Protein AF-0000000085011322 (afdb_homodimer)

Foldseek 3Di:
DFQPPLVDTAAFACLFLCVLLDPLNLVVLCVLLVDPCLNVLLCVLSNPNQLPLVPFFDPLVVLVPVVNVPPPPVVDLCRVVVVPDLVRLVVLLVQLCVQPCLQQVLDDSVVLNVVSVCSVVPPDDDDCVVVQLLNLLLSLLSSLVSLQVVLLVDPNNPVSNVSSVVSLSRSVVSLVVLLPDQADSSSLSSLLSSLLSCLLGQNLVSVQVSLLSSLVSLVSVVLLACPPCPPPDPVVVLSSLSSNLSSLLSQLLSCSNRVHAGNDDLVSRHDDAHDPCDPVSRQWFAWQVRPDIASNSRLSSLLSSLSNQLCVCQRDPVNLPDDPVSLVVVLVVSVVSLVVSVVRQPLVVQPPPDPPRNRRGDPSHNLSSLLSLLSSLSSLLSSLCSCVSRPPPQPPDPVSNVVVVVSNVVSLVSLQVSLLSLLVSLVVDDLSSSSSLSSSLRSLSSSLVSLLVVCSVPVQDPCNVVSLVSLVSSLVSLVSSCVVRDSHSSVSSSSSSVSSSVSSLVSNVVVVCVVPVPDDDPPPDPPPPPPPPPPPDPPPVVPPPPPPPPDDDPPPDDDDDPDDDDDPDPDPPCPDDPVDDVPPDPPDPPPPPPDDDDPDDD/DFQPPQVDGAAFACLFLCVLLPPLNLVVLCVLLVDPCLNVLLCCLVNDDQLPLPPFFDPLVVLVPVVNVPPPPVVDLLRVVVVPDLVRLVVLLVQLCVQPCLQQVLDDSVVLNVVSVCSVVCNDDDDCVVVQLLNLLLSLLSSLVSLQVVLLVDPNNPVSNVSSVVSLSRSVVSLVVLLPDQADSSSLSSLLSSLLSCLLTQNLVSVQVSLLSSLVSLVSVVLLACPPCPPPDPVVVLSSLSSNLSSLLSQLLSCSNRVHAGNDDLVSRHDDAHDPCDPVSRQWFAWQVRPDIASNSRLSSLLSSLSNQLCVCQRDPVNLPDDPVSLVVVLVVSVVSLVVSCVRQPLVVQPPPDPPRNRRGDPSHNLSSLLSLLSSLSSLLSSLCSCVSRPPPQPPDPVSNVVVVVSNVVSLVSLQVSLLSLLVSLVVDDLSSSSSLSSSLRSLSSSLVSLLVVCSVPVQDPCNVVSLVSLVSSLVSLVSSCVVPDSHSSVSSSSSSVSSSVSSLVSNVVVVCVVPVPDDDPPPDPPPPPPPPPVPDPPPVVPPVPPPPPDDDDDPPDPDPDDDDDDPDPPPPCPDDDPDDVPPDPPPDPDDDPPDPDPDDD

Structure (mmCIF, N/CA/C/O backbone):
data_AF-0000000085011322-model_v1
#
loop_
_entity.id
_entity.type
_entity.pdbx_description
1 polymer 'Transcription factor, fungi'
#
loop_
_atom_site.group_PDB
_atom_site.id
_atom_site.type_symbol
_atom_site.label_atom_id
_atom_site.label_alt_id
_atom_site.label_comp_id
_atom_site.label_asym_id
_atom_site.label_entity_id
_atom_site.label_seq_id
_atom_site.pdbx_PDB_ins_code
_atom_site.Cartn_x
_atom_site.Cartn_y
_atom_site.Cartn_z
_atom_site.occupancy
_atom_site.B_iso_or_equiv
_atom_site.auth_seq_id
_atom_site.auth_comp_id
_atom_site.auth_asym_id
_atom_site.auth_atom_id
_atom_site.pdbx_PDB_model_num
ATOM 1 N N . MET A 1 1 ? 14.961 -13.992 0.068 1 51.09 1 MET A N 1
ATOM 2 C CA . MET A 1 1 ? 16.109 -13.961 -0.832 1 51.09 1 MET A CA 1
ATOM 3 C C . MET A 1 1 ? 16.156 -12.648 -1.604 1 51.09 1 MET A C 1
ATOM 5 O O . MET A 1 1 ? 15.133 -12.156 -2.072 1 51.09 1 MET A O 1
ATOM 9 N N . VAL A 1 2 ? 17.188 -11.914 -1.32 1 50.59 2 VAL A N 1
ATOM 10 C CA . VAL A 1 2 ? 17.406 -10.742 -2.152 1 50.59 2 VAL A CA 1
ATOM 11 C C . VAL A 1 2 ? 18.438 -11.062 -3.229 1 50.59 2 VAL A C 1
ATOM 13 O O . VAL A 1 2 ? 19.5 -11.625 -2.936 1 50.59 2 VAL A O 1
ATOM 16 N N . VAL A 1 3 ? 18.078 -11.039 -4.473 1 53.31 3 VAL A N 1
ATOM 17 C CA . VAL A 1 3 ? 19.016 -11.312 -5.562 1 53.31 3 VAL A CA 1
ATOM 18 C C . VAL A 1 3 ? 19.625 -10.008 -6.051 1 53.31 3 VAL A C 1
ATOM 20 O O . VAL A 1 3 ? 18.906 -9.094 -6.484 1 53.31 3 VAL A O 1
ATOM 23 N N . GLU A 1 4 ? 20.75 -9.492 -5.402 1 53.41 4 GLU A N 1
ATOM 24 C CA . GLU A 1 4 ? 21.375 -8.195 -5.637 1 53.41 4 GLU A CA 1
ATOM 25 C C . GLU A 1 4 ? 22.234 -8.211 -6.891 1 53.41 4 GLU A C 1
ATOM 27 O O . GLU A 1 4 ? 22.453 -7.168 -7.516 1 53.41 4 GLU A O 1
ATOM 32 N N . ASP A 1 5 ? 22.938 -9.258 -7.219 1 47.03 5 ASP A N 1
ATOM 33 C CA . ASP A 1 5 ? 24.125 -8.914 -8 1 47.03 5 ASP A CA 1
ATOM 34 C C . ASP A 1 5 ? 23.734 -8.273 -9.328 1 47.03 5 ASP A C 1
ATOM 36 O O . ASP A 1 5 ? 24.594 -7.848 -10.094 1 47.03 5 ASP A O 1
ATOM 40 N N . THR A 1 6 ? 22.641 -8.656 -9.781 1 49.12 6 THR A N 1
ATOM 41 C CA . THR A 1 6 ? 22.359 -8.18 -11.133 1 49.12 6 THR A CA 1
ATOM 42 C C . THR A 1 6 ? 21.781 -6.77 -11.102 1 49.12 6 THR A C 1
ATOM 44 O O . THR A 1 6 ? 21.281 -6.27 -12.109 1 49.12 6 THR A O 1
ATOM 47 N N . GLY A 1 7 ? 22.094 -6.09 -9.977 1 51.16 7 GLY A N 1
ATOM 48 C CA . GLY A 1 7 ? 21.609 -4.719 -9.898 1 51.16 7 GLY A CA 1
ATOM 49 C C . GLY A 1 7 ? 20.125 -4.617 -9.609 1 51.16 7 GLY A C 1
ATOM 50 O O . GLY A 1 7 ? 19.594 -3.518 -9.453 1 51.16 7 GLY A O 1
ATOM 51 N N . GLU A 1 8 ? 19.531 -5.863 -9.719 1 61.41 8 GLU A N 1
ATOM 52 C CA . GLU A 1 8 ? 18.094 -5.785 -9.438 1 61.41 8 GLU A CA 1
ATOM 53 C C . GLU A 1 8 ? 17.766 -6.418 -8.094 1 61.41 8 GLU A C 1
ATOM 55 O O . GLU A 1 8 ? 18.297 -7.477 -7.75 1 61.41 8 GLU A O 1
ATOM 60 N N . LEU A 1 9 ? 17.203 -5.66 -7.328 1 58.78 9 LEU A N 1
ATOM 61 C CA . LEU A 1 9 ? 16.797 -6.152 -6.016 1 58.78 9 LEU A CA 1
ATOM 62 C C . LEU A 1 9 ? 15.391 -6.75 -6.07 1 58.78 9 LEU A C 1
ATOM 64 O O . LEU A 1 9 ? 14.461 -6.109 -6.555 1 58.78 9 LEU A O 1
ATOM 68 N N . ARG A 1 10 ? 15.438 -8.094 -5.891 1 71.25 10 ARG A N 1
ATOM 69 C CA . ARG A 1 10 ? 14.094 -8.648 -5.754 1 71.25 10 ARG A CA 1
ATOM 70 C C . ARG A 1 10 ? 13.969 -9.484 -4.484 1 71.25 10 ARG A C 1
ATOM 72 O O . ARG A 1 10 ? 14.867 -10.258 -4.156 1 71.25 10 ARG A O 1
ATOM 79 N N . TYR A 1 11 ? 12.93 -9.234 -3.848 1 76.62 11 TYR A N 1
ATOM 80 C CA . TYR A 1 11 ? 12.68 -9.922 -2.588 1 76.62 11 TYR A CA 1
ATOM 81 C C . TYR A 1 11 ? 11.516 -10.891 -2.719 1 76.62 11 TYR A C 1
ATOM 83 O O . TYR A 1 11 ? 10.422 -10.508 -3.145 1 76.62 11 TYR A O 1
ATOM 91 N N . PHE A 1 12 ? 11.812 -12.125 -2.521 1 79 12 PHE A N 1
ATOM 92 C CA . PHE A 1 12 ? 10.781 -13.141 -2.311 1 79 12 PHE A CA 1
ATOM 93 C C . PHE A 1 12 ? 10.758 -13.594 -0.856 1 79 12 PHE A C 1
ATOM 95 O O . PHE A 1 12 ? 11.758 -14.086 -0.338 1 79 12 PHE A O 1
ATOM 102 N N . GLY A 1 13 ? 9.695 -13.461 -0.214 1 80.75 13 GLY A N 1
ATOM 103 C CA . GLY A 1 13 ? 9.57 -13.68 1.219 1 80.75 13 GLY A CA 1
ATOM 104 C C . GLY A 1 13 ? 9.43 -15.141 1.592 1 80.75 13 GLY A C 1
ATOM 105 O O . GLY A 1 13 ? 9.484 -16.016 0.725 1 80.75 13 GLY A O 1
ATOM 106 N N . PRO A 1 14 ? 9.328 -15.398 2.797 1 77.69 14 PRO A N 1
ATOM 107 C CA . PRO A 1 14 ? 9.281 -16.766 3.299 1 77.69 14 PRO A CA 1
ATOM 108 C C . PRO A 1 14 ? 7.992 -17.5 2.918 1 77.69 14 PRO A C 1
ATOM 110 O O . PRO A 1 14 ? 7.938 -18.734 2.959 1 77.69 14 PRO A O 1
ATOM 113 N N . SER A 1 15 ? 7.055 -16.766 2.598 1 79.19 15 SER A N 1
ATOM 114 C CA . SER A 1 15 ? 5.793 -17.406 2.23 1 79.19 15 SER A CA 1
ATOM 115 C C . SER A 1 15 ? 5.754 -17.75 0.743 1 79.19 15 SER A C 1
ATOM 117 O O . SER A 1 15 ? 4.805 -18.359 0.266 1 79.19 15 SER A O 1
ATOM 119 N N . ALA A 1 16 ? 6.746 -17.375 0.045 1 81.44 16 ALA A N 1
ATOM 120 C CA . ALA A 1 16 ? 6.75 -17.578 -1.401 1 81.44 16 ALA A CA 1
ATOM 121 C C . ALA A 1 16 ? 7.199 -18.984 -1.753 1 81.44 16 ALA A C 1
ATOM 123 O O . ALA A 1 16 ? 7.559 -19.766 -0.87 1 81.44 16 ALA A O 1
ATOM 124 N N . SER A 1 17 ? 7.113 -19.328 -2.969 1 73.69 17 SER A N 1
ATOM 125 C CA . SER A 1 17 ? 7.449 -20.656 -3.49 1 73.69 17 SER A CA 1
ATOM 126 C C . SER A 1 17 ? 8.953 -20.922 -3.4 1 73.69 17 SER A C 1
ATOM 128 O O . SER A 1 17 ? 9.383 -22.078 -3.336 1 73.69 17 SER A O 1
ATOM 130 N N . LEU A 1 18 ? 9.711 -19.891 -3.316 1 73.81 18 LEU A N 1
ATOM 131 C CA . LEU A 1 18 ? 11.156 -20.062 -3.354 1 73.81 18 LEU A CA 1
ATOM 132 C C . LEU A 1 18 ? 11.75 -20 -1.949 1 73.81 18 LEU A C 1
ATOM 134 O O . LEU A 1 18 ? 12.938 -19.75 -1.785 1 73.81 18 LEU A O 1
ATOM 138 N N . ALA A 1 19 ? 10.961 -20.312 -1.013 1 74.75 19 ALA A N 1
ATOM 139 C CA . ALA A 1 19 ? 11.391 -20.203 0.379 1 74.75 19 ALA A CA 1
ATOM 140 C C . ALA A 1 19 ? 12.5 -21.203 0.692 1 74.75 19 ALA A C 1
ATOM 142 O O . ALA A 1 19 ? 13.305 -20.969 1.601 1 74.75 19 ALA A O 1
ATOM 143 N N . ILE A 1 20 ? 12.562 -22.234 -0.061 1 77.75 20 ILE A N 1
ATOM 144 C CA . ILE A 1 20 ? 13.57 -23.266 0.165 1 77.75 20 ILE A CA 1
ATOM 145 C C . ILE A 1 20 ? 14.961 -22.703 -0.13 1 77.75 20 ILE A C 1
ATOM 147 O O . ILE A 1 20 ? 15.969 -23.266 0.315 1 77.75 20 ILE A O 1
ATOM 151 N N . LEU A 1 21 ? 14.984 -21.609 -0.849 1 79.56 21 LEU A N 1
ATOM 152 C CA . LEU A 1 21 ? 16.25 -21 -1.206 1 79.56 21 LEU A CA 1
ATOM 153 C C . LEU A 1 21 ? 16.703 -20 -0.139 1 79.56 21 LEU A C 1
ATOM 155 O O . LEU A 1 21 ? 17.688 -19.297 -0.316 1 79.56 21 LEU A O 1
ATOM 159 N N . SER A 1 22 ? 16 -19.984 0.924 1 76.12 22 SER A N 1
ATOM 160 C CA . SER A 1 22 ? 16.453 -19.219 2.08 1 76.12 22 SER A CA 1
ATOM 161 C C . SER A 1 22 ? 17.719 -19.812 2.678 1 76.12 22 SER A C 1
ATOM 163 O O . SER A 1 22 ? 18.078 -20.953 2.391 1 76.12 22 SER A O 1
ATOM 165 N N . PRO A 1 23 ? 18.406 -19.031 3.521 1 75.38 23 PRO A N 1
ATOM 166 C CA . PRO A 1 23 ? 19.625 -19.594 4.125 1 75.38 23 PRO A CA 1
ATOM 167 C C . PRO A 1 23 ? 19.359 -20.875 4.906 1 75.38 23 PRO A C 1
ATOM 169 O O . PRO A 1 23 ? 20.125 -21.844 4.805 1 75.38 23 PRO A O 1
ATOM 172 N N . GLY A 1 24 ? 18.344 -20.891 5.645 1 75.56 24 GLY A N 1
ATOM 173 C CA . GLY A 1 24 ? 17.984 -22.094 6.359 1 75.56 24 GLY A CA 1
ATOM 174 C C . GLY A 1 24 ? 17.625 -23.25 5.445 1 75.56 24 GLY A C 1
ATOM 175 O O . GLY A 1 24 ? 17.953 -24.406 5.723 1 75.56 24 GLY A O 1
ATOM 176 N N . GLY A 1 25 ? 16.984 -22.953 4.363 1 81.75 25 GLY A N 1
ATOM 177 C CA . GLY A 1 25 ? 16.625 -23.984 3.396 1 81.75 25 GLY A CA 1
ATOM 178 C C . GLY A 1 25 ? 17.812 -24.547 2.641 1 81.75 25 GLY A C 1
ATOM 179 O O . GLY A 1 25 ? 17.891 -25.75 2.402 1 81.75 25 GLY A O 1
ATOM 180 N N . LEU A 1 26 ? 18.672 -23.719 2.342 1 82.94 26 LEU A N 1
ATOM 181 C CA . LEU A 1 26 ? 19.875 -24.156 1.63 1 82.94 26 LEU A CA 1
ATOM 182 C C . LEU A 1 26 ? 20.75 -25.031 2.52 1 82.94 26 LEU A C 1
ATOM 184 O O . LEU A 1 26 ? 21.328 -26.016 2.053 1 82.94 26 LEU A O 1
ATOM 188 N N . GLU A 1 27 ? 20.828 -24.641 3.744 1 83 27 GLU A N 1
ATOM 189 C CA . GLU A 1 27 ? 21.578 -25.469 4.691 1 83 27 GLU A CA 1
ATOM 190 C C . GLU A 1 27 ? 20.953 -26.844 4.848 1 83 27 GLU A C 1
ATOM 192 O O . GLU A 1 27 ? 21.656 -27.844 4.93 1 83 27 GLU A O 1
ATOM 197 N N . TRP A 1 28 ? 19.719 -26.844 4.918 1 84.38 28 TRP A N 1
ATOM 198 C CA . TRP A 1 28 ? 18.984 -28.109 5.023 1 84.38 28 TRP A CA 1
ATOM 199 C C . TRP A 1 28 ? 19.234 -28.984 3.799 1 84.38 28 TRP A C 1
ATOM 201 O O . TRP A 1 28 ? 19.438 -30.203 3.922 1 84.38 28 TRP A O 1
ATOM 211 N N . LEU A 1 29 ? 19.234 -28.406 2.654 1 88.06 29 LEU A N 1
ATOM 212 C CA . LEU A 1 29 ? 19.453 -29.125 1.41 1 88.06 29 LEU A CA 1
ATOM 213 C C . LEU A 1 29 ? 20.859 -29.703 1.36 1 88.06 29 LEU A C 1
ATOM 215 O O . LEU A 1 29 ? 21.062 -30.844 0.925 1 88.06 29 LEU A O 1
ATOM 219 N N . GLU A 1 30 ? 21.719 -28.922 1.789 1 87.81 30 GLU A N 1
ATOM 220 C CA . GLU A 1 30 ? 23.109 -29.375 1.812 1 87.81 30 GLU A CA 1
ATOM 221 C C . GLU A 1 30 ? 23.281 -30.547 2.775 1 87.81 30 GLU A C 1
ATOM 223 O O . GLU A 1 30 ? 24 -31.516 2.471 1 87.81 30 GLU A O 1
ATOM 228 N N . LEU A 1 31 ? 22.656 -30.484 3.846 1 84.62 31 LEU A N 1
ATOM 229 C CA . LEU A 1 31 ? 22.766 -31.516 4.871 1 84.62 31 LEU A CA 1
ATOM 230 C C . LEU A 1 31 ? 22.141 -32.812 4.395 1 84.62 31 LEU A C 1
ATOM 232 O O . LEU A 1 31 ? 22.688 -33.906 4.645 1 84.62 31 LEU A O 1
ATOM 236 N N . HIS A 1 32 ? 21.094 -32.781 3.688 1 87.5 32 HIS A N 1
ATOM 237 C CA . HIS A 1 32 ? 20.344 -33.969 3.336 1 87.5 32 HIS A CA 1
ATOM 238 C C . HIS A 1 32 ? 20.844 -34.562 2.023 1 87.5 32 HIS A C 1
ATOM 240 O O . HIS A 1 32 ? 20.609 -35.75 1.744 1 87.5 32 HIS A O 1
ATOM 246 N N . THR A 1 33 ? 21.484 -33.75 1.226 1 90.19 33 THR A N 1
ATOM 247 C CA . THR A 1 33 ? 22 -34.25 -0.038 1 90.19 33 THR A CA 1
ATOM 248 C C . THR A 1 33 ? 23.484 -34.562 0.075 1 90.19 33 THR A C 1
ATOM 250 O O . THR A 1 33 ? 24.047 -35.25 -0.784 1 90.19 33 THR A O 1
ATOM 253 N N . ASN A 1 34 ? 24.078 -34.094 1.117 1 87.19 34 ASN A N 1
ATOM 254 C CA . ASN A 1 34 ? 25.531 -34.25 1.289 1 87.19 34 ASN A CA 1
ATOM 255 C C . ASN A 1 34 ? 26.281 -33.75 0.056 1 87.19 34 ASN A C 1
ATOM 257 O O . ASN A 1 34 ? 27.234 -34.406 -0.383 1 87.19 34 ASN A O 1
ATOM 261 N N . ASP A 1 35 ? 25.75 -32.844 -0.627 1 88.25 35 ASP A N 1
ATOM 262 C CA . ASP A 1 35 ? 26.312 -32.25 -1.823 1 88.25 35 ASP A CA 1
ATOM 263 C C . ASP A 1 35 ? 26.609 -30.766 -1.599 1 88.25 35 ASP A C 1
ATOM 265 O O . ASP A 1 35 ? 25.703 -29.938 -1.65 1 88.25 35 ASP A O 1
ATOM 269 N N . SER A 1 36 ? 27.797 -30.359 -1.466 1 85.38 36 SER A N 1
ATOM 270 C CA . SER A 1 36 ? 28.203 -28.984 -1.177 1 85.38 36 SER A CA 1
ATOM 271 C C . SER A 1 36 ? 28.094 -28.109 -2.414 1 85.38 36 SER A C 1
ATOM 273 O O . SER A 1 36 ? 28.062 -26.875 -2.307 1 85.38 36 SER A O 1
ATOM 275 N N . THR A 1 37 ? 27.969 -28.719 -3.592 1 89.25 37 THR A N 1
ATOM 276 C CA . THR A 1 37 ? 27.922 -27.953 -4.832 1 89.25 37 THR A CA 1
ATOM 277 C C . THR A 1 37 ? 26.484 -27.547 -5.152 1 89.25 37 THR A C 1
ATOM 279 O O . THR A 1 37 ? 26.25 -26.672 -5.996 1 89.25 37 THR A O 1
ATOM 282 N N . LEU A 1 38 ? 25.578 -28.156 -4.449 1 90.12 38 LEU A N 1
ATOM 283 C CA . LEU A 1 38 ? 24.156 -27.938 -4.754 1 90.12 38 LEU A CA 1
ATOM 284 C C . LEU A 1 38 ? 23.781 -26.469 -4.543 1 90.12 38 LEU A C 1
ATOM 286 O O . LEU A 1 38 ? 23.031 -25.906 -5.336 1 90.12 38 LEU A O 1
ATOM 290 N N . ARG A 1 39 ? 24.281 -25.891 -3.502 1 86.5 39 ARG A N 1
ATOM 291 C CA . ARG A 1 39 ? 23.984 -24.5 -3.188 1 86.5 39 ARG A CA 1
ATOM 292 C C . ARG A 1 39 ? 24.359 -23.594 -4.348 1 86.5 39 ARG A C 1
ATOM 294 O O . ARG A 1 39 ? 23.547 -22.75 -4.758 1 86.5 39 ARG A O 1
ATOM 301 N N . GLN A 1 40 ? 25.438 -23.812 -4.883 1 84.06 40 GLN A N 1
ATOM 302 C CA . GLN A 1 40 ? 25.906 -22.984 -5.98 1 84.06 40 GLN A CA 1
ATOM 303 C C . GLN A 1 40 ? 25.094 -23.219 -7.246 1 84.06 40 GLN A C 1
ATOM 305 O O . GLN A 1 40 ? 24.797 -22.281 -7.988 1 84.06 40 GLN A O 1
ATOM 310 N N . ARG A 1 41 ? 24.766 -24.391 -7.457 1 87.5 41 ARG A N 1
ATOM 311 C CA . ARG A 1 41 ? 24 -24.734 -8.648 1 87.5 41 ARG A CA 1
ATOM 312 C C . ARG A 1 41 ? 22.594 -24.156 -8.578 1 87.5 41 ARG A C 1
ATOM 314 O O . ARG A 1 41 ? 22.016 -23.766 -9.609 1 87.5 41 ARG A O 1
ATOM 321 N N . LEU A 1 42 ? 22.125 -24.094 -7.355 1 86.88 42 LEU A N 1
ATOM 322 C CA . LEU A 1 42 ? 20.781 -23.547 -7.164 1 86.88 42 LEU A CA 1
ATOM 323 C C . LEU A 1 42 ? 20.797 -22.031 -7.281 1 86.88 42 LEU A C 1
ATOM 325 O O . LEU A 1 42 ? 19.844 -21.438 -7.809 1 86.88 42 LEU A O 1
ATOM 329 N N . LEU A 1 43 ? 21.844 -21.375 -6.891 1 80.31 43 LEU A N 1
ATOM 330 C CA . LEU A 1 43 ? 21.875 -19.922 -6.82 1 80.31 43 LEU A CA 1
ATOM 331 C C . LEU A 1 43 ? 22.453 -19.328 -8.102 1 80.31 43 LEU A C 1
ATOM 333 O O . LEU A 1 43 ? 22.172 -18.172 -8.445 1 80.31 43 LEU A O 1
ATOM 337 N N . SER A 1 44 ? 23.188 -20.078 -8.875 1 78.88 44 SER A N 1
ATOM 338 C CA . SER A 1 44 ? 23.859 -19.594 -10.07 1 78.88 44 SER A CA 1
ATOM 339 C C . SER A 1 44 ? 22.875 -19.062 -11.102 1 78.88 44 SER A C 1
ATOM 341 O O . SER A 1 44 ? 23.062 -17.984 -11.664 1 78.88 44 SER A O 1
ATOM 343 N N . PRO A 1 45 ? 21.75 -19.797 -11.32 1 77.69 45 PRO A N 1
ATOM 344 C CA . PRO A 1 45 ? 20.812 -19.266 -12.312 1 77.69 45 PRO A CA 1
ATOM 345 C C . PRO A 1 45 ? 20.172 -17.953 -11.883 1 77.69 45 PRO A C 1
ATOM 347 O O . PRO A 1 45 ? 19.734 -17.156 -12.727 1 77.69 45 PRO A O 1
ATOM 350 N N . LEU A 1 46 ? 20.094 -17.703 -10.641 1 74.38 46 LEU A N 1
ATOM 351 C CA . LEU A 1 46 ? 19.422 -16.531 -10.117 1 74.38 46 LEU A CA 1
ATOM 352 C C . LEU A 1 46 ? 20.344 -15.312 -10.125 1 74.38 46 LEU A C 1
ATOM 354 O O . LEU A 1 46 ? 19.875 -14.172 -10.125 1 74.38 46 LEU A O 1
ATOM 358 N N . THR A 1 47 ? 21.594 -15.539 -10.125 1 68 47 THR A N 1
ATOM 359 C CA . THR A 1 47 ? 22.562 -14.453 -10.047 1 68 47 THR A CA 1
ATOM 360 C C . THR A 1 47 ? 23.219 -14.203 -11.406 1 68 47 THR A C 1
ATOM 362 O O . THR A 1 47 ? 23.969 -13.234 -11.578 1 68 47 THR A O 1
ATOM 365 N N . ALA A 1 48 ? 22.938 -14.93 -12.344 1 62.81 48 ALA A N 1
ATOM 366 C CA . ALA A 1 48 ? 23.594 -14.805 -13.641 1 62.81 48 ALA A CA 1
ATOM 367 C C . ALA A 1 48 ? 23.203 -13.508 -14.336 1 62.81 48 ALA A C 1
ATOM 369 O O . ALA A 1 48 ? 22.031 -13.125 -14.336 1 62.81 48 ALA A O 1
ATOM 370 N N . ARG A 1 49 ? 24.062 -12.656 -14.742 1 59 49 ARG A N 1
ATOM 371 C CA . ARG A 1 49 ? 23.953 -11.328 -15.336 1 59 49 ARG A CA 1
ATOM 372 C C . ARG A 1 49 ? 23.062 -11.352 -16.578 1 59 49 ARG A C 1
ATOM 374 O O . ARG A 1 49 ? 22.391 -10.375 -16.875 1 59 49 ARG A O 1
ATOM 381 N N . GLY A 1 50 ? 22.891 -12.398 -17.109 1 51.59 50 GLY A N 1
ATOM 382 C CA . GLY A 1 50 ? 22.109 -12.547 -18.328 1 51.59 50 GLY A CA 1
ATOM 383 C C . GLY A 1 50 ? 20.656 -12.906 -18.078 1 51.59 50 GLY A C 1
ATOM 384 O O . GLY A 1 50 ? 19.828 -12.789 -18.969 1 51.59 50 GLY A O 1
ATOM 385 N N . ASN A 1 51 ? 20.516 -13.234 -16.969 1 51.84 51 ASN A N 1
ATOM 386 C CA . ASN A 1 51 ? 19.156 -13.656 -16.656 1 51.84 51 ASN A CA 1
ATOM 387 C C . ASN A 1 51 ? 18.375 -12.547 -15.977 1 51.84 51 ASN A C 1
ATOM 389 O O . ASN A 1 51 ? 18.156 -12.578 -14.766 1 51.84 51 ASN A O 1
ATOM 393 N N . SER A 1 52 ? 18.438 -11.406 -16.766 1 53.62 52 SER A N 1
ATOM 394 C CA . SER A 1 52 ? 17.781 -10.227 -16.203 1 53.62 52 SER A CA 1
ATOM 395 C C . SER A 1 52 ? 16.328 -10.508 -15.883 1 53.62 52 SER A C 1
ATOM 397 O O . SER A 1 52 ? 15.594 -11.07 -16.703 1 53.62 52 SER A O 1
ATOM 399 N N . TRP A 1 53 ? 16.109 -10.727 -14.656 1 52.94 53 TRP A N 1
ATOM 400 C CA . TRP A 1 53 ? 14.719 -10.812 -14.227 1 52.94 53 TRP A CA 1
ATOM 401 C C . TRP A 1 53 ? 13.883 -9.703 -14.852 1 52.94 53 TRP A C 1
ATOM 403 O O . TRP A 1 53 ? 12.648 -9.719 -14.766 1 52.94 53 TRP A O 1
ATOM 413 N N . ALA A 1 54 ? 14.797 -8.633 -15.25 1 48.72 54 ALA A N 1
ATOM 414 C CA . ALA A 1 54 ? 14.148 -7.469 -15.852 1 48.72 54 ALA A CA 1
ATOM 415 C C . ALA A 1 54 ? 13.5 -7.836 -17.188 1 48.72 54 ALA A C 1
ATOM 417 O O . ALA A 1 54 ? 12.711 -7.062 -17.734 1 48.72 54 ALA A O 1
ATOM 418 N N . LYS A 1 55 ? 14.305 -8.867 -17.719 1 46.22 55 LYS A N 1
ATOM 419 C CA . LYS A 1 55 ? 13.734 -9.078 -19.047 1 46.22 55 LYS A CA 1
ATOM 420 C C . LYS A 1 55 ? 12.25 -9.43 -18.953 1 46.22 55 LYS A C 1
ATOM 422 O O . LYS A 1 55 ? 11.891 -10.547 -18.562 1 46.22 55 LYS A O 1
ATOM 427 N N . TRP A 1 56 ? 11.766 -8.453 -18.281 1 44.94 56 TRP A N 1
ATOM 428 C CA . TRP A 1 56 ? 10.305 -8.383 -18.312 1 44.94 56 TRP A CA 1
ATOM 429 C C . TRP A 1 56 ? 9.766 -8.719 -19.688 1 44.94 56 TRP A C 1
ATOM 431 O O . TRP A 1 56 ? 10.445 -8.5 -20.703 1 44.94 56 TRP A O 1
ATOM 441 N N . ALA A 1 57 ? 8.875 -9.375 -19.578 1 44.16 57 ALA A N 1
ATOM 442 C CA . ALA A 1 57 ? 8.234 -9.938 -20.766 1 44.16 57 ALA A CA 1
ATOM 443 C C . ALA A 1 57 ? 8.266 -8.953 -21.922 1 44.16 57 ALA A C 1
ATOM 445 O O . ALA A 1 57 ? 8.773 -9.273 -23 1 44.16 57 ALA A O 1
ATOM 446 N N . HIS A 1 58 ? 6.996 -8.156 -22.094 1 43.22 58 HIS A N 1
ATOM 447 C CA . HIS A 1 58 ? 6.637 -7.762 -23.453 1 43.22 58 HIS A CA 1
ATOM 448 C C . HIS A 1 58 ? 7.426 -6.531 -23.891 1 43.22 58 HIS A C 1
ATOM 450 O O . HIS A 1 58 ? 7.664 -5.625 -23.094 1 43.22 58 HIS A O 1
ATOM 456 N N . SER A 1 59 ? 8.062 -6.773 -24.781 1 44.75 59 SER A N 1
ATOM 457 C CA . SER A 1 59 ? 8.781 -5.738 -25.516 1 44.75 59 SER A CA 1
ATOM 458 C C . SER A 1 59 ? 8.156 -4.363 -25.297 1 44.75 59 SER A C 1
ATOM 460 O O . SER A 1 59 ? 8.859 -3.352 -25.297 1 44.75 59 SER A O 1
ATOM 462 N N . HIS A 1 60 ? 6.984 -4.484 -25.203 1 42.09 60 HIS A N 1
ATOM 463 C CA . HIS A 1 60 ? 6.242 -3.232 -25.062 1 42.09 60 HIS A CA 1
ATOM 464 C C . HIS A 1 60 ? 6.449 -2.613 -23.688 1 42.09 60 HIS A C 1
ATOM 466 O O . HIS A 1 60 ? 6.406 -1.39 -23.547 1 42.09 60 HIS A O 1
ATOM 472 N N . ALA A 1 61 ? 6.598 -3.531 -22.688 1 45.5 61 ALA A N 1
ATOM 473 C CA . ALA A 1 61 ? 6.797 -2.953 -21.359 1 45.5 61 ALA A CA 1
ATOM 474 C C . ALA A 1 61 ? 8.227 -2.457 -21.172 1 45.5 61 ALA A C 1
ATOM 476 O O . ALA A 1 61 ? 8.484 -1.544 -20.391 1 45.5 61 ALA A O 1
ATOM 477 N N . SER A 1 62 ? 9.195 -3.172 -21.703 1 41.69 62 SER A N 1
ATOM 478 C CA . SER A 1 62 ? 10.609 -2.822 -21.672 1 41.69 62 SER A CA 1
ATOM 479 C C . SER A 1 62 ? 10.867 -1.483 -22.359 1 41.69 62 SER A C 1
ATOM 481 O O . SER A 1 62 ? 11.805 -0.764 -22 1 41.69 62 SER A O 1
ATOM 483 N N . THR A 1 63 ? 10.195 -1.339 -23.516 1 36.78 63 THR A N 1
ATOM 484 C CA . THR A 1 63 ? 10.414 -0.143 -24.328 1 36.78 63 THR A CA 1
ATOM 485 C C . THR A 1 63 ? 9.828 1.088 -23.641 1 36.78 63 THR A C 1
ATOM 487 O O . THR A 1 63 ? 9.898 2.195 -24.172 1 36.78 63 THR A O 1
ATOM 490 N N . GLN A 1 64 ? 9.102 0.792 -22.641 1 37.75 64 GLN A N 1
ATOM 491 C CA . GLN A 1 64 ? 8.508 1.986 -22.047 1 37.75 64 GLN A CA 1
ATOM 492 C C . GLN A 1 64 ? 9.555 2.82 -21.328 1 37.75 64 GLN A C 1
ATOM 494 O O . GLN A 1 64 ? 9.273 3.4 -20.281 1 37.75 64 GLN A O 1
ATOM 499 N N . SER A 1 65 ? 10.742 2.484 -21.656 1 35.41 65 SER A N 1
ATOM 500 C CA . SER A 1 65 ? 11.711 3.502 -21.266 1 35.41 65 SER A CA 1
ATOM 501 C C . SER A 1 65 ? 11.195 4.902 -21.578 1 35.41 65 SER A C 1
ATOM 503 O O . SER A 1 65 ? 10.57 5.117 -22.625 1 35.41 65 SER A O 1
ATOM 505 N N . PRO A 1 66 ? 11.195 5.68 -20.641 1 34.03 66 PRO A N 1
ATOM 506 C CA . PRO A 1 66 ? 10.742 7.031 -20.969 1 34.03 66 PRO A CA 1
ATOM 507 C C . PRO A 1 66 ? 11.203 7.48 -22.359 1 34.03 66 PRO A C 1
ATOM 509 O O . PRO A 1 66 ? 10.547 8.305 -22.984 1 34.03 66 PRO A O 1
ATOM 512 N N . ALA A 1 67 ? 12.367 6.977 -22.875 1 32.09 67 ALA A N 1
ATOM 513 C CA . ALA A 1 67 ? 12.859 7.414 -24.172 1 32.09 67 ALA A CA 1
ATOM 514 C C . ALA A 1 67 ? 12.039 6.809 -25.312 1 32.09 67 ALA A C 1
ATOM 516 O O . ALA A 1 67 ? 11.969 7.371 -26.406 1 32.09 67 ALA A O 1
ATOM 517 N N . SER A 1 68 ? 11.766 5.504 -25.172 1 30.08 68 SER A N 1
ATOM 518 C CA . SER A 1 68 ? 11.07 4.844 -26.281 1 30.08 68 SER A CA 1
ATOM 519 C C . SER A 1 68 ? 9.562 5.023 -26.172 1 30.08 68 SER A C 1
ATOM 521 O O . SER A 1 68 ? 8.805 4.445 -26.953 1 30.08 68 SER A O 1
ATOM 523 N N . LEU A 1 69 ? 8.992 5.145 -25.047 1 31.53 69 LEU A N 1
ATOM 524 C CA . LEU A 1 69 ? 7.645 5.66 -25.281 1 31.53 69 LEU A CA 1
ATOM 525 C C . LEU A 1 69 ? 7.625 6.637 -26.453 1 31.53 69 LEU A C 1
ATOM 527 O O . LEU A 1 69 ? 7.949 7.812 -26.281 1 31.53 69 LEU A O 1
ATOM 531 N N . ASN A 1 70 ? 8.234 6.324 -27.469 1 27.42 70 ASN A N 1
ATOM 532 C CA . ASN A 1 70 ? 8.078 7.02 -28.75 1 27.42 70 ASN A CA 1
ATOM 533 C C . ASN A 1 70 ? 6.703 7.672 -28.859 1 27.42 70 ASN A C 1
ATOM 535 O O . ASN A 1 70 ? 5.676 7 -28.734 1 27.42 70 ASN A O 1
ATOM 539 N N . CYS A 1 71 ? 6.652 8.789 -28.484 1 27.97 71 CYS A N 1
ATOM 540 C CA . CYS A 1 71 ? 5.633 9.781 -28.828 1 27.97 71 CYS A CA 1
ATOM 541 C C . CYS A 1 71 ? 5.027 9.5 -30.188 1 27.97 71 CYS A C 1
ATOM 543 O O . CYS A 1 71 ? 4.219 10.289 -30.688 1 27.97 71 CYS A O 1
ATOM 545 N N . SER A 1 72 ? 5.629 8.758 -30.969 1 27.89 72 SER A N 1
ATOM 546 C CA . SER A 1 72 ? 5.023 8.719 -32.281 1 27.89 72 SER A CA 1
ATOM 547 C C . SER A 1 72 ? 3.566 8.266 -32.219 1 27.89 72 SER A C 1
ATOM 549 O O . SER A 1 72 ? 2.77 8.578 -33.094 1 27.89 72 SER A O 1
ATOM 551 N N . SER A 1 73 ? 3.297 7.129 -31.562 1 28.91 73 SER A N 1
ATOM 552 C CA . SER A 1 73 ? 1.885 6.77 -31.656 1 28.91 73 SER A CA 1
ATOM 553 C C . SER A 1 73 ? 1.086 7.359 -30.5 1 28.91 73 SER A C 1
ATOM 555 O O . SER A 1 73 ? 0.545 6.621 -29.672 1 28.91 73 SER A O 1
ATOM 557 N N . CYS A 1 74 ? 1.471 8.203 -29.797 1 29.06 74 CYS A N 1
ATOM 558 C CA . CYS A 1 74 ? 0.589 9.055 -29 1 29.06 74 CYS A CA 1
ATOM 559 C C . CYS A 1 74 ? -0.658 9.43 -29.797 1 29.06 74 CYS A C 1
ATOM 561 O O . CYS A 1 74 ? -0.82 10.586 -30.203 1 29.06 74 CYS A O 1
ATOM 563 N N . SER A 1 75 ? -0.952 8.836 -30.672 1 29.91 75 SER A N 1
ATOM 564 C CA . SER A 1 75 ? -2.314 9.055 -31.141 1 29.91 75 SER A CA 1
ATOM 565 C C . SER A 1 75 ? -3.303 9.117 -29.984 1 29.91 75 SER A C 1
ATOM 567 O O . SER A 1 75 ? -3.229 8.305 -29.062 1 29.91 75 SER A O 1
ATOM 569 N N . THR A 1 76 ? -3.781 10.219 -29.594 1 33.19 76 THR A N 1
ATOM 570 C CA . THR A 1 76 ? -4.867 10.5 -28.656 1 33.19 76 THR A CA 1
ATOM 571 C C . THR A 1 76 ? -5.699 9.25 -28.406 1 33.19 76 THR A C 1
ATOM 573 O O . THR A 1 76 ? -6.055 8.531 -29.344 1 33.19 76 THR A O 1
ATOM 576 N N . ALA A 1 77 ? -5.598 8.797 -27.047 1 34.25 77 ALA A N 1
ATOM 577 C CA . ALA A 1 77 ? -6.605 7.801 -26.688 1 34.25 77 ALA A CA 1
ATOM 578 C C . ALA A 1 77 ? -7.773 7.828 -27.656 1 34.25 77 ALA A C 1
ATOM 580 O O . ALA A 1 77 ? -8.508 6.848 -27.781 1 34.25 77 ALA A O 1
ATOM 581 N N . ALA A 1 78 ? -8.164 9.055 -28.062 1 36.31 78 ALA A N 1
ATOM 582 C CA . ALA A 1 78 ? -9.25 9.281 -29.016 1 36.31 78 ALA A CA 1
ATOM 583 C C . ALA A 1 78 ? -8.922 8.688 -30.375 1 36.31 78 ALA A C 1
ATOM 585 O O . ALA A 1 78 ? -9.797 8.148 -31.062 1 36.31 78 ALA A O 1
ATOM 586 N N . SER A 1 79 ? -7.664 8.766 -30.625 1 37.06 79 SER A N 1
ATOM 587 C CA . SER A 1 79 ? -7.434 8.336 -32 1 37.06 79 SER A CA 1
ATOM 588 C C . SER A 1 79 ? -7.422 6.812 -32.094 1 37.06 79 SER A C 1
ATOM 590 O O . SER A 1 79 ? -7.875 6.25 -33.094 1 37.06 79 SER A O 1
ATOM 592 N N . ALA A 1 80 ? -6.855 6.16 -31.141 1 40.12 80 ALA A N 1
ATOM 593 C CA . ALA A 1 80 ? -6.789 4.711 -31.281 1 40.12 80 ALA A CA 1
ATOM 594 C C . ALA A 1 80 ? -8.172 4.082 -31.172 1 40.12 80 ALA A C 1
ATOM 596 O O . ALA A 1 80 ? -8.461 3.08 -31.828 1 40.12 80 ALA A O 1
ATOM 597 N N . THR A 1 81 ? -9.039 4.555 -30.125 1 43.97 81 THR A N 1
ATOM 598 C CA . THR A 1 81 ? -10.422 4.09 -30.141 1 43.97 81 THR A CA 1
ATOM 599 C C . THR A 1 81 ? -11.109 4.504 -31.438 1 43.97 81 THR A C 1
ATOM 601 O O . THR A 1 81 ? -12.094 3.885 -31.844 1 43.97 81 THR A O 1
ATOM 604 N N . GLN A 1 82 ? -10.656 5.719 -31.859 1 49.22 82 GLN A N 1
ATOM 605 C CA . GLN A 1 82 ? -11.328 6.172 -33.062 1 49.22 82 GLN A CA 1
ATOM 606 C C . GLN A 1 82 ? -11.148 5.176 -34.219 1 49.22 82 GLN A C 1
ATOM 608 O O . GLN A 1 82 ? -11.992 5.086 -35.094 1 49.22 82 GLN A O 1
ATOM 613 N N . SER A 1 83 ? -10.055 4.227 -33.844 1 61.84 83 SER A N 1
ATOM 614 C CA . SER A 1 83 ? -9.898 3.322 -34.969 1 61.84 83 SER A CA 1
ATOM 615 C C . SER A 1 83 ? -10.695 2.039 -34.75 1 61.84 83 SER A C 1
ATOM 617 O O . SER A 1 83 ? -10.875 1.263 -35.688 1 61.84 83 SER A O 1
ATOM 619 N N . LEU A 1 84 ? -11.219 1.848 -33.438 1 83.31 84 LEU A N 1
ATOM 620 C CA . LEU A 1 84 ? -12 0.631 -33.25 1 83.31 84 LEU A CA 1
ATOM 621 C C . LEU A 1 84 ? -13.492 0.915 -33.375 1 83.31 84 LEU A C 1
ATOM 623 O O . LEU A 1 84 ? -14.055 1.725 -32.625 1 83.31 84 LEU A O 1
ATOM 627 N N . PRO A 1 85 ? -14.125 0.373 -34.375 1 88.88 85 PRO A N 1
ATOM 628 C CA . PRO A 1 85 ? -15.562 0.576 -34.531 1 88.88 85 PRO A CA 1
ATOM 629 C C . PRO A 1 85 ? -16.344 0.162 -33.281 1 88.88 85 PRO A C 1
ATOM 631 O O . PRO A 1 85 ? -15.922 -0.733 -32.562 1 88.88 85 PRO A O 1
ATOM 634 N N . LEU A 1 86 ? -17.453 0.812 -33.062 1 90.5 86 LEU A N 1
ATOM 635 C CA . LEU A 1 86 ? -18.297 0.576 -31.875 1 90.5 86 LEU A CA 1
ATOM 636 C C . LEU A 1 86 ? -18.719 -0.888 -31.797 1 90.5 86 LEU A C 1
ATOM 638 O O . LEU A 1 86 ? -18.75 -1.465 -30.703 1 90.5 86 LEU A O 1
ATOM 642 N N . GLU A 1 87 ? -19.031 -1.446 -32.906 1 93 87 GLU A N 1
ATOM 643 C CA . GLU A 1 87 ? -19.484 -2.836 -32.906 1 93 87 GLU A CA 1
ATOM 644 C C . GLU A 1 87 ? -18.391 -3.77 -32.406 1 93 87 GLU A C 1
ATOM 646 O O . GLU A 1 87 ? -18.672 -4.695 -31.641 1 93 87 GLU A O 1
ATOM 651 N N . GLU A 1 88 ? -17.25 -3.508 -32.812 1 93.75 88 GLU A N 1
ATOM 652 C CA . GLU A 1 88 ? -16.125 -4.332 -32.375 1 93.75 88 GLU A CA 1
ATOM 653 C C . GLU A 1 88 ? -15.844 -4.102 -30.891 1 93.75 88 GLU A C 1
ATOM 655 O O . GLU A 1 88 ? -15.562 -5.051 -30.156 1 93.75 88 GLU A O 1
ATOM 660 N N . ALA A 1 89 ? -15.859 -2.881 -30.5 1 95 89 ALA A N 1
ATOM 661 C CA . ALA A 1 89 ? -15.641 -2.559 -29.094 1 95 89 ALA A CA 1
ATOM 662 C C . ALA A 1 89 ? -16.703 -3.191 -28.203 1 95 89 ALA A C 1
ATOM 664 O O . ALA A 1 89 ? -16.406 -3.719 -27.141 1 95 89 ALA A O 1
ATOM 665 N N . SER A 1 90 ? -17.953 -3.111 -28.688 1 96.12 90 SER A N 1
ATOM 666 C CA . SER A 1 90 ? -19.047 -3.701 -27.938 1 96.12 90 SER A CA 1
ATOM 667 C C . SER A 1 90 ? -18.906 -5.215 -27.844 1 96.12 90 SER A C 1
ATOM 669 O O . SER A 1 90 ? -19.219 -5.805 -26.797 1 96.12 90 SER A O 1
ATOM 671 N N . SER A 1 91 ? -18.469 -5.785 -28.875 1 96.75 91 SER A N 1
ATOM 672 C CA . SER A 1 91 ? -18.25 -7.227 -28.859 1 96.75 91 SER A CA 1
ATOM 673 C C . SER A 1 91 ? -17.156 -7.605 -27.859 1 96.75 91 SER A C 1
ATOM 675 O O . SER A 1 91 ? -17.281 -8.609 -27.156 1 96.75 91 SER A O 1
ATOM 677 N N . LEU A 1 92 ? -16.109 -6.855 -27.844 1 96.94 92 LEU A N 1
ATOM 678 C CA . LEU A 1 92 ? -15.039 -7.109 -26.891 1 96.94 92 LEU A CA 1
ATOM 679 C C . LEU A 1 92 ? -15.516 -6.891 -25.453 1 96.94 92 LEU A C 1
ATOM 681 O O . LEU A 1 92 ? -15.156 -7.656 -24.562 1 96.94 92 LEU A O 1
ATOM 685 N N . VAL A 1 93 ? -16.266 -5.84 -25.25 1 97.69 93 VAL A N 1
ATOM 686 C CA . VAL A 1 93 ? -16.797 -5.574 -23.922 1 97.69 93 VAL A CA 1
ATOM 687 C C . VAL A 1 93 ? -17.703 -6.723 -23.484 1 97.69 93 VAL A C 1
ATOM 689 O O . VAL A 1 93 ? -17.656 -7.152 -22.328 1 97.69 93 VAL A O 1
ATOM 692 N N . ASP A 1 94 ? -18.484 -7.234 -24.391 1 97 94 ASP A N 1
ATOM 693 C CA . ASP A 1 94 ? -19.344 -8.375 -24.094 1 97 94 ASP A CA 1
ATOM 694 C C . ASP A 1 94 ? -18.516 -9.602 -23.719 1 97 94 ASP A C 1
ATOM 696 O O . ASP A 1 94 ? -18.875 -10.359 -22.828 1 97 94 ASP A O 1
ATOM 700 N N . GLU A 1 95 ? -17.469 -9.773 -24.453 1 94.81 95 GLU A N 1
ATOM 701 C CA . GLU A 1 95 ? -16.562 -10.883 -24.141 1 94.81 95 GLU A CA 1
ATOM 702 C C . GLU A 1 95 ? -16 -10.75 -22.719 1 94.81 95 GLU A C 1
ATOM 704 O O . GLU A 1 95 ? -15.883 -11.75 -22 1 94.81 95 GLU A O 1
ATOM 709 N N . PHE A 1 96 ? -15.617 -9.617 -22.359 1 96.62 96 PHE A N 1
ATOM 710 C CA . PHE A 1 96 ? -15.094 -9.367 -21.016 1 96.62 96 PHE A CA 1
ATOM 711 C C . PHE A 1 96 ? -16.156 -9.625 -19.953 1 96.62 96 PHE A C 1
ATOM 713 O O . PHE A 1 96 ? -15.875 -10.25 -18.938 1 96.62 96 PHE A O 1
ATOM 720 N N . LEU A 1 97 ? -17.359 -9.109 -20.172 1 96.75 97 LEU A N 1
ATOM 721 C CA . LEU A 1 97 ? -18.453 -9.234 -19.203 1 96.75 97 LEU A CA 1
ATOM 722 C C . LEU A 1 97 ? -18.844 -10.695 -19.016 1 96.75 97 LEU A C 1
ATOM 724 O O . LEU A 1 97 ? -19.109 -11.133 -17.906 1 96.75 97 LEU A O 1
ATOM 728 N N . GLU A 1 98 ? -18.75 -11.508 -20.031 1 93.06 98 GLU A N 1
ATOM 729 C CA . GLU A 1 98 ? -19.234 -12.883 -20.016 1 93.06 98 GLU A CA 1
ATOM 730 C C . GLU A 1 98 ? -18.188 -13.828 -19.438 1 93.06 98 GLU A C 1
ATOM 732 O O . GLU A 1 98 ? -18.531 -14.844 -18.828 1 93.06 98 GLU A O 1
ATOM 737 N N . ASN A 1 99 ? -16.969 -13.461 -19.594 1 91.62 99 ASN A N 1
ATOM 738 C CA . ASN A 1 99 ? -15.938 -14.438 -19.266 1 91.62 99 ASN A CA 1
ATOM 739 C C . ASN A 1 99 ? -15.156 -14.016 -18.016 1 91.62 99 ASN A C 1
ATOM 741 O O . ASN A 1 99 ? -14.555 -14.852 -17.344 1 91.62 99 ASN A O 1
ATOM 745 N N . PHE A 1 100 ? -15.086 -12.742 -17.75 1 95.19 100 PHE A N 1
ATOM 746 C CA . PHE A 1 100 ? -14.258 -12.273 -16.641 1 95.19 100 PHE A CA 1
ATOM 747 C C . PHE A 1 100 ? -15.117 -11.617 -15.57 1 95.19 100 PHE A C 1
ATOM 749 O O . PHE A 1 100 ? -15.125 -12.047 -14.414 1 95.19 100 PHE A O 1
ATOM 756 N N . ASN A 1 101 ? -15.914 -10.648 -15.992 1 97.38 101 ASN A N 1
ATOM 757 C CA . ASN A 1 101 ? -16.703 -9.859 -15.055 1 97.38 101 ASN A CA 1
ATOM 758 C C . ASN A 1 101 ? -17.734 -10.727 -14.328 1 97.38 101 ASN A C 1
ATOM 760 O O . ASN A 1 101 ? -18.203 -10.359 -13.242 1 97.38 101 ASN A O 1
ATOM 764 N N . ILE A 1 102 ? -18.125 -11.805 -14.891 1 95.06 102 ILE A N 1
ATOM 765 C CA . ILE A 1 102 ? -19.094 -12.695 -14.258 1 95.06 102 ILE A CA 1
ATOM 766 C C . ILE A 1 102 ? -18.484 -13.32 -13.008 1 95.06 102 ILE A C 1
ATOM 768 O O . ILE A 1 102 ? -19.203 -13.578 -12.031 1 95.06 102 ILE A O 1
ATOM 772 N N . ALA A 1 103 ? -17.203 -13.594 -13.008 1 95.5 103 ALA A N 1
ATOM 773 C CA . ALA A 1 103 ? -16.516 -14.203 -11.867 1 95.5 103 ALA A CA 1
ATOM 774 C C . ALA A 1 103 ? -16.125 -13.148 -10.836 1 95.5 103 ALA A C 1
ATOM 776 O O . ALA A 1 103 ? -16.391 -13.32 -9.641 1 95.5 103 ALA A O 1
ATOM 777 N N . LEU A 1 104 ? -15.484 -12.086 -11.297 1 97.62 104 LEU A N 1
ATOM 778 C CA . LEU A 1 104 ? -15.117 -10.938 -10.477 1 97.62 104 LEU A CA 1
ATOM 779 C C . LEU A 1 104 ? -15.766 -9.664 -11.008 1 97.62 104 LEU A C 1
ATOM 781 O O . LEU A 1 104 ? -15.164 -8.961 -11.828 1 97.62 104 LEU A O 1
ATOM 785 N N . PRO A 1 105 ? -16.891 -9.406 -10.484 1 98.12 105 PRO A N 1
ATOM 786 C CA . PRO A 1 105 ? -17.688 -8.312 -11.047 1 98.12 105 PRO A CA 1
ATOM 787 C C . PRO A 1 105 ? -17.125 -6.934 -10.695 1 98.12 105 PRO A C 1
ATOM 789 O O . PRO A 1 105 ? -17.688 -6.238 -9.844 1 98.12 105 PRO A O 1
ATOM 792 N N . ILE A 1 106 ? -16.203 -6.484 -11.445 1 98.5 106 ILE A N 1
ATOM 793 C CA . ILE A 1 106 ? -15.586 -5.172 -11.281 1 98.5 106 ILE A CA 1
ATOM 794 C C . ILE A 1 106 ? -16.547 -4.086 -11.766 1 98.5 106 ILE A C 1
ATOM 796 O O . ILE A 1 106 ? -16.578 -2.986 -11.211 1 98.5 106 ILE A O 1
ATOM 800 N N . PHE A 1 107 ? -17.312 -4.441 -12.852 1 98.06 107 PHE A N 1
ATOM 801 C CA . PHE A 1 107 ? -18.203 -3.443 -13.438 1 98.06 107 PHE A CA 1
ATOM 802 C C . PHE A 1 107 ? -19.656 -3.879 -13.32 1 98.06 107 PHE A C 1
ATOM 804 O O . PHE A 1 107 ? -19.953 -5.074 -13.352 1 98.06 107 PHE A O 1
ATOM 811 N N . HIS A 1 108 ? -20.469 -2.883 -13.062 1 96.31 108 HIS A N 1
ATOM 812 C CA . HIS A 1 108 ? -21.891 -3.059 -13.344 1 96.31 108 HIS A CA 1
ATOM 813 C C . HIS A 1 108 ? -22.156 -3.055 -14.844 1 96.31 108 HIS A C 1
ATOM 815 O O . HIS A 1 108 ? -21.984 -2.031 -15.508 1 96.31 108 HIS A O 1
ATOM 821 N N . PRO A 1 109 ? -22.656 -4.129 -15.391 1 97.06 109 PRO A N 1
ATOM 822 C CA . PRO A 1 109 ? -22.688 -4.277 -16.844 1 97.06 109 PRO A CA 1
ATOM 823 C C . PRO A 1 109 ? -23.5 -3.188 -17.531 1 97.06 109 PRO A C 1
ATOM 825 O O . PRO A 1 109 ? -23.047 -2.588 -18.516 1 97.06 109 PRO A O 1
ATOM 828 N N . PRO A 1 110 ? -24.719 -2.842 -17.062 1 95.06 110 PRO A N 1
ATOM 829 C CA . PRO A 1 110 ? -25.469 -1.776 -17.734 1 95.06 110 PRO A CA 1
ATOM 830 C C . PRO A 1 110 ? -24.734 -0.437 -17.719 1 95.06 110 PRO A C 1
ATOM 832 O O . PRO A 1 110 ? -24.797 0.321 -18.688 1 95.06 110 PRO A O 1
ATOM 835 N N . THR A 1 111 ? -24.047 -0.156 -16.625 1 93.62 111 THR A N 1
ATOM 836 C CA . THR A 1 111 ? -23.312 1.105 -16.531 1 93.62 111 THR A CA 1
ATOM 837 C C . THR A 1 111 ? -22.141 1.126 -17.5 1 93.62 111 THR A C 1
ATOM 839 O O . THR A 1 111 ? -21.891 2.141 -18.141 1 93.62 111 THR A O 1
ATOM 842 N N . LEU A 1 112 ? -21.422 0.034 -17.594 1 95.44 112 LEU A N 1
ATOM 843 C CA . LEU A 1 112 ? -20.281 -0.043 -18.484 1 95.44 112 LEU A CA 1
ATOM 844 C C . LEU A 1 112 ? -20.703 0.102 -19.938 1 95.44 112 LEU A C 1
ATOM 846 O O . LEU A 1 112 ? -20.062 0.81 -20.719 1 95.44 112 LEU A O 1
ATOM 850 N N . THR A 1 113 ? -21.797 -0.566 -20.297 1 95.12 113 THR A N 1
ATOM 851 C CA . THR A 1 113 ? -22.297 -0.494 -21.656 1 95.12 113 THR A CA 1
ATOM 852 C C . THR A 1 113 ? -22.781 0.918 -21.984 1 95.12 113 THR A C 1
ATOM 854 O O . THR A 1 113 ? -22.562 1.414 -23.094 1 95.12 113 THR A O 1
ATOM 857 N N . SER A 1 114 ? -23.406 1.521 -21 1 92.62 114 SER A N 1
ATOM 858 C CA . SER A 1 114 ? -23.875 2.891 -21.203 1 92.62 114 SER A CA 1
ATOM 859 C C . SER A 1 114 ? -22.703 3.85 -21.375 1 92.62 114 SER A C 1
ATOM 861 O O . SER A 1 114 ? -22.766 4.766 -22.188 1 92.62 114 SER A O 1
ATOM 863 N N . LEU A 1 115 ? -21.672 3.643 -20.594 1 90.88 115 LEU A N 1
ATOM 864 C CA . LEU A 1 115 ? -20.484 4.484 -20.703 1 90.88 115 LEU A CA 1
ATOM 865 C C . LEU A 1 115 ? -19.812 4.305 -22.062 1 90.88 115 LEU A C 1
ATOM 867 O O . LEU A 1 115 ? -19.297 5.262 -22.625 1 90.88 115 LEU A O 1
ATOM 871 N N . LEU A 1 116 ? -19.797 3.082 -22.578 1 92.5 116 LEU A N 1
ATOM 872 C CA . LEU A 1 116 ? -19.234 2.814 -23.891 1 92.5 116 LEU A CA 1
ATOM 873 C C . LEU A 1 116 ? -20.016 3.539 -24.984 1 92.5 116 LEU A C 1
ATOM 875 O O . LEU A 1 116 ? -19.438 4.152 -25.875 1 92.5 116 LEU A O 1
ATOM 879 N N . GLU A 1 117 ? -21.328 3.5 -24.891 1 90.44 117 GLU A N 1
ATOM 880 C CA . GLU A 1 117 ? -22.188 4.168 -25.859 1 90.44 117 GLU A CA 1
ATOM 881 C C . GLU A 1 117 ? -22 5.684 -25.828 1 90.44 117 GLU A C 1
ATOM 883 O O . GLU A 1 117 ? -21.953 6.336 -26.875 1 90.44 117 GLU A O 1
ATOM 888 N N . LYS A 1 118 ? -21.891 6.129 -24.656 1 86.12 118 LYS A N 1
ATOM 889 C CA . LYS A 1 118 ? -21.656 7.566 -24.516 1 86.12 118 LYS A CA 1
ATOM 890 C C . LYS A 1 118 ? -20.312 7.973 -25.094 1 86.12 118 LYS A C 1
ATOM 892 O O . LYS A 1 118 ? -20.172 9.055 -25.672 1 86.12 118 LYS A O 1
ATOM 897 N N . HIS A 1 119 ? -19.312 7.098 -24.875 1 84.31 119 HIS A N 1
ATOM 898 C CA . HIS A 1 119 ? -17.984 7.348 -25.391 1 84.31 119 HIS A CA 1
ATOM 899 C C . HIS A 1 119 ? -17.984 7.465 -26.906 1 84.31 119 HIS A C 1
ATOM 901 O O . HIS A 1 119 ? -17.281 8.312 -27.469 1 84.31 119 HIS A O 1
ATOM 907 N N . TYR A 1 120 ? -18.703 6.715 -27.594 1 84.81 120 TYR A N 1
ATOM 908 C CA . TYR A 1 120 ? -18.734 6.715 -29.062 1 84.81 120 TYR A CA 1
ATOM 909 C C . TYR A 1 120 ? -19.75 7.73 -29.578 1 84.81 120 TYR A C 1
ATOM 911 O O . TYR A 1 120 ? -19.672 8.156 -30.734 1 84.81 120 TYR A O 1
ATOM 919 N N . ALA A 1 121 ? -20.703 8.016 -28.719 1 78.88 121 ALA A N 1
ATOM 920 C CA . ALA A 1 121 ? -21.656 9.047 -29.125 1 78.88 121 ALA A CA 1
ATOM 921 C C . ALA A 1 121 ? -21.016 10.43 -29.047 1 78.88 121 ALA A C 1
ATOM 923 O O . ALA A 1 121 ? -21.312 11.297 -29.875 1 78.88 121 ALA A O 1
ATOM 924 N N . THR A 1 122 ? -20.344 10.625 -27.844 1 61.84 122 THR A N 1
ATOM 925 C CA . THR A 1 122 ? -19.766 11.938 -27.625 1 61.84 122 THR A CA 1
ATOM 926 C C . THR A 1 122 ? -18.5 12.125 -28.469 1 61.84 122 THR A C 1
ATOM 928 O O . THR A 1 122 ? -17.766 13.102 -28.297 1 61.84 122 THR A O 1
ATOM 931 N N . ASN A 1 123 ? -18.062 11.383 -29.391 1 49.75 123 ASN A N 1
ATOM 932 C CA . ASN A 1 123 ? -16.938 12.016 -30.094 1 49.75 123 ASN A CA 1
ATOM 933 C C . ASN A 1 123 ? -16.891 13.516 -29.844 1 49.75 123 ASN A C 1
ATOM 935 O O . ASN A 1 123 ? -16.031 14.211 -30.375 1 49.75 123 ASN A O 1
ATOM 939 N N . LEU A 1 124 ? -18.062 14.266 -29.688 1 39.44 124 LEU A N 1
ATOM 940 C CA . LEU A 1 124 ? -18.219 15.719 -29.609 1 39.44 124 LEU A CA 1
ATOM 941 C C . LEU A 1 124 ? -17.75 16.25 -28.266 1 39.44 124 LEU A C 1
ATOM 943 O O . LEU A 1 124 ? -17.734 15.516 -27.281 1 39.44 124 LEU A O 1
ATOM 947 N N . GLN A 1 125 ? -17.531 17.703 -28.016 1 35.81 125 GLN A N 1
ATOM 948 C CA . GLN A 1 125 ? -16.812 18.594 -27.109 1 35.81 125 GLN A CA 1
ATOM 949 C C . GLN A 1 125 ? -17.25 18.359 -25.672 1 35.81 125 GLN A C 1
ATOM 951 O O . GLN A 1 125 ? -16.594 18.844 -24.734 1 35.81 125 GLN A O 1
ATOM 956 N N . THR A 1 126 ? -18.641 18.188 -25.203 1 35.81 126 THR A N 1
ATOM 957 C CA . THR A 1 126 ? -19.188 18.844 -24.031 1 35.81 126 THR A CA 1
ATOM 958 C C . THR A 1 126 ? -19.141 17.922 -22.812 1 35.81 126 THR A C 1
ATOM 960 O O . THR A 1 126 ? -19.438 18.359 -21.688 1 35.81 126 THR A O 1
ATOM 963 N N . ASP A 1 127 ? -19.578 16.641 -22.812 1 38.78 127 ASP A N 1
ATOM 964 C CA . ASP A 1 127 ? -20.031 16.141 -21.516 1 38.78 127 ASP A CA 1
ATOM 965 C C . ASP A 1 127 ? -18.859 15.695 -20.656 1 38.78 127 ASP A C 1
ATOM 967 O O . ASP A 1 127 ? -17.969 14.992 -21.141 1 38.78 127 ASP A O 1
ATOM 971 N N . ARG A 1 128 ? -18.734 16.109 -19.516 1 37.47 128 ARG A N 1
ATOM 972 C CA . ARG A 1 128 ? -17.812 16.031 -18.391 1 37.47 128 ARG A CA 1
ATOM 973 C C . ARG A 1 128 ? -17.516 14.586 -18.031 1 37.47 128 ARG A C 1
ATOM 975 O O . ARG A 1 128 ? -16.609 14.312 -17.234 1 37.47 128 ARG A O 1
ATOM 982 N N . ALA A 1 129 ? -18.609 13.695 -18.188 1 40.03 129 ALA A N 1
ATOM 983 C CA . ALA A 1 129 ? -18.359 12.336 -17.703 1 40.03 129 ALA A CA 1
ATOM 984 C C . ALA A 1 129 ? -17.125 11.742 -18.359 1 40.03 129 ALA A C 1
ATOM 986 O O . ALA A 1 129 ? -16.406 10.945 -17.75 1 40.03 129 ALA A O 1
ATOM 987 N N . SER A 1 130 ? -16.953 11.961 -19.797 1 43.81 130 SER A N 1
ATOM 988 C CA . SER A 1 130 ? -15.844 11.484 -20.625 1 43.81 130 SER A CA 1
ATOM 989 C C . SER A 1 130 ? -14.531 12.133 -20.188 1 43.81 130 SER A C 1
ATOM 991 O O . SER A 1 130 ? -13.461 11.742 -20.656 1 43.81 130 SER A O 1
ATOM 993 N N . THR A 1 131 ? -14.734 13.062 -19.156 1 57.69 131 THR A N 1
ATOM 994 C CA . THR A 1 131 ? -13.602 13.898 -18.781 1 57.69 131 THR A CA 1
ATOM 995 C C . THR A 1 131 ? -12.891 13.328 -17.562 1 57.69 131 THR A C 1
ATOM 997 O O . THR A 1 131 ? -11.953 13.93 -17.031 1 57.69 131 THR A O 1
ATOM 1000 N N . GLU A 1 132 ? -13.492 12.023 -17.234 1 71.62 132 GLU A N 1
ATOM 1001 C CA . GLU A 1 132 ? -12.797 11.438 -16.094 1 71.62 132 GLU A CA 1
ATOM 1002 C C . GLU A 1 132 ? -11.523 10.711 -16.531 1 71.62 132 GLU A C 1
ATOM 1004 O O . GLU A 1 132 ? -11.57 9.836 -17.391 1 71.62 132 GLU A O 1
ATOM 1009 N N . PRO A 1 133 ? -10.508 11.07 -16.031 1 73.88 133 PRO A N 1
ATOM 1010 C CA . PRO A 1 133 ? -9.234 10.469 -16.422 1 73.88 133 PRO A CA 1
ATOM 1011 C C . PRO A 1 133 ? -9.227 8.953 -16.266 1 73.88 133 PRO A C 1
ATOM 1013 O O . PRO A 1 133 ? -8.445 8.266 -16.938 1 73.88 133 PRO A O 1
ATOM 1016 N N . ALA A 1 134 ? -10.219 8.43 -15.547 1 88.19 134 ALA A N 1
ATOM 1017 C CA . ALA A 1 134 ? -10.18 7 -15.25 1 88.19 134 ALA A CA 1
ATOM 1018 C C . ALA A 1 134 ? -10.883 6.195 -16.344 1 88.19 134 ALA A C 1
ATOM 1020 O O . ALA A 1 134 ? -10.656 4.988 -16.469 1 88.19 134 ALA A O 1
ATOM 1021 N N . TRP A 1 135 ? -11.695 6.816 -17.188 1 89.5 135 TRP A N 1
ATOM 1022 C CA . TRP A 1 135 ? -12.508 6.07 -18.141 1 89.5 135 TRP A CA 1
ATOM 1023 C C . TRP A 1 135 ? -11.641 5.422 -19.203 1 89.5 135 TRP A C 1
ATOM 1025 O O . TRP A 1 135 ? -11.75 4.223 -19.469 1 89.5 135 TRP A O 1
ATOM 1035 N N . PRO A 1 136 ? -10.711 6.156 -19.828 1 89.31 136 PRO A N 1
ATOM 1036 C CA . PRO A 1 136 ? -9.875 5.504 -20.828 1 89.31 136 PRO A CA 1
ATOM 1037 C C . PRO A 1 136 ? -9.094 4.316 -20.281 1 89.31 136 PRO A C 1
ATOM 1039 O O . PRO A 1 136 ? -8.922 3.305 -20.969 1 89.31 136 PRO A O 1
ATOM 1042 N N . VAL A 1 137 ? -8.602 4.488 -19.047 1 92.5 137 VAL A N 1
ATOM 1043 C CA . VAL A 1 137 ? -7.844 3.404 -18.422 1 92.5 137 VAL A CA 1
ATOM 1044 C C . VAL A 1 137 ? -8.742 2.182 -18.25 1 92.5 137 VAL A C 1
ATOM 1046 O O . VAL A 1 137 ? -8.336 1.058 -18.562 1 92.5 137 VAL A O 1
ATOM 1049 N N . ALA A 1 138 ? -9.969 2.412 -17.797 1 95.75 138 ALA A N 1
ATOM 1050 C CA . ALA A 1 138 ? -10.922 1.317 -17.625 1 95.75 138 ALA A CA 1
ATOM 1051 C C . ALA A 1 138 ? -11.266 0.672 -18.953 1 95.75 138 ALA A C 1
ATOM 1053 O O . ALA A 1 138 ? -11.234 -0.554 -19.094 1 95.75 138 ALA A O 1
ATOM 1054 N N . LEU A 1 139 ? -11.555 1.477 -19.922 1 94.88 139 LEU A N 1
ATOM 1055 C CA . LEU A 1 139 ? -11.969 0.982 -21.234 1 94.88 139 LEU A CA 1
ATOM 1056 C C . LEU A 1 139 ? -10.859 0.167 -21.891 1 94.88 139 LEU A C 1
ATOM 1058 O O . LEU A 1 139 ? -11.078 -0.974 -22.297 1 94.88 139 LEU A O 1
ATOM 1062 N N . PHE A 1 140 ? -9.664 0.725 -21.938 1 94.69 140 PHE A N 1
ATOM 1063 C CA . PHE A 1 140 ? -8.562 0.055 -22.625 1 94.69 140 PHE A CA 1
ATOM 1064 C C . PHE A 1 140 ? -8.156 -1.211 -21.891 1 94.69 140 PHE A C 1
ATOM 1066 O O . PHE A 1 140 ? -7.734 -2.191 -22.5 1 94.69 140 PHE A O 1
ATOM 1073 N N . SER A 1 141 ? -8.266 -1.192 -20.578 1 97 141 SER A N 1
ATOM 1074 C CA . SER A 1 141 ? -7.961 -2.406 -19.828 1 97 141 SER A CA 1
ATOM 1075 C C . SER A 1 141 ? -8.953 -3.52 -20.156 1 97 141 SER A C 1
ATOM 1077 O O . SER A 1 141 ? -8.57 -4.68 -20.297 1 97 141 SER A O 1
ATOM 1079 N N . VAL A 1 142 ? -10.242 -3.123 -20.25 1 98.06 142 VAL A N 1
ATOM 1080 C CA . VAL A 1 142 ? -11.281 -4.09 -20.594 1 98.06 142 VAL A CA 1
ATOM 1081 C C . VAL A 1 142 ? -11.031 -4.648 -22 1 98.06 142 VAL A C 1
ATOM 1083 O O . VAL A 1 142 ? -11.094 -5.859 -22.203 1 98.06 142 VAL A O 1
ATOM 1086 N N . LEU A 1 143 ? -10.719 -3.785 -22.922 1 97.06 143 LEU A N 1
ATOM 1087 C CA . LEU A 1 143 ? -10.453 -4.203 -24.297 1 97.06 143 LEU A CA 1
ATOM 1088 C C . LEU A 1 143 ? -9.211 -5.086 -24.359 1 97.06 143 LEU A C 1
ATOM 1090 O O . LEU A 1 143 ? -9.18 -6.059 -25.125 1 97.06 143 LEU A O 1
ATOM 1094 N N . ALA A 1 144 ? -8.203 -4.754 -23.578 1 95.56 144 ALA A N 1
ATOM 1095 C CA . ALA A 1 144 ? -6.973 -5.539 -23.547 1 95.56 144 ALA A CA 1
ATOM 1096 C C . ALA A 1 144 ? -7.234 -6.961 -23.062 1 95.56 144 ALA A C 1
ATOM 1098 O O . ALA A 1 144 ? -6.762 -7.93 -23.672 1 95.56 144 ALA A O 1
ATOM 1099 N N . MET A 1 145 ? -7.996 -7.117 -22.016 1 95.56 145 MET A N 1
ATOM 1100 C CA . MET A 1 145 ? -8.305 -8.422 -21.453 1 95.56 145 MET A CA 1
ATOM 1101 C C . MET A 1 145 ? -9.094 -9.273 -22.438 1 95.56 145 MET A C 1
ATOM 1103 O O . MET A 1 145 ? -8.773 -10.445 -22.656 1 95.56 145 MET A O 1
ATOM 1107 N N . ALA A 1 146 ? -10.109 -8.672 -23.016 1 96.06 146 ALA A N 1
ATOM 1108 C CA . ALA A 1 146 ? -10.953 -9.391 -23.953 1 96.06 146 ALA A CA 1
ATOM 1109 C C . ALA A 1 146 ? -10.172 -9.781 -25.203 1 96.06 146 ALA A C 1
ATOM 1111 O O . ALA A 1 146 ? -10.305 -10.898 -25.703 1 96.06 146 ALA A O 1
ATOM 1112 N N . GLN A 1 147 ? -9.375 -8.859 -25.719 1 94.44 147 GLN A N 1
ATOM 1113 C CA . GLN A 1 147 ? -8.586 -9.117 -26.922 1 94.44 147 GLN A CA 1
ATOM 1114 C C . GLN A 1 147 ? -7.555 -10.219 -26.672 1 94.44 147 GLN A C 1
ATOM 1116 O O . GLN A 1 147 ? -7.242 -11 -27.578 1 94.44 147 GLN A O 1
ATOM 1121 N N . ARG A 1 148 ? -6.949 -10.242 -25.531 1 92 148 ARG A N 1
ATOM 1122 C CA . ARG A 1 148 ? -6 -11.297 -25.203 1 92 148 ARG A CA 1
ATOM 1123 C C . ARG A 1 148 ? -6.672 -12.664 -25.203 1 92 148 ARG A C 1
ATOM 1125 O O . ARG A 1 148 ? -6.094 -13.648 -25.672 1 92 148 ARG A O 1
ATOM 1132 N N . LYS A 1 149 ? -7.852 -12.734 -24.609 1 90.44 149 LYS A N 1
ATOM 1133 C CA . LYS A 1 149 ? -8.586 -14 -24.641 1 90.44 149 LYS A CA 1
ATOM 1134 C C . LYS A 1 149 ? -8.844 -14.453 -26.078 1 90.44 149 LYS A C 1
ATOM 1136 O O . LYS A 1 149 ? -8.688 -15.633 -26.391 1 90.44 149 LYS A O 1
ATOM 1141 N N . ARG A 1 150 ? -9.195 -13.562 -26.906 1 90.25 150 ARG A N 1
ATOM 1142 C CA . ARG A 1 150 ? -9.43 -13.883 -28.312 1 90.25 150 ARG A CA 1
ATOM 1143 C C . ARG A 1 150 ? -8.141 -14.344 -28.984 1 90.25 150 ARG A C 1
ATOM 1145 O O . ARG A 1 150 ? -8.172 -15.203 -29.875 1 90.25 150 ARG A O 1
ATOM 1152 N N . ALA A 1 151 ? -7.098 -13.727 -28.609 1 88.75 151 ALA A N 1
ATOM 1153 C CA . ALA A 1 151 ? -5.809 -14.086 -29.203 1 88.75 151 ALA A CA 1
ATOM 1154 C C . ALA A 1 151 ? -5.445 -15.531 -28.875 1 88.75 151 ALA A C 1
ATOM 1156 O O . ALA A 1 151 ? -4.84 -16.219 -29.703 1 88.75 151 ALA A O 1
ATOM 1157 N N . GLU A 1 152 ? -5.766 -15.953 -27.719 1 84.25 152 GLU A N 1
ATOM 1158 C CA . GLU A 1 152 ? -5.461 -17.328 -27.297 1 84.25 152 GLU A CA 1
ATOM 1159 C C . GLU A 1 152 ? -6.273 -18.344 -28.094 1 84.25 152 GLU A C 1
ATOM 1161 O O . GLU A 1 152 ? -5.863 -19.484 -28.25 1 84.25 152 GLU A O 1
ATOM 1166 N N . GLU A 1 153 ? -7.387 -17.891 -28.625 1 82 153 GLU A N 1
ATOM 1167 C CA . GLU A 1 153 ? -8.258 -18.797 -29.375 1 82 153 GLU A CA 1
ATOM 1168 C C . GLU A 1 153 ? -8.117 -18.578 -30.875 1 82 153 GLU A C 1
ATOM 1170 O O . GLU A 1 153 ? -8.688 -19.328 -31.672 1 82 153 GLU A O 1
ATOM 1175 N N . SER A 1 154 ? -7.359 -17.641 -31.203 1 82.81 154 SER A N 1
ATOM 1176 C CA . SER A 1 154 ? -7.254 -17.266 -32.594 1 82.81 154 SER A CA 1
ATOM 1177 C C . SER A 1 154 ? -6.238 -18.141 -33.344 1 82.81 154 SER A C 1
ATOM 1179 O O . SER A 1 154 ? -5.363 -18.734 -32.719 1 82.81 154 SER A O 1
ATOM 1181 N N . SER A 1 155 ? -6.457 -18.156 -34.625 1 78.31 155 SER A N 1
ATOM 1182 C CA . SER A 1 155 ? -5.531 -18.828 -35.531 1 78.31 155 SER A CA 1
ATOM 1183 C C . SER A 1 155 ? -4.25 -18.031 -35.719 1 78.31 155 SER A C 1
ATOM 1185 O O . SER A 1 155 ? -3.199 -18.578 -36.031 1 78.31 155 SER A O 1
ATOM 1187 N N . ASN A 1 156 ? -4.332 -16.781 -35.656 1 80.94 156 ASN A N 1
ATOM 1188 C CA . ASN A 1 156 ? -3.17 -15.906 -35.688 1 80.94 156 ASN A CA 1
ATOM 1189 C C . ASN A 1 156 ? -2.918 -15.266 -34.312 1 80.94 156 ASN A C 1
ATOM 1191 O O . ASN A 1 156 ? -3.115 -14.062 -34.156 1 80.94 156 ASN A O 1
ATOM 1195 N N . PRO A 1 157 ? -2.383 -15.914 -33.531 1 82.69 157 PRO A N 1
ATOM 1196 C CA . PRO A 1 157 ? -2.281 -15.484 -32.156 1 82.69 157 PRO A CA 1
ATOM 1197 C C . PRO A 1 157 ? -1.331 -14.305 -31.953 1 82.69 157 PRO A C 1
ATOM 1199 O O . PRO A 1 157 ? -1.582 -13.438 -31.125 1 82.69 157 PRO A O 1
ATOM 1202 N N . GLN A 1 158 ? -0.456 -14.078 -32.844 1 80.19 158 GLN A N 1
ATOM 1203 C CA . GLN A 1 158 ? 0.553 -13.047 -32.625 1 80.19 158 GLN A CA 1
ATOM 1204 C C . GLN A 1 158 ? -0.015 -11.656 -32.875 1 80.19 158 GLN A C 1
ATOM 1206 O O . GLN A 1 158 ? 0.201 -10.734 -32.094 1 80.19 158 GLN A O 1
ATOM 1211 N N . GLU A 1 159 ? -0.699 -11.516 -33.969 1 83.31 159 GLU A N 1
ATOM 1212 C CA . GLU A 1 159 ? -1.274 -10.211 -34.312 1 83.31 159 GLU A CA 1
ATOM 1213 C C . GLU A 1 159 ? -2.34 -9.805 -33.281 1 83.31 159 GLU A C 1
ATOM 1215 O O . GLU A 1 159 ? -2.412 -8.641 -32.906 1 83.31 159 GLU A O 1
ATOM 1220 N N . ALA A 1 160 ? -3.125 -10.734 -32.906 1 87 160 ALA A N 1
ATOM 1221 C CA . ALA A 1 160 ? -4.18 -10.469 -31.938 1 87 160 ALA A CA 1
ATOM 1222 C C . ALA A 1 160 ? -3.592 -10.117 -30.578 1 87 160 ALA A C 1
ATOM 1224 O O . ALA A 1 160 ? -4.133 -9.266 -29.875 1 87 160 ALA A O 1
ATOM 1225 N N . LEU A 1 161 ? -2.545 -10.727 -30.344 1 85.94 161 LEU A N 1
ATOM 1226 C CA . LEU A 1 161 ? -1.881 -10.445 -29.062 1 85.94 161 LEU A CA 1
ATOM 1227 C C . LEU A 1 161 ? -1.257 -9.047 -29.078 1 85.94 161 LEU A C 1
ATOM 1229 O O . LEU A 1 161 ? -1.248 -8.359 -28.062 1 85.94 161 LEU A O 1
ATOM 1233 N N . GLU A 1 162 ? -0.734 -8.656 -30.156 1 85.25 162 GLU A N 1
ATOM 1234 C CA . GLU A 1 162 ? -0.168 -7.32 -30.281 1 85.25 162 GLU A CA 1
ATOM 1235 C C . GLU A 1 162 ? -1.238 -6.25 -30.078 1 85.25 162 GLU A C 1
ATOM 1237 O O . GLU A 1 162 ? -0.975 -5.199 -29.5 1 85.25 162 GLU A O 1
ATOM 1242 N N . LYS A 1 163 ? -2.342 -6.516 -30.594 1 87.94 163 LYS A N 1
ATOM 1243 C CA . LYS A 1 163 ? -3.451 -5.59 -30.391 1 87.94 163 LYS A CA 1
ATOM 1244 C C . LYS A 1 163 ? -3.83 -5.484 -28.922 1 87.94 163 LYS A C 1
ATOM 1246 O O . LYS A 1 163 ? -4.156 -4.398 -28.438 1 87.94 163 LYS A O 1
ATOM 1251 N N . ALA A 1 164 ? -3.814 -6.582 -28.25 1 91.31 164 ALA A N 1
ATOM 1252 C CA . ALA A 1 164 ? -4.121 -6.594 -26.812 1 91.31 164 ALA A CA 1
ATOM 1253 C C . ALA A 1 164 ? -3.104 -5.766 -26.031 1 91.31 164 ALA A C 1
ATOM 1255 O O . ALA A 1 164 ? -3.475 -4.984 -25.156 1 91.31 164 ALA A O 1
ATOM 1256 N N . TRP A 1 165 ? -1.869 -5.895 -26.422 1 87.81 165 TRP A N 1
ATOM 1257 C CA . TRP A 1 165 ? -0.809 -5.16 -25.75 1 87.81 165 TRP A CA 1
ATOM 1258 C C . TRP A 1 165 ? -0.896 -3.668 -26.047 1 87.81 165 TRP A C 1
ATOM 1260 O O . TRP A 1 165 ? -0.578 -2.834 -25.188 1 87.81 165 TRP A O 1
ATOM 1270 N N . ASN A 1 166 ? -1.312 -3.377 -27.219 1 87.5 166 ASN A N 1
ATOM 1271 C CA . ASN A 1 166 ? -1.51 -1.972 -27.547 1 87.5 166 ASN A CA 1
ATOM 1272 C C . ASN A 1 166 ? -2.574 -1.329 -26.672 1 87.5 166 ASN A C 1
ATOM 1274 O O . ASN A 1 166 ? -2.42 -0.186 -26.234 1 87.5 166 ASN A O 1
ATOM 1278 N N . PHE A 1 167 ? -3.656 -2.035 -26.438 1 91.5 167 PHE A N 1
ATOM 1279 C CA . PHE A 1 167 ? -4.684 -1.541 -25.531 1 91.5 167 PHE A CA 1
ATOM 1280 C C . PHE A 1 167 ? -4.129 -1.39 -24.109 1 91.5 167 PHE A C 1
ATOM 1282 O O . PHE A 1 167 ? -4.398 -0.394 -23.438 1 91.5 167 PHE A O 1
ATOM 1289 N N . ALA A 1 168 ? -3.34 -2.346 -23.703 1 91.69 168 ALA A N 1
ATOM 1290 C CA . ALA A 1 168 ? -2.775 -2.318 -22.359 1 91.69 168 ALA A CA 1
ATOM 1291 C C . ALA A 1 168 ? -1.82 -1.141 -22.188 1 91.69 168 ALA A C 1
ATOM 1293 O O . ALA A 1 168 ? -1.81 -0.489 -21.141 1 91.69 168 ALA A O 1
ATOM 1294 N N . ASP A 1 169 ? -1.075 -0.881 -23.188 1 87.69 169 ASP A N 1
ATOM 1295 C CA . ASP A 1 169 ? -0.131 0.231 -23.141 1 87.69 169 ASP A CA 1
ATOM 1296 C C . ASP A 1 169 ? -0.859 1.562 -22.984 1 87.69 169 ASP A C 1
ATOM 1298 O O . ASP A 1 169 ? -0.405 2.438 -22.234 1 87.69 169 ASP A O 1
ATOM 1302 N N . ARG A 1 170 ? -1.878 1.649 -23.609 1 88.19 170 ARG A N 1
ATOM 1303 C CA . ARG A 1 170 ? -2.672 2.869 -23.5 1 88.19 170 ARG A CA 1
ATOM 1304 C C . ARG A 1 170 ? -3.268 3.01 -22.094 1 88.19 170 ARG A C 1
ATOM 1306 O O . ARG A 1 170 ? -3.381 4.121 -21.578 1 88.19 170 ARG A O 1
ATOM 1313 N N . ALA A 1 171 ? -3.711 1.923 -21.578 1 91.81 171 ALA A N 1
ATOM 1314 C CA . ALA A 1 171 ? -4.227 1.948 -20.219 1 91.81 171 ALA A CA 1
ATOM 1315 C C . ALA A 1 171 ? -3.133 2.338 -19.219 1 91.81 171 ALA A C 1
ATOM 1317 O O . ALA A 1 171 ? -3.373 3.119 -18.297 1 91.81 171 ALA A O 1
ATOM 1318 N N . VAL A 1 172 ? -1.911 1.817 -19.438 1 89.88 172 VAL A N 1
ATOM 1319 C CA . VAL A 1 172 ? -0.787 2.082 -18.547 1 89.88 172 VAL A CA 1
ATOM 1320 C C . V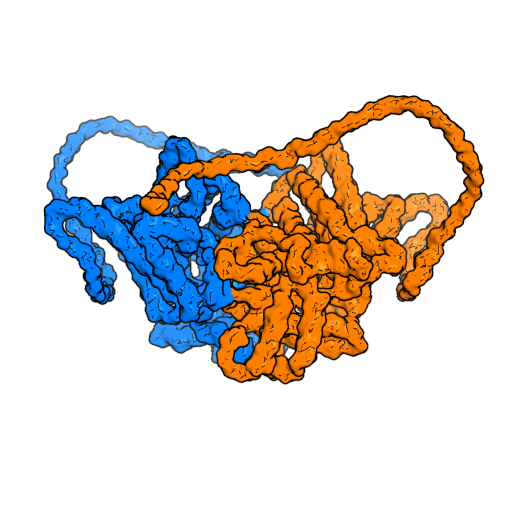AL A 1 172 ? -0.412 3.561 -18.609 1 89.88 172 VAL A C 1
ATOM 1322 O O . VAL A 1 172 ? -0.047 4.16 -17.594 1 89.88 172 VAL A O 1
ATOM 1325 N N . GLU A 1 173 ? -0.55 4.098 -19.719 1 83.88 173 GLU A N 1
ATOM 1326 C CA . GLU A 1 173 ? -0.22 5.504 -19.922 1 83.88 173 GLU A CA 1
ATOM 1327 C C . GLU A 1 173 ? -1.093 6.402 -19.047 1 83.88 173 GLU A C 1
ATOM 1329 O O . GLU A 1 173 ? -0.642 7.449 -18.578 1 83.88 173 GLU A O 1
ATOM 1334 N N . GLY A 1 174 ? -2.279 6.004 -18.844 1 85.38 174 GLY A N 1
ATOM 1335 C CA . GLY A 1 174 ? -3.205 6.812 -18.062 1 85.38 174 GLY A CA 1
ATOM 1336 C C . GLY A 1 174 ? -3.225 6.445 -16.594 1 85.38 174 GLY A C 1
ATOM 1337 O O . GLY A 1 174 ? -3.846 7.133 -15.781 1 85.38 174 GLY A O 1
ATOM 1338 N N . ALA A 1 175 ? -2.475 5.461 -16.219 1 90 175 ALA A N 1
ATOM 1339 C CA . ALA A 1 175 ? -2.578 4.914 -14.867 1 90 175 ALA A CA 1
ATOM 1340 C C . ALA A 1 175 ? -2.105 5.926 -13.828 1 90 175 ALA A C 1
ATOM 1342 O O . ALA A 1 175 ? -2.74 6.094 -12.781 1 90 175 ALA A O 1
ATOM 1343 N N . THR A 1 176 ? -1.024 6.645 -14.094 1 87 176 THR A N 1
ATOM 1344 C CA . THR A 1 176 ? -0.482 7.594 -13.133 1 87 176 THR A CA 1
ATOM 1345 C C . THR A 1 176 ? -1.445 8.758 -12.914 1 87 176 THR A C 1
ATOM 1347 O O . THR A 1 176 ? -1.61 9.234 -11.789 1 87 176 THR A O 1
ATOM 1350 N N . SER A 1 177 ? -2.053 9.195 -13.984 1 83.88 177 SER A N 1
ATOM 1351 C CA . SER A 1 177 ? -3.033 10.266 -13.867 1 83.88 177 SER A CA 1
ATOM 1352 C C . SER A 1 177 ? -4.203 9.852 -12.977 1 83.88 177 SER A C 1
ATOM 1354 O O . SER A 1 177 ? -4.719 10.664 -12.203 1 83.88 177 SER A O 1
ATOM 1356 N N . VAL A 1 178 ? -4.602 8.648 -13.102 1 87.94 178 VAL A N 1
ATOM 1357 C CA . VAL A 1 178 ? -5.699 8.141 -12.281 1 87.94 178 VAL A CA 1
ATOM 1358 C C . VAL A 1 178 ? -5.277 8.109 -10.812 1 87.94 178 VAL A C 1
ATOM 1360 O O . VAL A 1 178 ? -6.062 8.453 -9.93 1 87.94 178 VAL A O 1
ATOM 1363 N N . LEU A 1 179 ? -4.059 7.828 -10.539 1 88.81 179 LEU A N 1
ATOM 1364 C CA . LEU A 1 179 ? -3.57 7.691 -9.172 1 88.81 179 LEU A CA 1
ATOM 1365 C C . LEU A 1 179 ? -3.387 9.055 -8.523 1 88.81 179 LEU A C 1
ATOM 1367 O O . LEU A 1 179 ? -3.426 9.172 -7.297 1 88.81 179 LEU A O 1
ATOM 1371 N N . MET A 1 180 ? -3.174 10.055 -9.336 1 85.5 180 MET A N 1
ATOM 1372 C CA . MET A 1 180 ? -2.877 11.383 -8.797 1 85.5 180 MET A CA 1
ATOM 1373 C C . MET A 1 180 ? -4.137 12.234 -8.719 1 85.5 180 MET A C 1
ATOM 1375 O O . MET A 1 180 ? -4.145 13.281 -8.07 1 85.5 180 MET A O 1
ATOM 1379 N N . SER A 1 181 ? -5.207 11.711 -9.359 1 78.44 181 SER A N 1
ATOM 1380 C CA . SER A 1 181 ? -6.43 12.508 -9.43 1 78.44 181 SER A CA 1
ATOM 1381 C C . SER A 1 181 ? -7.402 12.117 -8.32 1 78.44 181 SER A C 1
ATOM 1383 O O . SER A 1 181 ? -7.094 11.258 -7.488 1 78.44 181 SER A O 1
ATOM 1385 N N . SER A 1 182 ? -8.445 12.82 -8.391 1 72.12 182 SER A N 1
ATOM 1386 C CA . SER A 1 182 ? -9.484 12.461 -7.438 1 72.12 182 SER A CA 1
ATOM 1387 C C . SER A 1 182 ? -9.984 11.039 -7.672 1 72.12 182 SER A C 1
ATOM 1389 O O . SER A 1 182 ? -10.039 10.578 -8.812 1 72.12 182 SER A O 1
ATOM 1391 N N . VAL A 1 183 ? -10.391 10.445 -6.602 1 82.75 183 VAL A N 1
ATOM 1392 C CA . VAL A 1 183 ? -10.711 9.023 -6.668 1 82.75 183 VAL A CA 1
ATOM 1393 C C . VAL A 1 183 ? -12.203 8.844 -6.941 1 82.75 183 VAL A C 1
ATOM 1395 O O . VAL A 1 183 ? -13.031 9.523 -6.344 1 82.75 183 VAL A O 1
ATOM 1398 N N . SER A 1 184 ? -12.508 8.141 -7.957 1 83.06 184 SER A N 1
ATOM 1399 C CA . SER A 1 184 ? -13.852 7.691 -8.289 1 83.06 184 SER A CA 1
ATOM 1400 C C . SER A 1 184 ? -13.938 6.168 -8.328 1 83.06 184 SER A C 1
ATOM 1402 O O . SER A 1 184 ? -12.922 5.484 -8.203 1 83.06 184 SER A O 1
ATOM 1404 N N . MET A 1 185 ? -15.164 5.684 -8.422 1 89.38 185 MET A N 1
ATOM 1405 C CA . MET A 1 185 ? -15.328 4.238 -8.562 1 89.38 185 MET A CA 1
ATOM 1406 C C . MET A 1 185 ? -14.625 3.73 -9.812 1 89.38 185 MET A C 1
ATOM 1408 O O . MET A 1 185 ? -14.055 2.639 -9.805 1 89.38 185 MET A O 1
ATOM 1412 N N . LEU A 1 186 ? -14.664 4.566 -10.82 1 91.12 186 LEU A N 1
ATOM 1413 C CA . LEU A 1 186 ? -14.039 4.203 -12.086 1 91.12 186 LEU A CA 1
ATOM 1414 C C . LEU A 1 186 ? -12.523 4.113 -11.945 1 91.12 186 LEU A C 1
ATOM 1416 O O . LEU A 1 186 ? -11.883 3.301 -12.609 1 91.12 186 LEU A O 1
ATOM 1420 N N . SER A 1 187 ? -11.945 4.969 -11.055 1 91.88 187 SER A N 1
ATOM 1421 C CA . SER A 1 187 ? -10.516 4.902 -10.805 1 91.88 187 SER A CA 1
ATOM 1422 C C . SER A 1 187 ? -10.109 3.529 -10.273 1 91.88 187 SER A C 1
ATOM 1424 O O . SER A 1 187 ? -9.125 2.947 -10.742 1 91.88 187 SER A O 1
ATOM 1426 N N . VAL A 1 188 ? -10.93 3.018 -9.328 1 95.94 188 VAL A N 1
ATOM 1427 C CA . VAL A 1 188 ? -10.648 1.709 -8.742 1 95.94 188 VAL A CA 1
ATOM 1428 C C . VAL A 1 188 ? -10.867 0.618 -9.789 1 95.94 188 VAL A C 1
ATOM 1430 O O . VAL A 1 188 ? -10.039 -0.281 -9.938 1 95.94 188 VAL A O 1
ATOM 1433 N N . GLN A 1 189 ? -11.938 0.743 -10.523 1 97.56 189 GLN A N 1
ATOM 1434 C CA . GLN A 1 189 ? -12.281 -0.243 -11.547 1 97.56 189 GLN A CA 1
ATOM 1435 C C . GLN A 1 189 ? -11.211 -0.31 -12.633 1 97.56 189 GLN A C 1
ATOM 1437 O O . GLN A 1 189 ? -10.828 -1.398 -13.062 1 97.56 189 GLN A O 1
ATOM 1442 N N . GLY A 1 190 ? -10.789 0.828 -13.07 1 97 190 GLY A N 1
ATOM 1443 C CA . GLY A 1 190 ? -9.766 0.877 -14.094 1 97 190 GLY A CA 1
ATOM 1444 C C . GLY A 1 190 ? -8.461 0.237 -13.672 1 97 190 GLY A C 1
ATOM 1445 O O . GLY A 1 190 ? -7.91 -0.603 -14.383 1 97 190 GLY A O 1
ATOM 1446 N N . ILE A 1 191 ? -7.949 0.578 -12.469 1 97.75 191 ILE A N 1
ATOM 1447 C CA . ILE A 1 191 ? -6.656 0.086 -12 1 97.75 191 ILE A CA 1
ATOM 1448 C C . ILE A 1 191 ? -6.762 -1.401 -11.672 1 97.75 191 ILE A C 1
ATOM 1450 O O . ILE A 1 191 ? -5.816 -2.16 -11.891 1 97.75 191 ILE A O 1
ATOM 1454 N N . LEU A 1 192 ? -7.887 -1.855 -11.172 1 98.62 192 LEU A N 1
ATOM 1455 C CA . LEU A 1 192 ? -8.086 -3.275 -10.898 1 98.62 192 LEU A CA 1
ATOM 1456 C C . LEU A 1 192 ? -8.055 -4.086 -12.188 1 98.62 192 LEU A C 1
ATOM 1458 O O . LEU A 1 192 ? -7.434 -5.152 -12.242 1 98.62 192 LEU A O 1
ATOM 1462 N N . THR A 1 193 ? -8.773 -3.578 -13.188 1 98.56 193 THR A N 1
ATOM 1463 C CA . THR A 1 193 ? -8.805 -4.301 -14.453 1 98.56 193 THR A CA 1
ATOM 1464 C C . THR A 1 193 ? -7.422 -4.328 -15.094 1 98.56 193 THR A C 1
ATOM 1466 O O . THR A 1 193 ? -7.027 -5.332 -15.688 1 98.56 193 THR A O 1
ATOM 1469 N N . LEU A 1 194 ? -6.746 -3.248 -14.977 1 97.19 194 LEU A N 1
ATOM 1470 C CA . LEU A 1 194 ? -5.375 -3.201 -15.469 1 97.19 194 LEU A CA 1
ATOM 1471 C C . LEU A 1 194 ? -4.496 -4.203 -14.727 1 97.19 194 LEU A C 1
ATOM 1473 O O . LEU A 1 194 ? -3.682 -4.895 -15.344 1 97.19 194 LEU A O 1
ATOM 1477 N N . ALA A 1 195 ? -4.629 -4.25 -13.414 1 97.31 195 ALA A N 1
ATOM 1478 C CA . ALA A 1 195 ? -3.904 -5.242 -12.625 1 97.31 195 ALA A CA 1
ATOM 1479 C C . ALA A 1 195 ? -4.223 -6.66 -13.094 1 97.31 195 ALA A C 1
ATOM 1481 O O . ALA A 1 195 ? -3.33 -7.504 -13.188 1 97.31 195 ALA A O 1
ATOM 1482 N N . TRP A 1 196 ? -5.457 -6.852 -13.367 1 97.06 196 TRP A N 1
ATOM 1483 C CA . TRP A 1 196 ? -5.891 -8.172 -13.812 1 97.06 196 TRP A CA 1
ATOM 1484 C C . TRP A 1 196 ? -5.191 -8.562 -15.109 1 97.06 196 TRP A C 1
ATOM 1486 O O . TRP A 1 196 ? -4.809 -9.727 -15.289 1 97.06 196 TRP A O 1
ATOM 1496 N N . PHE A 1 197 ? -5.066 -7.691 -16.016 1 94.88 197 PHE A N 1
ATOM 1497 C CA . PHE A 1 197 ? -4.355 -7.957 -17.266 1 94.88 197 PHE A CA 1
ATOM 1498 C C . PHE A 1 197 ? -2.936 -8.43 -16.984 1 94.88 197 PHE A C 1
ATOM 1500 O O . PHE A 1 197 ? -2.471 -9.406 -17.578 1 94.88 197 PHE A O 1
ATOM 1507 N N . PHE A 1 198 ? -2.268 -7.793 -16.031 1 91.69 198 PHE A N 1
ATOM 1508 C CA . PHE A 1 198 ? -0.867 -8.094 -15.758 1 91.69 198 PHE A CA 1
ATOM 1509 C C . PHE A 1 198 ? -0.736 -9.336 -14.891 1 91.69 198 PHE A C 1
ATOM 1511 O O . PHE A 1 198 ? 0.351 -9.906 -14.773 1 91.69 198 PHE A O 1
ATOM 1518 N N . TYR A 1 199 ? -1.777 -9.75 -14.273 1 91.81 199 TYR A N 1
ATOM 1519 C CA . TYR A 1 199 ? -1.771 -11.008 -13.539 1 91.81 199 TYR A CA 1
ATOM 1520 C C . TYR A 1 199 ? -1.421 -12.18 -14.453 1 91.81 199 TYR A C 1
ATOM 1522 O O . TYR A 1 199 ? -0.776 -13.141 -14.023 1 91.81 199 TYR A O 1
ATOM 1530 N N . GLY A 1 200 ? -1.831 -12.031 -15.719 1 86.19 200 GLY A N 1
ATOM 1531 C CA . GLY A 1 200 ? -1.595 -13.094 -16.688 1 86.19 200 GLY A CA 1
ATOM 1532 C C . GLY A 1 200 ? -0.29 -12.938 -17.438 1 86.19 200 GLY A C 1
ATOM 1533 O O . GLY A 1 200 ? -0.147 -13.445 -18.547 1 86.19 200 GLY A O 1
ATOM 1534 N N . THR A 1 201 ? 0.623 -12.211 -16.859 1 82.69 201 THR A N 1
ATOM 1535 C CA . THR A 1 201 ? 1.917 -12.008 -17.5 1 82.69 201 THR A CA 1
ATOM 1536 C C . THR A 1 201 ? 3.039 -12.609 -16.641 1 82.69 201 THR A C 1
ATOM 1538 O O . THR A 1 201 ? 2.859 -12.852 -15.453 1 82.69 201 THR A O 1
ATOM 1541 N N . PRO A 1 202 ? 4.133 -12.875 -17.234 1 76.56 202 PRO A N 1
ATOM 1542 C CA . PRO A 1 202 ? 5.227 -13.531 -16.516 1 76.56 202 PRO A CA 1
ATOM 1543 C C . PRO A 1 202 ? 5.816 -12.664 -15.414 1 76.56 202 PRO A C 1
ATOM 1545 O O . PRO A 1 202 ? 6.164 -13.172 -14.344 1 76.56 202 PRO A O 1
ATOM 1548 N N . ASN A 1 203 ? 5.938 -11.391 -15.555 1 77.56 203 ASN A N 1
ATOM 1549 C CA . ASN A 1 203 ? 6.512 -10.492 -14.555 1 77.56 203 ASN A CA 1
ATOM 1550 C C . ASN A 1 203 ? 5.512 -10.164 -13.453 1 77.56 203 ASN A C 1
ATOM 1552 O O . ASN A 1 203 ? 4.465 -9.562 -13.719 1 77.56 203 ASN A O 1
ATOM 1556 N N . PRO A 1 204 ? 5.82 -10.523 -12.25 1 82.56 204 PRO A N 1
ATOM 1557 C CA . PRO A 1 204 ? 4.852 -10.289 -11.18 1 82.56 204 PRO A CA 1
ATOM 1558 C C . PRO A 1 204 ? 4.84 -8.836 -10.703 1 82.56 204 PRO A C 1
ATOM 1560 O O . PRO A 1 204 ? 3.922 -8.422 -9.984 1 82.56 204 PRO A O 1
ATOM 1563 N N . GLN A 1 205 ? 5.816 -8.008 -11.078 1 86.38 205 GLN A N 1
ATOM 1564 C CA . GLN A 1 205 ? 5.992 -6.684 -10.492 1 86.38 205 GLN A CA 1
ATOM 1565 C C . GLN A 1 205 ? 4.836 -5.758 -10.867 1 86.38 205 GLN A C 1
ATOM 1567 O O . GLN A 1 205 ? 4.32 -5.031 -10.016 1 86.38 205 GLN A O 1
ATOM 1572 N N . PRO A 1 206 ? 4.426 -5.762 -12.203 1 89.56 206 PRO A N 1
ATOM 1573 C CA . PRO A 1 206 ? 3.305 -4.871 -12.516 1 89.56 206 PRO A CA 1
ATOM 1574 C C . PRO A 1 206 ? 2.031 -5.242 -11.766 1 89.56 206 PRO A C 1
ATOM 1576 O O . PRO A 1 206 ? 1.325 -4.359 -11.266 1 89.56 206 PRO A O 1
ATOM 1579 N N . PHE A 1 207 ? 1.767 -6.582 -11.75 1 93.31 207 PHE A N 1
ATOM 1580 C CA . PHE A 1 207 ? 0.591 -7.012 -11 1 93.31 207 PHE A CA 1
ATOM 1581 C C . PHE A 1 207 ? 0.714 -6.625 -9.531 1 93.31 207 PHE A C 1
ATOM 1583 O O . PHE A 1 207 ? -0.249 -6.148 -8.922 1 93.31 207 PHE A O 1
ATOM 1590 N N . PHE A 1 208 ? 1.875 -6.777 -8.898 1 93.5 208 PHE A N 1
ATOM 1591 C CA . PHE A 1 208 ? 2.141 -6.418 -7.512 1 93.5 208 PHE A CA 1
ATOM 1592 C C . PHE A 1 208 ? 1.897 -4.934 -7.281 1 93.5 208 PHE A C 1
ATOM 1594 O O . PHE A 1 208 ? 1.226 -4.555 -6.32 1 93.5 208 PHE A O 1
ATOM 1601 N N . SER A 1 209 ? 2.365 -4.152 -8.156 1 94.12 209 SER A N 1
ATOM 1602 C CA . SER A 1 209 ? 2.285 -2.701 -8.016 1 94.12 209 SER A CA 1
ATOM 1603 C C . SER A 1 209 ? 0.854 -2.205 -8.203 1 94.12 209 SER A C 1
ATOM 1605 O O . SER A 1 209 ? 0.354 -1.417 -7.395 1 94.12 209 SER A O 1
ATOM 1607 N N . PHE A 1 210 ? 0.189 -2.666 -9.219 1 96.56 210 PHE A N 1
ATOM 1608 C CA . PHE A 1 210 ? -1.141 -2.15 -9.523 1 96.56 210 PHE A CA 1
ATOM 1609 C C . PHE A 1 210 ? -2.166 -2.682 -8.531 1 96.56 210 PHE A C 1
ATOM 1611 O O . PHE A 1 210 ? -3.127 -1.987 -8.188 1 96.56 210 PHE A O 1
ATOM 1618 N N . SER A 1 211 ? -1.988 -3.947 -8.062 1 97.88 211 SER A N 1
ATOM 1619 C CA . SER A 1 211 ? -2.889 -4.449 -7.031 1 97.88 211 SER A CA 1
ATOM 1620 C C . SER A 1 211 ? -2.797 -3.607 -5.762 1 97.88 211 SER A C 1
ATOM 1622 O O . SER A 1 211 ? -3.818 -3.281 -5.152 1 97.88 211 SER A O 1
ATOM 1624 N N . ALA A 1 212 ? -1.592 -3.26 -5.41 1 97.88 212 ALA A N 1
ATOM 1625 C CA . ALA A 1 212 ? -1.4 -2.412 -4.234 1 97.88 212 ALA A CA 1
ATOM 1626 C C . ALA A 1 212 ? -1.999 -1.026 -4.453 1 97.88 212 ALA A C 1
ATOM 1628 O O . ALA A 1 212 ? -2.604 -0.452 -3.545 1 97.88 212 ALA A O 1
ATOM 1629 N N . ALA A 1 213 ? -1.771 -0.499 -5.629 1 97.44 213 ALA A N 1
ATOM 1630 C CA . ALA A 1 213 ? -2.334 0.808 -5.957 1 97.44 213 ALA A CA 1
ATOM 1631 C C . ALA A 1 213 ? -3.857 0.784 -5.875 1 97.44 213 ALA A C 1
ATOM 1633 O O . ALA A 1 213 ? -4.477 1.754 -5.434 1 97.44 213 ALA A O 1
ATOM 1634 N N . ALA A 1 214 ? -4.441 -0.299 -6.312 1 98.06 214 ALA A N 1
ATOM 1635 C CA . ALA A 1 214 ? -5.895 -0.431 -6.246 1 98.06 214 ALA A CA 1
ATOM 1636 C C . ALA A 1 214 ? -6.379 -0.431 -4.801 1 98.06 214 ALA A C 1
ATOM 1638 O O . ALA A 1 214 ? -7.406 0.176 -4.484 1 98.06 214 ALA A O 1
ATOM 1639 N N . VAL A 1 215 ? -5.68 -1.107 -3.916 1 98.25 215 VAL A N 1
ATOM 1640 C CA . VAL A 1 215 ? -6.055 -1.137 -2.506 1 98.25 215 VAL A CA 1
ATOM 1641 C C . VAL A 1 215 ? -5.984 0.273 -1.922 1 98.25 215 VAL A C 1
ATOM 1643 O O . VAL A 1 215 ? -6.852 0.675 -1.146 1 98.25 215 VAL A O 1
ATOM 1646 N N . ARG A 1 216 ? -4.992 1.001 -2.279 1 96.81 216 ARG A N 1
ATOM 1647 C CA . ARG A 1 216 ? -4.863 2.359 -1.763 1 96.81 216 ARG A CA 1
ATOM 1648 C C . ARG A 1 216 ? -5.977 3.256 -2.293 1 96.81 216 ARG A C 1
ATOM 1650 O O . ARG A 1 216 ? -6.445 4.152 -1.59 1 96.81 216 ARG A O 1
ATOM 1657 N N . LEU A 1 217 ? -6.371 3.027 -3.555 1 95.06 217 LEU A N 1
ATOM 1658 C CA . LEU A 1 217 ? -7.512 3.764 -4.09 1 95.06 217 LEU A CA 1
ATOM 1659 C C . LEU A 1 217 ? -8.789 3.41 -3.336 1 95.06 217 LEU A C 1
ATOM 1661 O O . LEU A 1 217 ? -9.641 4.273 -3.107 1 95.06 217 LEU A O 1
ATOM 1665 N N . VAL A 1 218 ? -8.891 2.162 -2.965 1 95.38 218 VAL A N 1
ATOM 1666 C CA . VAL A 1 218 ? -10.023 1.702 -2.17 1 95.38 218 VAL A CA 1
ATOM 1667 C C . VAL A 1 218 ? -10.047 2.432 -0.827 1 95.38 218 VAL A C 1
ATOM 1669 O O . VAL A 1 218 ? -11.109 2.834 -0.348 1 95.38 218 VAL A O 1
ATOM 1672 N N . HIS A 1 219 ? -8.914 2.604 -0.21 1 93.75 219 HIS A N 1
ATOM 1673 C CA . HIS A 1 219 ? -8.812 3.354 1.035 1 93.75 219 HIS A CA 1
ATOM 1674 C C . HIS A 1 219 ? -9.195 4.816 0.83 1 93.75 219 HIS A C 1
ATOM 1676 O O . HIS A 1 219 ? -9.914 5.398 1.647 1 93.75 219 HIS A O 1
ATOM 1682 N N . ALA A 1 220 ? -8.656 5.348 -0.277 1 90.56 220 ALA A N 1
ATOM 1683 C CA . ALA A 1 220 ? -8.914 6.754 -0.567 1 90.56 220 ALA A CA 1
ATOM 1684 C C . ALA A 1 220 ? -10.398 7 -0.816 1 90.56 220 ALA A C 1
ATOM 1686 O O . ALA A 1 220 ? -10.922 8.078 -0.515 1 90.56 220 ALA A O 1
ATOM 1687 N N . ALA A 1 221 ? -11.086 5.973 -1.343 1 88.62 221 ALA A N 1
ATOM 1688 C CA . ALA A 1 221 ? -12.516 6.078 -1.637 1 88.62 221 ALA A CA 1
ATOM 1689 C C . ALA A 1 221 ? -13.352 5.699 -0.42 1 88.62 221 ALA A C 1
ATOM 1691 O O . ALA A 1 221 ? -14.578 5.867 -0.425 1 88.62 221 ALA A O 1
ATOM 1692 N N . GLY A 1 222 ? -12.727 5.176 0.614 1 88.69 222 GLY A N 1
ATOM 1693 C CA . GLY A 1 222 ? -13.438 4.785 1.823 1 88.69 222 GLY A CA 1
ATOM 1694 C C . GLY A 1 222 ? -14.25 3.516 1.656 1 88.69 222 GLY A C 1
ATOM 1695 O O . GLY A 1 222 ? -15.25 3.318 2.348 1 88.69 222 GLY A O 1
ATOM 1696 N N . MET A 1 223 ? -13.82 2.637 0.737 1 92.19 223 MET A N 1
ATOM 1697 C CA . MET A 1 223 ? -14.586 1.433 0.438 1 92.19 223 MET A CA 1
ATOM 1698 C C . MET A 1 223 ? -14.312 0.343 1.47 1 92.19 223 MET A C 1
ATOM 1700 O O . MET A 1 223 ? -15.023 -0.663 1.518 1 92.19 223 MET A O 1
ATOM 1704 N N . HIS A 1 224 ? -13.344 0.504 2.336 1 92.56 224 HIS A N 1
ATOM 1705 C CA . HIS A 1 224 ? -13.055 -0.457 3.395 1 92.56 224 HIS A CA 1
ATOM 1706 C C . HIS A 1 224 ? -13.914 -0.193 4.629 1 92.56 224 HIS A C 1
ATOM 1708 O O . HIS A 1 224 ? -13.781 -0.884 5.641 1 92.56 224 HIS A O 1
ATOM 1714 N N . ARG A 1 225 ? -14.75 0.848 4.488 1 88.56 225 ARG A N 1
ATOM 1715 C CA . ARG A 1 225 ? -15.688 1.218 5.543 1 88.56 225 ARG A CA 1
ATOM 1716 C C . ARG A 1 225 ? -17.125 1.254 5.012 1 88.56 225 ARG A C 1
ATOM 1718 O O . ARG A 1 225 ? -17.344 1.388 3.807 1 88.56 225 ARG A O 1
ATOM 1725 N N . THR A 1 226 ? -18.062 1.199 5.891 1 81.81 226 THR A N 1
ATOM 1726 C CA . THR A 1 226 ? -19.453 1.316 5.504 1 81.81 226 THR A CA 1
ATOM 1727 C C . THR A 1 226 ? -20 2.693 5.867 1 81.81 226 THR A C 1
ATOM 1729 O O . THR A 1 226 ? -21.156 3.018 5.539 1 81.81 226 THR A O 1
ATOM 1732 N N . THR A 1 227 ? -19.156 3.424 6.414 1 64.69 227 THR A N 1
ATOM 1733 C CA . THR A 1 227 ? -19.609 4.719 6.91 1 64.69 227 THR A CA 1
ATOM 1734 C C . THR A 1 227 ? -19.922 5.66 5.754 1 64.69 227 THR A C 1
ATOM 1736 O O . THR A 1 227 ? -19.172 5.734 4.785 1 64.69 227 THR A O 1
ATOM 1739 N N . GLY A 1 228 ? -20.984 6.309 5.781 1 60.53 228 GLY A N 1
ATOM 1740 C CA . GLY A 1 228 ? -21.375 7.348 4.84 1 60.53 228 GLY A CA 1
ATOM 1741 C C . GLY A 1 228 ? -22.125 6.809 3.635 1 60.53 228 GLY A C 1
ATOM 1742 O O . GLY A 1 228 ? -22.344 7.535 2.662 1 60.53 228 GLY A O 1
ATOM 1743 N N . HIS A 1 229 ? -22.469 5.621 3.762 1 62.03 229 HIS A N 1
ATOM 1744 C CA . HIS A 1 229 ? -23.125 4.941 2.646 1 62.03 229 HIS A CA 1
ATOM 1745 C C . HIS A 1 229 ? -24.594 5.312 2.559 1 62.03 229 HIS A C 1
ATOM 1747 O O . HIS A 1 229 ? -25.266 4.977 1.581 1 62.03 229 HIS A O 1
ATOM 1753 N N . SER A 1 230 ? -24.891 5.957 3.438 1 61.12 230 SER A N 1
ATOM 1754 C CA . SER A 1 230 ? -26.328 6.191 3.457 1 61.12 230 SER A CA 1
ATOM 1755 C C . SER A 1 230 ? -26.781 7 2.244 1 61.12 230 SER A C 1
ATOM 1757 O O . SER A 1 230 ? -27.906 6.852 1.771 1 61.12 230 SER A O 1
ATOM 1759 N N . LEU A 1 231 ? -25.891 7.656 1.656 1 66.25 231 LEU A N 1
ATOM 1760 C CA . LEU A 1 231 ? -26.266 8.523 0.549 1 66.25 231 LEU A CA 1
ATOM 1761 C C . LEU A 1 231 ? -26.016 7.848 -0.791 1 66.25 231 LEU A C 1
ATOM 1763 O O . LEU A 1 231 ? -26.359 8.391 -1.844 1 66.25 231 LEU A O 1
ATOM 1767 N N . LEU A 1 232 ? -25.641 6.672 -0.724 1 76.25 232 LEU A N 1
ATOM 1768 C CA . LEU A 1 232 ? -25.281 5.988 -1.962 1 76.25 232 LEU A CA 1
ATOM 1769 C C . LEU A 1 232 ? -26.422 5.125 -2.463 1 76.25 232 LEU A C 1
ATOM 1771 O O . LEU A 1 232 ? -27.25 4.652 -1.67 1 76.25 232 LEU A O 1
ATOM 1775 N N . SER A 1 233 ? -26.531 4.977 -3.775 1 82.44 233 SER A N 1
ATOM 1776 C CA . SER A 1 233 ? -27.5 4.062 -4.371 1 82.44 233 SER A CA 1
ATOM 1777 C C . SER A 1 233 ? -27.203 2.617 -3.988 1 82.44 233 SER A C 1
ATOM 1779 O O . SER A 1 233 ? -26.062 2.275 -3.686 1 82.44 233 SER A O 1
ATOM 1781 N N . PRO A 1 234 ? -28.25 1.838 -3.963 1 84.56 234 PRO A N 1
ATOM 1782 C CA . PRO A 1 234 ? -28.031 0.426 -3.648 1 84.56 234 PRO A CA 1
ATOM 1783 C C . PRO A 1 234 ? -27.031 -0.24 -4.602 1 84.56 234 PRO A C 1
ATOM 1785 O O . PRO A 1 234 ? -26.234 -1.083 -4.18 1 84.56 234 PRO A O 1
ATOM 1788 N N . THR A 1 235 ? -27.109 0.138 -5.828 1 88.44 235 THR A N 1
ATOM 1789 C CA . THR A 1 235 ? -26.172 -0.416 -6.809 1 88.44 235 THR A CA 1
ATOM 1790 C C . THR A 1 235 ? -24.734 -0.018 -6.48 1 88.44 235 THR A C 1
ATOM 1792 O O . THR A 1 235 ? -23.828 -0.835 -6.59 1 88.44 235 THR A O 1
ATOM 1795 N N . ASP A 1 236 ? -24.594 1.218 -6.031 1 87.69 236 ASP A N 1
ATOM 1796 C CA . ASP A 1 236 ? -23.266 1.698 -5.688 1 87.69 236 ASP A CA 1
ATOM 1797 C C . ASP A 1 236 ? -22.734 1.009 -4.43 1 87.69 236 ASP A C 1
ATOM 1799 O O . ASP A 1 236 ? -21.531 0.753 -4.309 1 87.69 236 ASP A O 1
ATOM 1803 N N . LYS A 1 237 ? -23.641 0.767 -3.555 1 88.25 237 LYS A N 1
ATOM 1804 C CA . LYS A 1 237 ? -23.234 0.085 -2.326 1 88.25 237 LYS A CA 1
ATOM 1805 C C . LYS A 1 237 ? -22.719 -1.317 -2.621 1 88.25 237 LYS A C 1
ATOM 1807 O O . LYS A 1 237 ? -21.688 -1.724 -2.088 1 88.25 237 LYS A O 1
ATOM 1812 N N . VAL A 1 238 ? -23.438 -2.023 -3.527 1 92.38 238 VAL A N 1
ATOM 1813 C CA . VAL A 1 238 ? -23.047 -3.381 -3.883 1 92.38 238 VAL A CA 1
ATOM 1814 C C . VAL A 1 238 ? -21.719 -3.352 -4.648 1 92.38 238 VAL A C 1
ATOM 1816 O O . VAL A 1 238 ? -20.828 -4.164 -4.391 1 92.38 238 VAL A O 1
ATOM 1819 N N . GLN A 1 239 ? -21.625 -2.402 -5.52 1 93.31 239 GLN A N 1
ATOM 1820 C CA . GLN A 1 239 ? -20.422 -2.307 -6.34 1 93.31 239 GLN A CA 1
ATOM 1821 C C . GLN A 1 239 ? -19.203 -1.914 -5.496 1 93.31 239 GLN A C 1
ATOM 1823 O O . GLN A 1 239 ? -18.094 -2.4 -5.73 1 93.31 239 GLN A O 1
ATOM 1828 N N . ARG A 1 240 ? -19.375 -1.03 -4.566 1 93.06 240 ARG A N 1
ATOM 1829 C CA . ARG A 1 240 ? -18.281 -0.628 -3.676 1 93.06 240 ARG A CA 1
ATOM 1830 C C . ARG A 1 240 ? -17.781 -1.812 -2.855 1 93.06 240 ARG A C 1
ATOM 1832 O O . ARG A 1 240 ? -16.578 -1.98 -2.674 1 93.06 240 ARG A O 1
ATOM 1839 N N . ASN A 1 241 ? -18.734 -2.564 -2.367 1 95.38 241 ASN A N 1
ATOM 1840 C CA . ASN A 1 241 ? -18.375 -3.76 -1.612 1 95.38 241 ASN A CA 1
ATOM 1841 C C . ASN A 1 241 ? -17.578 -4.742 -2.465 1 95.38 241 ASN A C 1
ATOM 1843 O O . ASN A 1 241 ? -16.531 -5.242 -2.033 1 95.38 241 ASN A O 1
ATOM 1847 N N . ARG A 1 242 ? -18.062 -4.969 -3.633 1 97.56 242 ARG A N 1
ATOM 1848 C CA . ARG A 1 242 ? -17.391 -5.883 -4.551 1 97.56 242 ARG A CA 1
ATOM 1849 C C . ARG A 1 242 ? -15.969 -5.406 -4.848 1 97.56 242 ARG A C 1
ATOM 1851 O O . ARG A 1 242 ? -15.031 -6.207 -4.852 1 97.56 242 ARG A O 1
ATOM 1858 N N . LEU A 1 243 ? -15.844 -4.137 -5.094 1 97.44 243 LEU A N 1
ATOM 1859 C CA . LEU A 1 243 ? -14.547 -3.582 -5.465 1 97.44 243 LEU A CA 1
ATOM 1860 C C . LEU A 1 243 ? -13.547 -3.723 -4.32 1 97.44 243 LEU A C 1
ATOM 1862 O O . LEU A 1 243 ? -12.367 -4.012 -4.551 1 97.44 243 LEU A O 1
ATOM 1866 N N . PHE A 1 244 ? -13.992 -3.529 -3.049 1 97.69 244 PHE A N 1
ATOM 1867 C CA . PHE A 1 244 ? -13.102 -3.729 -1.913 1 97.69 244 PHE A CA 1
ATOM 1868 C C . PHE A 1 244 ? -12.578 -5.16 -1.879 1 97.69 244 PHE A C 1
ATOM 1870 O O . PHE A 1 244 ? -11.375 -5.383 -1.734 1 97.69 244 PHE A O 1
ATOM 1877 N N . TRP A 1 245 ? -13.43 -6.086 -2.051 1 98.62 245 TRP A N 1
ATOM 1878 C CA . TRP A 1 245 ? -13.055 -7.488 -1.916 1 98.62 245 TRP A CA 1
ATOM 1879 C C . TRP A 1 245 ? -12.211 -7.941 -3.1 1 98.62 245 TRP A C 1
ATOM 1881 O O . TRP A 1 245 ? -11.266 -8.727 -2.936 1 98.62 245 TRP A O 1
ATOM 1891 N N . ILE A 1 246 ? -12.555 -7.496 -4.301 1 98.81 246 ILE A N 1
ATOM 1892 C CA . ILE A 1 246 ? -11.742 -7.848 -5.457 1 98.81 246 ILE A CA 1
ATOM 1893 C C . ILE A 1 246 ? -10.336 -7.27 -5.297 1 98.81 246 ILE A C 1
ATOM 1895 O O . ILE A 1 246 ? -9.352 -7.914 -5.66 1 98.81 246 ILE A O 1
ATOM 1899 N N . ALA A 1 247 ? -10.25 -6.047 -4.746 1 98.75 247 ALA A N 1
ATOM 1900 C CA . ALA A 1 247 ? -8.938 -5.477 -4.465 1 98.75 247 ALA A CA 1
ATOM 1901 C C . ALA A 1 247 ? -8.164 -6.348 -3.479 1 98.75 247 ALA A C 1
ATOM 1903 O O . ALA A 1 247 ? -6.961 -6.566 -3.646 1 98.75 247 ALA A O 1
ATOM 1904 N N . LEU A 1 248 ? -8.844 -6.824 -2.467 1 98.69 248 LEU A N 1
ATOM 1905 C CA . LEU A 1 248 ? -8.195 -7.691 -1.489 1 98.69 248 LEU A CA 1
ATOM 1906 C C . LEU A 1 248 ? -7.75 -9 -2.135 1 98.69 248 LEU A C 1
ATOM 1908 O O . LEU A 1 248 ? -6.684 -9.523 -1.812 1 98.69 248 LEU A O 1
ATOM 1912 N N . ILE A 1 249 ? -8.594 -9.547 -3.016 1 98.69 249 ILE A N 1
ATOM 1913 C CA . ILE A 1 249 ? -8.273 -10.781 -3.715 1 98.69 249 ILE A CA 1
ATOM 1914 C C . ILE A 1 249 ? -6.98 -10.602 -4.512 1 98.69 249 ILE A C 1
ATOM 1916 O O . ILE A 1 249 ? -6.078 -11.438 -4.453 1 98.69 249 ILE A O 1
ATOM 1920 N N . PHE A 1 250 ? -6.891 -9.516 -5.238 1 98.5 250 PHE A N 1
ATOM 1921 C CA . PHE A 1 250 ? -5.695 -9.258 -6.031 1 98.5 250 PHE A CA 1
ATOM 1922 C C . PHE A 1 250 ? -4.488 -9.016 -5.133 1 98.5 250 PHE A C 1
ATOM 1924 O O . PHE A 1 250 ? -3.387 -9.484 -5.418 1 98.5 250 PHE A O 1
ATOM 1931 N N . ASP A 1 251 ? -4.695 -8.289 -4.059 1 98 251 ASP A N 1
ATOM 1932 C CA . ASP A 1 251 ? -3.637 -7.992 -3.096 1 98 251 ASP A CA 1
ATOM 1933 C C . ASP A 1 251 ? -3.082 -9.273 -2.482 1 98 251 ASP A C 1
ATOM 1935 O O . ASP A 1 251 ? -1.864 -9.469 -2.428 1 98 251 ASP A O 1
ATOM 1939 N N . SER A 1 252 ? -3.947 -10.117 -2.023 1 97.56 252 SER A N 1
ATOM 1940 C CA . SER A 1 252 ? -3.537 -11.367 -1.395 1 97.56 252 SER A CA 1
ATOM 1941 C C . SER A 1 252 ? -2.857 -12.289 -2.396 1 97.56 252 SER A C 1
ATOM 1943 O O . SER A 1 252 ? -1.92 -13.008 -2.047 1 97.56 252 SER A O 1
ATOM 1945 N N . THR A 1 253 ? -3.373 -12.297 -3.631 1 96.19 253 THR A N 1
ATOM 1946 C CA . THR A 1 253 ? -2.766 -13.117 -4.68 1 96.19 253 THR A CA 1
ATOM 1947 C C . THR A 1 253 ? -1.344 -12.648 -4.973 1 96.19 253 THR A C 1
ATOM 1949 O O . THR A 1 253 ? -0.431 -13.461 -5.117 1 96.19 253 THR A O 1
ATOM 1952 N N . ALA A 1 254 ? -1.173 -11.336 -5.074 1 94.94 254 ALA A N 1
ATOM 1953 C CA . ALA A 1 254 ? 0.16 -10.781 -5.297 1 94.94 254 ALA A CA 1
ATOM 1954 C C . ALA A 1 254 ? 1.096 -11.125 -4.141 1 94.94 254 ALA A C 1
ATOM 1956 O O . ALA A 1 254 ? 2.262 -11.461 -4.355 1 94.94 254 ALA A O 1
ATOM 1957 N N . ALA A 1 255 ? 0.584 -11.023 -2.973 1 94.25 255 ALA A N 1
ATOM 1958 C CA . ALA A 1 255 ? 1.372 -11.336 -1.784 1 94.25 255 ALA A CA 1
ATOM 1959 C C . ALA A 1 255 ? 1.76 -12.812 -1.754 1 94.25 255 ALA A C 1
ATOM 1961 O O . ALA A 1 255 ? 2.895 -13.156 -1.418 1 94.25 255 ALA A O 1
ATOM 1962 N N . ALA A 1 256 ? 0.848 -13.656 -2.107 1 91.75 256 ALA A N 1
ATOM 1963 C CA . ALA A 1 256 ? 1.102 -15.094 -2.107 1 91.75 256 ALA A CA 1
ATOM 1964 C C . ALA A 1 256 ? 2.135 -15.469 -3.164 1 91.75 256 ALA A C 1
ATOM 1966 O O . ALA A 1 256 ? 2.953 -16.375 -2.951 1 91.75 256 ALA A O 1
ATOM 1967 N N . ARG A 1 257 ? 2.066 -14.82 -4.246 1 88.44 257 ARG A N 1
ATOM 1968 C CA . ARG A 1 257 ? 2.967 -15.109 -5.355 1 88.44 257 ARG A CA 1
ATOM 1969 C C . ARG A 1 257 ? 4.387 -14.641 -5.047 1 88.44 257 ARG A C 1
ATOM 1971 O O . ARG A 1 257 ? 5.359 -15.273 -5.457 1 88.44 257 ARG A O 1
ATOM 1978 N N . THR A 1 258 ? 4.539 -13.586 -4.297 1 87.81 258 THR A N 1
ATOM 1979 C CA . THR A 1 258 ? 5.844 -12.969 -4.102 1 87.81 258 THR A CA 1
ATOM 1980 C C . THR A 1 258 ? 6.359 -13.227 -2.691 1 87.81 258 THR A C 1
ATOM 1982 O O . THR A 1 258 ? 7.559 -13.109 -2.432 1 87.81 258 THR A O 1
ATOM 1985 N N . GLY A 1 259 ? 5.48 -13.57 -1.777 1 89.88 259 GLY A N 1
ATOM 1986 C CA . GLY A 1 259 ? 5.859 -13.711 -0.381 1 89.88 259 GLY A CA 1
ATOM 1987 C C . GLY A 1 259 ? 6.047 -12.383 0.327 1 89.88 259 GLY A C 1
ATOM 1988 O O . GLY A 1 259 ? 6.762 -12.305 1.329 1 89.88 259 GLY A O 1
ATOM 1989 N N . ARG A 1 260 ? 5.473 -11.359 -0.239 1 92.94 260 ARG A N 1
ATOM 1990 C CA . ARG A 1 260 ? 5.523 -10.016 0.331 1 92.94 260 ARG A CA 1
ATOM 1991 C C . ARG A 1 260 ? 4.254 -9.711 1.117 1 92.94 260 ARG A C 1
ATOM 1993 O O . ARG A 1 260 ? 3.26 -10.43 1.01 1 92.94 260 ARG A O 1
ATOM 2000 N N . PRO A 1 261 ? 4.293 -8.727 1.993 1 95.06 261 PRO A N 1
ATOM 2001 C CA . PRO A 1 261 ? 3.117 -8.438 2.822 1 95.06 261 PRO A CA 1
ATOM 2002 C C . PRO A 1 261 ? 1.934 -7.922 2.012 1 95.06 261 PRO A C 1
ATOM 2004 O O . PRO A 1 261 ? 2.125 -7.297 0.964 1 95.06 261 PRO A O 1
ATOM 2007 N N . CYS A 1 262 ? 0.778 -8.18 2.52 1 96.62 262 CYS A N 1
ATOM 2008 C CA . CYS A 1 262 ? -0.425 -7.578 1.953 1 96.62 262 CYS A CA 1
ATOM 2009 C C . CYS A 1 262 ? -0.492 -6.09 2.264 1 96.62 262 CYS A C 1
ATOM 2011 O O . CYS A 1 262 ? 0.077 -5.633 3.258 1 96.62 262 CYS A O 1
ATOM 2013 N N . THR A 1 263 ? -1.114 -5.379 1.404 1 97.31 263 THR A N 1
ATOM 2014 C CA . THR A 1 263 ? -1.318 -3.951 1.621 1 97.31 263 THR A CA 1
ATOM 2015 C C . THR A 1 263 ? -2.451 -3.711 2.615 1 97.31 263 THR A C 1
ATOM 2017 O O . THR A 1 263 ? -2.338 -2.857 3.498 1 97.31 263 THR A O 1
ATOM 2020 N N . GLN A 1 264 ? -3.504 -4.441 2.482 1 96.94 264 GLN A N 1
ATOM 2021 C CA . GLN A 1 264 ? -4.664 -4.289 3.355 1 96.94 264 GLN A CA 1
ATOM 2022 C C . GLN A 1 264 ? -4.422 -4.949 4.711 1 96.94 264 GLN A C 1
ATOM 2024 O O . GLN A 1 264 ? -3.967 -6.094 4.773 1 96.94 264 GLN A O 1
ATOM 2029 N N . ASP A 1 265 ? -4.633 -4.215 5.707 1 94.75 265 ASP A N 1
ATOM 2030 C CA . ASP A 1 265 ? -4.613 -4.773 7.055 1 94.75 265 ASP A CA 1
ATOM 2031 C C . ASP A 1 265 ? -5.895 -5.559 7.34 1 94.75 265 ASP A C 1
ATOM 2033 O O . ASP A 1 265 ? -6.992 -4.996 7.312 1 94.75 265 ASP A O 1
ATOM 2037 N N . ILE A 1 266 ? -5.727 -6.773 7.684 1 93.12 266 ILE A N 1
ATOM 2038 C CA . ILE A 1 266 ? -6.863 -7.668 7.875 1 93.12 266 ILE A CA 1
ATOM 2039 C C . ILE A 1 266 ? -7.664 -7.223 9.102 1 93.12 266 ILE A C 1
ATOM 2041 O O . ILE A 1 266 ? -8.852 -7.543 9.219 1 93.12 266 ILE A O 1
ATOM 2045 N N . ASN A 1 267 ? -7.074 -6.5 9.938 1 92.12 267 ASN A N 1
ATOM 2046 C CA . ASN A 1 267 ? -7.762 -6.035 11.133 1 92.12 267 ASN A CA 1
ATOM 2047 C C . ASN A 1 267 ? -8.523 -4.738 10.875 1 92.12 267 ASN A C 1
ATOM 2049 O O . ASN A 1 267 ? -9.227 -4.246 11.758 1 92.12 267 ASN A O 1
ATOM 2053 N N . ASP A 1 268 ? -8.391 -4.227 9.695 1 93.94 268 ASP A N 1
ATOM 2054 C CA . ASP A 1 268 ? -9.031 -2.957 9.367 1 93.94 268 ASP A CA 1
ATOM 2055 C C . ASP A 1 268 ? -10.039 -3.131 8.234 1 93.94 268 ASP A C 1
ATOM 2057 O O . ASP A 1 268 ? -10 -2.396 7.242 1 93.94 268 ASP A O 1
ATOM 2061 N N . ILE A 1 269 ? -10.797 -4.105 8.297 1 95.56 269 ILE A N 1
ATOM 2062 C CA . ILE A 1 269 ? -11.867 -4.348 7.332 1 95.56 269 ILE A CA 1
ATOM 2063 C C . ILE A 1 269 ? -13.219 -4.105 7.992 1 95.56 269 ILE A C 1
ATOM 2065 O O . ILE A 1 269 ? -13.617 -4.84 8.898 1 95.56 269 ILE A O 1
ATOM 2069 N N . GLY A 1 270 ? -13.891 -3.078 7.551 1 92.25 270 GLY A N 1
ATOM 2070 C CA . GLY A 1 270 ? -15.172 -2.715 8.141 1 92.25 270 GLY A CA 1
ATOM 2071 C C . GLY A 1 270 ? -16.359 -3.021 7.246 1 92.25 270 GLY A C 1
ATOM 2072 O O . GLY A 1 270 ? -17.438 -2.484 7.445 1 92.25 270 GLY A O 1
ATOM 2073 N N . VAL A 1 271 ? -16.172 -3.852 6.227 1 94.25 271 VAL A N 1
ATOM 2074 C CA . VAL A 1 271 ? -17.25 -4.184 5.293 1 94.25 271 VAL A CA 1
ATOM 2075 C C . VAL A 1 271 ? -17.531 -5.68 5.355 1 94.25 271 VAL A C 1
ATOM 2077 O O . VAL A 1 271 ? -16.625 -6.488 5.574 1 94.25 271 VAL A O 1
ATOM 2080 N N . PRO A 1 272 ? -18.766 -6.031 5.176 1 94.25 272 PRO A N 1
ATOM 2081 C CA . PRO A 1 272 ? -19.094 -7.457 5.176 1 94.25 272 PRO A CA 1
ATOM 2082 C C . PRO A 1 272 ? -18.656 -8.164 3.896 1 94.25 272 PRO A C 1
ATOM 2084 O O . PRO A 1 272 ? -18.297 -7.508 2.916 1 94.25 272 PRO A O 1
ATOM 2087 N N . LEU A 1 273 ? -18.656 -9.484 3.947 1 96.44 273 LEU A N 1
ATOM 2088 C CA . LEU A 1 273 ? -18.391 -10.258 2.742 1 96.44 273 LEU A CA 1
ATOM 2089 C C . LEU A 1 273 ? -19.422 -9.938 1.657 1 96.44 273 LEU A C 1
ATOM 2091 O O . LEU A 1 273 ? -20.5 -9.438 1.954 1 96.44 273 LEU A O 1
ATOM 2095 N N . PRO A 1 274 ? -19 -10.148 0.383 1 95.62 274 PRO A N 1
ATOM 2096 C CA . PRO A 1 274 ? -19.984 -9.938 -0.675 1 95.62 274 PRO A CA 1
ATOM 2097 C C . PRO A 1 274 ? -21.25 -10.75 -0.465 1 95.62 274 PRO A C 1
ATOM 2099 O O . PRO A 1 274 ? -21.234 -11.781 0.212 1 95.62 274 PRO A O 1
ATOM 2102 N N . ALA A 1 275 ? -22.312 -10.305 -1.084 1 91.25 275 ALA A N 1
ATOM 2103 C CA . ALA A 1 275 ? -23.625 -10.953 -0.926 1 91.25 275 ALA A CA 1
ATOM 2104 C C . ALA A 1 275 ? -23.578 -12.391 -1.419 1 91.25 275 ALA A C 1
ATOM 2106 O O . ALA A 1 275 ? -22.953 -12.688 -2.445 1 91.25 275 ALA A O 1
ATOM 2107 N N . LEU A 1 276 ? -24.25 -13.281 -0.717 1 89.94 276 LEU A N 1
ATOM 2108 C CA . LEU A 1 276 ? -24.281 -14.695 -1.078 1 89.94 276 LEU A CA 1
ATOM 2109 C C . LEU A 1 276 ? -25.172 -14.93 -2.287 1 89.94 276 LEU A C 1
ATOM 2111 O O . LEU A 1 276 ? -24.906 -15.812 -3.105 1 89.94 276 LEU A O 1
ATOM 2115 N N . SER A 1 277 ? -26.25 -14.172 -2.293 1 89 277 SER A N 1
ATOM 2116 C CA . SER A 1 277 ? -27.172 -14.273 -3.414 1 89 277 SER A CA 1
ATOM 2117 C C . SER A 1 277 ? -27.516 -12.891 -3.969 1 89 277 SER A C 1
ATOM 2119 O O . SER A 1 277 ? -28.641 -12.414 -3.797 1 89 277 SER A O 1
ATOM 2121 N N . PRO A 1 278 ? -26.547 -12.414 -4.6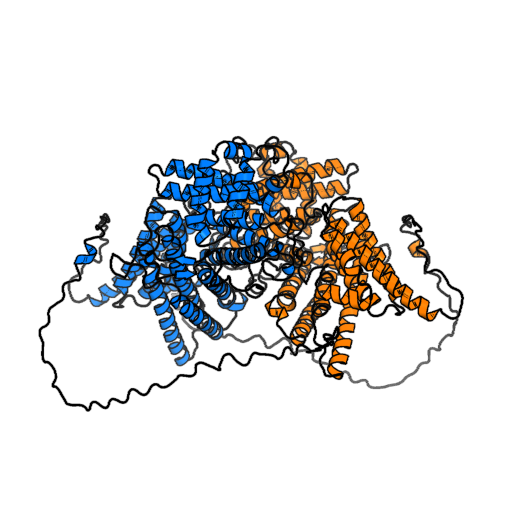91 1 91.31 278 PRO A N 1
ATOM 2122 C CA . PRO A 1 278 ? -26.844 -11.094 -5.27 1 91.31 278 PRO A CA 1
ATOM 2123 C C . PRO A 1 278 ? -27.969 -11.141 -6.301 1 91.31 278 PRO A C 1
ATOM 2125 O O . PRO A 1 278 ? -28.094 -12.125 -7.039 1 91.31 278 PRO A O 1
ATOM 2128 N N . ARG A 1 279 ? -28.688 -10.078 -6.445 1 89.88 279 ARG A N 1
ATOM 2129 C CA . ARG A 1 279 ? -29.828 -9.992 -7.344 1 89.88 279 ARG A CA 1
ATOM 2130 C C . ARG A 1 279 ? -29.391 -10.117 -8.805 1 89.88 279 ARG A C 1
ATOM 2132 O O . ARG A 1 279 ? -30.141 -10.641 -9.633 1 89.88 279 ARG A O 1
ATOM 2139 N N . ASP A 1 280 ? -28.219 -9.648 -9.102 1 92.06 280 ASP A N 1
ATOM 2140 C CA . ASP A 1 280 ? -27.766 -9.656 -10.484 1 92.06 280 ASP A CA 1
ATOM 2141 C C . ASP A 1 280 ? -27 -10.938 -10.805 1 92.06 280 ASP A C 1
ATOM 2143 O O . ASP A 1 280 ? -26.469 -11.094 -11.906 1 92.06 280 ASP A O 1
ATOM 2147 N N . ASN A 1 281 ? -26.781 -11.836 -9.891 1 90.75 281 ASN A N 1
ATOM 2148 C CA . ASN A 1 281 ? -26.172 -13.156 -10.023 1 90.75 281 ASN A CA 1
ATOM 2149 C C . ASN A 1 281 ? -24.703 -13.055 -10.422 1 90.75 281 ASN A C 1
ATOM 2151 O O . ASN A 1 281 ? -24.109 -14.031 -10.883 1 90.75 281 ASN A O 1
ATOM 2155 N N . LEU A 1 282 ? -24.172 -11.867 -10.305 1 94.5 282 LEU A N 1
ATOM 2156 C CA . LEU A 1 282 ? -22.75 -11.719 -10.578 1 94.5 282 LEU A CA 1
ATOM 2157 C C . LEU A 1 282 ? -21.906 -12.305 -9.438 1 94.5 282 LEU A C 1
ATOM 2159 O O . LEU A 1 282 ? -22.281 -12.188 -8.273 1 94.5 282 LEU A O 1
ATOM 2163 N N . GLY A 1 283 ? -20.844 -12.961 -9.734 1 95.25 283 GLY A N 1
ATOM 2164 C CA . GLY A 1 283 ? -19.984 -13.594 -8.75 1 95.25 283 GLY A CA 1
ATOM 2165 C C . GLY A 1 283 ? -20.344 -15.055 -8.5 1 95.25 283 GLY A C 1
ATOM 2166 O O . GLY A 1 283 ? -19.703 -15.719 -7.684 1 95.25 283 GLY A O 1
ATOM 2167 N N . ILE A 1 284 ? -21.406 -15.508 -9.219 1 93.81 284 ILE A N 1
ATOM 2168 C CA . ILE A 1 284 ? -21.844 -16.891 -9.094 1 93.81 284 ILE A CA 1
ATOM 2169 C C . ILE A 1 284 ? -21.656 -17.609 -10.422 1 93.81 284 ILE A C 1
ATOM 2171 O O . ILE A 1 284 ? -22.141 -17.156 -11.461 1 93.81 284 ILE A O 1
ATOM 2175 N N . LEU A 1 285 ? -20.891 -18.656 -10.445 1 91.5 285 LEU A N 1
ATOM 2176 C CA . LEU A 1 285 ? -20.703 -19.484 -11.625 1 91.5 285 LEU A CA 1
ATOM 2177 C C . LEU A 1 285 ? -21.625 -20.703 -11.57 1 91.5 285 LEU A C 1
ATOM 2179 O O . LEU A 1 285 ? -21.641 -21.438 -10.578 1 91.5 285 LEU A O 1
ATOM 2183 N N . LEU A 1 286 ? -22.375 -20.859 -12.578 1 86.06 286 LEU A N 1
ATOM 2184 C CA . LEU A 1 286 ? -23.328 -21.969 -12.648 1 86.06 286 LEU A CA 1
ATOM 2185 C C . LEU A 1 286 ? -22.781 -23.094 -13.5 1 86.06 286 LEU A C 1
ATOM 2187 O O . LEU A 1 286 ? -22.141 -22.859 -14.523 1 86.06 286 LEU A O 1
ATOM 2191 N N . GLY A 1 287 ? -22.969 -24.312 -13.023 1 81.38 287 GLY A N 1
ATOM 2192 C CA . GLY A 1 287 ? -22.625 -25.469 -13.836 1 81.38 287 GLY A CA 1
ATOM 2193 C C . GLY A 1 287 ? -23.516 -25.625 -15.047 1 81.38 287 GLY A C 1
ATOM 2194 O O . GLY A 1 287 ? -24.609 -25.062 -15.102 1 81.38 287 GLY A O 1
ATOM 2195 N N . LEU A 1 288 ? -23.062 -26.312 -16.016 1 78.19 288 LEU A N 1
ATOM 2196 C CA . LEU A 1 288 ? -23.797 -26.516 -17.25 1 78.19 288 LEU A CA 1
ATOM 2197 C C . LEU A 1 288 ? -25.094 -27.281 -16.984 1 78.19 288 LEU A C 1
ATOM 2199 O O . LEU A 1 288 ? -26.094 -27.078 -17.672 1 78.19 288 LEU A O 1
ATOM 2203 N N . SER A 1 289 ? -25.078 -28.219 -16 1 74.38 289 SER A N 1
ATOM 2204 C CA . SER A 1 289 ? -26.281 -28.969 -15.664 1 74.38 289 SER A CA 1
ATOM 2205 C C . SER A 1 289 ? -27.266 -28.109 -14.875 1 74.38 289 SER A C 1
ATOM 2207 O O . SER A 1 289 ? -28.453 -28.438 -14.805 1 74.38 289 SER A O 1
ATOM 2209 N N . GLY A 1 290 ? -26.797 -26.953 -14.336 1 71.69 290 GLY A N 1
ATOM 2210 C CA . GLY A 1 290 ? -27.641 -26.047 -13.57 1 71.69 290 GLY A CA 1
ATOM 2211 C C . GLY A 1 290 ? -27.734 -26.422 -12.102 1 71.69 290 GLY A C 1
ATOM 2212 O O . GLY A 1 290 ? -28.281 -25.672 -11.297 1 71.69 290 GLY A O 1
ATOM 2213 N N . ASP A 1 291 ? -27.328 -27.562 -11.727 1 73.44 291 ASP A N 1
ATOM 2214 C CA . ASP A 1 291 ? -27.5 -28.078 -10.375 1 73.44 291 ASP A CA 1
ATOM 2215 C C . ASP A 1 291 ? -26.406 -27.578 -9.445 1 73.44 291 ASP A C 1
ATOM 2217 O O . ASP A 1 291 ? -26.531 -27.656 -8.219 1 73.44 291 ASP A O 1
ATOM 2221 N N . ARG A 1 292 ? -25.391 -27.078 -10.078 1 78.88 292 ARG A N 1
ATOM 2222 C CA . ARG A 1 292 ? -24.266 -26.656 -9.242 1 78.88 292 ARG A CA 1
ATOM 2223 C C . ARG A 1 292 ? -24 -25.156 -9.414 1 78.88 292 ARG A C 1
ATOM 2225 O O . ARG A 1 292 ? -24.125 -24.625 -10.516 1 78.88 292 ARG A O 1
ATOM 2232 N N . ALA A 1 293 ? -23.875 -24.562 -8.266 1 86.75 293 ALA A N 1
ATOM 2233 C CA . ALA A 1 293 ? -23.531 -23.141 -8.266 1 86.75 293 ALA A CA 1
ATOM 2234 C C . ALA A 1 293 ? -22.391 -22.859 -7.301 1 86.75 293 ALA A C 1
ATOM 2236 O O . ALA A 1 293 ? -22.328 -23.422 -6.211 1 86.75 293 ALA A O 1
ATOM 2237 N N . LEU A 1 294 ? -21.391 -22.172 -7.77 1 90.44 294 LEU A N 1
ATOM 2238 C CA . LEU A 1 294 ? -20.281 -21.734 -6.93 1 90.44 294 LEU A CA 1
ATOM 2239 C C . LEU A 1 294 ? -20.234 -20.219 -6.836 1 90.44 294 LEU A C 1
ATOM 2241 O O . LEU A 1 294 ? -20.109 -19.531 -7.855 1 90.44 294 LEU A O 1
ATOM 2245 N N . ASN A 1 295 ? -20.453 -19.734 -5.656 1 94.06 295 ASN A N 1
ATOM 2246 C CA . ASN A 1 295 ? -20.203 -18.312 -5.445 1 94.06 295 ASN A CA 1
ATOM 2247 C C . ASN A 1 295 ? -18.703 -18.016 -5.375 1 94.06 295 ASN A C 1
ATOM 2249 O O . ASN A 1 295 ? -18.141 -17.906 -4.285 1 94.06 295 ASN A O 1
ATOM 2253 N N . ILE A 1 296 ? -18.156 -17.828 -6.492 1 95.81 296 ILE A N 1
ATOM 2254 C CA . ILE A 1 296 ? -16.703 -17.75 -6.617 1 95.81 296 ILE A CA 1
ATOM 2255 C C . ILE A 1 296 ? -16.203 -16.469 -5.961 1 95.81 296 ILE A C 1
ATOM 2257 O O . ILE A 1 296 ? -15.109 -16.438 -5.391 1 95.81 296 ILE A O 1
ATOM 2261 N N . LEU A 1 297 ? -16.938 -15.359 -6.023 1 97.88 297 LEU A N 1
ATOM 2262 C CA . LEU A 1 297 ? -16.5 -14.117 -5.41 1 97.88 297 LEU A CA 1
ATOM 2263 C C . LEU A 1 297 ? -16.344 -14.273 -3.898 1 97.88 297 LEU A C 1
ATOM 2265 O O . LEU A 1 297 ? -15.359 -13.836 -3.316 1 97.88 297 LEU A O 1
ATOM 2269 N N . VAL A 1 298 ? -17.312 -14.883 -3.256 1 97.38 298 VAL A N 1
ATOM 2270 C CA . VAL A 1 298 ? -17.266 -15.094 -1.813 1 97.38 298 VAL A CA 1
ATOM 2271 C C . VAL A 1 298 ? -16.125 -16.062 -1.469 1 97.38 298 VAL A C 1
ATOM 2273 O O . VAL A 1 298 ? -15.398 -15.852 -0.503 1 97.38 298 VAL A O 1
ATOM 2276 N N . ALA A 1 299 ? -16.031 -17.125 -2.24 1 96.62 299 ALA A N 1
ATOM 2277 C CA . ALA A 1 299 ? -14.977 -18.109 -1.99 1 96.62 299 ALA A CA 1
ATOM 2278 C C . ALA A 1 299 ? -13.594 -17.484 -2.098 1 96.62 299 ALA A C 1
ATOM 2280 O O . ALA A 1 299 ? -12.734 -17.703 -1.241 1 96.62 299 ALA A O 1
ATOM 2281 N N . LYS A 1 300 ? -13.398 -16.719 -3.168 1 97.81 300 LYS A N 1
ATOM 2282 C CA . LYS A 1 300 ? -12.117 -16.047 -3.359 1 97.81 300 LYS A CA 1
ATOM 2283 C C . LYS A 1 300 ? -11.867 -15.016 -2.26 1 97.81 300 LYS A C 1
ATOM 2285 O O . LYS A 1 300 ? -10.727 -14.82 -1.838 1 97.81 300 LYS A O 1
ATOM 2290 N N . SER A 1 301 ? -12.914 -14.305 -1.822 1 98.25 301 SER A N 1
ATOM 2291 C CA . SER A 1 301 ? -12.781 -13.328 -0.747 1 98.25 301 SER A CA 1
ATOM 2292 C C . SER A 1 301 ? -12.352 -14 0.556 1 98.25 301 SER A C 1
ATOM 2294 O O . SER A 1 301 ? -11.477 -13.484 1.262 1 98.25 301 SER A O 1
ATOM 2296 N N . ARG A 1 302 ? -12.945 -15.109 0.837 1 97.38 302 ARG A N 1
ATOM 2297 C CA . ARG A 1 302 ? -12.586 -15.852 2.041 1 97.38 302 ARG A CA 1
ATOM 2298 C C . ARG A 1 302 ? -11.141 -16.344 1.969 1 97.38 302 ARG A C 1
ATOM 2300 O O . ARG A 1 302 ? -10.406 -16.281 2.955 1 97.38 302 ARG A O 1
ATOM 2307 N N . LEU A 1 303 ? -10.828 -16.891 0.821 1 98 303 LEU A N 1
ATOM 2308 C CA . LEU A 1 303 ? -9.453 -17.344 0.646 1 98 303 LEU A CA 1
ATOM 2309 C C . LEU A 1 303 ? -8.469 -16.188 0.785 1 98 303 LEU A C 1
ATOM 2311 O O . LEU A 1 303 ? -7.398 -16.344 1.37 1 98 303 LEU A O 1
ATOM 2315 N N . ALA A 1 304 ? -8.844 -15.047 0.202 1 98.31 304 ALA A N 1
ATOM 2316 C CA . ALA A 1 304 ? -7.996 -13.867 0.298 1 98.31 304 ALA A CA 1
ATOM 2317 C C . ALA A 1 304 ? -7.766 -13.469 1.754 1 98.31 304 ALA A C 1
ATOM 2319 O O . ALA A 1 304 ? -6.652 -13.109 2.139 1 98.31 304 ALA A O 1
ATOM 2320 N N . MET A 1 305 ? -8.766 -13.531 2.58 1 97.5 305 MET A N 1
ATOM 2321 C CA . MET A 1 305 ? -8.656 -13.227 4.004 1 97.5 305 MET A CA 1
ATOM 2322 C C . MET A 1 305 ? -7.707 -14.203 4.695 1 97.5 305 MET A C 1
ATOM 2324 O O . MET A 1 305 ? -6.871 -13.789 5.504 1 97.5 305 MET A O 1
ATOM 2328 N N . ILE A 1 306 ? -7.82 -15.398 4.352 1 97.75 306 ILE A N 1
ATOM 2329 C CA . ILE A 1 306 ? -6.984 -16.422 4.98 1 97.75 306 ILE A CA 1
ATOM 2330 C C . ILE A 1 306 ? -5.527 -16.203 4.578 1 97.75 306 ILE A C 1
ATOM 2332 O O . ILE A 1 306 ? -4.621 -16.328 5.41 1 97.75 306 ILE A O 1
ATOM 2336 N N . GLN A 1 307 ? -5.316 -15.945 3.316 1 96.75 307 GLN A N 1
ATOM 2337 C CA . GLN A 1 307 ? -3.961 -15.734 2.824 1 96.75 307 GLN A CA 1
ATOM 2338 C C . GLN A 1 307 ? -3.293 -14.562 3.539 1 96.75 307 GLN A C 1
ATOM 2340 O O . GLN A 1 307 ? -2.137 -14.656 3.953 1 96.75 307 GLN A O 1
ATOM 2345 N N . CYS A 1 308 ? -3.994 -13.445 3.643 1 96.5 308 CYS A N 1
ATOM 2346 C CA . CYS A 1 308 ? -3.432 -12.281 4.324 1 96.5 308 CYS A CA 1
ATOM 2347 C C . CYS A 1 308 ? -3.238 -12.562 5.809 1 96.5 308 CYS A C 1
ATOM 2349 O O . CYS A 1 308 ? -2.242 -12.141 6.398 1 96.5 308 CYS A O 1
ATOM 2351 N N . LYS A 1 309 ? -4.164 -13.273 6.395 1 95.69 309 LYS A N 1
ATOM 2352 C CA . LYS A 1 309 ? -4.051 -13.656 7.801 1 95.69 309 LYS A CA 1
ATOM 2353 C C . LYS A 1 309 ? -2.846 -14.57 8.023 1 95.69 309 LYS A C 1
ATOM 2355 O O . LYS A 1 309 ? -2.166 -14.469 9.047 1 95.69 309 LYS A O 1
ATOM 2360 N N . ALA A 1 310 ? -2.666 -15.469 7.09 1 95.81 310 ALA A N 1
ATOM 2361 C CA . ALA A 1 310 ? -1.528 -16.375 7.188 1 95.81 310 ALA A CA 1
ATOM 2362 C C . ALA A 1 310 ? -0.21 -15.609 7.195 1 95.81 310 ALA A C 1
ATOM 2364 O O . ALA A 1 310 ? 0.682 -15.898 7.996 1 95.81 310 ALA A O 1
ATOM 2365 N N . TYR A 1 311 ? -0.083 -14.648 6.316 1 94.44 311 TYR A N 1
ATOM 2366 C CA . TYR A 1 311 ? 1.146 -13.859 6.301 1 94.44 311 TYR A CA 1
ATOM 2367 C C . TYR A 1 311 ? 1.339 -13.125 7.625 1 94.44 311 TYR A C 1
ATOM 2369 O O . TYR A 1 311 ? 2.434 -13.133 8.188 1 94.44 311 TYR A O 1
ATOM 2377 N N . THR A 1 312 ? 0.303 -12.492 8.117 1 92.62 312 THR A N 1
ATOM 2378 C CA . THR A 1 312 ? 0.375 -11.648 9.305 1 92.62 312 THR A CA 1
ATOM 2379 C C . THR A 1 312 ? 0.667 -12.492 10.547 1 92.62 312 THR A C 1
ATOM 2381 O O . THR A 1 312 ? 1.432 -12.078 11.414 1 92.62 312 THR A O 1
ATOM 2384 N N . ARG A 1 313 ? 0.199 -13.672 10.586 1 92.81 313 ARG A N 1
ATOM 2385 C CA . ARG A 1 313 ? 0.285 -14.492 11.789 1 92.81 313 ARG A CA 1
ATOM 2386 C C . ARG A 1 313 ? 1.532 -15.367 11.773 1 92.81 313 ARG A C 1
ATOM 2388 O O . ARG A 1 313 ? 2.047 -15.75 12.828 1 92.81 313 ARG A O 1
ATOM 2395 N N . LEU A 1 314 ? 1.987 -15.656 10.578 1 93.25 314 LEU A N 1
ATOM 2396 C CA . LEU A 1 314 ? 3 -16.703 10.531 1 93.25 314 LEU A CA 1
ATOM 2397 C C . LEU A 1 314 ? 4.316 -16.172 9.984 1 93.25 314 LEU A C 1
ATOM 2399 O O . LEU A 1 314 ? 5.379 -16.734 10.234 1 93.25 314 LEU A O 1
ATOM 2403 N N . PHE A 1 315 ? 4.289 -15.102 9.266 1 90.75 315 PHE A N 1
ATOM 2404 C CA . PHE A 1 315 ? 5.488 -14.828 8.484 1 90.75 315 PHE A CA 1
ATOM 2405 C C . PHE A 1 315 ? 6 -13.422 8.773 1 90.75 315 PHE A C 1
ATOM 2407 O O . PHE A 1 315 ? 7.055 -13.023 8.266 1 90.75 315 PHE A O 1
ATOM 2414 N N . THR A 1 316 ? 5.285 -12.586 9.547 1 91.19 316 THR A N 1
ATOM 2415 C CA . THR A 1 316 ? 5.781 -11.266 9.906 1 91.19 316 THR A CA 1
ATOM 2416 C C . THR A 1 316 ? 6.977 -11.367 10.844 1 91.19 316 THR A C 1
ATOM 2418 O O . THR A 1 316 ? 7.254 -12.438 11.391 1 91.19 316 THR A O 1
ATOM 2421 N N . THR A 1 317 ? 7.668 -10.273 11.008 1 89.25 317 THR A N 1
ATOM 2422 C CA . THR A 1 317 ? 8.805 -10.234 11.914 1 89.25 317 THR A CA 1
ATOM 2423 C C . THR A 1 317 ? 8.367 -10.539 13.344 1 89.25 317 THR A C 1
ATOM 2425 O O . THR A 1 317 ? 9.039 -11.297 14.055 1 89.25 317 THR A O 1
ATOM 2428 N N . SER A 1 318 ? 7.266 -9.984 13.734 1 88.06 318 SER A N 1
ATOM 2429 C CA . SER A 1 318 ? 6.742 -10.25 15.07 1 88.06 318 SER A CA 1
ATOM 2430 C C . SER A 1 318 ? 6.352 -11.711 15.227 1 88.06 318 SER A C 1
ATOM 2432 O O . SER A 1 318 ? 6.496 -12.281 16.312 1 88.06 318 SER A O 1
ATOM 2434 N N . ALA A 1 319 ? 5.887 -12.344 14.195 1 86.38 319 ALA A N 1
ATOM 2435 C CA . ALA A 1 319 ? 5.508 -13.75 14.227 1 86.38 319 ALA A CA 1
ATOM 2436 C C . ALA A 1 319 ? 6.738 -14.648 14.32 1 86.38 319 ALA A C 1
ATOM 2438 O O . ALA A 1 319 ? 6.699 -15.695 14.969 1 86.38 319 ALA A O 1
ATOM 2439 N N . SER A 1 320 ? 7.793 -14.234 13.648 1 79.56 320 SER A N 1
ATOM 2440 C CA . SER A 1 320 ? 9.016 -15.031 13.656 1 79.56 320 SER A CA 1
ATOM 2441 C C . SER A 1 320 ? 9.648 -15.055 15.047 1 79.56 320 SER A C 1
ATOM 2443 O O . SER A 1 320 ? 10.422 -15.953 15.367 1 79.56 320 SER A O 1
ATOM 2445 N N . ALA A 1 321 ? 9.289 -14.062 15.859 1 82.81 321 ALA A N 1
ATOM 2446 C CA . ALA A 1 321 ? 9.828 -13.984 17.219 1 82.81 321 ALA A CA 1
ATOM 2447 C C . ALA A 1 321 ? 9 -14.82 18.188 1 82.81 321 ALA A C 1
ATOM 2449 O O . ALA A 1 321 ? 9.453 -15.117 19.297 1 82.81 321 ALA A O 1
ATOM 2450 N N . LYS A 1 322 ? 7.926 -15.328 17.719 1 84.56 322 LYS A N 1
ATOM 2451 C CA . LYS A 1 322 ? 7.059 -16.125 18.578 1 84.56 322 LYS A CA 1
ATOM 2452 C C . LYS A 1 322 ? 7.59 -17.547 18.734 1 84.56 322 LYS A C 1
ATOM 2454 O O . LYS A 1 322 ? 8.43 -17.984 17.938 1 84.56 322 LYS A O 1
ATOM 2459 N N . SER A 1 323 ? 7.098 -18.234 19.719 1 83.25 323 SER A N 1
ATOM 2460 C CA . SER A 1 323 ? 7.48 -19.625 19.953 1 83.25 323 SER A CA 1
ATOM 2461 C C . SER A 1 323 ? 6.875 -20.547 18.906 1 83.25 323 SER A C 1
ATOM 2463 O O . SER A 1 323 ? 5.902 -20.188 18.234 1 83.25 323 SER A O 1
ATOM 2465 N N . ILE A 1 324 ? 7.473 -21.656 18.703 1 82.31 324 ILE A N 1
ATOM 2466 C CA . ILE A 1 324 ? 6.996 -22.641 17.734 1 82.31 324 ILE A CA 1
ATOM 2467 C C . ILE A 1 324 ? 5.582 -23.078 18.109 1 82.31 324 ILE A C 1
ATOM 2469 O O . ILE A 1 324 ? 4.754 -23.344 17.234 1 82.31 324 ILE A O 1
ATOM 2473 N N . GLU A 1 325 ? 5.324 -23.109 19.391 1 84.19 325 GLU A N 1
ATOM 2474 C CA . GLU A 1 325 ? 3.994 -23.5 19.844 1 84.19 325 GLU A CA 1
ATOM 2475 C C . GLU A 1 325 ? 2.936 -22.5 19.391 1 84.19 325 GLU A C 1
ATOM 2477 O O . GLU A 1 325 ? 1.832 -22.891 19 1 84.19 325 GLU A O 1
ATOM 2482 N N . ASP A 1 326 ? 3.326 -21.25 19.438 1 88.19 326 ASP A N 1
ATOM 2483 C CA . ASP A 1 326 ? 2.398 -20.203 19.016 1 88.19 326 ASP A CA 1
ATOM 2484 C C . ASP A 1 326 ? 2.145 -20.281 17.5 1 88.19 326 ASP A C 1
ATOM 2486 O O . ASP A 1 326 ? 1.025 -20.047 17.047 1 88.19 326 ASP A O 1
ATOM 2490 N N . ILE A 1 327 ? 3.178 -20.594 16.812 1 88.38 327 ILE A N 1
ATOM 2491 C CA . ILE A 1 327 ? 3.049 -20.719 15.359 1 88.38 327 ILE A CA 1
ATOM 2492 C C . ILE A 1 327 ? 2.191 -21.938 15.016 1 88.38 327 ILE A C 1
ATOM 2494 O O . ILE A 1 327 ? 1.365 -21.875 14.102 1 88.38 327 ILE A O 1
ATOM 2498 N N . GLU A 1 328 ? 2.377 -23.031 15.812 1 89.31 328 GLU A N 1
ATOM 2499 C CA . GLU A 1 328 ? 1.581 -24.234 15.594 1 89.31 328 GLU A CA 1
ATOM 2500 C C . GLU A 1 328 ? 0.103 -23.969 15.867 1 89.31 328 GLU A C 1
ATOM 2502 O O . GLU A 1 328 ? -0.768 -24.547 15.203 1 89.31 328 GLU A O 1
ATOM 2507 N N . PHE A 1 329 ? -0.057 -23.188 16.844 1 91.56 329 PHE A N 1
ATOM 2508 C CA . PHE A 1 329 ? -1.435 -22.797 17.125 1 91.56 329 PHE A CA 1
ATOM 2509 C C . PHE A 1 329 ? -2.035 -22.031 15.961 1 91.56 329 PHE A C 1
ATOM 2511 O O . PHE A 1 329 ? -3.197 -22.234 15.602 1 91.56 329 PHE A O 1
ATOM 2518 N N . GLY A 1 330 ? -1.3 -21.109 15.422 1 93 330 GLY A N 1
ATOM 2519 C CA . GLY A 1 330 ? -1.741 -20.359 14.25 1 93 330 GLY A CA 1
ATOM 2520 C C . GLY A 1 330 ? -2.002 -21.234 13.047 1 93 330 GLY A C 1
ATOM 2521 O O . GLY A 1 330 ? -2.984 -21.047 12.328 1 93 330 GLY A O 1
ATOM 2522 N N . ILE A 1 331 ? -1.147 -22.25 12.812 1 94.25 331 ILE A N 1
ATOM 2523 C CA . ILE A 1 331 ? -1.319 -23.188 11.719 1 94.25 331 ILE A CA 1
ATOM 2524 C C . ILE A 1 331 ? -2.617 -23.969 11.906 1 94.25 331 ILE A C 1
ATOM 2526 O O . ILE A 1 331 ? -3.354 -24.219 10.945 1 94.25 331 ILE A O 1
ATOM 2530 N N . GLY A 1 332 ? -2.859 -24.344 13.18 1 94.44 332 GLY A N 1
ATOM 2531 C CA . GLY A 1 332 ? -4.082 -25.078 13.477 1 94.44 332 GLY A CA 1
ATOM 2532 C C . GLY A 1 332 ? -5.34 -24.281 13.18 1 94.44 332 GLY A C 1
ATOM 2533 O O . GLY A 1 332 ? -6.281 -24.812 12.578 1 94.44 332 GLY A O 1
ATOM 2534 N N . GLU A 1 333 ? -5.328 -23.031 13.539 1 95.69 333 GLU A N 1
ATOM 2535 C CA . GLU A 1 333 ? -6.484 -22.172 13.297 1 95.69 333 GLU A CA 1
ATOM 2536 C C . GLU A 1 333 ? -6.699 -21.938 11.805 1 95.69 333 GLU A C 1
ATOM 2538 O O . GLU A 1 333 ? -7.82 -22.062 11.305 1 95.69 333 GLU A O 1
ATOM 2543 N N . LEU A 1 334 ? -5.691 -21.625 11.156 1 97.12 334 LEU A N 1
ATOM 2544 C CA . LEU A 1 334 ? -5.77 -21.375 9.719 1 97.12 334 LEU A CA 1
ATOM 2545 C C . LEU A 1 334 ? -6.098 -22.641 8.953 1 97.12 334 LEU A C 1
ATOM 2547 O O . LEU A 1 334 ? -6.82 -22.609 7.957 1 97.12 334 LEU A O 1
ATOM 2551 N N . GLY A 1 335 ? -5.547 -23.781 9.445 1 95.94 335 GLY A N 1
ATOM 2552 C CA . GLY A 1 335 ? -5.863 -25.062 8.844 1 95.94 335 GLY A CA 1
ATOM 2553 C C . GLY A 1 335 ? -7.344 -25.391 8.891 1 95.94 335 GLY A C 1
ATOM 2554 O O . GLY A 1 335 ? -7.902 -25.906 7.918 1 95.94 335 GLY A O 1
ATOM 2555 N N . THR A 1 336 ? -7.902 -25.094 9.992 1 96.25 336 THR A N 1
ATOM 2556 C CA . THR A 1 336 ? -9.328 -25.328 10.148 1 96.25 336 THR A CA 1
ATOM 2557 C C . THR A 1 336 ? -10.133 -24.469 9.188 1 96.25 336 THR A C 1
ATOM 2559 O O . THR A 1 336 ? -11.109 -24.922 8.594 1 96.25 336 THR A O 1
ATOM 2562 N N . GLU A 1 337 ? -9.758 -23.234 9.062 1 96.5 337 GLU A N 1
ATOM 2563 C CA . GLU A 1 337 ? -10.438 -22.328 8.133 1 96.5 337 GLU A CA 1
ATOM 2564 C C . GLU A 1 337 ? -10.289 -22.812 6.695 1 96.5 337 GLU A C 1
ATOM 2566 O O . GLU A 1 337 ? -11.234 -22.719 5.902 1 96.5 337 GLU A O 1
ATOM 2571 N N . LEU A 1 338 ? -9.141 -23.297 6.355 1 97.25 338 LEU A N 1
ATOM 2572 C CA . LEU A 1 338 ? -8.891 -23.812 5.012 1 97.25 338 LEU A CA 1
ATOM 2573 C C . LEU A 1 338 ? -9.695 -25.078 4.746 1 97.25 338 LEU A C 1
ATOM 2575 O O . LEU A 1 338 ? -10.195 -25.281 3.637 1 97.25 338 LEU A O 1
ATOM 2579 N N . ASP A 1 339 ? -9.828 -25.891 5.738 1 95.19 339 ASP A N 1
ATOM 2580 C CA . ASP A 1 339 ? -10.633 -27.094 5.598 1 95.19 339 ASP A CA 1
ATOM 2581 C C . ASP A 1 339 ? -12.102 -26.75 5.352 1 95.19 339 ASP A C 1
ATOM 2583 O O . ASP A 1 339 ? -12.758 -27.391 4.527 1 95.19 339 ASP A O 1
ATOM 2587 N N . GLU A 1 340 ? -12.531 -25.766 6.039 1 94.88 340 GLU A N 1
ATOM 2588 C CA . GLU A 1 340 ? -13.906 -25.328 5.836 1 94.88 340 GLU A CA 1
ATOM 2589 C C . GLU A 1 340 ? -14.102 -24.781 4.43 1 94.88 340 GLU A C 1
ATOM 2591 O O . GLU A 1 340 ? -15.133 -25.016 3.801 1 94.88 340 GLU A O 1
ATOM 2596 N N . LEU A 1 341 ? -13.164 -24.047 4.012 1 95.62 341 LEU A N 1
ATOM 2597 C CA . LEU A 1 341 ? -13.25 -23.484 2.67 1 95.62 341 LEU A CA 1
ATOM 2598 C C . LEU A 1 341 ? -13.164 -24.578 1.61 1 95.62 341 LEU A C 1
ATOM 2600 O O . LEU A 1 341 ? -13.789 -24.469 0.552 1 95.62 341 LEU A O 1
ATOM 2604 N N . SER A 1 342 ? -12.375 -25.641 1.833 1 93.25 342 SER A N 1
ATOM 2605 C CA . SER A 1 342 ? -12.195 -26.734 0.895 1 93.25 342 SER A CA 1
ATOM 2606 C C . SER A 1 342 ? -13.5 -27.484 0.65 1 93.25 342 SER A C 1
ATOM 2608 O O . SER A 1 342 ? -13.68 -28.109 -0.397 1 93.25 342 SER A O 1
ATOM 2610 N N . LEU A 1 343 ? -14.438 -27.359 1.576 1 89.56 343 LEU A N 1
ATOM 2611 C CA . LEU A 1 343 ? -15.727 -28.031 1.436 1 89.56 343 LEU A CA 1
ATOM 2612 C C . LEU A 1 343 ? -16.594 -27.297 0.418 1 89.56 343 LEU A C 1
ATOM 2614 O O . LEU A 1 343 ? -17.469 -27.906 -0.202 1 89.56 343 LEU A O 1
ATOM 2618 N N . VAL A 1 344 ? -16.312 -26.062 0.257 1 85.75 344 VAL A N 1
ATOM 2619 C CA . VAL A 1 344 ? -17.125 -25.234 -0.63 1 85.75 344 VAL A CA 1
ATOM 2620 C C . VAL A 1 344 ? -16.531 -25.25 -2.037 1 85.75 344 VAL A C 1
ATOM 2622 O O . VAL A 1 344 ? -17.25 -25.141 -3.025 1 85.75 344 VAL A O 1
ATOM 2625 N N . ILE A 1 345 ? -15.266 -25.453 -2.168 1 84 345 ILE A N 1
ATOM 2626 C CA . ILE A 1 345 ? -14.57 -25.375 -3.447 1 84 345 ILE A CA 1
ATOM 2627 C C . ILE A 1 345 ? -14.492 -26.781 -4.066 1 84 345 ILE A C 1
ATOM 2629 O O . ILE A 1 345 ? -14.008 -27.719 -3.436 1 84 345 ILE A O 1
ATOM 2633 N N . PRO A 1 346 ? -15.047 -26.938 -5.16 1 74.5 346 PRO A N 1
ATOM 2634 C CA . PRO A 1 346 ? -15.094 -28.25 -5.793 1 74.5 346 PRO A CA 1
ATOM 2635 C C . PRO A 1 346 ? -13.727 -28.688 -6.324 1 74.5 346 PRO A C 1
ATOM 2637 O O . PRO A 1 346 ? -13.578 -28.938 -7.523 1 74.5 346 PRO A O 1
ATOM 2640 N N . SER A 1 347 ? -12.805 -28.828 -5.594 1 69.88 347 SER A N 1
ATOM 2641 C CA . SER A 1 347 ? -11.453 -29.172 -6.02 1 69.88 347 SER A CA 1
ATOM 2642 C C . SER A 1 347 ? -11.352 -30.672 -6.348 1 69.88 347 SER A C 1
ATOM 2644 O O . SER A 1 347 ? -10.75 -31.047 -7.352 1 69.88 347 SER A O 1
ATOM 2646 N N . SER A 1 348 ? -11.883 -31.516 -5.547 1 59.03 348 SER A N 1
ATOM 2647 C CA . SER A 1 348 ? -11.711 -32.969 -5.672 1 59.03 348 SER A CA 1
ATOM 2648 C C . SER A 1 348 ? -12.492 -33.5 -6.867 1 59.03 348 SER A C 1
ATOM 2650 O O . SER A 1 348 ? -12.141 -34.562 -7.418 1 59.03 348 SER A O 1
ATOM 2652 N N . ARG A 1 349 ? -13.281 -32.688 -7.227 1 59.56 349 ARG A N 1
ATOM 2653 C CA . ARG A 1 349 ? -14.148 -33.219 -8.273 1 59.56 349 ARG A CA 1
ATOM 2654 C C . ARG A 1 349 ? -13.664 -32.812 -9.656 1 59.56 349 ARG A C 1
ATOM 2656 O O . ARG A 1 349 ? -14.031 -33.406 -10.656 1 59.56 349 ARG A O 1
ATOM 2663 N N . LEU A 1 350 ? -12.75 -31.938 -9.492 1 60.34 350 LEU A N 1
ATOM 2664 C CA . LEU A 1 350 ? -12.312 -31.422 -10.781 1 60.34 350 LEU A CA 1
ATOM 2665 C C . LEU A 1 350 ? -11.461 -32.438 -11.523 1 60.34 350 LEU A C 1
ATOM 2667 O O . LEU A 1 350 ? -10.484 -32.938 -10.977 1 60.34 350 LEU A O 1
ATOM 2671 N N . GLY A 1 351 ? -11.727 -32.969 -12.656 1 48.72 351 GLY A N 1
ATOM 2672 C CA . GLY A 1 351 ? -10.977 -33.875 -13.508 1 48.72 351 GLY A CA 1
ATOM 2673 C C . GLY A 1 351 ? -11.25 -35.312 -13.211 1 48.72 351 GLY A C 1
ATOM 2674 O O . GLY A 1 351 ? -10.773 -36.219 -13.922 1 48.72 351 GLY A O 1
ATOM 2675 N N . ARG A 1 352 ? -11.57 -35.781 -11.875 1 50.84 352 ARG A N 1
ATOM 2676 C CA . ARG A 1 352 ? -11.766 -37.188 -11.508 1 50.84 352 ARG A CA 1
ATOM 2677 C C . ARG A 1 352 ? -13.086 -37.719 -12.062 1 50.84 352 ARG A C 1
ATOM 2679 O O . ARG A 1 352 ? -13.219 -38.906 -12.328 1 50.84 352 ARG A O 1
ATOM 2686 N N . ASP A 1 353 ? -14.125 -37.031 -11.828 1 47.38 353 ASP A N 1
ATOM 2687 C CA . ASP A 1 353 ? -15.375 -37.625 -12.297 1 47.38 353 ASP A CA 1
ATOM 2688 C C . ASP A 1 353 ? -15.289 -38 -13.773 1 47.38 353 ASP A C 1
ATOM 2690 O O . ASP A 1 353 ? -14.422 -37.5 -14.492 1 47.38 353 ASP A O 1
ATOM 2694 N N . THR A 1 354 ? -16.125 -38.969 -14.281 1 40.84 354 THR A N 1
ATOM 2695 C CA . THR A 1 354 ? -16.219 -39.5 -15.633 1 40.84 354 THR A CA 1
ATOM 2696 C C . THR A 1 354 ? -15.922 -38.406 -16.656 1 40.84 354 THR A C 1
ATOM 2698 O O . THR A 1 354 ? -16.156 -37.219 -16.406 1 40.84 354 THR A O 1
ATOM 2701 N N . PRO A 1 355 ? -15.133 -38.781 -17.766 1 40.78 355 PRO A N 1
ATOM 2702 C CA . PRO A 1 355 ? -14.836 -37.906 -18.891 1 40.78 355 PRO A CA 1
ATOM 2703 C C . PRO A 1 355 ? -15.906 -36.812 -19.109 1 40.78 355 PRO A C 1
ATOM 2705 O O . PRO A 1 355 ? -15.617 -35.75 -19.656 1 40.78 355 PRO A O 1
ATOM 2708 N N . SER A 1 356 ? -17.078 -37.156 -18.828 1 39.94 356 SER A N 1
ATOM 2709 C CA . SER A 1 356 ? -18.297 -36.406 -19.141 1 39.94 356 SER A CA 1
ATOM 2710 C C . SER A 1 356 ? -18.484 -35.25 -18.172 1 39.94 356 SER A C 1
ATOM 2712 O O . SER A 1 356 ? -19.234 -34.312 -18.469 1 39.94 356 SER A O 1
ATOM 2714 N N . ASP A 1 357 ? -18.109 -35.344 -16.891 1 42.75 357 ASP A N 1
ATOM 2715 C CA . ASP A 1 357 ? -18.5 -34.406 -15.812 1 42.75 357 ASP A CA 1
ATOM 2716 C C . ASP A 1 357 ? -17.531 -33.25 -15.703 1 42.75 357 ASP A C 1
ATOM 2718 O O . ASP A 1 357 ? -17.672 -32.375 -14.836 1 42.75 357 ASP A O 1
ATOM 2722 N N . THR A 1 358 ? -16.188 -33.344 -15.797 1 47.06 358 THR A N 1
ATOM 2723 C CA . THR A 1 358 ? -15.219 -32.25 -15.875 1 47.06 358 THR A CA 1
ATOM 2724 C C . THR A 1 358 ? -15.859 -30.984 -16.422 1 47.06 358 THR A C 1
ATOM 2726 O O . THR A 1 358 ? -15.453 -29.875 -16.062 1 47.06 358 THR A O 1
ATOM 2729 N N . LEU A 1 359 ? -16.703 -31.234 -17.469 1 54.34 359 LEU A N 1
ATOM 2730 C CA . LEU A 1 359 ? -17.125 -30.266 -18.469 1 54.34 359 LEU A CA 1
ATOM 2731 C C . LEU A 1 359 ? -18.438 -29.594 -18.047 1 54.34 359 LEU A C 1
ATOM 2733 O O . LEU A 1 359 ? -19.172 -29.078 -18.891 1 54.34 359 LEU A O 1
ATOM 2737 N N . ASP A 1 360 ? -18.578 -29.781 -16.625 1 64.06 360 ASP A N 1
ATOM 2738 C CA . ASP A 1 360 ? -19.891 -29.234 -16.297 1 64.06 360 ASP A CA 1
ATOM 2739 C C . ASP A 1 360 ? -19.844 -27.703 -16.219 1 64.06 360 ASP A C 1
ATOM 2741 O O . ASP A 1 360 ? -20.859 -27.062 -15.984 1 64.06 360 ASP A O 1
ATOM 2745 N N . TRP A 1 361 ? -18.688 -27.203 -16.391 1 76.5 361 TRP A N 1
ATOM 2746 C CA . TRP A 1 361 ? -18.656 -25.75 -16.328 1 76.5 361 TRP A CA 1
ATOM 2747 C C . TRP A 1 361 ? -18.453 -25.141 -17.719 1 76.5 361 TRP A C 1
ATOM 2749 O O . TRP A 1 361 ? -17.891 -25.797 -18.609 1 76.5 361 TRP A O 1
ATOM 2759 N N . HIS A 1 362 ? -19.047 -24.016 -17.812 1 74.88 362 HIS A N 1
ATOM 2760 C CA . HIS A 1 362 ? -18.766 -23.297 -19.047 1 74.88 362 HIS A CA 1
ATOM 2761 C C . HIS A 1 362 ? -17.266 -23.156 -19.25 1 74.88 362 HIS A C 1
ATOM 2763 O O . HIS A 1 362 ? -16.531 -22.828 -18.312 1 74.88 362 HIS A O 1
ATOM 2769 N N . PRO A 1 363 ? -16.797 -23.5 -20.391 1 70.5 363 PRO A N 1
ATOM 2770 C CA . PRO A 1 363 ? -15.359 -23.469 -20.672 1 70.5 363 PRO A CA 1
ATOM 2771 C C . PRO A 1 363 ? -14.727 -22.125 -20.281 1 70.5 363 PRO A C 1
ATOM 2773 O O . PRO A 1 363 ? -13.57 -22.078 -19.859 1 70.5 363 PRO A O 1
ATOM 2776 N N . GLY A 1 364 ? -15.508 -21.156 -20.438 1 74.81 364 GLY A N 1
ATOM 2777 C CA . GLY A 1 364 ? -14.969 -19.859 -20.062 1 74.81 364 GLY A CA 1
ATOM 2778 C C . GLY A 1 364 ? -14.836 -19.656 -18.562 1 74.81 364 GLY A C 1
ATOM 2779 O O . GLY A 1 364 ? -14.055 -18.828 -18.109 1 74.81 364 GLY A O 1
ATOM 2780 N N . HIS A 1 365 ? -15.492 -20.438 -17.828 1 84.06 365 HIS A N 1
ATOM 2781 C CA . HIS A 1 365 ? -15.523 -20.266 -16.375 1 84.06 365 HIS A CA 1
ATOM 2782 C C . HIS A 1 365 ? -14.602 -21.266 -15.68 1 84.06 365 HIS A C 1
ATOM 2784 O O . HIS A 1 365 ? -14.258 -21.078 -14.508 1 84.06 365 HIS A O 1
ATOM 2790 N N . TYR A 1 366 ? -14.234 -22.203 -16.453 1 81.44 366 TYR A N 1
ATOM 2791 C CA . TYR A 1 366 ? -13.445 -23.297 -15.906 1 81.44 366 TYR A CA 1
ATOM 2792 C C . TYR A 1 366 ? -12.086 -22.812 -15.422 1 81.44 366 TYR A C 1
ATOM 2794 O O . TYR A 1 366 ? -11.57 -23.281 -14.414 1 81.44 366 TYR A O 1
ATOM 2802 N N . SER A 1 367 ? -11.586 -21.828 -16.109 1 84.81 367 SER A N 1
ATOM 2803 C CA . SER A 1 367 ? -10.281 -21.297 -15.734 1 84.81 367 SER A CA 1
ATOM 2804 C C . SER A 1 367 ? -10.32 -20.641 -14.359 1 84.81 367 SER A C 1
ATOM 2806 O O . SER A 1 367 ? -9.359 -20.734 -13.594 1 84.81 367 SER A O 1
ATOM 2808 N N . HIS A 1 368 ? -11.391 -20 -14.031 1 89.88 368 HIS A N 1
ATOM 2809 C CA . HIS A 1 368 ? -11.516 -19.328 -12.734 1 89.88 368 HIS A CA 1
ATOM 2810 C C . HIS A 1 368 ? -11.586 -20.344 -11.602 1 89.88 368 HIS A C 1
ATOM 2812 O O . HIS A 1 368 ? -11.047 -20.109 -10.516 1 89.88 368 HIS A O 1
ATOM 2818 N N . ILE A 1 369 ? -12.219 -21.484 -11.867 1 89.75 369 ILE A N 1
ATOM 2819 C CA . ILE A 1 369 ? -12.406 -22.5 -10.852 1 89.75 369 ILE A CA 1
ATOM 2820 C C . ILE A 1 369 ? -11.086 -23.219 -10.586 1 89.75 369 ILE A C 1
ATOM 2822 O O . ILE A 1 369 ? -10.727 -23.469 -9.43 1 89.75 369 ILE A O 1
ATOM 2826 N N . ILE A 1 370 ? -10.375 -23.562 -11.672 1 89.31 370 ILE A N 1
ATOM 2827 C CA . ILE A 1 370 ? -9.078 -24.188 -11.523 1 89.31 370 ILE A CA 1
ATOM 2828 C C . ILE A 1 370 ? -8.133 -23.266 -10.758 1 89.31 370 ILE A C 1
ATOM 2830 O O . ILE A 1 370 ? -7.391 -23.719 -9.883 1 89.31 370 ILE A O 1
ATOM 2834 N N . GLY A 1 371 ? -8.195 -21.922 -11.141 1 91.31 371 GLY A N 1
ATOM 2835 C CA . GLY A 1 371 ? -7.363 -20.953 -10.445 1 91.31 371 GLY A CA 1
ATOM 2836 C C . GLY A 1 371 ? -7.664 -20.875 -8.961 1 91.31 371 GLY A C 1
ATOM 2837 O O . GLY A 1 371 ? -6.746 -20.766 -8.141 1 91.31 371 GLY A O 1
ATOM 2838 N N . LEU A 1 372 ? -8.875 -20.906 -8.602 1 94.38 372 LEU A N 1
ATOM 2839 C CA . LEU A 1 372 ? -9.289 -20.875 -7.199 1 94.38 372 LEU A CA 1
ATOM 2840 C C . LEU A 1 372 ? -8.828 -22.125 -6.465 1 94.38 372 LEU A C 1
ATOM 2842 O O . LEU A 1 372 ? -8.336 -22.047 -5.336 1 94.38 372 LEU A O 1
ATOM 2846 N N . ALA A 1 373 ? -9.016 -23.266 -7.09 1 93.75 373 ALA A N 1
ATOM 2847 C CA . ALA A 1 373 ? -8.609 -24.531 -6.477 1 93.75 373 ALA A CA 1
ATOM 2848 C C . ALA A 1 373 ? -7.102 -24.578 -6.25 1 93.75 373 ALA A C 1
ATOM 2850 O O . ALA A 1 373 ? -6.641 -25.016 -5.195 1 93.75 373 ALA A O 1
ATOM 2851 N N . MET A 1 374 ? -6.359 -24.141 -7.227 1 94.31 374 MET A N 1
ATOM 2852 C CA . MET A 1 374 ? -4.906 -24.109 -7.09 1 94.31 374 MET A CA 1
ATOM 2853 C C . MET A 1 374 ? -4.477 -23.156 -5.984 1 94.31 374 MET A C 1
ATOM 2855 O O . MET A 1 374 ? -3.557 -23.453 -5.223 1 94.31 374 MET A O 1
ATOM 2859 N N . ALA A 1 375 ? -5.129 -22.031 -5.961 1 95.25 375 ALA A N 1
ATOM 2860 C CA . ALA A 1 375 ? -4.812 -21.062 -4.922 1 95.25 375 ALA A CA 1
ATOM 2861 C C . ALA A 1 375 ? -5.102 -21.625 -3.535 1 95.25 375 ALA A C 1
ATOM 2863 O O . ALA A 1 375 ? -4.375 -21.344 -2.58 1 95.25 375 ALA A O 1
ATOM 2864 N N . LEU A 1 376 ? -6.207 -22.359 -3.408 1 96.75 376 LEU A N 1
ATOM 2865 C CA . LEU A 1 376 ? -6.551 -23 -2.141 1 96.75 376 LEU A CA 1
ATOM 2866 C C . LEU A 1 376 ? -5.449 -23.953 -1.697 1 96.75 376 LEU A C 1
ATOM 2868 O O . LEU A 1 376 ? -4.965 -23.875 -0.566 1 96.75 376 LEU A O 1
ATOM 2872 N N . HIS A 1 377 ? -5.059 -24.828 -2.592 1 96.12 377 HIS A N 1
ATOM 2873 C CA . HIS A 1 377 ? -4.027 -25.797 -2.252 1 96.12 377 HIS A CA 1
ATOM 2874 C C . HIS A 1 377 ? -2.68 -25.109 -2.037 1 96.12 377 HIS A C 1
ATOM 2876 O O . HIS A 1 377 ? -1.891 -25.547 -1.19 1 96.12 377 HIS A O 1
ATOM 2882 N N . GLY A 1 378 ? -2.402 -24.094 -2.84 1 95.38 378 GLY A N 1
ATOM 2883 C CA . GLY A 1 378 ? -1.206 -23.312 -2.58 1 95.38 378 GLY A CA 1
ATOM 2884 C C . GLY A 1 378 ? -1.18 -22.703 -1.19 1 95.38 378 GLY A C 1
ATOM 2885 O O . GLY A 1 378 ? -0.131 -22.672 -0.542 1 95.38 378 GLY A O 1
ATOM 2886 N N . CYS A 1 379 ? -2.293 -22.219 -0.755 1 96.5 379 CYS A N 1
ATOM 2887 C CA . CYS A 1 379 ? -2.396 -21.625 0.571 1 96.5 379 CYS A CA 1
ATOM 2888 C C . CYS A 1 379 ? -2.217 -22.672 1.659 1 96.5 379 CYS A C 1
ATOM 2890 O O . CYS A 1 379 ? -1.612 -22.406 2.697 1 96.5 379 CYS A O 1
ATOM 2892 N N . ILE A 1 380 ? -2.729 -23.875 1.454 1 96.62 380 ILE A N 1
ATOM 2893 C CA . ILE A 1 380 ? -2.562 -24.969 2.404 1 96.62 380 ILE A CA 1
ATOM 2894 C C . ILE A 1 380 ? -1.077 -25.281 2.572 1 96.62 380 ILE A C 1
ATOM 2896 O O . ILE A 1 380 ? -0.591 -25.438 3.695 1 96.62 380 ILE A O 1
ATOM 2900 N N . ILE A 1 381 ? -0.352 -25.328 1.49 1 95.69 381 ILE A N 1
ATOM 2901 C CA . ILE A 1 381 ? 1.079 -25.609 1.555 1 95.69 381 ILE A CA 1
ATOM 2902 C C . ILE A 1 381 ? 1.784 -24.5 2.33 1 95.69 381 ILE A C 1
ATOM 2904 O O . ILE A 1 381 ? 2.637 -24.766 3.18 1 95.69 381 ILE A O 1
ATOM 2908 N N . THR A 1 382 ? 1.438 -23.234 2.062 1 94.56 382 THR A N 1
ATOM 2909 C CA . THR A 1 382 ? 2.066 -22.109 2.723 1 94.56 382 THR A CA 1
ATOM 2910 C C . THR A 1 382 ? 1.838 -22.156 4.23 1 94.56 382 THR A C 1
ATOM 2912 O O . THR A 1 382 ? 2.766 -21.938 5.012 1 94.56 382 THR A O 1
ATOM 2915 N N . VAL A 1 383 ? 0.642 -22.469 4.637 1 95.81 383 VAL A N 1
ATOM 2916 C CA . VAL A 1 383 ? 0.279 -22.469 6.051 1 95.81 383 VAL A CA 1
ATOM 2917 C C . VAL A 1 383 ? 0.959 -23.625 6.762 1 95.81 383 VAL A C 1
ATOM 2919 O O . VAL A 1 383 ? 1.591 -23.453 7.805 1 95.81 383 VAL A O 1
ATOM 2922 N N . HIS A 1 384 ? 0.958 -24.75 6.184 1 93.81 384 HIS A N 1
ATOM 2923 C CA . HIS A 1 384 ? 1.442 -25.953 6.855 1 93.81 384 HIS A CA 1
ATOM 2924 C C . HIS A 1 384 ? 2.959 -26.078 6.742 1 93.81 384 HIS A C 1
ATOM 2926 O O . HIS A 1 384 ? 3.578 -26.859 7.465 1 93.81 384 HIS A O 1
ATOM 2932 N N . SER A 1 385 ? 3.59 -25.297 5.93 1 90.38 385 SER A N 1
ATOM 2933 C CA . SER A 1 385 ? 5.043 -25.312 5.816 1 90.38 385 SER A CA 1
ATOM 2934 C C . SER A 1 385 ? 5.68 -24.188 6.617 1 90.38 385 SER A C 1
ATOM 2936 O O . SER A 1 385 ? 6.887 -23.953 6.523 1 90.38 385 SER A O 1
ATOM 2938 N N . ALA A 1 386 ? 4.98 -23.422 7.371 1 89.25 386 ALA A N 1
ATOM 2939 C CA . ALA A 1 386 ? 5.434 -22.188 8.008 1 89.25 386 ALA A CA 1
ATOM 2940 C C . ALA A 1 386 ? 6.574 -22.469 8.984 1 89.25 386 ALA A C 1
ATOM 2942 O O . ALA A 1 386 ? 7.414 -21.594 9.227 1 89.25 386 ALA A O 1
ATOM 2943 N N . THR A 1 387 ? 6.699 -23.703 9.539 1 82.94 387 THR A N 1
ATOM 2944 C CA . THR A 1 387 ? 7.707 -23.984 10.562 1 82.94 387 THR A CA 1
ATOM 2945 C C . THR A 1 387 ? 8.906 -24.703 9.953 1 82.94 387 THR A C 1
ATOM 2947 O O . THR A 1 387 ? 9.883 -24.984 10.641 1 82.94 387 THR A O 1
ATOM 2950 N N . TRP A 1 388 ? 8.898 -25.016 8.703 1 78.56 388 TRP A N 1
ATOM 2951 C CA . TRP A 1 388 ? 9.875 -25.906 8.094 1 78.56 388 TRP A CA 1
ATOM 2952 C C . TRP A 1 388 ? 11.273 -25.281 8.141 1 78.56 388 TRP A C 1
ATOM 2954 O O . TRP A 1 388 ? 12.258 -25.984 8.359 1 78.56 388 TRP A O 1
ATOM 2964 N N . TYR A 1 389 ? 11.281 -24.031 7.957 1 70.06 389 TYR A N 1
ATOM 2965 C CA . TYR A 1 389 ? 12.609 -23.453 7.777 1 70.06 389 TYR A CA 1
ATOM 2966 C C . TYR A 1 389 ? 13.031 -22.656 9.016 1 70.06 389 TYR A C 1
ATOM 2968 O O . TYR A 1 389 ? 14.016 -21.922 8.977 1 70.06 389 TYR A O 1
ATOM 2976 N N . ARG A 1 390 ? 12.227 -22.828 10 1 68.31 390 ARG A N 1
ATOM 2977 C CA . ARG A 1 390 ? 12.594 -22.172 11.25 1 68.31 390 ARG A CA 1
ATOM 2978 C C . ARG A 1 390 ? 13.562 -23.016 12.055 1 68.31 390 ARG A C 1
ATOM 2980 O O . ARG A 1 390 ? 13.492 -24.25 12.031 1 68.31 390 ARG A O 1
ATOM 2987 N N . ASP A 1 391 ? 14.609 -22.438 12.43 1 56.5 391 ASP A N 1
ATOM 2988 C CA . ASP A 1 391 ? 15.656 -23.094 13.211 1 56.5 391 ASP A CA 1
ATOM 2989 C C . ASP A 1 391 ? 15.117 -23.609 14.539 1 56.5 391 ASP A C 1
ATOM 2991 O O . ASP A 1 391 ? 14.711 -22.812 15.398 1 56.5 391 ASP A O 1
ATOM 2995 N N . SER A 1 392 ? 14.344 -24.5 14.531 1 51.16 392 SER A N 1
ATOM 2996 C CA . SER A 1 392 ? 13.859 -24.953 15.828 1 51.16 392 SER A CA 1
ATOM 2997 C C . SER A 1 392 ? 14.977 -25.641 16.625 1 51.16 392 SER A C 1
ATOM 2999 O O . SER A 1 392 ? 15.562 -26.625 16.156 1 51.16 392 SER A O 1
ATOM 3001 N N . LYS A 1 393 ? 15.594 -24.906 17.531 1 52.09 393 LYS A N 1
ATOM 3002 C CA . LYS A 1 393 ? 16.375 -25.609 18.531 1 52.09 393 LYS A CA 1
ATOM 3003 C C . LYS A 1 393 ? 15.609 -26.797 19.094 1 52.09 393 LYS A C 1
ATOM 3005 O O . LYS A 1 393 ? 14.492 -26.641 19.594 1 52.09 393 LYS A O 1
ATOM 3010 N N . SER A 1 394 ? 15.93 -27.922 18.484 1 52.97 394 SER A N 1
ATOM 3011 C CA . SER A 1 394 ? 15.273 -29.141 18.938 1 52.97 394 SER A CA 1
ATOM 3012 C C . SER A 1 394 ? 15.211 -29.188 20.469 1 52.97 394 SER A C 1
ATOM 3014 O O . SER A 1 394 ? 16.172 -28.797 21.141 1 52.97 394 SER A O 1
ATOM 3016 N N . SER A 1 395 ? 14.016 -29.172 20.938 1 56.66 395 SER A N 1
ATOM 3017 C CA . SER A 1 395 ? 13.844 -29.312 22.375 1 56.66 395 SER A CA 1
ATOM 3018 C C . SER A 1 395 ? 14.766 -30.391 22.938 1 56.66 395 SER A C 1
ATOM 3020 O O . SER A 1 395 ? 14.961 -31.438 22.312 1 56.66 395 SER A O 1
ATOM 3022 N N . PRO A 1 396 ? 15.461 -30.016 23.953 1 63.97 396 PRO A N 1
ATOM 3023 C CA . PRO A 1 396 ? 16.297 -31.031 24.594 1 63.97 396 PRO A CA 1
ATOM 3024 C C . PRO A 1 396 ? 15.484 -32.25 25.078 1 63.97 396 PRO A C 1
ATOM 3026 O O . PRO A 1 396 ? 16.031 -33.312 25.297 1 63.97 396 PRO A O 1
ATOM 3029 N N . ASN A 1 397 ? 14.266 -32.062 25.156 1 66.5 397 ASN A N 1
ATOM 3030 C CA . ASN A 1 397 ? 13.406 -33.125 25.641 1 66.5 397 ASN A CA 1
ATOM 3031 C C . ASN A 1 397 ? 13.008 -34.094 24.516 1 66.5 397 ASN A C 1
ATOM 3033 O O . ASN A 1 397 ? 12.453 -33.656 23.516 1 66.5 397 ASN A O 1
ATOM 3037 N N . ARG A 1 398 ? 13.289 -35.375 24.766 1 66.25 398 ARG A N 1
ATOM 3038 C CA . ARG A 1 398 ? 13.055 -36.406 23.766 1 66.25 398 ARG A CA 1
ATOM 3039 C C . ARG A 1 398 ? 11.586 -36.469 23.375 1 66.25 398 ARG A C 1
ATOM 3041 O O . ARG A 1 398 ? 11.266 -36.625 22.188 1 66.25 398 ARG A O 1
ATOM 3048 N N . ASP A 1 399 ? 10.75 -36.344 24.375 1 67.88 399 ASP A N 1
ATOM 3049 C CA . ASP A 1 399 ? 9.32 -36.406 24.094 1 67.88 399 ASP A CA 1
ATOM 3050 C C . ASP A 1 399 ? 8.867 -35.219 23.266 1 67.88 399 ASP A C 1
ATOM 3052 O O . ASP A 1 399 ? 8.023 -35.344 22.375 1 67.88 399 ASP A O 1
ATOM 3056 N N . ALA A 1 400 ? 9.438 -34.156 23.5 1 66.38 400 ALA A N 1
ATOM 3057 C CA . ALA A 1 400 ? 9.109 -32.938 22.75 1 66.38 400 ALA A CA 1
ATOM 3058 C C . ALA A 1 400 ? 9.602 -33.031 21.312 1 66.38 400 ALA A C 1
ATOM 3060 O O . ALA A 1 400 ? 8.922 -32.594 20.391 1 66.38 400 ALA A O 1
ATOM 3061 N N . ARG A 1 401 ? 10.672 -33.812 21.203 1 69.25 401 ARG A N 1
ATOM 3062 C CA . ARG A 1 401 ? 11.219 -34 19.859 1 69.25 401 ARG A CA 1
ATOM 3063 C C . ARG A 1 401 ? 10.352 -34.938 19.047 1 69.25 401 ARG A C 1
ATOM 3065 O O . ARG A 1 401 ? 10.148 -34.719 17.844 1 69.25 401 ARG A O 1
ATOM 3072 N N . ARG A 1 402 ? 9.945 -35.969 19.734 1 70 402 ARG A N 1
ATOM 3073 C CA . ARG A 1 402 ? 9.078 -36.906 19.047 1 70 402 ARG A CA 1
ATOM 3074 C C . ARG A 1 402 ? 7.762 -36.281 18.641 1 70 402 ARG A C 1
ATOM 3076 O O . ARG A 1 402 ? 7.238 -36.531 17.562 1 70 402 ARG A O 1
ATOM 3083 N N . ALA A 1 403 ? 7.195 -35.531 19.516 1 69.88 403 ALA A N 1
ATOM 3084 C CA . ALA A 1 403 ? 5.945 -34.844 19.234 1 69.88 403 ALA A CA 1
ATOM 3085 C C . ALA A 1 403 ? 6.129 -33.844 18.078 1 69.88 403 ALA A C 1
ATOM 3087 O O . ALA A 1 403 ? 5.258 -33.719 17.219 1 69.88 403 ALA A O 1
ATOM 3088 N N . GLU A 1 404 ? 7.184 -33.219 18.078 1 71.56 404 GLU A N 1
ATOM 3089 C CA . GLU A 1 404 ? 7.512 -32.281 17.016 1 71.56 404 GLU A CA 1
ATOM 3090 C C . GLU A 1 404 ? 7.656 -33 15.672 1 71.56 404 GLU A C 1
ATOM 3092 O O . GLU A 1 404 ? 7.227 -32.469 14.641 1 71.56 404 GLU A O 1
ATOM 3097 N N . THR A 1 405 ? 8.234 -34.125 15.734 1 72.62 405 THR A N 1
ATOM 3098 C CA . THR A 1 405 ? 8.438 -34.906 14.516 1 72.62 405 THR A CA 1
ATOM 3099 C C . THR A 1 405 ? 7.105 -35.406 13.961 1 72.62 405 THR A C 1
ATOM 3101 O O . THR A 1 405 ? 6.895 -35.406 12.75 1 72.62 405 THR A O 1
ATOM 3104 N N . LYS A 1 406 ? 6.281 -35.812 14.891 1 76.38 406 LYS A N 1
ATOM 3105 C CA . LYS A 1 406 ? 4.969 -36.281 14.453 1 76.38 406 LYS A CA 1
ATOM 3106 C C . LYS A 1 406 ? 4.16 -35.156 13.836 1 76.38 406 LYS A C 1
ATOM 3108 O O . LYS A 1 406 ? 3.463 -35.375 12.836 1 76.38 406 LYS A O 1
ATOM 3113 N N . MET A 1 407 ? 4.254 -34.062 14.43 1 79.19 407 MET A N 1
ATOM 3114 C CA . MET A 1 407 ? 3.535 -32.906 13.906 1 79.19 407 MET A CA 1
ATOM 3115 C C . MET A 1 407 ? 4.09 -32.5 12.539 1 79.19 407 MET A C 1
ATOM 3117 O O . MET A 1 407 ? 3.33 -32.156 11.641 1 79.19 407 MET A O 1
ATOM 3121 N N . ARG A 1 408 ? 5.301 -32.594 12.461 1 78.56 408 ARG A N 1
ATOM 3122 C CA . ARG A 1 408 ? 5.949 -32.25 11.195 1 78.56 408 ARG A CA 1
ATOM 3123 C C . ARG A 1 408 ? 5.523 -33.219 10.094 1 78.56 408 ARG A C 1
ATOM 3125 O O . ARG A 1 408 ? 5.344 -32.812 8.938 1 78.56 408 ARG A O 1
ATOM 3132 N N . PHE A 1 409 ? 5.312 -34.438 10.516 1 80.81 409 PHE A N 1
ATOM 3133 C CA . PHE A 1 409 ? 4.895 -35.438 9.539 1 80.81 409 PHE A CA 1
ATOM 3134 C C . PHE A 1 409 ? 3.469 -35.156 9.07 1 80.81 409 PHE A C 1
ATOM 3136 O O . PHE A 1 409 ? 3.158 -35.312 7.887 1 80.81 409 PHE A O 1
ATOM 3143 N N . ARG A 1 410 ? 2.68 -34.719 9.938 1 86.94 410 ARG A N 1
ATOM 3144 C CA . ARG A 1 410 ? 1.297 -34.438 9.578 1 86.94 410 ARG A CA 1
ATOM 3145 C C . ARG A 1 410 ? 1.221 -33.219 8.641 1 86.94 410 ARG A C 1
ATOM 3147 O O . ARG A 1 410 ? 0.441 -33.219 7.688 1 86.94 410 ARG A O 1
ATOM 3154 N N . HIS A 1 411 ? 1.994 -32.281 8.906 1 90.81 411 HIS A N 1
ATOM 3155 C CA . HIS A 1 411 ? 2.033 -31.109 8.047 1 90.81 411 HIS A CA 1
ATOM 3156 C C . HIS A 1 411 ? 2.561 -31.453 6.66 1 90.81 411 HIS A C 1
ATOM 3158 O O . HIS A 1 411 ? 2.043 -30.969 5.652 1 90.81 411 HIS A O 1
ATOM 3164 N N . LEU A 1 412 ? 3.527 -32.281 6.637 1 91.44 412 LEU A N 1
ATOM 3165 C CA . LEU A 1 412 ? 4.102 -32.688 5.359 1 91.44 412 LEU A CA 1
ATOM 3166 C C . LEU A 1 412 ? 3.092 -33.469 4.527 1 91.44 412 LEU A C 1
ATOM 3168 O O . LEU A 1 412 ? 3 -33.281 3.312 1 91.44 412 LEU A O 1
ATOM 3172 N N . GLU A 1 413 ? 2.352 -34.312 5.199 1 92.38 413 GLU A N 1
ATOM 3173 C CA . GLU A 1 413 ? 1.347 -35.125 4.492 1 92.38 413 GLU A CA 1
ATOM 3174 C C . GLU A 1 413 ? 0.288 -34.219 3.859 1 92.38 413 GLU A C 1
ATOM 3176 O O . GLU A 1 413 ? -0.143 -34.469 2.73 1 92.38 413 GLU A O 1
ATOM 3181 N N . ARG A 1 414 ? -0.108 -33.219 4.605 1 94.38 414 ARG A N 1
ATOM 3182 C CA . ARG A 1 414 ? -1.092 -32.281 4.078 1 94.38 414 ARG A CA 1
ATOM 3183 C C . ARG A 1 414 ? -0.533 -31.516 2.885 1 94.38 414 ARG A C 1
ATOM 3185 O O . ARG A 1 414 ? -1.239 -31.281 1.899 1 94.38 414 ARG A O 1
ATOM 3192 N N . CYS A 1 415 ? 0.665 -31.141 2.982 1 95.12 415 CYS A N 1
ATOM 3193 C CA . CYS A 1 415 ? 1.319 -30.422 1.895 1 95.12 415 CYS A CA 1
ATOM 3194 C C . CYS A 1 415 ? 1.472 -31.328 0.668 1 95.12 415 CYS A C 1
ATOM 3196 O O . CYS A 1 415 ? 1.271 -30.875 -0.461 1 95.12 415 CYS A O 1
ATOM 3198 N N . LEU A 1 416 ? 1.803 -32.594 0.883 1 95.56 416 LEU A N 1
ATOM 3199 C CA . LEU A 1 416 ? 1.981 -33.531 -0.224 1 95.56 416 LEU A CA 1
ATOM 3200 C C . LEU A 1 416 ? 0.662 -33.781 -0.951 1 95.56 416 LEU A C 1
ATOM 3202 O O . LEU A 1 416 ? 0.629 -33.844 -2.182 1 95.56 416 LEU A O 1
ATOM 3206 N N . HIS A 1 417 ? -0.37 -33.875 -0.14 1 94.5 417 HIS A N 1
ATOM 3207 C CA . HIS A 1 417 ? -1.684 -34.031 -0.756 1 94.5 417 HIS A CA 1
ATOM 3208 C C . HIS A 1 417 ? -2.004 -32.844 -1.659 1 94.5 417 HIS A C 1
ATOM 3210 O O . HIS A 1 417 ? -2.484 -33.031 -2.781 1 94.5 417 HIS A O 1
ATOM 3216 N N . SER A 1 418 ? -1.768 -31.688 -1.171 1 96 418 SER A N 1
ATOM 3217 C CA . SER A 1 418 ? -2.025 -30.469 -1.946 1 96 418 SER A CA 1
ATOM 3218 C C . SER A 1 418 ? -1.114 -30.391 -3.168 1 96 418 SER A C 1
ATOM 3220 O O . SER A 1 418 ? -1.516 -29.875 -4.215 1 96 418 SER A O 1
ATOM 3222 N N . SER A 1 419 ? 0.119 -30.859 -3.07 1 96.19 419 SER A N 1
ATOM 3223 C CA . SER A 1 419 ? 1.034 -30.875 -4.207 1 96.19 419 SER A CA 1
ATOM 3224 C C . SER A 1 419 ? 0.509 -31.75 -5.332 1 96.19 419 SER A C 1
ATOM 3226 O O . SER A 1 419 ? 0.572 -31.375 -6.504 1 96.19 419 SER A O 1
ATOM 3228 N N . VAL A 1 420 ? -0.006 -32.906 -4.965 1 95.31 420 VAL A N 1
ATOM 3229 C CA . VAL A 1 420 ? -0.545 -33.844 -5.949 1 95.31 420 VAL A CA 1
ATOM 3230 C C . VAL A 1 420 ? -1.779 -33.219 -6.613 1 95.31 420 VAL A C 1
ATOM 3232 O O . VAL A 1 420 ? -1.975 -33.375 -7.824 1 95.31 420 VAL A O 1
ATOM 3235 N N . GLU A 1 421 ? -2.562 -32.562 -5.773 1 94.44 421 GLU A N 1
ATOM 3236 C CA . GLU A 1 421 ? -3.748 -31.922 -6.328 1 94.44 421 GLU A CA 1
ATOM 3237 C C . GLU A 1 421 ? -3.367 -30.797 -7.289 1 94.44 421 GLU A C 1
ATOM 3239 O O . GLU A 1 421 ? -4.008 -30.625 -8.328 1 94.44 421 GLU A O 1
ATOM 3244 N N . ILE A 1 422 ? -2.393 -29.969 -6.98 1 94.81 422 ILE A N 1
ATOM 3245 C CA . ILE A 1 422 ? -1.939 -28.891 -7.852 1 94.81 422 ILE A CA 1
ATOM 3246 C C . ILE A 1 422 ? -1.417 -29.469 -9.164 1 94.81 422 ILE A C 1
ATOM 3248 O O . ILE A 1 422 ? -1.665 -28.922 -10.234 1 94.81 422 ILE A O 1
ATOM 3252 N N . GLU A 1 423 ? -0.669 -30.594 -9.086 1 94.31 423 GLU A N 1
ATOM 3253 C CA . GLU A 1 423 ? -0.184 -31.25 -10.289 1 94.31 423 GLU A CA 1
ATOM 3254 C C . GLU A 1 423 ? -1.342 -31.703 -11.18 1 94.31 423 GLU A C 1
ATOM 3256 O O . GLU A 1 423 ? -1.312 -31.5 -12.398 1 94.31 423 GLU A O 1
ATOM 3261 N N . ARG A 1 424 ? -2.311 -32.312 -10.555 1 91.06 424 ARG A N 1
ATOM 3262 C CA . ARG A 1 424 ? -3.49 -32.75 -11.289 1 91.06 424 ARG A CA 1
ATOM 3263 C C . ARG A 1 424 ? -4.184 -31.578 -11.969 1 91.06 424 ARG A C 1
ATOM 3265 O O . ARG A 1 424 ? -4.559 -31.656 -13.141 1 91.06 424 ARG A O 1
ATOM 3272 N N . LEU A 1 425 ? -4.395 -30.516 -11.273 1 90.38 425 LEU A N 1
ATOM 3273 C CA . LEU A 1 425 ? -5.066 -29.344 -11.805 1 90.38 425 LEU A CA 1
ATOM 3274 C C . LEU A 1 425 ? -4.246 -28.703 -12.914 1 90.38 425 LEU A C 1
ATOM 3276 O O . LEU A 1 425 ? -4.805 -28.172 -13.883 1 90.38 425 LEU A O 1
ATOM 3280 N N . ALA A 1 426 ? -2.914 -28.656 -12.719 1 89.31 426 ALA A N 1
ATOM 3281 C CA . ALA A 1 426 ? -2.031 -28.109 -13.742 1 89.31 426 ALA A CA 1
ATOM 3282 C C . ALA A 1 426 ? -2.195 -28.844 -15.062 1 89.31 426 ALA A C 1
ATOM 3284 O O . ALA A 1 426 ? -2.094 -28.25 -16.141 1 89.31 426 ALA A O 1
ATOM 3285 N N . CYS A 1 427 ? -2.508 -30.094 -15.008 1 84.81 427 CYS A N 1
ATOM 3286 C CA . CYS A 1 427 ? -2.678 -30.922 -16.203 1 84.81 427 CYS A CA 1
ATOM 3287 C C . CYS A 1 427 ? -3.982 -30.578 -16.906 1 84.81 427 CYS A C 1
ATOM 3289 O O . CYS A 1 427 ? -4.141 -30.875 -18.094 1 84.81 427 CYS A O 1
ATOM 3291 N N . LEU A 1 428 ? -4.891 -29.953 -16.188 1 82.81 428 LEU A N 1
ATOM 3292 C CA . LEU A 1 428 ? -6.188 -29.609 -16.766 1 82.81 428 LEU A CA 1
ATOM 3293 C C . LEU A 1 428 ? -6.121 -28.281 -17.484 1 82.81 428 LEU A C 1
ATOM 3295 O O . LEU A 1 428 ? -7.031 -27.938 -18.25 1 82.81 428 LEU A O 1
ATOM 3299 N N . ILE A 1 429 ? -5.031 -27.5 -17.359 1 84.81 429 ILE A N 1
ATOM 3300 C CA . ILE A 1 429 ? -4.902 -26.203 -18.016 1 84.81 429 ILE A CA 1
ATOM 3301 C C . ILE A 1 429 ? -4.504 -26.406 -19.484 1 84.81 429 ILE A C 1
ATOM 3303 O O . ILE A 1 429 ? -3.469 -27.016 -19.766 1 84.81 429 ILE A O 1
ATOM 3307 N N . PRO A 1 430 ? -5.375 -25.875 -20.344 1 78.25 430 PRO A N 1
ATOM 3308 C CA . PRO A 1 430 ? -4.992 -25.984 -21.75 1 78.25 430 PRO A CA 1
ATOM 3309 C C . PRO A 1 430 ? -3.691 -25.25 -22.062 1 78.25 430 PRO A C 1
ATOM 3311 O O . PRO A 1 430 ? -3.498 -24.109 -21.625 1 78.25 430 PRO A O 1
ATOM 3314 N N . ARG A 1 431 ? -2.889 -25.75 -22.938 1 73.44 431 ARG A N 1
ATOM 3315 C CA . ARG A 1 431 ? -1.535 -25.266 -23.172 1 73.44 431 ARG A CA 1
ATOM 3316 C C . ARG A 1 431 ? -1.555 -23.969 -24 1 73.44 431 ARG A C 1
ATOM 3318 O O . ARG A 1 431 ? -0.598 -23.203 -23.969 1 73.44 431 ARG A O 1
ATOM 3325 N N . HIS A 1 432 ? -2.691 -23.75 -24.641 1 73.44 432 HIS A N 1
ATOM 3326 C CA . HIS A 1 432 ? -2.732 -22.547 -25.469 1 73.44 432 HIS A CA 1
ATOM 3327 C C . HIS A 1 432 ? -3.154 -21.328 -24.656 1 73.44 432 HIS A C 1
ATOM 3329 O O . HIS A 1 432 ? -3.09 -20.203 -25.141 1 73.44 432 HIS A O 1
ATOM 3335 N N . ARG A 1 433 ? -3.535 -21.656 -23.406 1 76.88 433 ARG A N 1
ATOM 3336 C CA . ARG A 1 433 ? -3.941 -20.547 -22.531 1 76.88 433 ARG A CA 1
ATOM 3337 C C . ARG A 1 433 ? -2.783 -20.078 -21.656 1 76.88 433 ARG A C 1
ATOM 3339 O O . ARG A 1 433 ? -2.752 -20.375 -20.469 1 76.88 433 ARG A O 1
ATOM 3346 N N . ASN A 1 434 ? -1.987 -19.281 -22.219 1 69.19 434 ASN A N 1
ATOM 3347 C CA . ASN A 1 434 ? -0.764 -18.828 -21.562 1 69.19 434 ASN A CA 1
ATOM 3348 C C . ASN A 1 434 ? -1.067 -17.953 -20.344 1 69.19 434 ASN A C 1
ATOM 3350 O O . ASN A 1 434 ? -0.349 -18 -19.344 1 69.19 434 ASN A O 1
ATOM 3354 N N . ASN A 1 435 ? -2.135 -17.281 -20.516 1 76.25 435 ASN A N 1
ATOM 3355 C CA . ASN A 1 435 ? -2.453 -16.375 -19.406 1 76.25 435 ASN A CA 1
ATOM 3356 C C . ASN A 1 435 ? -2.789 -17.156 -18.141 1 76.25 435 ASN A C 1
ATOM 3358 O O . ASN A 1 435 ? -2.373 -16.781 -17.047 1 76.25 435 ASN A O 1
ATOM 3362 N N . LEU A 1 436 ? -3.49 -18.172 -18.297 1 76.69 436 LEU A N 1
ATOM 3363 C CA . LEU A 1 436 ? -3.828 -19 -17.156 1 76.69 436 LEU A CA 1
ATOM 3364 C C . LEU A 1 436 ? -2.598 -19.75 -16.641 1 76.69 436 LEU A C 1
ATOM 3366 O O . LEU A 1 436 ? -2.463 -19.969 -15.438 1 76.69 436 LEU A O 1
ATOM 3370 N N . MET A 1 437 ? -1.764 -20.031 -17.531 1 77.19 437 MET A N 1
ATOM 3371 C CA . MET A 1 437 ? -0.536 -20.719 -17.125 1 77.19 437 MET A CA 1
ATOM 3372 C C . MET A 1 437 ? 0.331 -19.812 -16.25 1 77.19 437 MET A C 1
ATOM 3374 O O . MET A 1 437 ? 0.897 -20.266 -15.258 1 77.19 437 MET A O 1
ATOM 3378 N N . TRP A 1 438 ? 0.345 -18.625 -16.562 1 79.81 438 TRP A N 1
ATOM 3379 C CA . TRP A 1 438 ? 1.14 -17.672 -15.773 1 79.81 438 TRP A CA 1
ATOM 3380 C C . TRP A 1 438 ? 0.561 -17.516 -14.375 1 79.81 438 TRP A C 1
ATOM 3382 O O . TRP A 1 438 ? 1.304 -17.344 -13.406 1 79.81 438 TRP A O 1
ATOM 3392 N N . GLU A 1 439 ? -0.665 -17.656 -14.305 1 83.31 439 GLU A N 1
ATOM 3393 C CA . GLU A 1 439 ? -1.318 -17.562 -13.008 1 83.31 439 GLU A CA 1
ATOM 3394 C C . GLU A 1 439 ? -1.033 -18.797 -12.156 1 83.31 439 GLU A C 1
ATOM 3396 O O . GLU A 1 439 ? -0.995 -18.703 -10.922 1 83.31 439 GLU A O 1
ATOM 3401 N N . ALA A 1 440 ? -0.769 -19.859 -12.836 1 87.5 440 ALA A N 1
ATOM 3402 C CA . ALA A 1 440 ? -0.651 -21.156 -12.156 1 87.5 440 ALA A CA 1
ATOM 3403 C C . ALA A 1 440 ? 0.803 -21.453 -11.805 1 87.5 440 ALA A C 1
ATOM 3405 O O . ALA A 1 440 ? 1.076 -22.297 -10.945 1 87.5 440 ALA A O 1
ATOM 3406 N N . VAL A 1 441 ? 1.724 -20.797 -12.391 1 86.75 441 VAL A N 1
ATOM 3407 C CA . VAL A 1 441 ? 3.135 -21.156 -12.312 1 86.75 441 VAL A CA 1
ATOM 3408 C C . VAL A 1 441 ? 3.609 -21.047 -10.859 1 86.75 441 VAL A C 1
ATOM 3410 O O . VAL A 1 441 ? 4.367 -21.891 -10.383 1 86.75 441 VAL A O 1
ATOM 3413 N N . SER A 1 442 ? 3.182 -20.031 -10.172 1 87.88 442 SER A N 1
ATOM 3414 C CA . SER A 1 442 ? 3.635 -19.844 -8.797 1 87.88 442 SER A CA 1
ATOM 3415 C C . SER A 1 442 ? 3.18 -21 -7.914 1 87.88 442 SER A C 1
ATOM 3417 O O . SER A 1 442 ? 3.906 -21.422 -7.008 1 87.88 442 SER A O 1
ATOM 3419 N N . HIS A 1 443 ? 2.033 -21.547 -8.18 1 91.94 443 HIS A N 1
ATOM 3420 C CA . HIS A 1 443 ? 1.521 -22.672 -7.402 1 91.94 443 HIS A CA 1
ATOM 3421 C C . HIS A 1 443 ? 2.264 -23.969 -7.734 1 91.94 443 HIS A C 1
ATOM 3423 O O . HIS A 1 443 ? 2.48 -24.812 -6.859 1 91.94 443 HIS A O 1
ATOM 3429 N N . ALA A 1 444 ? 2.598 -24.109 -9.023 1 91.12 444 ALA A N 1
ATOM 3430 C CA . ALA A 1 444 ? 3.363 -25.297 -9.43 1 91.12 444 ALA A CA 1
ATOM 3431 C C . ALA A 1 444 ? 4.719 -25.328 -8.734 1 91.12 444 ALA A C 1
ATOM 3433 O O . ALA A 1 444 ? 5.156 -26.391 -8.266 1 91.12 444 ALA A O 1
ATOM 3434 N N . HIS A 1 445 ? 5.336 -24.25 -8.641 1 89.25 445 HIS A N 1
ATOM 3435 C CA . HIS A 1 445 ? 6.621 -24.172 -7.957 1 89.25 445 HIS A CA 1
ATOM 3436 C C . HIS A 1 445 ? 6.469 -24.438 -6.461 1 89.25 445 HIS A C 1
ATOM 3438 O O . HIS A 1 445 ? 7.336 -25.062 -5.844 1 89.25 445 HIS A O 1
ATOM 3444 N N . LYS A 1 446 ? 5.469 -23.922 -5.914 1 91.38 446 LYS A N 1
ATOM 3445 C CA . LYS A 1 446 ? 5.203 -24.141 -4.496 1 91.38 446 LYS A CA 1
ATOM 3446 C C . LYS A 1 446 ? 4.969 -25.625 -4.211 1 91.38 446 LYS A C 1
ATOM 3448 O O . LYS A 1 446 ? 5.379 -26.125 -3.164 1 91.38 446 LYS A O 1
ATOM 3453 N N . ALA A 1 447 ? 4.328 -26.266 -5.113 1 94.69 447 ALA A N 1
ATOM 3454 C CA . ALA A 1 447 ? 3.996 -27.688 -4.945 1 94.69 447 ALA A CA 1
ATOM 3455 C C . ALA A 1 447 ? 5.246 -28.547 -5.027 1 94.69 447 ALA A C 1
ATOM 3457 O O . ALA A 1 447 ? 5.262 -29.672 -4.52 1 94.69 447 ALA A O 1
ATOM 3458 N N . LEU A 1 448 ? 6.27 -28.094 -5.609 1 93.25 448 LEU A N 1
ATOM 3459 C CA . LEU A 1 448 ? 7.5 -28.844 -5.777 1 93.25 448 LEU A CA 1
ATOM 3460 C C . LEU A 1 448 ? 8.242 -28.984 -4.449 1 93.25 448 LEU A C 1
ATOM 3462 O O . LEU A 1 448 ? 8.914 -29.984 -4.211 1 93.25 448 LEU A O 1
ATOM 3466 N N . MET A 1 449 ? 8.078 -28.094 -3.553 1 90.81 449 MET A N 1
ATOM 3467 C CA . MET A 1 449 ? 8.898 -28 -2.352 1 90.81 449 MET A CA 1
ATOM 3468 C C . MET A 1 449 ? 8.602 -29.141 -1.396 1 90.81 449 MET A C 1
ATOM 3470 O O . MET A 1 449 ? 9.516 -29.844 -0.951 1 90.81 449 MET A O 1
ATOM 3474 N N . PRO A 1 450 ? 7.352 -29.328 -1.107 1 93.06 450 PRO A N 1
ATOM 3475 C CA . PRO A 1 450 ? 7.082 -30.469 -0.224 1 93.06 450 PRO A CA 1
ATOM 3476 C C . PRO A 1 450 ? 7.516 -31.797 -0.828 1 93.06 450 PRO A C 1
ATOM 3478 O O . PRO A 1 450 ? 7.922 -32.719 -0.1 1 93.06 450 PRO A O 1
ATOM 3481 N N . LEU A 1 451 ? 7.473 -31.953 -2.119 1 95 451 LEU A N 1
ATOM 3482 C CA . LEU A 1 451 ? 7.875 -33.188 -2.787 1 95 451 LEU A CA 1
ATOM 3483 C C . LEU A 1 451 ? 9.375 -33.406 -2.648 1 95 451 LEU A C 1
ATOM 3485 O O . LEU A 1 451 ? 9.812 -34.531 -2.35 1 95 451 LEU A O 1
ATOM 3489 N N . VAL A 1 452 ? 10.094 -32.375 -2.766 1 92.75 452 VAL A N 1
ATOM 3490 C CA . VAL A 1 452 ? 11.547 -32.469 -2.613 1 92.75 452 VAL A CA 1
ATOM 3491 C C . VAL A 1 452 ? 11.891 -32.812 -1.171 1 92.75 452 VAL A C 1
ATOM 3493 O O . VAL A 1 452 ? 12.734 -33.688 -0.929 1 92.75 452 VAL A O 1
ATOM 3496 N N . ILE A 1 453 ? 11.25 -32.156 -0.283 1 89.88 453 ILE A N 1
ATOM 3497 C CA . ILE A 1 453 ? 11.523 -32.375 1.133 1 89.88 453 ILE A CA 1
ATOM 3498 C C . ILE A 1 453 ? 11.156 -33.812 1.506 1 89.88 453 ILE A C 1
ATOM 3500 O O . ILE A 1 453 ? 11.883 -34.469 2.258 1 89.88 453 ILE A O 1
ATOM 3504 N N . ALA A 1 454 ? 10.086 -34.312 1 1 92.19 454 ALA A N 1
ATOM 3505 C CA . ALA A 1 454 ? 9.641 -35.656 1.305 1 92.19 454 ALA A CA 1
ATOM 3506 C C . ALA A 1 454 ? 10.641 -36.688 0.779 1 92.19 454 ALA A C 1
ATOM 3508 O O . ALA A 1 454 ? 11.008 -37.625 1.492 1 92.19 454 ALA A O 1
ATOM 3509 N N . VAL A 1 455 ? 11.133 -36.531 -0.387 1 93.75 455 VAL A N 1
ATOM 3510 C CA . VAL A 1 455 ? 12.039 -37.5 -1.01 1 93.75 455 VAL A CA 1
ATOM 3511 C C . VAL A 1 455 ? 13.406 -37.438 -0.335 1 93.75 455 VAL A C 1
ATOM 3513 O O . VAL A 1 455 ? 14.023 -38.469 -0.064 1 93.75 455 VAL A O 1
ATOM 3516 N N . LEU A 1 456 ? 13.867 -36.25 -0.014 1 90.88 456 LEU A N 1
ATOM 3517 C CA . LEU A 1 456 ? 15.195 -36.094 0.582 1 90.88 456 LEU A CA 1
ATOM 3518 C C . LEU A 1 456 ? 15.188 -36.531 2.039 1 90.88 456 LEU A C 1
ATOM 3520 O O . LEU A 1 456 ? 16.203 -37 2.553 1 90.88 456 LEU A O 1
ATOM 3524 N N . SER A 1 457 ? 14.07 -36.375 2.74 1 87.81 457 SER A N 1
ATOM 3525 C CA . SER A 1 457 ? 13.984 -36.812 4.129 1 87.81 457 SER A CA 1
ATOM 3526 C C . SER A 1 457 ? 13.961 -38.312 4.234 1 87.81 457 SER A C 1
ATOM 3528 O O . SER A 1 457 ? 14.469 -38.906 5.203 1 87.81 457 SER A O 1
ATOM 3530 N N . ASP A 1 458 ? 13.289 -38.938 3.256 1 89.69 458 ASP A N 1
ATOM 3531 C CA . ASP A 1 458 ? 13.234 -40.406 3.23 1 89.69 458 ASP A CA 1
ATOM 3532 C C . ASP A 1 458 ? 13.289 -40.938 1.798 1 89.69 458 ASP A C 1
ATOM 3534 O O . ASP A 1 458 ? 12.273 -41.375 1.261 1 89.69 458 ASP A O 1
ATOM 3538 N N . PRO A 1 459 ? 14.477 -41 1.246 1 90.62 459 PRO A N 1
ATOM 3539 C CA . PRO A 1 459 ? 14.617 -41.438 -0.152 1 90.62 459 PRO A CA 1
ATOM 3540 C C . PRO A 1 459 ? 14.258 -42.875 -0.377 1 90.62 459 PRO A C 1
ATOM 3542 O O . PRO A 1 459 ? 14 -43.312 -1.513 1 90.62 459 PRO A O 1
ATOM 3545 N N . SER A 1 460 ? 14.281 -43.688 0.707 1 89.62 460 SER A N 1
ATOM 3546 C CA . SER A 1 460 ? 14.023 -45.094 0.577 1 89.62 460 SER A CA 1
ATOM 3547 C C . SER A 1 460 ? 12.539 -45.406 0.73 1 89.62 460 SER A C 1
ATOM 3549 O O . SER A 1 460 ? 12.125 -46.562 0.581 1 89.62 460 SER A O 1
ATOM 3551 N N . SER A 1 461 ? 11.805 -44.438 0.888 1 89.62 461 SER A N 1
ATOM 3552 C CA . SER A 1 461 ? 10.367 -44.656 1.073 1 89.62 461 SER A CA 1
ATOM 3553 C C . SER A 1 461 ? 9.727 -45.25 -0.174 1 89.62 461 SER A C 1
ATOM 3555 O O . SER A 1 461 ? 10.18 -45 -1.293 1 89.62 461 SER A O 1
ATOM 3557 N N . GLU A 1 462 ? 8.625 -46 -0.047 1 89.12 462 GLU A N 1
ATOM 3558 C CA . GLU A 1 462 ? 7.895 -46.625 -1.158 1 89.12 462 GLU A CA 1
ATOM 3559 C C . GLU A 1 462 ? 7.207 -45.562 -2.008 1 89.12 462 GLU A C 1
ATOM 3561 O O . GLU A 1 462 ? 7 -45.75 -3.209 1 89.12 462 GLU A O 1
ATOM 3566 N N . ASP A 1 463 ? 6.949 -44.438 -1.388 1 91.25 463 ASP A N 1
ATOM 3567 C CA . ASP A 1 463 ? 6.227 -43.375 -2.068 1 91.25 463 ASP A CA 1
ATOM 3568 C C . ASP A 1 463 ? 7.18 -42.469 -2.848 1 91.25 463 ASP A C 1
ATOM 3570 O O . ASP A 1 463 ? 6.746 -41.625 -3.631 1 91.25 463 ASP A O 1
ATOM 3574 N N . ALA A 1 464 ? 8.414 -42.625 -2.701 1 92.44 464 ALA A N 1
ATOM 3575 C CA . ALA A 1 464 ? 9.422 -41.719 -3.26 1 92.44 464 ALA A CA 1
ATOM 3576 C C . ALA A 1 464 ? 9.344 -41.688 -4.781 1 92.44 464 ALA A C 1
ATOM 3578 O O . ALA A 1 464 ? 9.523 -40.625 -5.398 1 92.44 464 ALA A O 1
ATOM 3579 N N . GLU A 1 465 ? 9.055 -42.844 -5.34 1 91.19 465 GLU A N 1
ATOM 3580 C CA . GLU A 1 465 ? 8.992 -42.906 -6.797 1 91.19 465 GLU A CA 1
ATOM 3581 C C . GLU A 1 465 ? 7.793 -42.125 -7.32 1 91.19 465 GLU A C 1
ATOM 3583 O O . GLU A 1 465 ? 7.891 -41.438 -8.344 1 91.19 465 GLU A O 1
ATOM 3588 N N . GLY A 1 466 ? 6.652 -42.312 -6.648 1 92.25 466 GLY A N 1
ATOM 3589 C CA . GLY A 1 466 ? 5.477 -41.562 -7.023 1 92.25 466 GLY A CA 1
ATOM 3590 C C . GLY A 1 466 ? 5.672 -40.062 -6.855 1 92.25 466 GLY A C 1
ATOM 3591 O O . GLY A 1 466 ? 5.207 -39.281 -7.68 1 92.25 466 GLY A O 1
ATOM 3592 N N . GLN A 1 467 ? 6.324 -39.688 -5.828 1 94.5 467 GLN A N 1
ATOM 3593 C CA . GLN A 1 467 ? 6.609 -38.281 -5.57 1 94.5 467 GLN A CA 1
ATOM 3594 C C . GLN A 1 467 ? 7.562 -37.719 -6.613 1 94.5 467 GLN A C 1
ATOM 3596 O O . GLN A 1 467 ? 7.395 -36.594 -7.059 1 94.5 467 GLN A O 1
ATOM 3601 N N . LEU A 1 468 ? 8.5 -38.438 -7.043 1 94 468 LEU A N 1
ATOM 3602 C CA . LEU A 1 468 ? 9.445 -38.031 -8.07 1 94 468 LEU A CA 1
ATOM 3603 C C . LEU A 1 468 ? 8.734 -37.812 -9.406 1 94 468 LEU A C 1
ATOM 3605 O O . LEU A 1 468 ? 9.031 -36.844 -10.133 1 94 468 LEU A O 1
ATOM 3609 N N . ARG A 1 469 ? 7.84 -38.688 -9.719 1 93.38 469 ARG A N 1
ATOM 3610 C CA . ARG A 1 469 ? 7.078 -38.531 -10.953 1 93.38 469 ARG A CA 1
ATOM 3611 C C . ARG A 1 469 ? 6.246 -37.25 -10.93 1 93.38 469 ARG A C 1
ATOM 3613 O O . ARG A 1 469 ? 6.156 -36.562 -11.938 1 93.38 469 ARG A O 1
ATOM 3620 N N . CYS A 1 470 ? 5.66 -37.062 -9.789 1 94.31 470 CYS A N 1
ATOM 3621 C CA . CYS A 1 470 ? 4.883 -35.844 -9.609 1 94.31 470 CYS A CA 1
ATOM 3622 C C . CYS A 1 470 ? 5.758 -34.594 -9.805 1 94.31 470 CYS A C 1
ATOM 3624 O O . CYS A 1 470 ? 5.355 -33.656 -10.469 1 94.31 470 CYS A O 1
ATOM 3626 N N . MET A 1 471 ? 6.902 -34.625 -9.266 1 94.31 471 MET A N 1
ATOM 3627 C CA . MET A 1 471 ? 7.855 -33.531 -9.391 1 94.31 471 MET A CA 1
ATOM 3628 C C . MET A 1 471 ? 8.219 -33.281 -10.859 1 94.31 471 MET A C 1
ATOM 3630 O O . MET A 1 471 ? 8.258 -32.156 -11.312 1 94.31 471 MET A O 1
ATOM 3634 N N . GLU A 1 472 ? 8.43 -34.312 -11.516 1 92.75 472 GLU A N 1
ATOM 3635 C CA . GLU A 1 472 ? 8.844 -34.219 -12.914 1 92.75 472 GLU A CA 1
ATOM 3636 C C . GLU A 1 472 ? 7.727 -33.625 -13.773 1 92.75 472 GLU A C 1
ATOM 3638 O O . GLU A 1 472 ? 7.988 -32.875 -14.695 1 92.75 472 GLU A O 1
ATOM 3643 N N . ARG A 1 473 ? 6.586 -34.062 -13.461 1 92.25 473 ARG A N 1
ATOM 3644 C CA . ARG A 1 473 ? 5.449 -33.5 -14.203 1 92.25 473 ARG A CA 1
ATOM 3645 C C . ARG A 1 473 ? 5.277 -32.031 -13.945 1 92.25 473 ARG A C 1
ATOM 3647 O O . ARG A 1 473 ? 4.93 -31.266 -14.852 1 92.25 473 ARG A O 1
ATOM 3654 N N . LEU A 1 474 ? 5.492 -31.625 -12.75 1 93.31 474 LEU A N 1
ATOM 3655 C CA . LEU A 1 474 ? 5.41 -30.203 -12.414 1 93.31 474 LEU A CA 1
ATOM 3656 C C . LEU A 1 474 ? 6.512 -29.422 -13.117 1 93.31 474 LEU A C 1
ATOM 3658 O O . LEU A 1 474 ? 6.273 -28.312 -13.617 1 93.31 474 LEU A O 1
ATOM 3662 N N . VAL A 1 475 ? 7.672 -29.969 -13.133 1 92.5 475 VAL A N 1
ATOM 3663 C CA . VAL A 1 475 ? 8.789 -29.328 -13.812 1 92.5 475 VAL A CA 1
ATOM 3664 C C . VAL A 1 475 ? 8.5 -29.266 -15.312 1 92.5 475 VAL A C 1
ATOM 3666 O O . VAL A 1 475 ? 8.805 -28.25 -15.961 1 92.5 475 VAL A O 1
ATOM 3669 N N . LEU A 1 476 ? 7.898 -30.281 -15.836 1 89.25 476 LEU A N 1
ATOM 3670 C CA . LEU A 1 476 ? 7.543 -30.297 -17.25 1 89.25 476 LEU A CA 1
ATOM 3671 C C . LEU A 1 476 ? 6.516 -29.219 -17.562 1 89.25 476 LEU A C 1
ATOM 3673 O O . LEU A 1 476 ? 6.605 -28.547 -18.594 1 89.25 476 LEU A O 1
ATOM 3677 N N . PHE A 1 477 ? 5.613 -29.094 -16.719 1 87.88 477 PHE A N 1
ATOM 3678 C CA . PHE A 1 477 ? 4.586 -28.078 -16.875 1 87.88 477 PHE A CA 1
ATOM 3679 C C . PHE A 1 477 ? 5.215 -26.688 -16.969 1 87.88 477 PHE A C 1
ATOM 3681 O O . PHE A 1 477 ? 4.883 -25.922 -17.875 1 87.88 477 PHE A O 1
ATOM 3688 N N . THR A 1 478 ? 6.098 -26.359 -16.094 1 86.31 478 THR A N 1
ATOM 3689 C CA . THR A 1 478 ? 6.723 -25.031 -16.078 1 86.31 478 THR A CA 1
ATOM 3690 C C . THR A 1 478 ? 7.715 -24.891 -17.219 1 86.31 478 THR A C 1
ATOM 3692 O O . THR A 1 478 ? 7.883 -23.781 -17.766 1 86.31 478 THR A O 1
ATOM 3695 N N . SER A 1 479 ? 8.305 -25.969 -17.625 1 84.94 479 SER A N 1
ATOM 3696 C CA . SER A 1 479 ? 9.273 -25.938 -18.719 1 84.94 479 SER A CA 1
ATOM 3697 C C . SER A 1 479 ? 8.578 -25.688 -20.062 1 84.94 479 SER A C 1
ATOM 3699 O O . SER A 1 479 ? 9.141 -25.047 -20.953 1 84.94 479 SER A O 1
ATOM 3701 N N . GLU A 1 480 ? 7.434 -26.203 -20.188 1 83.19 480 GLU A N 1
ATOM 3702 C CA . GLU A 1 480 ? 6.676 -25.984 -21.406 1 83.19 480 GLU A CA 1
ATOM 3703 C C . GLU A 1 480 ? 6.301 -24.516 -21.578 1 83.19 480 GLU A C 1
ATOM 3705 O O . GLU A 1 480 ? 6.344 -23.984 -22.688 1 83.19 480 GLU A O 1
ATOM 3710 N N . LEU A 1 481 ? 5.906 -23.969 -20.516 1 79.38 481 LEU A N 1
ATOM 3711 C CA . LEU A 1 481 ? 5.586 -22.547 -20.547 1 79.38 481 LEU A CA 1
ATOM 3712 C C . LEU A 1 481 ? 6.82 -21.719 -20.875 1 79.38 481 LEU A C 1
ATOM 3714 O O . LEU A 1 481 ? 6.738 -20.734 -21.625 1 79.38 481 LEU A O 1
ATOM 3718 N N . MET A 1 482 ? 7.926 -22.125 -20.406 1 78.25 482 MET A N 1
ATOM 3719 C CA . MET A 1 482 ? 9.188 -21.438 -20.641 1 78.25 482 MET A CA 1
ATOM 3720 C C . MET A 1 482 ? 9.586 -21.5 -22.109 1 78.25 482 MET A C 1
ATOM 3722 O O . MET A 1 482 ? 10.133 -20.547 -22.656 1 78.25 482 MET A O 1
ATOM 3726 N N . ALA A 1 483 ? 9.32 -22.562 -22.688 1 74 483 ALA A N 1
ATOM 3727 C CA . ALA A 1 483 ? 9.68 -22.75 -24.094 1 74 483 ALA A CA 1
ATOM 3728 C C . ALA A 1 483 ? 8.906 -21.797 -24.984 1 74 483 ALA A C 1
ATOM 3730 O O . ALA A 1 483 ? 9.43 -21.312 -26 1 74 483 ALA A O 1
ATOM 3731 N N . SER A 1 484 ? 7.754 -21.484 -24.578 1 69.25 484 SER A N 1
ATOM 3732 C CA . SER A 1 484 ? 6.922 -20.594 -25.391 1 69.25 484 SER A CA 1
ATOM 3733 C C . SER A 1 484 ? 7.27 -19.125 -25.125 1 69.25 484 SER A C 1
ATOM 3735 O O . SER A 1 484 ? 7.039 -18.266 -25.969 1 69.25 484 SER A O 1
ATOM 3737 N N . GLN A 1 485 ? 7.73 -18.891 -23.984 1 69.19 485 GLN A N 1
ATOM 3738 C CA . GLN A 1 485 ? 8.047 -17.531 -23.594 1 69.19 485 GLN A CA 1
ATOM 3739 C C . GLN A 1 485 ? 9.5 -17.406 -23.141 1 69.19 485 GLN A C 1
ATOM 3741 O O . GLN A 1 485 ? 9.789 -17.422 -21.938 1 69.19 485 GLN A O 1
ATOM 3746 N N . GLN A 1 486 ? 10.359 -17.188 -24.109 1 61.75 486 GLN A N 1
ATOM 3747 C CA . GLN A 1 486 ? 11.789 -17.203 -23.812 1 61.75 486 GLN A CA 1
ATOM 3748 C C . GLN A 1 486 ? 12.219 -15.898 -23.156 1 61.75 486 GLN A C 1
ATOM 3750 O O . GLN A 1 486 ? 11.547 -14.875 -23.281 1 61.75 486 GLN A O 1
ATOM 3755 N N . ASP A 1 487 ? 13.133 -15.984 -22.219 1 63.22 487 ASP A N 1
ATOM 3756 C CA . ASP A 1 487 ? 13.828 -14.852 -21.625 1 63.22 487 ASP A CA 1
ATOM 3757 C C . ASP A 1 487 ? 12.984 -14.188 -20.547 1 63.22 487 ASP A C 1
ATOM 3759 O O . ASP A 1 487 ? 12.852 -12.961 -20.516 1 63.22 487 ASP A O 1
ATOM 3763 N N . THR A 1 488 ? 12.25 -15.062 -19.969 1 70.25 488 THR A N 1
ATOM 3764 C CA . THR A 1 488 ? 11.484 -14.555 -18.828 1 70.25 488 THR A CA 1
ATOM 3765 C C . THR A 1 488 ? 12.086 -15.047 -17.516 1 70.25 488 THR A C 1
ATOM 3767 O O . THR A 1 488 ? 13.07 -15.789 -17.516 1 70.25 488 THR A O 1
ATOM 3770 N N . TYR A 1 489 ? 11.602 -14.531 -16.469 1 69.44 489 TYR A N 1
ATOM 3771 C CA . TYR A 1 489 ? 12.055 -14.906 -15.141 1 69.44 489 TYR A CA 1
ATOM 3772 C C . TYR A 1 489 ? 11.844 -16.391 -14.891 1 69.44 489 TYR A C 1
ATOM 3774 O O . TYR A 1 489 ? 12.43 -16.969 -13.961 1 69.44 489 TYR A O 1
ATOM 3782 N N . LEU A 1 490 ? 11.156 -17 -15.852 1 76.06 490 LEU A N 1
ATOM 3783 C CA . LEU A 1 490 ? 10.828 -18.406 -15.672 1 76.06 490 LEU A CA 1
ATOM 3784 C C . LEU A 1 490 ? 12.062 -19.281 -15.891 1 76.06 490 LEU A C 1
ATOM 3786 O O . LEU A 1 490 ? 12.141 -20.391 -15.344 1 76.06 490 LEU A O 1
ATOM 3790 N N . LYS A 1 491 ? 12.945 -18.734 -16.641 1 78.88 491 LYS A N 1
ATOM 3791 C CA . LYS A 1 491 ? 14.102 -19.547 -16.984 1 78.88 491 LYS A CA 1
ATOM 3792 C C . LYS A 1 491 ? 14.906 -19.922 -15.734 1 78.88 491 LYS A C 1
ATOM 3794 O O . LYS A 1 491 ? 15.148 -21.094 -15.477 1 78.88 491 LYS A O 1
ATOM 3799 N N . PRO A 1 492 ? 15.258 -18.891 -14.914 1 79.56 492 PRO A N 1
ATOM 3800 C CA . PRO A 1 492 ? 15.984 -19.281 -13.703 1 79.56 492 PRO A CA 1
ATOM 3801 C C . PRO A 1 492 ? 15.148 -20.141 -12.766 1 79.56 492 PRO A C 1
ATOM 3803 O O . PRO A 1 492 ? 15.68 -21.031 -12.094 1 79.56 492 PRO A O 1
ATOM 3806 N N . LEU A 1 493 ? 13.906 -20.016 -12.734 1 81.5 493 LEU A N 1
ATOM 3807 C CA . LEU A 1 493 ? 13.047 -20.797 -11.844 1 81.5 493 LEU A CA 1
ATOM 3808 C C . LEU A 1 493 ? 12.945 -22.234 -12.305 1 81.5 493 LEU A C 1
ATOM 3810 O O . LEU A 1 493 ? 12.906 -23.156 -11.484 1 81.5 493 LEU A O 1
ATOM 3814 N N . VAL A 1 494 ? 12.836 -22.391 -13.578 1 85.88 494 VAL A N 1
ATOM 3815 C CA . VAL A 1 494 ? 12.773 -23.75 -14.125 1 85.88 494 VAL A CA 1
ATOM 3816 C C . VAL A 1 494 ? 14.102 -24.453 -13.891 1 85.88 494 VAL A C 1
ATOM 3818 O O . VAL A 1 494 ? 14.133 -25.641 -13.57 1 85.88 494 VAL A O 1
ATOM 3821 N N . GLN A 1 495 ? 15.141 -23.672 -14 1 85.88 495 GLN A N 1
ATOM 3822 C CA . GLN A 1 495 ? 16.453 -24.266 -13.781 1 85.88 495 GLN A CA 1
ATOM 3823 C C . GLN A 1 495 ? 16.625 -24.719 -12.328 1 85.88 495 GLN A C 1
ATOM 3825 O O . GLN A 1 495 ? 17.172 -25.781 -12.062 1 85.88 495 GLN A O 1
ATOM 3830 N N . VAL A 1 496 ? 16.188 -23.922 -11.461 1 86.88 496 VAL A N 1
ATOM 3831 C CA . VAL A 1 496 ? 16.234 -24.266 -10.047 1 86.88 496 VAL A CA 1
ATOM 3832 C C . VAL A 1 496 ? 15.383 -25.5 -9.773 1 86.88 496 VAL A C 1
ATOM 3834 O O . VAL A 1 496 ? 15.789 -26.391 -9.039 1 86.88 496 VAL A O 1
ATOM 3837 N N . SER A 1 497 ? 14.219 -25.547 -10.359 1 89.38 497 SER A N 1
ATOM 3838 C CA . SER A 1 497 ? 13.312 -26.672 -10.172 1 89.38 497 SER A CA 1
ATOM 3839 C C . SER A 1 497 ? 13.906 -27.969 -10.742 1 89.38 497 SER A C 1
ATOM 3841 O O . SER A 1 497 ? 13.75 -29.031 -10.156 1 89.38 497 SER A O 1
ATOM 3843 N N . GLN A 1 498 ? 14.57 -27.812 -11.805 1 91.12 498 GLN A N 1
ATOM 3844 C CA . GLN A 1 498 ? 15.219 -28.969 -12.414 1 91.12 498 GLN A CA 1
ATOM 3845 C C . GLN A 1 498 ? 16.359 -29.484 -11.539 1 91.12 498 GLN A C 1
ATOM 3847 O O . GLN A 1 498 ? 16.531 -30.703 -11.391 1 91.12 498 GLN A O 1
ATOM 3852 N N . GLU A 1 499 ? 17.062 -28.562 -10.992 1 91.94 499 GLU A N 1
ATOM 3853 C CA . GLU A 1 499 ? 18.172 -28.953 -10.117 1 91.94 499 GLU A CA 1
ATOM 3854 C C . GLU A 1 499 ? 17.656 -29.641 -8.859 1 91.94 499 GLU A C 1
ATOM 3856 O O . GLU A 1 499 ? 18.266 -30.578 -8.359 1 91.94 499 GLU A O 1
ATOM 3861 N N . LEU A 1 500 ? 16.656 -29.172 -8.359 1 91.75 500 LEU A N 1
ATOM 3862 C CA . LEU A 1 500 ? 16.062 -29.781 -7.176 1 91.75 500 LEU A CA 1
ATOM 3863 C C . LEU A 1 500 ? 15.531 -31.172 -7.488 1 91.75 500 LEU A C 1
ATOM 3865 O O . LEU A 1 500 ? 15.711 -32.094 -6.695 1 91.75 500 LEU A O 1
ATOM 3869 N N . ALA A 1 501 ? 14.891 -31.297 -8.625 1 91.44 501 ALA A N 1
ATOM 3870 C CA . ALA A 1 501 ? 14.391 -32.625 -9.039 1 91.44 501 ALA A CA 1
ATOM 3871 C C . ALA A 1 501 ? 15.547 -33.594 -9.258 1 91.44 501 ALA A C 1
ATOM 3873 O O . ALA A 1 501 ? 15.445 -34.781 -8.922 1 91.44 501 ALA A O 1
ATOM 3874 N N . ARG A 1 502 ? 16.562 -33.094 -9.812 1 92.31 502 ARG A N 1
ATOM 3875 C CA . ARG A 1 502 ? 17.75 -33.906 -10.023 1 92.31 502 ARG A CA 1
ATOM 3876 C C . ARG A 1 502 ? 18.359 -34.375 -8.695 1 92.31 502 ARG A C 1
ATOM 3878 O O . ARG A 1 502 ? 18.734 -35.531 -8.539 1 92.31 502 ARG A O 1
ATOM 3885 N N . ALA A 1 503 ? 18.469 -33.438 -7.816 1 92.19 503 ALA A N 1
ATOM 3886 C CA . ALA A 1 503 ? 19.016 -33.781 -6.5 1 92.19 503 ALA A CA 1
ATOM 3887 C C . ALA A 1 503 ? 18.156 -34.844 -5.797 1 92.19 503 ALA A C 1
ATOM 3889 O O . ALA A 1 503 ? 18.688 -35.719 -5.137 1 92.19 503 ALA A O 1
ATOM 3890 N N . ALA A 1 504 ? 16.906 -34.719 -5.906 1 93.06 504 ALA A N 1
ATOM 3891 C CA . ALA A 1 504 ? 16 -35.719 -5.301 1 93.06 504 ALA A CA 1
ATOM 3892 C C . ALA A 1 504 ? 16.156 -37.062 -5.953 1 93.06 504 ALA A C 1
ATOM 3894 O O . ALA A 1 504 ? 16.141 -38.094 -5.266 1 93.06 504 ALA A O 1
ATOM 3895 N N . ARG A 1 505 ? 16.297 -37.094 -7.219 1 92 505 ARG A N 1
ATOM 3896 C CA . ARG A 1 505 ? 16.484 -38.375 -7.941 1 92 505 ARG A CA 1
ATOM 3897 C C . ARG A 1 505 ? 17.797 -39.031 -7.562 1 92 505 ARG A C 1
ATOM 3899 O O . ARG A 1 505 ? 17.859 -40.25 -7.402 1 92 505 ARG A O 1
ATOM 3906 N N . GLU A 1 506 ? 18.781 -38.188 -7.449 1 92 506 GLU A N 1
ATOM 3907 C CA . GLU A 1 506 ? 20.078 -38.719 -7.047 1 92 506 GLU A CA 1
ATOM 3908 C C . GLU A 1 506 ? 20.031 -39.312 -5.641 1 92 506 GLU A C 1
ATOM 3910 O O . GLU A 1 506 ? 20.656 -40.344 -5.371 1 92 506 GLU A O 1
ATOM 3915 N N . ALA A 1 507 ? 19.375 -38.656 -4.789 1 90.69 507 ALA A N 1
ATOM 3916 C CA . ALA A 1 507 ? 19.25 -39.156 -3.422 1 90.69 507 ALA A CA 1
ATOM 3917 C C . ALA A 1 507 ? 18.5 -40.5 -3.391 1 90.69 507 ALA A C 1
ATOM 3919 O O . ALA A 1 507 ? 18.859 -41.375 -2.625 1 90.69 507 ALA A O 1
ATOM 3920 N N . ARG A 1 508 ? 17.516 -40.625 -4.188 1 90.75 508 ARG A N 1
ATOM 3921 C CA . ARG A 1 508 ? 16.75 -41.875 -4.262 1 90.75 508 ARG A CA 1
ATOM 3922 C C . ARG A 1 508 ? 17.594 -43 -4.84 1 90.75 508 ARG A C 1
ATOM 3924 O O . ARG A 1 508 ? 17.516 -44.125 -4.375 1 90.75 508 ARG A O 1
ATOM 3931 N N . CYS A 1 509 ? 18.359 -42.688 -5.855 1 87.81 509 CYS A N 1
ATOM 3932 C CA . CYS A 1 509 ? 19.234 -43.688 -6.48 1 87.81 509 CYS A CA 1
ATOM 3933 C C . CYS A 1 509 ? 20.297 -44.156 -5.504 1 87.81 509 CYS A C 1
ATOM 3935 O O . CYS A 1 509 ? 20.609 -45.344 -5.477 1 87.81 509 CYS A O 1
ATOM 3937 N N . LYS A 1 510 ? 20.766 -43.281 -4.781 1 85.12 510 LYS A N 1
ATOM 3938 C CA . LYS A 1 510 ? 21.766 -43.656 -3.785 1 85.12 510 LYS A CA 1
ATOM 3939 C C . LYS A 1 510 ? 21.156 -44.531 -2.703 1 85.12 510 LYS A C 1
ATOM 3941 O O . LYS A 1 510 ? 21.828 -45.438 -2.209 1 85.12 510 LYS A O 1
ATOM 3946 N N . ALA A 1 511 ? 19.953 -44.344 -2.4 1 83.69 511 ALA A N 1
ATOM 3947 C CA . ALA A 1 511 ? 19.281 -45.125 -1.38 1 83.69 511 ALA A CA 1
ATOM 3948 C C . ALA A 1 511 ? 18.875 -46.5 -1.932 1 83.69 511 ALA A C 1
ATOM 3950 O O . ALA A 1 511 ? 18.859 -47.5 -1.2 1 83.69 511 ALA A O 1
ATOM 3951 N N . GLY A 1 512 ? 18.453 -46.625 -3.156 1 70.75 512 GLY A N 1
ATOM 3952 C CA . GLY A 1 512 ? 18.078 -47.875 -3.787 1 70.75 512 GLY A CA 1
ATOM 3953 C C . GLY A 1 512 ? 19.266 -48.75 -4.113 1 70.75 512 GLY A C 1
ATOM 3954 O O . GLY A 1 512 ? 19.172 -50 -4.051 1 70.75 512 GLY A O 1
ATOM 3955 N N . SER A 1 513 ? 20.375 -48.188 -4.605 1 62.69 513 SER A N 1
ATOM 3956 C CA . SER A 1 513 ? 21.578 -48.969 -4.871 1 62.69 513 SER A CA 1
ATOM 3957 C C . SER A 1 513 ? 22.141 -49.562 -3.594 1 62.69 513 SER A C 1
ATOM 3959 O O . SER A 1 513 ? 22.703 -50.688 -3.617 1 62.69 513 SER A O 1
ATOM 3961 N N . VAL A 1 514 ? 21.922 -49.031 -2.498 1 52.22 514 VAL A N 1
ATOM 3962 C CA . VAL A 1 514 ? 22.422 -49.625 -1.263 1 52.22 514 VAL A CA 1
ATOM 3963 C C . VAL A 1 514 ? 21.578 -50.844 -0.901 1 52.22 514 VAL A C 1
ATOM 3965 O O . VAL A 1 514 ? 22.094 -51.812 -0.337 1 52.22 514 VAL A O 1
ATOM 3968 N N . ALA A 1 515 ? 20.312 -51.031 -1.312 1 49.81 515 ALA A N 1
ATOM 3969 C CA . ALA A 1 515 ? 19.562 -52.25 -1.023 1 49.81 515 ALA A CA 1
ATOM 3970 C C . ALA A 1 515 ? 19.922 -53.375 -1.996 1 49.81 515 ALA A C 1
ATOM 3972 O O . ALA A 1 515 ? 19.891 -54.531 -1.635 1 49.81 515 ALA A O 1
ATOM 3973 N N . GLU A 1 516 ? 20.125 -52.938 -3.227 1 43.31 516 GLU A N 1
ATOM 3974 C CA . GLU A 1 516 ? 20.438 -54 -4.191 1 43.31 516 GLU A CA 1
ATOM 3975 C C . GLU A 1 516 ? 21.922 -54.344 -4.164 1 43.31 516 GLU A C 1
ATOM 3977 O O . GLU A 1 516 ? 22.406 -55.062 -5.051 1 43.31 516 GLU A O 1
ATOM 3982 N N . GLY A 1 517 ? 22.734 -54.125 -3.273 1 38.66 517 GLY A N 1
ATOM 3983 C CA . GLY A 1 517 ? 24.078 -54.656 -3.32 1 38.66 517 GLY A CA 1
ATOM 3984 C C . GLY A 1 517 ? 24.125 -56.156 -3.557 1 38.66 517 GLY A C 1
ATOM 3985 O O . GLY A 1 517 ? 25.188 -56.75 -3.59 1 38.66 517 GLY A O 1
ATOM 3986 N N . ASP A 1 518 ? 23.328 -57.125 -3.082 1 37.03 518 ASP A N 1
ATOM 3987 C CA . ASP A 1 518 ? 23.781 -58.469 -3.488 1 37.03 518 ASP A CA 1
ATOM 3988 C C . ASP A 1 518 ? 23.609 -58.656 -4.992 1 37.03 518 ASP A C 1
ATOM 3990 O O . ASP A 1 518 ? 24.234 -59.562 -5.578 1 37.03 518 ASP A O 1
ATOM 3994 N N . ALA A 1 519 ? 22.453 -58.625 -5.734 1 35 519 ALA A N 1
ATOM 3995 C CA . ALA A 1 519 ? 22.469 -59.031 -7.145 1 35 519 ALA A CA 1
ATOM 3996 C C . ALA A 1 519 ? 23.047 -57.906 -8.008 1 35 519 ALA A C 1
ATOM 3998 O O . ALA A 1 519 ? 23.141 -56.75 -7.559 1 35 519 ALA A O 1
ATOM 3999 N N . GLY A 1 520 ? 23.266 -57.969 -9.445 1 33.28 520 GLY A N 1
ATOM 4000 C CA . GLY A 1 520 ? 23.906 -57.312 -10.562 1 33.28 520 GLY A CA 1
ATOM 4001 C C . GLY A 1 520 ? 23.547 -55.812 -10.656 1 33.28 520 GLY A C 1
ATOM 4002 O O . GLY A 1 520 ? 22.5 -55.406 -10.156 1 33.28 520 GLY A O 1
ATOM 4003 N N . GLY A 1 521 ? 24.516 -54.875 -10.906 1 33.28 521 GLY A N 1
ATOM 4004 C CA . GLY A 1 521 ? 24.672 -53.438 -10.953 1 33.28 521 GLY A CA 1
ATOM 4005 C C . GLY A 1 521 ? 23.672 -52.781 -11.875 1 33.28 521 GLY A C 1
ATOM 4006 O O . GLY A 1 521 ? 23.922 -52.625 -13.07 1 33.28 521 GLY A O 1
ATOM 4007 N N . ALA A 1 522 ? 22.391 -52.938 -11.93 1 33.75 522 ALA A N 1
ATOM 4008 C CA . ALA A 1 522 ? 21.578 -52.125 -12.836 1 33.75 522 ALA A CA 1
ATOM 4009 C C . ALA A 1 522 ? 21.938 -50.656 -12.711 1 33.75 522 ALA A C 1
ATOM 4011 O O . ALA A 1 522 ? 21.891 -50.094 -11.617 1 33.75 522 ALA A O 1
ATOM 4012 N N . SER A 1 523 ? 22.828 -50.062 -13.625 1 34.38 523 SER A N 1
ATOM 4013 C CA . SER A 1 523 ? 23.281 -48.719 -13.898 1 34.38 523 SER A CA 1
ATOM 4014 C C . SER A 1 523 ? 22.125 -47.719 -13.844 1 34.38 523 SER A C 1
ATOM 4016 O O . SER A 1 523 ? 21.094 -47.906 -14.5 1 34.38 523 SER A O 1
ATOM 4018 N N . CYS A 1 524 ? 21.766 -47.188 -12.758 1 40.59 524 CYS A N 1
ATOM 4019 C CA . CYS A 1 524 ? 20.938 -46 -12.656 1 40.59 524 CYS A CA 1
ATOM 4020 C C . CYS A 1 524 ? 21.297 -45 -13.742 1 40.59 524 CYS A C 1
ATOM 4022 O O . CYS A 1 524 ? 22.062 -44.062 -13.492 1 40.59 524 CYS A O 1
ATOM 4024 N N . GLY A 1 525 ? 21.859 -45.5 -15.055 1 33.78 525 GLY A N 1
ATOM 4025 C CA . GLY A 1 525 ? 22.203 -44.594 -16.141 1 33.78 525 GLY A CA 1
ATOM 4026 C C . GLY A 1 525 ? 21.109 -43.594 -16.453 1 33.78 525 GLY A C 1
ATOM 4027 O O . GLY A 1 525 ? 19.938 -43.844 -16.203 1 33.78 525 GLY A O 1
ATOM 4028 N N . ALA A 1 526 ? 21.594 -42.375 -16.781 1 36.25 526 ALA A N 1
ATOM 4029 C CA . ALA A 1 526 ? 20.922 -41.219 -17.391 1 36.25 526 ALA A CA 1
ATOM 4030 C C . ALA A 1 526 ? 20.109 -41.656 -18.609 1 36.25 526 ALA A C 1
ATOM 4032 O O . ALA A 1 526 ? 20.688 -41.938 -19.672 1 36.25 526 ALA A O 1
ATOM 4033 N N . SER A 1 527 ? 19.312 -42.594 -18.734 1 29.3 527 SER A N 1
ATOM 4034 C CA . SER A 1 527 ? 18.578 -42.594 -19.984 1 29.3 527 SER A CA 1
ATOM 4035 C C . SER A 1 527 ? 18.125 -41.219 -20.375 1 29.3 527 SER A C 1
ATOM 4037 O O . SER A 1 527 ? 17.328 -40.594 -19.656 1 29.3 527 SER A O 1
ATOM 4039 N N . SER A 1 528 ? 19.062 -40.438 -21.031 1 29.19 528 SER A N 1
ATOM 4040 C CA . SER A 1 528 ? 18.672 -39.312 -21.875 1 29.19 528 SER A CA 1
ATOM 4041 C C . SER A 1 528 ? 17.531 -39.688 -22.828 1 29.19 528 SER A C 1
ATOM 4043 O O . SER A 1 528 ? 17.703 -39.688 -24.047 1 29.19 528 SER A O 1
ATOM 4045 N N . GLU A 1 529 ? 16.922 -40.781 -22.797 1 26.44 529 GLU A N 1
ATOM 4046 C CA . GLU A 1 529 ? 15.883 -40.875 -23.812 1 26.44 529 GLU A CA 1
ATOM 4047 C C . GLU A 1 529 ? 15.031 -39.594 -23.828 1 26.44 529 GLU A C 1
ATOM 4049 O O . GLU A 1 529 ? 14.508 -39.188 -22.797 1 26.44 529 GLU A O 1
ATOM 4054 N N . ASN A 1 530 ? 15.406 -38.781 -24.844 1 27.31 530 ASN A N 1
ATOM 4055 C CA . ASN A 1 530 ? 14.523 -37.75 -25.422 1 27.31 530 ASN A CA 1
ATOM 4056 C C . ASN A 1 530 ? 13.094 -38.281 -25.531 1 27.31 530 ASN A C 1
ATOM 4058 O O . ASN A 1 530 ? 12.703 -38.844 -26.547 1 27.31 530 ASN A O 1
ATOM 4062 N N . SER A 1 531 ? 12.641 -39.094 -24.766 1 25.17 531 SER A N 1
ATOM 4063 C CA . SER A 1 531 ? 11.234 -39.469 -24.953 1 25.17 531 SER A CA 1
ATOM 4064 C C . SER A 1 531 ? 10.398 -38.219 -25.281 1 25.17 531 SER A C 1
ATOM 4066 O O . SER A 1 531 ? 10.297 -37.312 -24.484 1 25.17 531 SER A O 1
ATOM 4068 N N . VAL A 1 532 ? 10.492 -37.969 -26.609 1 26.38 532 VAL A N 1
ATOM 4069 C CA . VAL A 1 532 ? 9.438 -37.156 -27.188 1 26.38 532 VAL A CA 1
ATOM 4070 C C . VAL A 1 532 ? 8.102 -37.469 -26.531 1 26.38 532 VAL A C 1
ATOM 4072 O O . VAL A 1 532 ? 7.68 -38.625 -26.516 1 26.38 532 VAL A O 1
ATOM 4075 N N . PHE A 1 533 ? 7.836 -36.875 -25.594 1 25.83 533 PHE A N 1
ATOM 4076 C CA . PHE A 1 533 ? 6.473 -36.875 -25.078 1 25.83 533 PHE A CA 1
ATOM 4077 C C . PHE A 1 533 ? 5.461 -36.906 -26.203 1 25.83 533 PHE A C 1
ATOM 4079 O O . PHE A 1 533 ? 5.309 -35.906 -26.938 1 25.83 533 PHE A O 1
ATOM 4086 N N . VAL A 1 534 ? 5.492 -38.125 -26.891 1 25.7 534 VAL A N 1
ATOM 4087 C CA . VAL A 1 534 ? 4.293 -38.219 -27.703 1 25.7 534 VAL A CA 1
ATOM 4088 C C . VAL A 1 534 ? 3.057 -37.938 -26.859 1 25.7 534 VAL A C 1
ATOM 4090 O O . VAL A 1 534 ? 2.955 -38.406 -25.719 1 25.7 534 VAL A O 1
ATOM 4093 N N . GLN A 1 535 ? 2.445 -37.031 -27.281 1 24.56 535 GLN A N 1
ATOM 4094 C CA . GLN A 1 535 ? 1.173 -36.594 -26.719 1 24.56 535 GLN A CA 1
ATOM 4095 C C . GLN A 1 535 ? 0.24 -37.781 -26.484 1 24.56 535 GLN A C 1
ATOM 4097 O O . GLN A 1 535 ? -0.211 -38.406 -27.438 1 24.56 535 GLN A O 1
ATOM 4102 N N . PRO A 1 536 ? 0.497 -38.719 -25.516 1 26.09 536 PRO A N 1
ATOM 4103 C CA . PRO A 1 536 ? -0.538 -39.75 -25.516 1 26.09 536 PRO A CA 1
ATOM 4104 C C . PRO A 1 536 ? -1.938 -39.188 -25.75 1 26.09 536 PRO A C 1
ATOM 4106 O O . PRO A 1 536 ? -2.207 -38.031 -25.391 1 26.09 536 PRO A O 1
ATOM 4109 N N . SER A 1 537 ? -2.576 -39.594 -26.828 1 23.88 537 SER A N 1
ATOM 4110 C CA . SER A 1 537 ? -3.973 -39.219 -27.031 1 23.88 537 SER A CA 1
ATO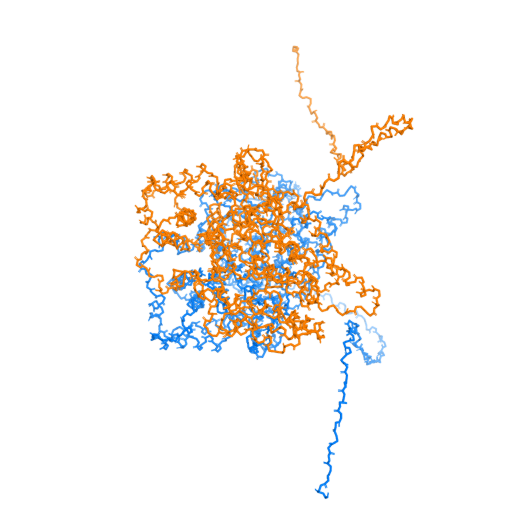M 4111 C C . SER A 1 537 ? -4.793 -39.406 -25.766 1 23.88 537 SER A C 1
ATOM 4113 O O . SER A 1 537 ? -4.441 -40.219 -24.922 1 23.88 537 SER A O 1
ATOM 4115 N N . PHE A 1 538 ? -5.566 -38.469 -25.422 1 24.23 538 PHE A N 1
ATOM 4116 C CA . PHE A 1 538 ? -6.473 -38.438 -24.281 1 24.23 538 PHE A CA 1
ATOM 4117 C C . PHE A 1 538 ? -7.066 -39.812 -24.016 1 24.23 538 PHE A C 1
ATOM 4119 O O . PHE A 1 538 ? -7.41 -40.156 -22.875 1 24.23 538 PHE A O 1
ATOM 4126 N N . THR A 1 539 ? -7.098 -40.812 -25.078 1 24.81 539 THR A N 1
ATOM 4127 C CA . THR A 1 539 ? -7.879 -42.031 -24.953 1 24.81 539 THR A CA 1
ATOM 4128 C C . THR A 1 539 ? -7.094 -43.094 -24.219 1 24.81 539 THR A C 1
ATOM 4130 O O . THR A 1 539 ? -7.684 -43.969 -23.547 1 24.81 539 THR A O 1
ATOM 4133 N N . ALA A 1 540 ? -5.785 -43.281 -24.422 1 25.72 540 ALA A N 1
ATOM 4134 C CA . ALA A 1 540 ? -5.125 -44.531 -24.094 1 25.72 540 ALA A CA 1
ATOM 4135 C C . ALA A 1 540 ? -4.863 -44.625 -22.594 1 25.72 540 ALA A C 1
ATOM 4137 O O . ALA A 1 540 ? -4.84 -45.75 -22.031 1 25.72 540 ALA A O 1
ATOM 4138 N N . TYR A 1 541 ? -4.406 -43.594 -22.016 1 24.39 541 TYR A N 1
ATOM 4139 C CA . TYR A 1 541 ? -4.008 -43.781 -20.625 1 24.39 541 TYR A CA 1
ATOM 4140 C C . TYR A 1 541 ? -5.203 -44.188 -19.766 1 24.39 541 TYR A C 1
ATOM 4142 O O . TYR A 1 541 ? -5.051 -44.469 -18.578 1 24.39 541 TYR A O 1
ATOM 4150 N N . LEU A 1 542 ? -6.434 -44.062 -20.344 1 23.72 542 LEU A N 1
ATOM 4151 C CA . LEU A 1 542 ? -7.598 -44.562 -19.625 1 23.72 542 LEU A CA 1
ATOM 4152 C C . LEU A 1 542 ? -7.598 -46.062 -19.594 1 23.72 542 LEU A C 1
ATOM 4154 O O . LEU A 1 542 ? -8.383 -46.688 -18.859 1 23.72 542 LEU A O 1
ATOM 4158 N N . ARG A 1 543 ? -6.879 -46.781 -20.562 1 23.62 543 ARG A N 1
ATOM 4159 C CA . ARG A 1 543 ? -7.172 -48.188 -20.75 1 23.62 543 ARG A CA 1
ATOM 4160 C C . ARG A 1 543 ? -6.406 -49.062 -19.734 1 23.62 543 ARG A C 1
ATOM 4162 O O . ARG A 1 543 ? -6.754 -50.219 -19.5 1 23.62 543 ARG A O 1
ATOM 4169 N N . ALA A 1 544 ? -5.207 -48.656 -19.344 1 24.77 544 ALA A N 1
ATOM 4170 C CA . ALA A 1 544 ? -4.43 -49.812 -18.891 1 24.77 544 ALA A CA 1
ATOM 4171 C C . ALA A 1 544 ? -4.934 -50.312 -17.531 1 24.77 544 ALA A C 1
ATOM 4173 O O . ALA A 1 544 ? -4.711 -51.469 -17.172 1 24.77 544 ALA A O 1
ATOM 4174 N N . THR A 1 545 ? -5.277 -49.5 -16.625 1 22.23 545 THR A N 1
ATOM 4175 C CA . THR A 1 545 ? -5.293 -50.125 -15.305 1 22.23 545 THR A CA 1
ATOM 4176 C C . THR A 1 545 ? -6.523 -51.031 -15.148 1 22.23 545 THR A C 1
ATOM 4178 O O . THR A 1 545 ? -6.852 -51.438 -14.039 1 22.23 545 THR A O 1
ATOM 4181 N N . HIS A 1 546 ? -7.207 -51.406 -16.312 1 20.89 546 HIS A N 1
ATOM 4182 C CA . HIS A 1 546 ? -8.398 -52.188 -16.031 1 20.89 546 HIS A CA 1
ATOM 4183 C C . HIS A 1 546 ? -8.039 -53.625 -15.641 1 20.89 546 HIS A C 1
ATOM 4185 O O . HIS A 1 546 ? -8.898 -54.5 -15.648 1 20.89 546 HIS A O 1
ATOM 4191 N N . THR A 1 547 ? -6.797 -54.031 -15.594 1 20.92 547 THR A N 1
ATOM 4192 C CA . THR A 1 547 ? -6.84 -55.469 -15.461 1 20.92 547 THR A CA 1
ATOM 4193 C C . THR A 1 547 ? -7.43 -55.875 -14.117 1 20.92 547 THR A C 1
ATOM 4195 O O . THR A 1 547 ? -6.816 -55.656 -13.07 1 20.92 547 THR A O 1
ATOM 4198 N N . GLY A 1 548 ? -8.781 -55.844 -13.992 1 19.11 548 GLY A N 1
ATOM 4199 C CA . GLY A 1 548 ? -9.633 -56.406 -12.953 1 19.11 548 GLY A CA 1
ATOM 4200 C C . GLY A 1 548 ? -9.352 -57.875 -12.664 1 19.11 548 GLY A C 1
ATOM 4201 O O . GLY A 1 548 ? -9.562 -58.719 -13.516 1 19.11 548 GLY A O 1
ATOM 4202 N N . SER A 1 549 ? -8.203 -58.25 -12.109 1 18.36 549 SER A N 1
ATOM 4203 C CA . SER A 1 549 ? -8.133 -59.656 -11.727 1 18.36 549 SER A CA 1
ATOM 4204 C C . SER A 1 549 ? -9.414 -60.094 -11.016 1 18.36 549 SER A C 1
ATOM 4206 O O . SER A 1 549 ? -9.922 -59.375 -10.148 1 18.36 549 SER A O 1
ATOM 4208 N N . ALA A 1 550 ? -10.18 -61.031 -11.641 1 19.52 550 ALA A N 1
ATOM 4209 C CA . ALA A 1 550 ? -11.398 -61.75 -11.32 1 19.52 550 ALA A CA 1
ATOM 4210 C C . ALA A 1 550 ? -11.227 -62.594 -10.047 1 19.52 550 ALA A C 1
ATOM 4212 O O . ALA A 1 550 ? -12.078 -63.406 -9.727 1 19.52 550 ALA A O 1
ATOM 4213 N N . HIS A 1 551 ? -10.453 -62.312 -9.031 1 18.33 551 HIS A N 1
ATOM 4214 C CA . HIS A 1 551 ? -10.438 -63.438 -8.086 1 18.33 551 HIS A CA 1
ATOM 4215 C C . HIS A 1 551 ? -11.859 -63.844 -7.723 1 18.33 551 HIS A C 1
ATOM 4217 O O . HIS A 1 551 ? -12.773 -63.031 -7.711 1 18.33 551 HIS A O 1
ATOM 4223 N N . ALA A 1 552 ? -12.148 -65.188 -7.656 1 17.47 552 ALA A N 1
ATOM 4224 C CA . ALA A 1 552 ? -13.117 -66.312 -7.473 1 17.47 552 ALA A CA 1
ATOM 4225 C C . ALA A 1 552 ? -13.938 -66.062 -6.203 1 17.47 552 ALA A C 1
ATOM 4227 O O . ALA A 1 552 ? -15.148 -66.312 -6.188 1 17.47 552 ALA A O 1
ATOM 4228 N N . ASP A 1 553 ? -13.273 -66 -5.016 1 18.08 553 ASP A N 1
ATOM 4229 C CA . ASP A 1 553 ? -13.812 -66.875 -3.963 1 18.08 553 ASP A CA 1
ATOM 4230 C C . ASP A 1 553 ? -15.141 -66.312 -3.443 1 18.08 553 ASP A C 1
ATOM 4232 O O . ASP A 1 553 ? -15.242 -65.188 -3.053 1 18.08 553 ASP A O 1
ATOM 4236 N N . GLY A 1 554 ? -16.344 -66.938 -3.844 1 17.14 554 GLY A N 1
ATOM 4237 C CA . GLY A 1 554 ? -17.766 -66.938 -3.549 1 17.14 554 GLY A CA 1
ATOM 4238 C C . GLY A 1 554 ? -18.062 -67.062 -2.064 1 17.14 554 GLY A C 1
ATOM 4239 O O . GLY A 1 554 ? -19.219 -67.125 -1.664 1 17.14 554 GLY A O 1
ATOM 4240 N N . SER A 1 555 ? -17.203 -67.5 -1.233 1 18.06 555 SER A N 1
ATOM 4241 C CA . SER A 1 555 ? -17.969 -68.188 -0.188 1 18.06 555 SER A CA 1
ATOM 4242 C C . SER A 1 555 ? -18.891 -67.188 0.536 1 18.06 555 SER A C 1
ATOM 4244 O O . SER A 1 555 ? -18.438 -66.188 1.086 1 18.06 555 SER A O 1
ATOM 4246 N N . VAL A 1 556 ? -20.125 -67.125 -0.01 1 18.08 556 VAL A N 1
ATOM 4247 C CA . VAL A 1 556 ? -21.312 -66.438 0.535 1 18.08 556 VAL A CA 1
ATOM 4248 C C . VAL A 1 556 ? -21.547 -66.938 1.966 1 18.08 556 VAL A C 1
ATOM 4250 O O . VAL A 1 556 ? -21.703 -68.125 2.211 1 18.08 556 VAL A O 1
ATOM 4253 N N . LEU A 1 557 ? -20.922 -66.375 2.947 1 17.12 557 LEU A N 1
ATOM 4254 C CA . LEU A 1 557 ? -21.188 -66.375 4.379 1 17.12 557 LEU A CA 1
ATOM 4255 C C . LEU A 1 557 ? -22.688 -66.375 4.656 1 17.12 557 LEU A C 1
ATOM 4257 O O . LEU A 1 557 ? -23.453 -65.688 3.951 1 17.12 557 LEU A O 1
ATOM 4261 N N . GLU A 1 558 ? -23.141 -67.312 5.461 1 17.95 558 GLU A N 1
ATOM 4262 C CA . GLU A 1 558 ? -24.391 -67.812 6.031 1 17.95 558 GLU A CA 1
ATOM 4263 C C . GLU A 1 558 ? -25.266 -66.688 6.539 1 17.95 558 GLU A C 1
ATOM 4265 O O . GLU A 1 558 ? -24.766 -65.562 6.867 1 17.95 558 GLU A O 1
ATOM 4270 N N . THR A 1 559 ? -26.609 -66.875 6.586 1 17.66 559 THR A N 1
ATOM 4271 C CA . THR A 1 559 ? -27.953 -66.312 6.52 1 17.66 559 THR A CA 1
ATOM 4272 C C . THR A 1 559 ? -28.328 -65.625 7.844 1 17.66 559 THR A C 1
ATOM 4274 O O . THR A 1 559 ? -29.359 -65 7.949 1 17.66 559 THR A O 1
ATOM 4277 N N . SER A 1 560 ? -27.516 -65.812 8.922 1 17.47 560 SER A N 1
ATOM 4278 C CA . SER A 1 560 ? -28.406 -65.938 10.055 1 17.47 560 SER A CA 1
ATOM 4279 C C . SER A 1 560 ? -29.406 -64.812 10.141 1 17.47 560 SER A C 1
ATOM 4281 O O . SER A 1 560 ? -29.172 -63.75 9.594 1 17.47 560 SER A O 1
ATOM 4283 N N . GLU A 1 561 ? -30.547 -65 10.93 1 17.88 561 GLU A N 1
ATOM 4284 C CA . GLU A 1 561 ? -31.953 -64.625 11.125 1 17.88 561 GLU A CA 1
ATOM 4285 C C . GLU A 1 561 ? -32.062 -63.188 11.688 1 17.88 561 GLU A C 1
ATOM 4287 O O . GLU A 1 561 ? -33.188 -62.688 11.859 1 17.88 561 GLU A O 1
ATOM 4292 N N . ALA A 1 562 ? -30.969 -62.594 11.914 1 17.75 562 ALA A N 1
ATOM 4293 C CA . ALA A 1 562 ? -31.234 -61.719 13.062 1 17.75 562 ALA A CA 1
ATOM 4294 C C . ALA A 1 562 ? -32.469 -60.875 12.828 1 17.75 562 ALA A C 1
ATOM 4296 O O . ALA A 1 562 ? -32.719 -60.406 11.703 1 17.75 562 ALA A O 1
ATOM 4297 N N . GLU A 1 563 ? -33.312 -60.656 13.797 1 19.12 563 GLU A N 1
ATOM 4298 C CA . GLU A 1 563 ? -34.656 -60.125 14.133 1 19.12 563 GLU A CA 1
ATOM 4299 C C . GLU A 1 563 ? -34.812 -58.688 13.695 1 19.12 563 GLU A C 1
ATOM 4301 O O . GLU A 1 563 ? -33.844 -57.906 13.727 1 19.12 563 GLU A O 1
ATOM 4306 N N . THR A 1 564 ? -35.812 -58.375 12.992 1 17.02 564 THR A N 1
ATOM 4307 C CA . THR A 1 564 ? -36.438 -57.375 12.117 1 17.02 564 THR A CA 1
ATOM 4308 C C . THR A 1 564 ? -36.688 -56.062 12.867 1 17.02 564 THR A C 1
ATOM 4310 O O . THR A 1 564 ? -37.219 -55.125 12.289 1 17.02 564 THR A O 1
ATOM 4313 N N . ASN A 1 565 ? -36.312 -55.969 14.125 1 17.75 565 ASN A N 1
ATOM 4314 C CA . ASN A 1 565 ? -37.312 -55.125 14.766 1 17.75 565 ASN A CA 1
ATOM 4315 C C . ASN A 1 565 ? -37.344 -53.719 14.18 1 17.75 565 ASN A C 1
ATOM 4317 O O . ASN A 1 565 ? -36.281 -53.156 13.875 1 17.75 565 ASN A O 1
ATOM 4321 N N . ASN A 1 566 ? -38.406 -53.188 13.688 1 16.27 566 ASN A N 1
ATOM 4322 C CA . ASN A 1 566 ? -38.938 -52.156 12.82 1 16.27 566 ASN A CA 1
ATOM 4323 C C . ASN A 1 566 ? -38.625 -50.781 13.344 1 16.27 566 ASN A C 1
ATOM 4325 O O . ASN A 1 566 ? -38.688 -49.781 12.594 1 16.27 566 ASN A O 1
ATOM 4329 N N . ASP A 1 567 ? -38.469 -50.5 14.594 1 17.56 567 ASP A N 1
ATOM 4330 C CA . ASP A 1 567 ? -39.219 -49.312 15.047 1 17.56 567 ASP A CA 1
ATOM 4331 C C . ASP A 1 567 ? -38.531 -48.031 14.617 1 17.56 567 ASP A C 1
ATOM 4333 O O . ASP A 1 567 ? -37.375 -47.812 14.945 1 17.56 567 ASP A O 1
ATOM 4337 N N . LEU A 1 568 ? -38.844 -47.406 13.578 1 17.09 568 LEU A N 1
ATOM 4338 C CA . LEU A 1 568 ? -38.406 -46.281 12.758 1 17.09 568 LEU A CA 1
ATOM 4339 C C . LEU A 1 568 ? -38.406 -45 13.562 1 17.09 568 LEU A C 1
ATOM 4341 O O . LEU A 1 568 ? -38.281 -43.906 12.992 1 17.09 568 LEU A O 1
ATOM 4345 N N . GLY A 1 569 ? -38.156 -44.969 14.844 1 16.33 569 GLY A N 1
ATOM 4346 C CA . GLY A 1 569 ? -38.656 -43.781 15.547 1 16.33 569 GLY A CA 1
ATOM 4347 C C . GLY A 1 569 ? -38.062 -42.5 15.039 1 16.33 569 GLY A C 1
ATOM 4348 O O . GLY A 1 569 ? -36.906 -42.438 14.609 1 16.33 569 GLY A O 1
ATOM 4349 N N . VAL A 1 570 ? -38.781 -41.406 14.648 1 18.05 570 VAL A N 1
ATOM 4350 C CA . VAL A 1 570 ? -38.875 -40.156 13.938 1 18.05 570 VAL A CA 1
ATOM 4351 C C . VAL A 1 570 ? -38 -39.094 14.648 1 18.05 570 VAL A C 1
ATOM 4353 O O . VAL A 1 570 ? -37.875 -37.969 14.195 1 18.05 570 VAL A O 1
ATOM 4356 N N . GLY A 1 571 ? -37.031 -39.281 15.375 1 16.33 571 GLY A N 1
ATOM 4357 C CA . GLY A 1 571 ? -36.688 -38.312 16.406 1 16.33 571 GLY A CA 1
ATOM 4358 C C . GLY A 1 571 ? -36.25 -36.969 15.852 1 16.33 571 GLY A C 1
ATOM 4359 O O . GLY A 1 571 ? -35.469 -36.938 14.898 1 16.33 571 GLY A O 1
ATOM 4360 N N . ALA A 1 572 ? -37.031 -35.781 16.047 1 18.06 572 ALA A N 1
ATOM 4361 C CA . ALA A 1 572 ? -37.125 -34.375 15.695 1 18.06 572 ALA A CA 1
ATOM 4362 C C . ALA A 1 572 ? -35.875 -33.625 16.094 1 18.06 572 ALA A C 1
ATOM 4364 O O . ALA A 1 572 ? -35.594 -33.469 17.281 1 18.06 572 ALA A O 1
ATOM 4365 N N . CYS A 1 573 ? -34.812 -33.812 15.688 1 17.23 573 CYS A N 1
ATOM 4366 C CA . CYS A 1 573 ? -33.562 -33.156 16.109 1 17.23 573 CYS A CA 1
ATOM 4367 C C . CYS A 1 573 ? -33.656 -31.641 16.031 1 17.23 573 CYS A C 1
ATOM 4369 O O . CYS A 1 573 ? -33.812 -31.094 14.938 1 17.23 573 CYS A O 1
ATOM 4371 N N . GLN A 1 574 ? -34.188 -30.953 17.078 1 16.91 574 GLN A N 1
ATOM 4372 C CA . GLN A 1 574 ? -34.438 -29.531 17.359 1 16.91 574 GLN A CA 1
ATOM 4373 C C . GLN A 1 574 ? -33.156 -28.719 17.203 1 16.91 574 GLN A C 1
ATOM 4375 O O . GLN A 1 574 ? -32.156 -28.953 17.938 1 16.91 574 GLN A O 1
ATOM 4380 N N . THR A 1 575 ? -32.75 -28.375 16.156 1 18.19 575 THR A N 1
ATOM 4381 C CA . THR A 1 575 ? -31.672 -27.594 15.586 1 18.19 575 THR A CA 1
ATOM 4382 C C . THR A 1 575 ? -31.625 -26.188 16.188 1 18.19 575 THR A C 1
ATOM 4384 O O . THR A 1 575 ? -30.922 -25.312 15.68 1 18.19 575 THR A O 1
ATOM 4387 N N . ASP A 1 576 ? -32.375 -25.828 17.281 1 18.28 576 ASP A N 1
ATOM 4388 C CA . ASP A 1 576 ? -32.688 -24.453 17.625 1 18.28 576 ASP A CA 1
ATOM 4389 C C . ASP A 1 576 ? -31.422 -23.656 17.953 1 18.28 576 ASP A C 1
ATOM 4391 O O . ASP A 1 576 ? -31.25 -22.531 17.484 1 18.28 576 ASP A O 1
ATOM 4395 N N . ASP A 1 577 ? -30.828 -23.828 19.156 1 19.3 577 ASP A N 1
ATOM 4396 C CA . ASP A 1 577 ? -30.5 -22.844 20.172 1 19.3 577 ASP A CA 1
ATOM 4397 C C . ASP A 1 577 ? -29.156 -22.172 19.891 1 19.3 577 ASP A C 1
ATOM 4399 O O . ASP A 1 577 ? -28.734 -21.266 20.625 1 19.3 577 ASP A O 1
ATOM 4403 N N . LEU A 1 578 ? -28.234 -22.812 19.328 1 18.62 578 LEU A N 1
ATOM 4404 C CA . LEU A 1 578 ? -26.938 -22.297 19.734 1 18.62 578 LEU A CA 1
ATOM 4405 C C . LEU A 1 578 ? -26.75 -20.859 19.234 1 18.62 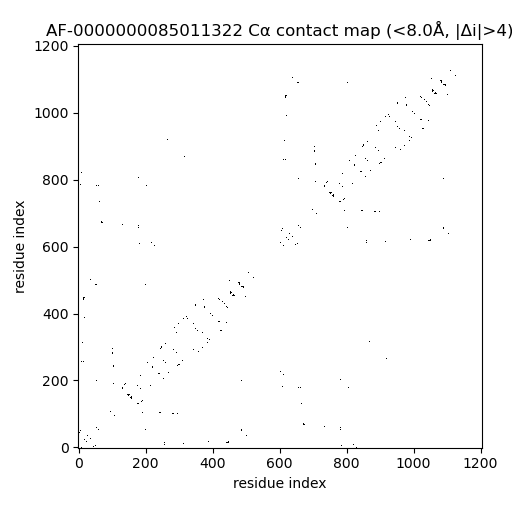578 LEU A C 1
ATOM 4407 O O . LEU A 1 578 ? -25.672 -20.281 19.375 1 18.62 578 LEU A O 1
ATOM 4411 N N . ILE A 1 579 ? -27.672 -20.375 18.391 1 1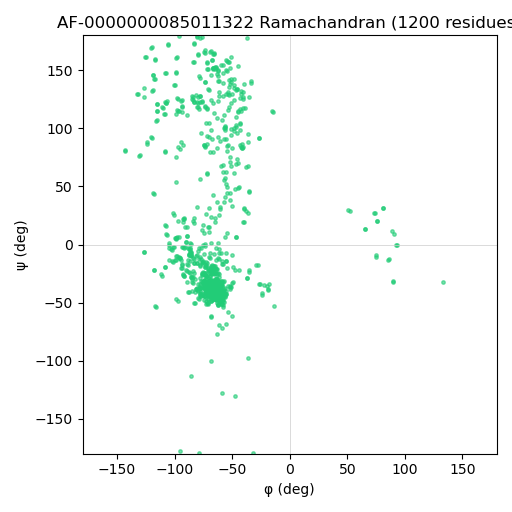8.94 579 ILE A N 1
ATOM 4412 C CA . ILE A 1 579 ? -27.438 -19.047 17.844 1 18.94 579 ILE A CA 1
ATOM 4413 C C . ILE A 1 579 ? -27.594 -18 18.953 1 18.94 579 ILE A C 1
ATOM 4415 O O . ILE A 1 579 ? -27.594 -16.797 18.672 1 18.94 579 ILE A O 1
ATOM 4419 N N . SER A 1 580 ? -28.016 -18.359 20.094 1 18.73 580 SER A N 1
ATOM 4420 C CA . SER A 1 580 ? -28.688 -17.375 20.938 1 18.73 580 SER A CA 1
ATOM 4421 C C . SER A 1 580 ? -27.797 -16.188 21.234 1 18.73 580 SER A C 1
ATOM 4423 O O . SER A 1 580 ? -28.25 -15.039 21.203 1 18.73 580 SER A O 1
ATOM 4425 N N . SER A 1 581 ? -26.781 -16.359 22.062 1 19.89 581 SER A N 1
ATOM 4426 C CA . SER A 1 581 ? -26.562 -15.445 23.172 1 19.89 581 SER A CA 1
ATOM 4427 C C . SER A 1 581 ? -25.969 -14.117 22.703 1 19.89 581 SER A C 1
ATOM 4429 O O . SER A 1 581 ? -25.766 -13.203 23.5 1 19.89 581 SER A O 1
ATOM 4431 N N . LEU A 1 582 ? -25.25 -14.148 21.75 1 17.75 582 LEU A N 1
ATOM 4432 C CA . LEU A 1 582 ? -24.547 -12.875 21.641 1 17.75 582 LEU A CA 1
ATOM 4433 C C . LEU A 1 582 ? -25.5 -11.727 21.359 1 17.75 582 LEU A C 1
ATOM 4435 O O . LEU A 1 582 ? -25.109 -10.719 20.766 1 17.75 582 LEU A O 1
ATOM 4439 N N . LEU A 1 583 ? -26.922 -11.945 21.75 1 19.11 583 LEU A N 1
ATOM 4440 C CA . LEU A 1 583 ? -27.984 -10.977 21.5 1 19.11 583 LEU A CA 1
ATOM 4441 C C . LEU A 1 583 ? -27.766 -9.711 22.328 1 19.11 583 LEU A C 1
ATOM 4443 O O . LEU A 1 583 ? -28.297 -9.594 23.438 1 19.11 583 LEU A O 1
ATOM 4447 N N . TRP A 1 584 ? -26.797 -9.07 22.562 1 18.38 584 TRP A N 1
ATOM 4448 C CA . TRP A 1 584 ? -27.047 -8.023 23.547 1 18.38 584 TRP A CA 1
ATOM 4449 C C . TRP A 1 584 ? -28.297 -7.223 23.188 1 18.38 584 TRP A C 1
ATOM 4451 O O . TRP A 1 584 ? -28.656 -7.133 22.016 1 18.38 584 TRP A O 1
ATOM 4461 N N . ASP A 1 585 ? -29.203 -6.855 24.078 1 18.19 585 ASP A N 1
ATOM 4462 C CA . ASP A 1 585 ? -30.453 -6.137 24.297 1 18.19 585 ASP A CA 1
ATOM 4463 C C . ASP A 1 585 ? -30.391 -4.727 23.719 1 18.19 585 ASP A C 1
ATOM 4465 O O . ASP A 1 585 ? -29.656 -3.875 24.234 1 18.19 585 ASP A O 1
ATOM 4469 N N . TRP A 1 586 ? -30.453 -4.43 22.562 1 17.09 586 TRP A N 1
ATOM 4470 C CA . TRP A 1 586 ? -30.672 -3.027 22.234 1 17.09 586 TRP A CA 1
ATOM 4471 C C . TRP A 1 586 ? -32.094 -2.6 22.625 1 17.09 586 TRP A C 1
ATOM 4473 O O . TRP A 1 586 ? -33.062 -3.197 22.188 1 17.09 586 TRP A O 1
ATOM 4483 N N . GLN A 1 587 ? -32.438 -2.291 23.891 1 17.34 587 GLN A N 1
ATOM 4484 C CA . GLN A 1 587 ? -33.75 -1.791 24.25 1 17.34 587 GLN A CA 1
ATOM 4485 C C . GLN A 1 587 ? -34.094 -0.544 23.438 1 17.34 587 GLN A C 1
ATOM 4487 O O . GLN A 1 587 ? -33.375 0.446 23.469 1 17.34 587 GLN A O 1
ATOM 4492 N N . GLY A 1 588 ? -34.719 -0.681 22.312 1 17.67 588 GLY A N 1
ATOM 4493 C CA . GLY A 1 588 ? -35.406 0.445 21.703 1 17.67 588 GLY A CA 1
ATOM 4494 C C . GLY A 1 588 ? -36.469 1.041 22.578 1 17.67 588 GLY A C 1
ATOM 4495 O O . GLY A 1 588 ? -37.062 0.343 23.422 1 17.67 588 GLY A O 1
ATOM 4496 N N . PRO A 1 589 ? -36.438 2.197 23.234 1 17.25 589 PRO A N 1
ATOM 4497 C CA . PRO A 1 589 ? -37.656 2.602 23.938 1 17.25 589 PRO A CA 1
ATOM 4498 C C . PRO A 1 589 ? -38.875 2.68 23 1 17.25 589 PRO A C 1
ATOM 4500 O O . PRO A 1 589 ? -38.719 2.994 21.812 1 17.25 589 PRO A O 1
ATOM 4503 N N . SER A 1 590 ? -39.938 1.838 23.031 1 17.12 590 SER A N 1
ATOM 4504 C CA . SER A 1 590 ? -41.281 1.75 22.484 1 17.12 590 SER A CA 1
ATOM 4505 C C . SER A 1 590 ? -42.062 3.033 22.734 1 17.12 590 SER A C 1
ATOM 4507 O O . SER A 1 590 ? -43.25 3.084 22.5 1 17.12 590 SER A O 1
ATOM 4509 N N . GLY A 1 591 ? -41.75 4.309 22.812 1 16.91 591 GLY A N 1
ATOM 4510 C CA . GLY A 1 591 ? -42.875 5.168 23.172 1 16.91 591 GLY A CA 1
ATOM 4511 C C . GLY A 1 591 ? -43.938 5.242 22.078 1 16.91 591 GLY A C 1
ATOM 4512 O O . GLY A 1 591 ? -43.625 5.551 20.922 1 16.91 591 GLY A O 1
ATOM 4513 N N . TYR A 1 592 ? -45.062 4.34 22.031 1 16.16 592 TYR A N 1
ATOM 4514 C CA . TYR A 1 592 ? -46.375 4.227 21.375 1 16.16 592 TYR A CA 1
ATOM 4515 C C . TYR A 1 592 ? -47.156 5.527 21.5 1 16.16 592 TYR A C 1
ATOM 4517 O O . TYR A 1 592 ? -47.5 5.941 22.594 1 16.16 592 TYR A O 1
ATOM 4525 N N . PHE A 1 593 ? -46.938 6.754 21.094 1 17.17 593 PHE A N 1
ATOM 4526 C CA . PHE A 1 593 ? -48.094 7.625 21.234 1 17.17 593 PHE A CA 1
ATOM 4527 C C . PHE A 1 593 ? -49.188 7.23 20.234 1 17.17 593 PHE A C 1
ATOM 4529 O O . PHE A 1 593 ? -48.938 7.188 19.031 1 17.17 593 PHE A O 1
ATOM 4536 N N . LEU A 1 594 ? -50.219 6.332 20.578 1 16.17 594 LEU A N 1
ATOM 4537 C CA . LEU A 1 594 ? -51.531 5.863 20.062 1 16.17 594 LEU A CA 1
ATOM 4538 C C . LEU A 1 594 ? -52.438 7.035 19.766 1 16.17 594 LEU A C 1
ATOM 4540 O O . LEU A 1 594 ? -53.594 6.832 19.375 1 16.17 594 LEU A O 1
ATOM 4544 N N . GLY A 1 595 ? -52.281 8.266 19.25 1 18.33 595 GLY A N 1
ATOM 4545 C CA . GLY A 1 595 ? -53.531 9.031 19.156 1 18.33 595 GLY A CA 1
ATOM 4546 C C . GLY A 1 595 ? -54.594 8.344 18.328 1 18.33 595 GLY A C 1
ATOM 4547 O O . GLY A 1 595 ? -54.312 7.418 17.562 1 18.33 595 GLY A O 1
ATOM 4548 N N . GLY A 1 596 ? -56.031 8.547 18.688 1 17.83 596 GLY A N 1
ATOM 4549 C CA . GLY A 1 596 ? -57.469 8.305 18.531 1 17.83 596 GLY A CA 1
ATOM 4550 C C . GLY A 1 596 ? -57.969 8.602 17.125 1 17.83 596 GLY A C 1
ATOM 4551 O O . GLY A 1 596 ? -57.625 9.633 16.547 1 17.83 596 GLY A O 1
ATOM 4552 N N . LEU A 1 597 ? -58.125 7.602 16.266 1 18.47 597 LEU A N 1
ATOM 4553 C CA . LEU A 1 597 ? -59 7.73 15.094 1 18.47 597 LEU A CA 1
ATOM 4554 C C . LEU A 1 597 ? -60.406 8.102 15.508 1 18.47 597 LEU A C 1
ATOM 4556 O O . LEU A 1 597 ? -60.969 7.488 16.422 1 18.47 597 LEU A O 1
ATOM 4560 N N . ASP A 1 598 ? -61 9.398 15.43 1 19.69 598 ASP A N 1
ATOM 4561 C CA . ASP A 1 598 ? -62.406 9.758 15.477 1 19.69 598 ASP A CA 1
ATOM 4562 C C . ASP A 1 598 ? -63.188 8.984 14.438 1 19.69 598 ASP A C 1
ATOM 4564 O O . ASP A 1 598 ? -62.75 8.82 13.297 1 19.69 598 ASP A O 1
ATOM 4568 N N . THR A 1 599 ? -64.188 8.055 14.812 1 21.31 599 THR A N 1
ATOM 4569 C CA . THR A 1 599 ? -65.438 7.535 14.273 1 21.31 599 THR A CA 1
ATOM 4570 C C . THR A 1 599 ? -66.375 8.672 13.977 1 21.31 599 THR A C 1
ATOM 4572 O O . THR A 1 599 ? -67.438 8.453 13.352 1 21.31 599 THR A O 1
ATOM 4575 N N . ASP A 1 600 ? -66.5 9.898 14.117 1 20.69 600 ASP A N 1
ATOM 4576 C CA . ASP A 1 600 ? -67.812 10.492 14.227 1 20.69 600 ASP A CA 1
ATOM 4577 C C . ASP A 1 600 ? -68.562 10.375 12.914 1 20.69 600 ASP A C 1
ATOM 4579 O O . ASP A 1 600 ? -69.75 9.93 12.898 1 20.69 600 ASP A O 1
ATOM 4583 N N . GLU A 1 601 ? -68.75 11.242 11.969 1 22.14 601 GLU A N 1
ATOM 4584 C CA . GLU A 1 601 ? -70 11.57 11.289 1 22.14 601 GLU A CA 1
ATOM 4585 C C . GLU A 1 601 ? -70.438 10.445 10.344 1 22.14 601 GLU A C 1
ATOM 4587 O O . GLU A 1 601 ? -69.688 10.031 9.484 1 22.14 601 GLU A O 1
ATOM 4592 N N . GLY A 1 602 ? -71.25 9.547 11.461 1 15.29 602 GLY A N 1
ATOM 4593 C CA . GLY A 1 602 ? -72.5 9.992 12.086 1 15.29 602 GLY A CA 1
ATOM 4594 C C . GLY A 1 602 ? -72.25 11.055 13.148 1 15.29 602 GLY A C 1
ATOM 4595 O O . GLY A 1 602 ? -71.188 11.18 13.695 1 15.29 602 GLY A O 1
ATOM 4596 N N . MET B 1 1 ? -15.766 10.461 6.457 1 45.34 1 MET B N 1
ATOM 4597 C CA . MET B 1 1 ? -16.656 11.227 5.586 1 45.34 1 MET B CA 1
ATOM 4598 C C . MET B 1 1 ? -16.406 10.891 4.121 1 45.34 1 MET B C 1
ATOM 4600 O O . MET B 1 1 ? -15.25 10.781 3.695 1 45.34 1 MET B O 1
ATOM 4604 N N . VAL B 1 2 ? -17.359 10.258 3.508 1 48.31 2 VAL B N 1
ATOM 4605 C CA . VAL B 1 2 ? -17.281 10.07 2.064 1 48.31 2 VAL B CA 1
ATOM 4606 C C . VAL B 1 2 ? -18.141 11.117 1.354 1 48.31 2 VAL B C 1
ATOM 4608 O O . VAL B 1 2 ? -19.297 11.336 1.721 1 48.31 2 VAL B O 1
ATOM 4611 N N . VAL B 1 3 ? -17.609 12.078 0.611 1 49.25 3 VAL B N 1
ATOM 4612 C CA . VAL B 1 3 ? -18.391 13.094 -0.098 1 49.25 3 VAL B CA 1
ATOM 4613 C C . VAL B 1 3 ? -18.641 12.633 -1.534 1 49.25 3 VAL B C 1
ATOM 4615 O O . VAL B 1 3 ? -17.688 12.383 -2.285 1 49.25 3 VAL B O 1
ATOM 4618 N N . GLU B 1 4 ? -19.719 11.875 -1.805 1 51.25 4 GLU B N 1
ATOM 4619 C CA . GLU B 1 4 ? -20.031 11.266 -3.092 1 51.25 4 GLU B CA 1
ATOM 4620 C C . GLU B 1 4 ? -20.609 12.289 -4.066 1 51.25 4 GLU B C 1
ATOM 4622 O O . GLU B 1 4 ? -20.469 12.141 -5.281 1 51.25 4 GLU B O 1
ATOM 4627 N N . ASP B 1 5 ? -21.281 13.32 -3.604 1 45.97 5 ASP B N 1
ATOM 4628 C CA . ASP B 1 5 ? -22.188 13.867 -4.613 1 45.97 5 ASP B CA 1
ATOM 4629 C C . ASP B 1 5 ? -21.406 14.438 -5.797 1 45.97 5 ASP B C 1
ATOM 4631 O O . ASP B 1 5 ? -22 14.82 -6.809 1 45.97 5 ASP B O 1
ATOM 4635 N N . THR B 1 6 ? -20.219 14.672 -5.566 1 47.69 6 THR B N 1
ATOM 4636 C CA . THR B 1 6 ? -19.531 15.344 -6.664 1 47.69 6 THR B CA 1
ATOM 4637 C C . THR B 1 6 ? -18.766 14.336 -7.52 1 47.69 6 THR B C 1
ATOM 4639 O O . THR B 1 6 ? -18 14.727 -8.398 1 47.69 6 THR B O 1
ATOM 4642 N N . GLY B 1 7 ? -19.156 13.047 -7.426 1 52.28 7 GLY B N 1
ATOM 4643 C CA . GLY B 1 7 ? -18.469 12.062 -8.234 1 52.28 7 GLY B CA 1
ATOM 4644 C C . GLY B 1 7 ? -17.078 11.719 -7.711 1 52.28 7 GLY B C 1
ATOM 4645 O O . GLY B 1 7 ? -16.406 10.844 -8.258 1 52.28 7 GLY B O 1
ATOM 4646 N N . GLU B 1 8 ? -16.688 12.562 -6.699 1 59.81 8 GLU B N 1
ATOM 4647 C CA . GLU B 1 8 ? -15.367 12.289 -6.133 1 59.81 8 GLU B CA 1
ATOM 4648 C C . GLU B 1 8 ? -15.484 11.664 -4.746 1 59.81 8 GLU B C 1
ATOM 4650 O O . GLU B 1 8 ? -16.297 12.102 -3.928 1 59.81 8 GLU B O 1
ATOM 4655 N N . LEU B 1 9 ? -14.875 10.57 -4.711 1 55.09 9 LEU B N 1
ATOM 4656 C CA . LEU B 1 9 ? -14.875 9.883 -3.426 1 55.09 9 LEU B CA 1
ATOM 4657 C C . LEU B 1 9 ? -13.625 10.242 -2.623 1 55.09 9 LEU B C 1
ATOM 4659 O O . LEU B 1 9 ? -12.508 10.188 -3.146 1 55.09 9 LEU B O 1
ATOM 4663 N N . ARG B 1 10 ? -13.945 10.914 -1.55 1 69.88 10 ARG B N 1
ATOM 4664 C CA . ARG B 1 10 ? -12.797 11.148 -0.683 1 69.88 10 ARG B CA 1
ATOM 4665 C C . ARG B 1 10 ? -13.086 10.68 0.741 1 69.88 10 ARG B C 1
ATOM 4667 O O . ARG B 1 10 ? -14.102 11.047 1.326 1 69.88 10 ARG B O 1
ATOM 4674 N N . TYR B 1 11 ? -12.188 9.883 1.159 1 75.56 11 TYR B N 1
ATOM 4675 C CA . TYR B 1 11 ? -12.336 9.359 2.512 1 75.56 11 TYR B CA 1
ATOM 4676 C C . TYR B 1 11 ? -11.281 9.953 3.445 1 75.56 11 TYR B C 1
ATOM 4678 O O . TYR B 1 11 ? -10.086 9.859 3.172 1 75.56 11 TYR B O 1
ATOM 4686 N N . PHE B 1 12 ? -11.781 10.656 4.41 1 78.31 12 PHE B N 1
ATOM 4687 C CA . PHE B 1 12 ? -10.953 11.055 5.547 1 78.31 12 PHE B CA 1
ATOM 4688 C C . PHE B 1 12 ? -11.336 10.266 6.793 1 78.31 12 PHE B C 1
ATOM 4690 O O . PHE B 1 12 ? -12.484 10.32 7.238 1 78.31 12 PHE B O 1
ATOM 4697 N N . GLY B 1 13 ? -10.445 9.586 7.348 1 79.75 13 GLY B N 1
ATOM 4698 C CA . GLY B 1 13 ? -10.695 8.656 8.438 1 79.75 13 GLY B CA 1
ATOM 4699 C C . GLY B 1 13 ? -10.805 9.336 9.789 1 79.75 13 GLY B C 1
ATOM 4700 O O . GLY B 1 13 ? -10.727 10.562 9.883 1 79.75 13 GLY B O 1
ATOM 4701 N N . PRO B 1 14 ? -11.039 8.594 10.766 1 77.25 14 PRO B N 1
ATOM 4702 C CA . PRO B 1 14 ? -11.266 9.133 12.109 1 77.25 14 PRO B CA 1
ATOM 4703 C C . PRO B 1 14 ? -10.008 9.75 12.719 1 77.25 14 PRO B C 1
ATOM 4705 O O . PRO B 1 14 ? -10.086 10.523 13.672 1 77.25 14 PRO B O 1
ATOM 4708 N N . SER B 1 15 ? -8.953 9.398 12.195 1 78 15 SER B N 1
ATOM 4709 C CA . SER B 1 15 ? -7.711 9.945 12.742 1 78 15 SER B CA 1
ATOM 4710 C C . SER B 1 15 ? -7.352 11.266 12.062 1 78 15 SER B C 1
ATOM 4712 O O . SER B 1 15 ? -6.383 11.922 12.453 1 78 15 SER B O 1
ATOM 4714 N N . ALA B 1 16 ? -8.102 11.648 11.133 1 80.62 16 ALA B N 1
ATOM 4715 C CA . ALA B 1 16 ? -7.777 12.859 10.375 1 80.62 16 ALA B CA 1
ATOM 4716 C C . ALA B 1 16 ? -8.266 14.109 11.102 1 80.62 16 ALA B C 1
ATOM 4718 O O . ALA B 1 16 ? -8.906 14.016 12.148 1 80.62 16 ALA B O 1
ATOM 4719 N N . SER B 1 17 ? -7.941 15.219 10.617 1 72.75 17 SER B N 1
ATOM 4720 C CA . SER B 1 17 ? -8.273 16.516 11.195 1 72.75 17 SER B CA 1
ATOM 4721 C C . SER B 1 17 ? -9.766 16.797 11.109 1 72.75 17 SER B C 1
ATOM 4723 O O . SER B 1 17 ? -10.312 17.547 11.922 1 72.75 17 SER B O 1
ATOM 4725 N N . LEU B 1 18 ? -10.422 16.156 10.234 1 73.75 18 LEU B N 1
ATOM 4726 C CA . LEU B 1 18 ? -11.828 16.469 10.016 1 73.75 18 LEU B CA 1
ATOM 4727 C C . LEU B 1 18 ? -12.719 15.43 10.695 1 73.75 18 LEU B C 1
ATOM 4729 O O . LEU B 1 18 ? -13.867 15.234 10.289 1 73.75 18 LEU B O 1
ATOM 4733 N N . ALA B 1 19 ? -12.211 14.859 11.695 1 74.88 19 ALA B N 1
ATOM 4734 C CA . ALA B 1 19 ? -12.945 13.789 12.375 1 74.88 19 ALA B CA 1
ATOM 4735 C C . ALA B 1 19 ? -14.211 14.328 13.039 1 74.88 19 ALA B C 1
ATOM 4737 O O . ALA B 1 19 ? -15.172 13.586 13.242 1 74.88 19 ALA B O 1
ATOM 4738 N N . ILE B 1 20 ? -14.211 15.586 13.336 1 77.81 20 ILE B N 1
ATOM 4739 C CA . ILE B 1 20 ? -15.359 16.203 13.992 1 77.81 20 ILE B CA 1
ATOM 4740 C C . ILE B 1 20 ? -16.562 16.188 13.055 1 77.81 20 ILE B C 1
ATOM 4742 O O . ILE B 1 20 ? -17.703 16.328 13.492 1 77.81 20 ILE B O 1
ATOM 4746 N N . LEU B 1 21 ? -16.281 16 11.789 1 79.62 21 LEU B N 1
ATOM 4747 C CA . LEU B 1 21 ? -17.359 15.992 10.797 1 79.62 21 LEU B CA 1
ATOM 4748 C C . LEU B 1 21 ? -17.922 14.586 10.617 1 79.62 21 LEU B C 1
ATOM 4750 O O . LEU B 1 21 ? -18.75 14.352 9.75 1 79.62 21 LEU B O 1
ATOM 4754 N N . SER B 1 22 ? -17.484 13.703 11.445 1 76.25 22 SER B N 1
ATOM 4755 C CA . SER B 1 22 ? -18.109 12.383 11.492 1 76.25 22 SER B CA 1
ATOM 4756 C C . SER B 1 22 ? -19.547 12.469 11.992 1 76.25 22 SER B C 1
ATOM 4758 O O . SER B 1 22 ? -19.953 13.469 12.578 1 76.25 22 SER B O 1
ATOM 4760 N N . PRO B 1 23 ? -20.312 11.406 11.789 1 75.62 23 PRO B N 1
ATOM 4761 C CA . PRO B 1 23 ? -21.703 11.453 12.281 1 75.62 23 PRO B CA 1
ATOM 4762 C C . PRO B 1 23 ? -21.781 11.688 13.789 1 75.62 23 PRO B C 1
ATOM 4764 O O . PRO B 1 23 ? -22.609 12.484 14.25 1 75.62 23 PRO B O 1
ATOM 4767 N N . GLY B 1 24 ? -20.984 11.039 14.508 1 75.94 24 GLY B N 1
ATOM 4768 C CA . GLY B 1 24 ? -20.953 11.273 15.938 1 75.94 24 GLY B CA 1
ATOM 4769 C C . GLY B 1 24 ? -20.516 12.68 16.297 1 75.94 24 GLY B C 1
ATOM 4770 O O . GLY B 1 24 ? -21.031 13.273 17.25 1 75.94 24 GLY B O 1
ATOM 4771 N N . GLY B 1 25 ? -19.625 13.227 15.562 1 82 25 GLY B N 1
ATOM 4772 C CA . GLY B 1 25 ? -19.156 14.586 15.805 1 82 25 GLY B CA 1
ATOM 4773 C C . GLY B 1 25 ? -20.188 15.641 15.453 1 82 25 GLY B C 1
ATOM 4774 O O . GLY B 1 25 ? -20.344 16.625 16.188 1 82 25 GLY B O 1
ATOM 4775 N N . LEU B 1 26 ? -20.844 15.406 14.445 1 83.12 26 LEU B N 1
ATOM 4776 C CA . LEU B 1 26 ? -21.891 16.344 14.031 1 83.12 26 LEU B CA 1
ATOM 4777 C C . LEU B 1 26 ? -23.031 16.359 15.023 1 83.12 26 LEU B C 1
ATOM 4779 O O . LEU B 1 26 ? -23.594 17.406 15.32 1 83.12 26 LEU B O 1
ATOM 4783 N N . GLU B 1 27 ? -23.375 15.195 15.484 1 83.19 27 GLU B N 1
ATOM 4784 C CA . GLU B 1 27 ? -24.406 15.109 16.5 1 83.19 27 GLU B CA 1
ATOM 4785 C C . GLU B 1 27 ? -24 15.852 17.781 1 83.19 27 GLU B C 1
ATOM 4787 O O . GLU B 1 27 ? -24.812 16.531 18.391 1 83.19 27 GLU B O 1
ATOM 4792 N N . TRP B 1 28 ? -22.812 15.68 18.109 1 84.44 28 TRP B N 1
ATOM 4793 C CA . TRP B 1 28 ? -22.281 16.359 19.281 1 84.44 28 TRP B CA 1
ATOM 4794 C C . TRP B 1 28 ? -22.328 17.875 19.109 1 84.44 28 TRP B C 1
ATOM 4796 O O . TRP B 1 28 ? -22.688 18.609 20.031 1 84.44 28 TRP B O 1
ATOM 4806 N N . LEU B 1 29 ? -22 18.344 17.969 1 88.19 29 LEU B N 1
ATOM 4807 C CA . LEU B 1 29 ? -22 19.766 17.672 1 88.19 29 LEU B CA 1
ATOM 4808 C C . LEU B 1 29 ? -23.422 20.328 17.734 1 88.19 29 LEU B C 1
ATOM 4810 O O . LEU B 1 29 ? -23.625 21.422 18.25 1 88.19 29 LEU B O 1
ATOM 4814 N N . GLU B 1 30 ? -24.25 19.578 17.203 1 87.88 30 GLU B N 1
ATOM 4815 C CA . GLU B 1 30 ? -25.641 20 17.234 1 87.88 30 GLU B CA 1
ATOM 4816 C C . GLU B 1 30 ? -26.172 20.078 18.672 1 87.88 30 GLU B C 1
ATOM 4818 O O . GLU B 1 30 ? -26.891 21.016 19.016 1 87.88 30 GLU B O 1
ATOM 4823 N N . LEU B 1 31 ? -25.812 19.188 19.438 1 84.69 31 LEU B N 1
ATOM 4824 C CA . LEU B 1 31 ? -26.281 19.125 20.812 1 84.69 31 LEU B CA 1
ATOM 4825 C C . LEU B 1 31 ? -25.719 20.297 21.625 1 84.69 31 LEU B C 1
ATOM 4827 O O . LEU B 1 31 ? -26.422 20.875 22.453 1 84.69 31 LEU B O 1
ATOM 4831 N N . HIS B 1 32 ? -24.531 20.672 21.406 1 87.56 32 HIS B N 1
ATOM 4832 C CA . HIS B 1 32 ? -23.859 21.656 22.25 1 87.56 32 HIS B CA 1
ATOM 4833 C C . HIS B 1 32 ? -24.109 23.078 21.75 1 87.56 32 HIS B C 1
ATOM 4835 O O . HIS B 1 32 ? -23.953 24.031 22.5 1 87.56 32 HIS B O 1
ATOM 4841 N N . THR B 1 33 ? -24.438 23.172 20.484 1 90.25 33 THR B N 1
ATOM 4842 C CA . THR B 1 33 ? -24.688 24.5 19.938 1 90.25 33 THR B CA 1
ATOM 4843 C C . THR B 1 33 ? -26.188 24.781 19.891 1 90.25 33 THR B C 1
ATOM 4845 O O . THR B 1 33 ? -26.609 25.922 19.719 1 90.25 33 THR B O 1
ATOM 4848 N N . ASN B 1 34 ? -26.953 23.766 20.062 1 87.06 34 ASN B N 1
ATOM 4849 C CA . ASN B 1 34 ? -28.406 23.875 19.922 1 87.06 34 ASN B CA 1
ATOM 4850 C C . ASN B 1 34 ? -28.797 24.547 18.609 1 87.06 34 ASN B C 1
ATOM 4852 O O . ASN B 1 34 ? -29.672 25.422 18.594 1 87.06 34 ASN B O 1
ATOM 4856 N N . ASP B 1 35 ? -28.016 24.391 17.656 1 88.12 35 ASP B N 1
ATOM 4857 C CA . ASP B 1 35 ? -28.219 24.938 16.312 1 88.12 35 ASP B CA 1
ATOM 4858 C C . ASP B 1 35 ? -28.391 23.828 15.281 1 88.12 35 ASP B C 1
ATOM 4860 O O . ASP B 1 35 ? -27.406 23.234 14.844 1 88.12 35 ASP B O 1
ATOM 4864 N N . SER B 1 36 ? -29.516 23.578 14.773 1 85.25 36 SER B N 1
ATOM 4865 C CA . SER B 1 36 ? -29.828 22.5 13.836 1 85.25 36 SER B CA 1
ATOM 4866 C C . SER B 1 36 ? -29.328 22.812 12.438 1 85.25 36 SER B C 1
ATOM 4868 O O . SER B 1 36 ? -29.172 21.922 11.602 1 85.25 36 SER B O 1
ATOM 4870 N N . THR B 1 37 ? -29 24.094 12.18 1 89.12 37 THR B N 1
ATOM 4871 C CA . THR B 1 37 ? -28.562 24.5 10.852 1 89.12 37 THR B CA 1
ATOM 4872 C C . THR B 1 37 ? -27.062 24.312 10.688 1 89.12 37 THR B C 1
ATOM 4874 O O . THR B 1 37 ? -26.531 24.344 9.57 1 89.12 37 THR B O 1
ATOM 4877 N N . LEU B 1 38 ? -26.406 24.109 11.812 1 90.19 38 LEU B N 1
ATOM 4878 C CA . LEU B 1 38 ? -24.953 24.047 11.797 1 90.19 38 LEU B CA 1
ATOM 4879 C C . LEU B 1 38 ? -24.469 22.875 10.938 1 90.19 38 LEU B C 1
ATOM 4881 O O . LEU B 1 38 ? -23.5 23.016 10.195 1 90.19 38 LEU B O 1
ATOM 4885 N N . ARG B 1 39 ? -25.156 21.766 11.047 1 86.56 39 ARG B N 1
ATOM 4886 C CA . ARG B 1 39 ? -24.781 20.578 10.289 1 86.56 39 ARG B CA 1
ATOM 4887 C C . ARG B 1 39 ? -24.75 20.875 8.797 1 86.56 39 ARG B C 1
ATOM 4889 O O . ARG B 1 39 ? -23.797 20.531 8.102 1 86.56 39 ARG B O 1
ATOM 4896 N N . GLN B 1 40 ? -25.688 21.531 8.359 1 84.12 40 GLN B N 1
ATOM 4897 C CA . GLN B 1 40 ? -25.797 21.844 6.941 1 84.12 40 GLN B CA 1
ATOM 4898 C C . GLN B 1 40 ? -24.734 22.859 6.516 1 84.12 40 GLN B C 1
ATOM 4900 O O . GLN B 1 40 ? -24.172 22.75 5.43 1 84.12 40 GLN B O 1
ATOM 4905 N N . ARG B 1 41 ? -24.516 23.766 7.332 1 87.5 41 ARG B N 1
ATOM 4906 C CA . ARG B 1 41 ? -23.531 24.797 7.023 1 87.5 41 ARG B CA 1
ATOM 4907 C C . ARG B 1 41 ? -22.109 24.203 6.969 1 87.5 41 ARG B C 1
ATOM 4909 O O . ARG B 1 41 ? -21.281 24.656 6.184 1 87.5 41 ARG B O 1
ATOM 4916 N N . LEU B 1 42 ? -21.938 23.219 7.812 1 87 42 LEU B N 1
ATOM 4917 C CA . LEU B 1 42 ? -20.641 22.578 7.848 1 87 42 LEU B CA 1
ATOM 4918 C C . LEU B 1 42 ? -20.453 21.656 6.645 1 87 42 LEU B C 1
ATOM 4920 O O . LEU B 1 42 ? -19.344 21.562 6.102 1 87 42 LEU B O 1
ATOM 4924 N N . LEU B 1 43 ? -21.484 21.031 6.148 1 80.44 43 LEU B N 1
ATOM 4925 C CA . LEU B 1 43 ? -21.375 20.016 5.105 1 80.44 43 LEU B CA 1
ATOM 4926 C C . LEU B 1 43 ? -21.562 20.625 3.727 1 80.44 43 LEU B C 1
ATOM 4928 O O . LEU B 1 43 ? -21.078 20.094 2.73 1 80.44 43 LEU B O 1
ATOM 4932 N N . SER B 1 44 ? -22.172 21.797 3.639 1 79.06 44 SER B N 1
ATOM 4933 C CA . SER B 1 44 ? -22.5 22.422 2.363 1 79.06 44 SER B CA 1
ATOM 4934 C C . SER B 1 44 ? -21.25 22.734 1.562 1 79.06 44 SER B C 1
ATOM 4936 O O . SER B 1 44 ? -21.172 22.469 0.362 1 79.06 44 SER B O 1
ATOM 4938 N N . PRO B 1 45 ? -20.203 23.266 2.23 1 77.75 45 PRO B N 1
ATOM 4939 C CA . PRO B 1 45 ? -19 23.562 1.443 1 77.75 45 PRO B CA 1
ATOM 4940 C C . PRO B 1 45 ? -18.328 22.312 0.894 1 77.75 45 PRO B C 1
ATOM 4942 O O . PRO B 1 45 ? -17.641 22.359 -0.131 1 77.75 45 PRO B O 1
ATOM 4945 N N . LEU B 1 46 ? -18.516 21.219 1.525 1 74.44 46 LEU B N 1
ATOM 4946 C CA . LEU B 1 46 ? -17.859 19.984 1.148 1 74.44 46 LEU B CA 1
ATOM 4947 C C . LEU B 1 46 ? -18.609 19.281 0.017 1 74.44 46 LEU B C 1
ATOM 4949 O O . LEU B 1 46 ? -18.016 18.484 -0.716 1 74.44 46 LEU B O 1
ATOM 4953 N N . THR B 1 47 ? -19.859 19.562 -0.092 1 68.19 47 THR B N 1
ATOM 4954 C CA . THR B 1 47 ? -20.688 18.891 -1.082 1 68.19 47 THR B CA 1
ATOM 4955 C C . THR B 1 47 ? -20.984 19.812 -2.264 1 68.19 47 THR B C 1
ATOM 4957 O O . THR B 1 47 ? -21.547 19.375 -3.27 1 68.19 47 THR B O 1
ATOM 4960 N N . ALA B 1 48 ? -20.734 21.047 -2.145 1 62.19 48 ALA B N 1
ATOM 4961 C CA . ALA B 1 48 ? -21.078 22.016 -3.182 1 62.19 48 ALA B CA 1
ATOM 4962 C C . ALA B 1 48 ? -20.422 21.656 -4.512 1 62.19 48 ALA B C 1
ATOM 4964 O O . ALA B 1 48 ? -19.266 21.266 -4.547 1 62.19 48 ALA B O 1
ATOM 4965 N N . ARG B 1 49 ? -21.344 21.891 -5.426 1 53.12 49 ARG B N 1
ATOM 4966 C CA . ARG B 1 49 ? -20.984 21.688 -6.828 1 53.12 49 ARG B CA 1
ATOM 4967 C C . ARG B 1 49 ? -20 22.75 -7.301 1 53.12 49 ARG B C 1
ATOM 4969 O O . ARG B 1 49 ? -20.141 23.922 -6.953 1 53.12 49 ARG B O 1
ATOM 4976 N N . GLY B 1 50 ? -18.734 22.484 -7.465 1 52.25 50 GLY B N 1
ATOM 4977 C CA . GLY B 1 50 ? -17.703 23.422 -7.871 1 52.25 50 GLY B CA 1
ATOM 4978 C C . GLY B 1 50 ? -16.453 23.344 -7.02 1 52.25 50 GLY B C 1
ATOM 4979 O O . GLY B 1 50 ? -15.391 23.828 -7.418 1 52.25 50 GLY B O 1
ATOM 4980 N N . ASN B 1 51 ? -16.875 23.031 -5.91 1 52.84 51 ASN B N 1
ATOM 4981 C CA . ASN B 1 51 ? -15.703 22.906 -5.055 1 52.84 51 ASN B CA 1
ATOM 4982 C C . ASN B 1 51 ? -14.969 21.594 -5.277 1 52.84 51 ASN B C 1
ATOM 4984 O O . ASN B 1 51 ? -15.188 20.625 -4.539 1 52.84 51 ASN B O 1
ATOM 4988 N N . SER B 1 52 ? -14.664 21.547 -6.598 1 54.47 52 SER B N 1
ATOM 4989 C CA . SER B 1 52 ? -14.023 20.297 -6.988 1 54.47 52 SER B CA 1
ATOM 4990 C C . SER B 1 52 ? -12.766 20.047 -6.164 1 54.47 52 SER B C 1
ATOM 4992 O O . SER B 1 52 ? -11.93 20.938 -6 1 54.47 52 SER B O 1
ATOM 4994 N N . TRP B 1 53 ? -12.961 19.219 -5.203 1 54.09 53 TRP B N 1
ATOM 4995 C CA . TRP B 1 53 ? -11.758 18.781 -4.512 1 54.09 53 TRP B CA 1
ATOM 4996 C C . TRP B 1 53 ? -10.688 18.359 -5.508 1 54.09 53 TRP B C 1
ATOM 4998 O O . TRP B 1 53 ? -9.539 18.109 -5.125 1 54.09 53 TRP B O 1
ATOM 5008 N N . ALA B 1 54 ? -11.422 18.062 -6.711 1 49.38 54 ALA B N 1
ATOM 5009 C CA . ALA B 1 54 ? -10.555 17.578 -7.781 1 49.38 54 ALA B CA 1
ATOM 5010 C C . ALA B 1 54 ? -9.562 18.656 -8.211 1 49.38 54 ALA B C 1
ATOM 5012 O O . ALA B 1 54 ? -8.594 18.375 -8.922 1 49.38 54 ALA B O 1
ATOM 5013 N N . LYS B 1 55 ? -10.312 19.875 -8.016 1 46.78 55 LYS B N 1
ATOM 5014 C CA . LYS B 1 55 ? -9.391 20.875 -8.562 1 46.78 55 LYS B CA 1
ATOM 5015 C C . LYS B 1 55 ? -8.031 20.797 -7.871 1 46.78 55 LYS B C 1
ATOM 5017 O O . LYS B 1 55 ? -7.891 21.203 -6.715 1 46.78 55 LYS B O 1
ATOM 5022 N N . TRP B 1 56 ? -7.812 19.531 -8.023 1 44.69 56 TRP B N 1
ATOM 5023 C CA . TRP B 1 56 ? -6.41 19.25 -7.734 1 44.69 56 TRP B CA 1
ATOM 5024 C C . TRP B 1 56 ? -5.508 20.375 -8.234 1 44.69 56 TRP B C 1
ATOM 5026 O O . TRP B 1 56 ? -5.914 21.172 -9.078 1 44.69 56 TRP B O 1
ATOM 5036 N N . ALA B 1 57 ? -4.371 20.078 -7.914 1 44.91 57 ALA B N 1
ATOM 5037 C CA . ALA B 1 57 ? -3.232 20.984 -8.008 1 44.91 57 ALA B CA 1
ATOM 5038 C C . ALA B 1 57 ? -3.186 21.672 -9.367 1 44.91 57 ALA B C 1
ATOM 5040 O O . ALA B 1 57 ? -3.947 21.328 -10.273 1 44.91 57 ALA B O 1
ATOM 5041 N N . HIS B 1 58 ? -1.873 21.562 -9.93 1 43.75 58 HIS B N 1
ATOM 5042 C CA . HIS B 1 58 ? -1.287 22.438 -10.93 1 43.75 58 HIS B CA 1
ATOM 5043 C C . HIS B 1 58 ? -1.812 22.109 -12.32 1 43.75 58 HIS B C 1
ATOM 5045 O O . HIS B 1 58 ? -2.061 20.953 -12.641 1 43.75 58 HIS B O 1
ATOM 5051 N N . SER B 1 59 ? -2.283 23.031 -12.758 1 45.25 59 SER B N 1
ATOM 5052 C CA . SER B 1 59 ? -2.672 23.016 -14.164 1 45.25 59 SER B CA 1
ATOM 5053 C C . SER B 1 59 ? -1.938 21.922 -14.93 1 45.25 59 SER B C 1
ATOM 5055 O O . SER B 1 59 ? -2.486 21.344 -15.867 1 45.25 59 SER B O 1
ATOM 5057 N N . HIS B 1 60 ? -0.844 21.812 -14.508 1 42.22 60 HIS B N 1
ATOM 5058 C CA . HIS B 1 60 ? -0.007 20.828 -15.164 1 42.22 60 HIS B CA 1
ATOM 5059 C C . HIS B 1 60 ? -0.457 19.406 -14.812 1 42.22 60 HIS B C 1
ATOM 5061 O O . HIS B 1 60 ? -0.303 18.484 -15.617 1 42.22 60 HIS B O 1
ATOM 5067 N N . ALA B 1 61 ? -0.98 19.266 -13.547 1 46.19 61 ALA B N 1
ATOM 5068 C CA . ALA B 1 61 ? -1.425 17.922 -13.188 1 46.19 61 ALA B CA 1
ATOM 5069 C C . ALA B 1 61 ? -2.799 17.625 -13.781 1 46.19 61 ALA B C 1
ATOM 5071 O O . ALA B 1 61 ? -3.135 16.469 -14.023 1 46.19 61 ALA B O 1
ATOM 5072 N N . SER B 1 62 ? -3.686 18.578 -13.773 1 42.06 62 SER B N 1
ATOM 5073 C CA . SER B 1 62 ? -5.031 18.484 -14.328 1 42.06 62 SER B CA 1
ATOM 5074 C C . SER B 1 62 ? -4.996 18.141 -15.812 1 42.06 62 SER B C 1
ATOM 5076 O O . SER B 1 62 ? -5.914 17.5 -16.328 1 42.06 62 SER B O 1
ATOM 5078 N N . THR B 1 63 ? -4.07 18.859 -16.484 1 36.78 63 THR B N 1
ATOM 5079 C CA . THR B 1 63 ? -3.975 18.703 -17.938 1 36.78 63 THR B CA 1
ATOM 5080 C C . THR B 1 63 ? -3.436 17.312 -18.297 1 36.78 63 THR B C 1
ATOM 5082 O O . THR B 1 63 ? -3.27 17 -19.469 1 36.78 63 THR B O 1
ATOM 5085 N N . GLN B 1 64 ? -2.973 16.703 -17.297 1 37.72 64 GLN B N 1
ATOM 5086 C CA . GLN B 1 64 ? -2.422 15.398 -17.672 1 37.72 64 GLN B CA 1
ATOM 5087 C C . GLN B 1 64 ? -3.529 14.43 -18.062 1 37.72 64 GLN B C 1
ATOM 5089 O O . GLN B 1 64 ? -3.461 13.242 -17.75 1 37.72 64 GLN B O 1
ATOM 5094 N N . SER B 1 65 ? -4.641 15.016 -18.281 1 34.97 65 SER B N 1
ATOM 5095 C CA . SER B 1 65 ? -5.57 14.156 -19.016 1 34.97 65 SER B CA 1
ATOM 5096 C C . SER B 1 65 ? -4.855 13.367 -20.109 1 34.97 65 SER B C 1
ATOM 5098 O O . SER B 1 65 ? -3.969 13.898 -20.781 1 34.97 65 SER B O 1
ATOM 5100 N N . PRO B 1 66 ? -5.012 12.156 -20.047 1 34 66 PRO B N 1
ATOM 5101 C CA . PRO B 1 66 ? -4.359 11.43 -21.141 1 34 66 PRO B CA 1
ATOM 5102 C C . PRO B 1 66 ? -4.426 12.172 -22.469 1 34 66 PRO B C 1
ATOM 5104 O O . PRO B 1 66 ? -3.562 11.992 -23.328 1 34 66 PRO B O 1
ATOM 5107 N N . ALA B 1 67 ? -5.477 13.016 -22.719 1 32.28 67 ALA B N 1
ATOM 5108 C CA . ALA B 1 67 ? -5.59 13.727 -23.984 1 32.28 67 ALA B CA 1
ATOM 5109 C C . ALA B 1 67 ? -4.594 14.875 -24.078 1 32.28 67 ALA B C 1
ATOM 5111 O O . ALA B 1 67 ? -4.199 15.289 -25.172 1 32.28 67 ALA B O 1
ATOM 5112 N N . SER B 1 68 ? -4.512 15.633 -22.953 1 29.98 68 SER B N 1
ATOM 5113 C CA . SER B 1 68 ? -3.652 16.812 -23.016 1 29.98 68 SER B CA 1
ATOM 5114 C C . SER B 1 68 ? -2.203 16.453 -22.703 1 29.98 68 SER B C 1
ATOM 5116 O O . SER B 1 68 ? -1.354 17.344 -22.578 1 29.98 68 SER B O 1
ATOM 5118 N N . LEU B 1 69 ? -1.907 15.492 -21.969 1 31.42 69 LEU B N 1
ATOM 5119 C CA . LEU B 1 69 ? -0.495 15.18 -22.156 1 31.42 69 LEU B CA 1
ATOM 5120 C C . LEU B 1 69 ? -0.084 15.406 -23.609 1 31.42 69 LEU B C 1
ATOM 5122 O O . LEU B 1 69 ? -0.324 14.555 -24.469 1 31.42 69 LEU B O 1
ATOM 5126 N N . ASN B 1 70 ? -0.434 16.438 -24.156 1 27.53 70 ASN B N 1
ATOM 5127 C CA . ASN B 1 70 ? 0.112 16.906 -25.422 1 27.53 70 ASN B CA 1
ATOM 5128 C C . ASN B 1 70 ? 1.53 16.391 -25.656 1 27.53 70 ASN B C 1
ATOM 5130 O O . ASN B 1 70 ? 2.414 16.609 -24.828 1 27.53 70 ASN B O 1
ATOM 5134 N N . CYS B 1 71 ? 1.59 15.375 -26.25 1 27.78 71 CYS B N 1
ATOM 5135 C CA . CYS B 1 71 ? 2.754 14.844 -26.938 1 27.78 71 CYS B CA 1
ATOM 5136 C C . CYS B 1 71 ? 3.656 15.961 -27.438 1 27.78 71 CYS B C 1
ATOM 5138 O O . CYS B 1 71 ? 4.641 15.711 -28.141 1 27.78 71 CYS B O 1
ATOM 5140 N N . SER B 1 72 ? 3.188 17.109 -27.516 1 27.94 72 SER B N 1
ATOM 5141 C CA . SER B 1 72 ? 4.105 18.031 -28.172 1 27.94 72 SER B CA 1
ATOM 5142 C C . SER B 1 72 ? 5.445 18.094 -27.438 1 27.94 72 SER B C 1
ATOM 5144 O O . SER B 1 72 ? 6.473 18.406 -28.047 1 27.94 72 SER B O 1
ATOM 5146 N N . SER B 1 73 ? 5.422 18.375 -26.125 1 28.84 73 SER B N 1
ATOM 5147 C CA . SER B 1 73 ? 6.766 18.531 -25.578 1 28.84 73 SER B CA 1
ATOM 5148 C C . SER B 1 73 ? 7.332 17.203 -25.094 1 28.84 73 SER B C 1
ATOM 5150 O O . SER B 1 73 ? 7.582 17.031 -23.906 1 28.84 73 SER B O 1
ATOM 5152 N N . CYS B 1 74 ? 6.879 16.172 -25.375 1 29.31 74 CYS B N 1
ATOM 5153 C CA . CYS B 1 74 ? 7.629 14.922 -25.281 1 29.31 74 CYS B CA 1
ATOM 5154 C C . CYS B 1 74 ? 9.062 15.109 -25.766 1 29.31 74 CYS B C 1
ATOM 5156 O O . CYS B 1 74 ? 9.453 14.555 -26.797 1 29.31 74 CYS B O 1
ATOM 5158 N N . SER B 1 75 ? 9.492 16.125 -25.812 1 29.73 75 SER B N 1
ATOM 5159 C CA . SER B 1 75 ? 10.945 16.203 -25.953 1 29.73 75 SER B CA 1
ATOM 5160 C C . SER B 1 75 ? 11.641 15.203 -25.031 1 29.73 75 SER B C 1
ATOM 5162 O O . SER B 1 75 ? 11.281 15.078 -23.859 1 29.73 75 SER B O 1
ATOM 5164 N N . THR B 1 76 ? 12.133 14.117 -25.469 1 33.19 76 THR B N 1
ATOM 5165 C CA . THR B 1 76 ? 13 13.141 -24.812 1 33.19 76 THR B CA 1
ATOM 5166 C C . THR B 1 76 ? 13.609 13.719 -23.547 1 33.19 76 THR B C 1
ATOM 5168 O O . THR B 1 76 ? 14.102 14.852 -23.547 1 33.19 76 THR B O 1
ATOM 5171 N N . ALA B 1 77 ? 13.117 13.039 -22.391 1 34.09 77 ALA B N 1
ATOM 5172 C CA . ALA B 1 77 ? 13.891 13.336 -21.188 1 34.09 77 ALA B CA 1
ATOM 5173 C C . ALA B 1 77 ? 15.266 13.906 -21.531 1 34.09 77 ALA B C 1
ATOM 5175 O O . ALA B 1 77 ? 15.891 14.578 -20.703 1 34.09 77 ALA B O 1
ATOM 5176 N N . ALA B 1 78 ? 15.875 13.336 -22.625 1 36.25 78 ALA B N 1
ATOM 5177 C CA . ALA B 1 78 ? 17.188 13.766 -23.109 1 36.25 78 ALA B CA 1
ATOM 5178 C C . ALA B 1 78 ? 17.141 15.211 -23.594 1 36.25 78 ALA B C 1
ATOM 5180 O O . ALA B 1 78 ? 18.109 15.969 -23.406 1 36.25 78 ALA B O 1
ATOM 5181 N N . SER B 1 79 ? 16 15.5 -24.078 1 37.03 79 SER B N 1
ATOM 5182 C CA . SER B 1 79 ? 16.078 16.828 -24.688 1 37.03 79 SER B CA 1
ATOM 5183 C C . SER B 1 79 ? 15.945 17.922 -23.641 1 37.03 79 SER B C 1
ATOM 5185 O O . SER B 1 79 ? 16.578 18.984 -23.75 1 37.03 79 SER B O 1
ATOM 5187 N N . ALA B 1 80 ? 15.102 17.719 -22.672 1 40.19 80 ALA B N 1
ATOM 5188 C CA . ALA B 1 80 ? 14.922 18.797 -21.719 1 40.19 80 ALA B CA 1
ATOM 5189 C C . ALA B 1 80 ? 16.172 18.969 -20.844 1 40.19 80 ALA B C 1
ATOM 5191 O O . ALA B 1 80 ? 16.5 20.094 -20.469 1 40.19 80 ALA B O 1
ATOM 5192 N N . THR B 1 81 ? 16.781 17.797 -20.312 1 43.81 81 THR B N 1
ATOM 5193 C CA . THR B 1 81 ? 18.078 17.953 -19.656 1 43.81 81 THR B CA 1
ATOM 5194 C C . THR B 1 81 ? 19.094 18.547 -20.625 1 43.81 81 THR B C 1
ATOM 5196 O O . THR B 1 81 ? 20.078 19.172 -20.188 1 43.81 81 THR B O 1
ATOM 5199 N N . GLN B 1 82 ? 18.875 18.109 -21.891 1 49.31 82 GLN B N 1
ATOM 5200 C CA . GLN B 1 82 ? 19.875 18.609 -22.828 1 49.31 82 GLN B CA 1
ATOM 5201 C C . GLN B 1 82 ? 19.844 20.141 -22.891 1 49.31 82 GLN B C 1
ATOM 5203 O O . GLN B 1 82 ? 20.859 20.781 -23.188 1 49.31 82 GLN B O 1
ATOM 5208 N N . SER B 1 83 ? 18.594 20.609 -22.203 1 62.22 83 SER B N 1
ATOM 5209 C CA . SER B 1 83 ? 18.609 22.062 -22.281 1 62.22 83 SER B CA 1
ATOM 5210 C C . SER B 1 83 ? 19.172 22.703 -21.016 1 62.22 83 SER B C 1
ATOM 5212 O O . SER B 1 83 ? 19.5 23.891 -21 1 62.22 83 SER B O 1
ATOM 5214 N N . LEU B 1 84 ? 19.328 21.781 -19.891 1 83.56 84 LEU B N 1
ATOM 5215 C CA . LEU B 1 84 ? 19.906 22.375 -18.672 1 83.56 84 LEU B CA 1
ATOM 5216 C C . LEU B 1 84 ? 21.406 22.125 -18.625 1 83.56 84 LEU B C 1
ATOM 5218 O O . LEU B 1 84 ? 21.859 20.984 -18.625 1 83.56 84 LEU B O 1
ATOM 5222 N N . PRO B 1 85 ? 22.188 23.172 -18.703 1 88.81 85 PRO B N 1
ATOM 5223 C CA . PRO B 1 85 ? 23.641 23 -18.594 1 88.81 85 PRO B CA 1
ATOM 5224 C C . PRO B 1 85 ? 24.062 22.266 -17.328 1 88.81 85 PRO B C 1
ATOM 5226 O O . PRO B 1 85 ? 23.375 22.359 -16.297 1 88.81 85 PRO B O 1
ATOM 5229 N N . LEU B 1 86 ? 25.141 21.531 -17.391 1 90.5 86 LEU B N 1
ATOM 5230 C CA . LEU B 1 86 ? 25.641 20.734 -16.281 1 90.5 86 LEU B CA 1
ATOM 5231 C C . LEU B 1 86 ? 25.859 21.594 -15.039 1 90.5 86 LEU B C 1
ATOM 5233 O O . LEU B 1 86 ? 25.578 21.172 -13.914 1 90.5 86 LEU B O 1
ATOM 5237 N N . GLU B 1 87 ? 26.359 22.766 -15.234 1 92.94 87 GLU B N 1
ATOM 5238 C CA . GLU B 1 87 ? 26.641 23.641 -14.109 1 92.94 87 GLU B CA 1
ATOM 5239 C C . GLU B 1 87 ? 25.375 23.984 -13.352 1 92.94 87 GLU B C 1
ATOM 5241 O O . GLU B 1 87 ? 25.359 24 -12.117 1 92.94 87 GLU B O 1
ATOM 5246 N N . GLU B 1 88 ? 24.391 24.25 -14.086 1 93.75 88 GLU B N 1
ATOM 5247 C CA . GLU B 1 88 ? 23.109 24.578 -13.461 1 93.75 88 GLU B CA 1
ATOM 5248 C C . GLU B 1 88 ? 22.516 23.359 -12.766 1 93.75 88 GLU B C 1
ATOM 5250 O O . GLU B 1 88 ? 21.953 23.469 -11.672 1 93.75 88 GLU B O 1
ATOM 5255 N N . ALA B 1 89 ? 22.578 22.266 -13.422 1 95 89 ALA B N 1
ATOM 5256 C CA . ALA B 1 89 ? 22.062 21.031 -12.836 1 95 89 ALA B CA 1
ATOM 5257 C C . ALA B 1 89 ? 22.812 20.688 -11.555 1 95 89 ALA B C 1
ATOM 5259 O O . ALA B 1 89 ? 22.219 20.281 -10.562 1 95 89 ALA B O 1
ATOM 5260 N N . SER B 1 90 ? 24.141 20.844 -11.625 1 96.12 90 SER B N 1
ATOM 5261 C CA . SER B 1 90 ? 24.969 20.562 -10.453 1 96.12 90 SER B CA 1
ATOM 5262 C C . SER B 1 90 ? 24.625 21.5 -9.297 1 96.12 90 SER B C 1
ATOM 5264 O O . SER B 1 90 ? 24.625 21.094 -8.133 1 96.12 90 SER B O 1
ATOM 5266 N N . SER B 1 91 ? 24.375 22.703 -9.625 1 96.81 91 SER B N 1
ATOM 5267 C CA . SER B 1 91 ? 24 23.672 -8.609 1 96.81 91 SER B CA 1
ATOM 5268 C C . SER B 1 91 ? 22.672 23.297 -7.957 1 96.81 91 SER B C 1
ATOM 5270 O O . SER B 1 91 ? 22.516 23.438 -6.742 1 96.81 91 SER B O 1
ATOM 5272 N N . LEU B 1 92 ? 21.734 22.891 -8.742 1 96.94 92 LEU B N 1
ATOM 5273 C CA . LEU B 1 92 ? 20.438 22.469 -8.211 1 96.94 92 LEU B CA 1
ATOM 5274 C C . LEU B 1 92 ? 20.594 21.219 -7.363 1 96.94 92 LEU B C 1
ATOM 5276 O O . LEU B 1 92 ? 19.953 21.094 -6.316 1 96.94 92 LEU B O 1
ATOM 5280 N N . VAL B 1 93 ? 21.375 20.297 -7.84 1 97.69 93 VAL B N 1
ATOM 5281 C CA . VAL B 1 93 ? 21.609 19.062 -7.078 1 97.69 93 VAL B CA 1
ATOM 5282 C C . VAL B 1 93 ? 22.25 19.406 -5.734 1 97.69 93 VAL B C 1
ATOM 5284 O O . VAL B 1 93 ? 21.891 18.844 -4.703 1 97.69 93 VAL B O 1
ATOM 5287 N N . ASP B 1 94 ? 23.172 20.344 -5.738 1 97 94 ASP B N 1
ATOM 5288 C CA . ASP B 1 94 ? 23.797 20.781 -4.496 1 97 94 ASP B CA 1
ATOM 5289 C C . ASP B 1 94 ? 22.766 21.406 -3.553 1 97 94 ASP B C 1
ATOM 5291 O O . ASP B 1 94 ? 22.828 21.203 -2.34 1 97 94 ASP B O 1
ATOM 5295 N N . GLU B 1 95 ? 21.906 22.172 -4.129 1 94.81 95 GLU B N 1
ATOM 5296 C CA . GLU B 1 95 ? 20.844 22.766 -3.332 1 94.81 95 GLU B CA 1
ATOM 5297 C C . GLU B 1 95 ? 19.984 21.688 -2.672 1 94.81 95 GLU B C 1
ATOM 5299 O O . GLU B 1 95 ? 19.594 21.828 -1.51 1 94.81 95 GLU B O 1
ATOM 5304 N N . PHE B 1 96 ? 19.656 20.703 -3.379 1 96.62 96 PHE B N 1
ATOM 5305 C CA . PHE B 1 96 ? 18.859 19.609 -2.85 1 96.62 96 PHE B CA 1
ATOM 5306 C C . PHE B 1 96 ? 19.609 18.875 -1.735 1 96.62 96 PHE B C 1
ATOM 5308 O O . PHE B 1 96 ? 19.016 18.562 -0.697 1 96.62 96 PHE B O 1
ATOM 5315 N N . LEU B 1 97 ? 20.875 18.562 -1.969 1 96.75 97 LEU B N 1
ATOM 5316 C CA . LEU B 1 97 ? 21.672 17.812 -1.009 1 96.75 97 LEU B CA 1
ATOM 5317 C C . LEU B 1 97 ? 21.859 18.609 0.284 1 96.75 97 LEU B C 1
ATOM 5319 O O . LEU B 1 97 ? 21.797 18.031 1.376 1 96.75 97 LEU B O 1
ATOM 5323 N N . GLU B 1 98 ? 21.922 19.906 0.231 1 93 98 GLU B N 1
ATOM 5324 C CA . GLU B 1 98 ? 22.219 20.75 1.38 1 93 98 GLU B CA 1
ATOM 5325 C C . GLU B 1 98 ? 20.969 21.062 2.193 1 93 98 GLU B C 1
ATOM 5327 O O . GLU B 1 98 ? 21.047 21.234 3.41 1 93 98 GLU B O 1
ATOM 5332 N N . ASN B 1 99 ? 19.875 21.062 1.522 1 91.69 99 ASN B N 1
ATOM 5333 C CA . ASN B 1 99 ? 18.703 21.578 2.213 1 91.69 99 ASN B CA 1
ATOM 5334 C C . ASN B 1 99 ? 17.688 20.469 2.486 1 91.69 99 ASN B C 1
ATOM 5336 O O . ASN B 1 99 ? 16.859 20.578 3.391 1 91.69 99 ASN B O 1
ATOM 5340 N N . PHE B 1 100 ? 17.703 19.422 1.703 1 95.12 100 PHE B N 1
ATOM 5341 C CA . PHE B 1 100 ? 16.688 18.375 1.854 1 95.12 100 PHE B CA 1
ATOM 5342 C C . PHE B 1 100 ? 17.344 17.047 2.242 1 95.12 100 PHE B C 1
ATOM 5344 O O . PHE B 1 100 ? 17.016 16.484 3.291 1 95.12 100 PHE B O 1
ATOM 5351 N N . ASN B 1 101 ? 18.328 16.656 1.452 1 97.31 101 ASN B N 1
ATOM 5352 C CA . ASN B 1 101 ? 18.953 15.352 1.646 1 97.31 101 ASN B CA 1
ATOM 5353 C C . ASN B 1 101 ? 19.672 15.266 2.99 1 97.31 101 ASN B C 1
ATOM 5355 O O . ASN B 1 101 ? 19.891 14.18 3.514 1 97.31 101 ASN B O 1
ATOM 5359 N N . ILE B 1 102 ? 20.062 16.359 3.535 1 95 102 ILE B N 1
ATOM 5360 C CA . ILE B 1 102 ? 20.75 16.375 4.82 1 95 102 ILE B CA 1
ATOM 5361 C C . ILE B 1 102 ? 19.797 15.93 5.922 1 95 102 ILE B C 1
ATOM 5363 O O . ILE B 1 102 ? 20.219 15.305 6.898 1 95 102 ILE B O 1
ATOM 5367 N N . ALA B 1 103 ? 18.516 16.266 5.809 1 95.5 103 ALA B N 1
ATOM 5368 C CA . ALA B 1 103 ? 17.516 15.891 6.812 1 95.5 103 ALA B CA 1
ATOM 5369 C C . ALA B 1 103 ? 17.016 14.461 6.59 1 95.5 103 ALA B C 1
ATOM 5371 O O . ALA B 1 103 ? 16.953 13.664 7.531 1 95.5 103 ALA B O 1
ATOM 5372 N N . LEU B 1 104 ? 16.625 14.172 5.359 1 97.62 104 LEU B N 1
ATOM 5373 C CA . LEU B 1 104 ? 16.203 12.844 4.938 1 97.62 104 LEU B CA 1
ATOM 5374 C C . LEU B 1 104 ? 17.094 12.32 3.811 1 97.62 104 LEU B C 1
ATOM 5376 O O . LEU B 1 104 ? 16.797 12.531 2.633 1 97.62 104 LEU B O 1
ATOM 5380 N N . PRO B 1 105 ? 18.078 11.633 4.223 1 98.12 105 PRO B N 1
ATOM 5381 C CA . PRO B 1 105 ? 19.109 11.242 3.25 1 98.12 105 PRO B CA 1
ATOM 5382 C C . PRO B 1 105 ? 18.641 10.133 2.314 1 98.12 105 PRO B C 1
ATOM 5384 O O . PRO B 1 105 ? 19.047 8.977 2.465 1 98.12 105 PRO B O 1
ATOM 5387 N N . ILE B 1 106 ? 17.969 10.484 1.285 1 98.56 106 ILE B N 1
ATOM 5388 C CA . ILE B 1 106 ? 17.484 9.562 0.268 1 98.56 106 ILE B CA 1
ATOM 5389 C C . ILE B 1 106 ? 18.641 9.102 -0.615 1 98.56 106 ILE B C 1
ATOM 5391 O O . ILE B 1 106 ? 18.656 7.957 -1.07 1 98.56 106 ILE B O 1
ATOM 5395 N N . PHE B 1 107 ? 19.609 10.055 -0.849 1 98.12 107 PHE B N 1
ATOM 5396 C CA . PHE B 1 107 ? 20.703 9.727 -1.742 1 98.12 107 PHE B CA 1
ATOM 5397 C C . PHE B 1 107 ? 22.031 9.781 -0.999 1 98.12 107 PHE B C 1
ATOM 5399 O O . PHE B 1 107 ? 22.203 10.555 -0.059 1 98.12 107 PHE B O 1
ATOM 5406 N N . HIS B 1 108 ? 22.875 8.844 -1.38 1 96.38 108 HIS B N 1
ATOM 5407 C CA . HIS B 1 108 ? 24.281 9.016 -1.085 1 96.38 108 HIS B CA 1
ATOM 5408 C C . HIS B 1 108 ? 24.906 10.102 -1.967 1 96.38 108 HIS B C 1
ATOM 5410 O O . HIS B 1 108 ? 25 9.93 -3.186 1 96.38 108 HIS B O 1
ATOM 5416 N N . PRO B 1 109 ? 25.375 11.164 -1.402 1 97.06 109 PRO B N 1
ATOM 5417 C CA . PRO B 1 109 ? 25.734 12.336 -2.201 1 97.06 109 PRO B CA 1
ATOM 5418 C C . PRO B 1 109 ? 26.812 12.031 -3.24 1 97.06 109 PRO B C 1
ATOM 5420 O O . PRO B 1 109 ? 26.672 12.406 -4.406 1 97.06 109 PRO B O 1
ATOM 5423 N N . PRO B 1 110 ? 27.906 11.32 -2.9 1 95.12 110 PRO B N 1
ATOM 5424 C CA . PRO B 1 110 ? 28.906 11.023 -3.93 1 95.12 110 PRO B CA 1
ATOM 5425 C C . PRO B 1 110 ? 28.344 10.203 -5.082 1 95.12 110 PRO B C 1
ATOM 5427 O O . PRO B 1 110 ? 28.734 10.406 -6.238 1 95.12 110 PRO B O 1
ATOM 5430 N N . THR B 1 111 ? 27.453 9.281 -4.781 1 93.62 111 THR B N 1
ATOM 5431 C CA . THR B 1 111 ? 26.875 8.453 -5.828 1 93.62 111 THR B CA 1
ATOM 5432 C C . THR B 1 111 ? 25.969 9.281 -6.738 1 93.62 111 THR B C 1
ATOM 5434 O O . THR B 1 111 ? 26 9.125 -7.961 1 93.62 111 THR B O 1
ATOM 5437 N N . LEU B 1 112 ? 25.188 10.156 -6.156 1 95.5 112 LEU B N 1
ATOM 5438 C CA . LEU B 1 112 ? 24.281 10.992 -6.938 1 95.5 112 LEU B CA 1
ATOM 5439 C C . LEU B 1 112 ? 25.062 11.93 -7.855 1 95.5 112 LEU B C 1
ATOM 5441 O O . LEU B 1 112 ? 24.703 12.102 -9.023 1 95.5 112 LEU B O 1
ATOM 5445 N N . THR B 1 113 ? 26.125 12.523 -7.324 1 95.12 113 THR B N 1
ATOM 5446 C CA . THR B 1 113 ? 26.953 13.43 -8.109 1 95.12 113 THR B CA 1
ATOM 5447 C C . THR B 1 113 ? 27.641 12.688 -9.242 1 95.12 113 THR B C 1
ATOM 5449 O O . THR B 1 113 ? 27.75 13.203 -10.359 1 95.12 113 THR B O 1
ATOM 5452 N N . SER B 1 114 ? 28.094 11.484 -8.922 1 92.75 114 SER B N 1
ATOM 5453 C CA . SER B 1 114 ? 28.734 10.672 -9.953 1 92.75 114 SER B CA 1
ATOM 5454 C C . SER B 1 114 ? 27.75 10.297 -11.055 1 92.75 114 SER B C 1
ATOM 5456 O O . SER B 1 114 ? 28.109 10.297 -12.234 1 92.75 114 SER B O 1
ATOM 5458 N N . LEU B 1 115 ? 26.547 9.969 -10.656 1 91 115 LEU B N 1
ATOM 5459 C CA . LEU B 1 115 ? 25.531 9.617 -11.633 1 91 115 LEU B CA 1
ATOM 5460 C C . LEU B 1 115 ? 25.188 10.82 -12.516 1 91 115 LEU B C 1
ATOM 5462 O O . LEU B 1 115 ? 24.922 10.664 -13.711 1 91 115 LEU B O 1
ATOM 5466 N N . LEU B 1 116 ? 25.156 12.008 -11.938 1 92.5 116 LEU B N 1
ATOM 5467 C CA . LEU B 1 116 ? 24.891 13.219 -12.703 1 92.5 116 LEU B CA 1
ATOM 5468 C C . LEU B 1 116 ? 26 13.461 -13.727 1 92.5 116 LEU B C 1
ATOM 5470 O O . LEU B 1 116 ? 25.703 13.781 -14.883 1 92.5 116 LEU B O 1
ATOM 5474 N N . GLU B 1 117 ? 27.234 13.273 -13.336 1 90.5 117 GLU B N 1
ATOM 5475 C CA . GLU B 1 117 ? 28.375 13.461 -14.234 1 90.5 117 GLU B CA 1
ATOM 5476 C C . GLU B 1 117 ? 28.344 12.445 -15.375 1 90.5 117 GLU B C 1
ATOM 5478 O O . GLU B 1 117 ? 28.625 12.789 -16.531 1 90.5 117 GLU B O 1
ATOM 5483 N N . LYS B 1 118 ? 28 11.305 -15.016 1 86.12 118 LYS B N 1
ATOM 5484 C CA . LYS B 1 118 ? 27.906 10.266 -16.047 1 86.12 118 LYS B CA 1
ATOM 5485 C C . LYS B 1 118 ? 26.781 10.578 -17.031 1 86.12 118 LYS B C 1
ATOM 5487 O O . LYS B 1 118 ? 26.906 10.297 -18.219 1 86.12 118 LYS B O 1
ATOM 5492 N N . HIS B 1 119 ? 25.688 11.109 -16.469 1 84.44 119 HIS B N 1
ATOM 5493 C CA . HIS B 1 119 ? 24.547 11.477 -17.297 1 84.44 119 HIS B CA 1
ATOM 5494 C C . HIS B 1 119 ? 24.938 12.516 -18.344 1 84.44 119 HIS B C 1
ATOM 5496 O O . HIS B 1 119 ? 24.484 12.453 -19.484 1 84.44 119 HIS B O 1
ATOM 5502 N N . TYR B 1 120 ? 25.703 13.453 -18.047 1 85 120 TYR B N 1
ATOM 5503 C CA . TYR B 1 120 ? 26.094 14.531 -18.969 1 85 120 TYR B CA 1
ATOM 5504 C C . TYR B 1 120 ? 27.297 14.133 -19.797 1 85 120 TYR B C 1
ATOM 5506 O O . TYR B 1 120 ? 27.547 14.711 -20.859 1 85 120 TYR B O 1
ATOM 5514 N N . ALA B 1 121 ? 28.062 13.227 -19.266 1 79.19 121 ALA B N 1
ATOM 5515 C CA . ALA B 1 121 ? 29.188 12.742 -20.047 1 79.19 121 ALA B CA 1
ATOM 5516 C C . ALA B 1 121 ? 28.719 11.844 -21.188 1 79.19 121 ALA B C 1
ATOM 5518 O O . ALA B 1 121 ? 29.297 11.844 -22.281 1 79.19 121 ALA B O 1
ATOM 5519 N N . THR B 1 122 ? 27.844 10.914 -20.75 1 61.56 122 THR B N 1
ATOM 5520 C CA . THR B 1 122 ? 27.359 9.945 -21.719 1 61.56 122 THR B CA 1
ATOM 5521 C C . THR B 1 122 ? 26.375 10.594 -22.688 1 61.56 122 THR B C 1
ATOM 5523 O O . THR B 1 122 ? 25.219 10.82 -22.344 1 61.56 122 THR B O 1
ATOM 5526 N N . ASN B 1 123 ? 26.344 11.867 -23.016 1 48.5 123 ASN B N 1
ATOM 5527 C CA . ASN B 1 123 ? 25.453 12.117 -24.141 1 48.5 123 ASN B CA 1
ATOM 5528 C C . ASN B 1 123 ? 25.062 10.828 -24.859 1 48.5 123 ASN B C 1
ATOM 5530 O O . ASN B 1 123 ? 24.234 10.844 -25.766 1 48.5 123 ASN B O 1
ATOM 5534 N N . LEU B 1 124 ? 26.094 9.906 -25.312 1 39.66 124 LEU B N 1
ATOM 5535 C CA . LEU B 1 124 ? 26.234 8.852 -26.328 1 39.66 124 LEU B CA 1
ATOM 5536 C C . LEU B 1 124 ? 25.516 7.582 -25.875 1 39.66 124 LEU B C 1
ATOM 5538 O O . LEU B 1 124 ? 25.281 7.383 -24.688 1 39.66 124 LEU B O 1
ATOM 5542 N N . GLN B 1 125 ? 25.484 6.363 -26.766 1 35.47 125 GLN B N 1
ATOM 5543 C CA . GLN B 1 125 ? 24.703 5.152 -26.984 1 35.47 125 GLN B CA 1
ATOM 5544 C C . GLN B 1 125 ? 24.766 4.227 -25.781 1 35.47 125 GLN B C 1
ATOM 5546 O O . GLN B 1 125 ? 23.969 3.285 -25.672 1 35.47 125 GLN B O 1
ATOM 5551 N N . THR B 1 126 ? 26.016 3.832 -25.047 1 35.78 126 THR B N 1
ATOM 5552 C CA . THR B 1 126 ? 26.328 2.461 -24.672 1 35.78 126 THR B CA 1
ATOM 5553 C C . THR B 1 126 ? 25.953 2.207 -23.203 1 35.78 126 THR B C 1
ATOM 5555 O O . THR B 1 126 ? 26.047 1.076 -22.719 1 35.78 126 THR B O 1
ATOM 5558 N N . ASP B 1 127 ? 26.281 3.037 -22.188 1 39.22 127 ASP B N 1
ATOM 5559 C CA . ASP B 1 127 ? 26.375 2.361 -20.891 1 39.22 127 ASP B CA 1
ATOM 5560 C C . ASP B 1 127 ? 25 2.146 -20.281 1 39.22 127 ASP B C 1
ATOM 5562 O O . ASP B 1 127 ? 24.172 3.064 -20.266 1 39.22 127 ASP B O 1
ATOM 5566 N N . ARG B 1 128 ? 24.719 1.046 -19.938 1 37.94 128 ARG B N 1
ATOM 5567 C CA . ARG B 1 128 ? 23.562 0.344 -19.391 1 37.94 128 ARG B CA 1
ATOM 5568 C C . ARG B 1 128 ? 23.016 1.067 -18.156 1 37.94 128 ARG B C 1
ATOM 5570 O O . ARG B 1 128 ? 21.922 0.761 -17.688 1 37.94 128 ARG B O 1
ATOM 5577 N N . ALA B 1 129 ? 24.047 1.643 -17.359 1 39.06 129 ALA B N 1
ATOM 5578 C CA . ALA B 1 129 ? 23.562 2.213 -16.094 1 39.06 129 ALA B CA 1
ATOM 5579 C C . ALA B 1 129 ? 22.484 3.258 -16.344 1 39.06 129 ALA B C 1
ATOM 5581 O O . ALA B 1 129 ? 21.578 3.424 -15.531 1 39.06 129 ALA B O 1
ATOM 5582 N N . SER B 1 130 ? 22.719 4.242 -17.406 1 43.97 130 SER B N 1
ATOM 5583 C CA . SER B 1 130 ? 21.797 5.293 -17.828 1 43.97 130 SER B CA 1
ATOM 5584 C C . SER B 1 130 ? 20.5 4.711 -18.359 1 43.97 130 SER B C 1
ATOM 5586 O O . SER B 1 130 ? 19.531 5.445 -18.625 1 43.97 130 SER B O 1
ATOM 5588 N N . THR B 1 131 ? 20.531 3.322 -18.391 1 57.78 131 THR B N 1
ATOM 5589 C CA . THR B 1 131 ? 19.438 2.623 -19.031 1 57.78 131 THR B CA 1
ATOM 5590 C C . THR B 1 131 ? 18.391 2.18 -18.016 1 57.78 131 THR B C 1
ATOM 5592 O O . THR B 1 131 ? 17.438 1.492 -18.359 1 57.78 131 THR B O 1
ATOM 5595 N N . GLU B 1 132 ? 18.766 2.76 -16.703 1 71.88 132 GLU B N 1
ATOM 5596 C CA . GLU B 1 132 ? 17.766 2.383 -15.719 1 71.88 132 GLU B CA 1
ATOM 5597 C C . GLU B 1 132 ? 16.562 3.326 -15.766 1 71.88 132 GLU B C 1
ATOM 5599 O O . GLU B 1 132 ? 16.719 4.543 -15.648 1 71.88 132 GLU B O 1
ATOM 5604 N N . PRO B 1 133 ? 15.508 2.832 -15.953 1 74.06 133 PRO B N 1
ATOM 5605 C CA . PRO B 1 133 ? 14.305 3.666 -16.062 1 74.06 133 PRO B CA 1
ATOM 5606 C C . PRO B 1 133 ? 14.102 4.562 -14.844 1 74.06 133 PRO B C 1
ATOM 5608 O O . PRO B 1 133 ? 13.43 5.594 -14.938 1 74.06 133 PRO B O 1
ATOM 5611 N N . ALA B 1 134 ? 14.82 4.27 -13.766 1 88.31 134 ALA B N 1
ATOM 5612 C CA . ALA B 1 134 ? 14.562 5 -12.531 1 88.31 134 ALA B CA 1
ATOM 5613 C C . ALA B 1 134 ? 15.406 6.27 -12.453 1 88.31 134 ALA B C 1
ATOM 5615 O O . ALA B 1 134 ? 15.094 7.188 -11.688 1 88.31 134 ALA B O 1
ATOM 5616 N N . TRP B 1 135 ? 16.469 6.398 -13.25 1 89.62 135 TRP B N 1
ATOM 5617 C CA . TRP B 1 135 ? 17.406 7.512 -13.102 1 89.62 135 TRP B CA 1
ATOM 5618 C C . TRP B 1 135 ? 16.734 8.828 -13.5 1 89.62 135 TRP B C 1
ATOM 5620 O O . TRP B 1 135 ? 16.781 9.805 -12.75 1 89.62 135 TRP B O 1
ATOM 5630 N N . PRO B 1 136 ? 16.062 8.906 -14.648 1 89.5 136 PRO B N 1
ATOM 5631 C CA . PRO B 1 136 ? 15.422 10.18 -14.992 1 89.5 136 PRO B CA 1
ATOM 5632 C C . PRO B 1 136 ? 14.406 10.633 -13.945 1 89.5 136 PRO B C 1
ATOM 5634 O O . PRO B 1 136 ? 14.297 11.828 -13.672 1 89.5 136 PRO B O 1
ATOM 5637 N N . VAL B 1 137 ? 13.648 9.648 -13.422 1 92.62 137 VAL B N 1
ATOM 5638 C CA . VAL B 1 137 ? 12.656 9.992 -12.406 1 92.62 137 VAL B CA 1
ATOM 5639 C C . VAL B 1 137 ? 13.352 10.578 -11.18 1 92.62 137 VAL B C 1
ATOM 5641 O O . VAL B 1 137 ? 12.906 11.594 -10.633 1 92.62 137 VAL B O 1
ATOM 5644 N N . ALA B 1 138 ? 14.461 9.953 -10.773 1 95.81 138 ALA B N 1
ATOM 5645 C CA . ALA B 1 138 ? 15.211 10.445 -9.625 1 95.81 138 ALA B CA 1
ATOM 5646 C C . ALA B 1 138 ? 15.797 11.828 -9.906 1 95.81 138 ALA B C 1
ATOM 5648 O O . ALA B 1 138 ? 15.656 12.742 -9.094 1 95.81 138 ALA B O 1
ATOM 5649 N N . LEU B 1 139 ? 16.391 11.992 -11.031 1 94.94 139 LEU B N 1
ATOM 5650 C CA . LEU B 1 139 ? 17.047 13.242 -11.391 1 94.94 139 LEU B CA 1
ATOM 5651 C C . LEU B 1 139 ? 16.047 14.391 -11.461 1 94.94 139 LEU B C 1
ATOM 5653 O O . LEU B 1 139 ? 16.219 15.422 -10.828 1 94.94 139 LEU B O 1
ATOM 5657 N N . PHE B 1 140 ? 14.969 14.18 -12.195 1 94.81 140 PHE B N 1
ATOM 5658 C CA . PHE B 1 140 ? 14 15.25 -12.391 1 94.81 140 PHE B CA 1
ATOM 5659 C C . PHE B 1 140 ? 13.281 15.586 -11.086 1 94.81 140 PHE B C 1
ATOM 5661 O O . PHE B 1 140 ? 12.914 16.734 -10.852 1 94.81 140 PHE B O 1
ATOM 5668 N N . SER B 1 141 ? 13.086 14.586 -10.258 1 97.06 141 SER B N 1
ATOM 5669 C CA . SER B 1 141 ? 12.477 14.875 -8.969 1 97.06 141 SER B CA 1
ATOM 5670 C C . SER B 1 141 ? 13.383 15.742 -8.102 1 97.06 141 SER B C 1
ATOM 5672 O O . SER B 1 141 ? 12.914 16.656 -7.422 1 97.06 141 SER B O 1
ATOM 5674 N N . VAL B 1 142 ? 14.695 15.414 -8.148 1 98.12 142 VAL B N 1
ATOM 5675 C CA . VAL B 1 142 ? 15.672 16.203 -7.395 1 98.12 142 VAL B CA 1
ATOM 5676 C C . VAL B 1 142 ? 15.695 17.641 -7.926 1 98.12 142 VAL B C 1
ATOM 5678 O O . VAL B 1 142 ? 15.68 18.594 -7.145 1 98.12 142 VAL B O 1
ATOM 5681 N N . LEU B 1 143 ? 15.711 17.781 -9.219 1 97.06 143 LEU B N 1
ATOM 5682 C CA . LEU B 1 143 ? 15.734 19.109 -9.836 1 97.06 143 LEU B CA 1
ATOM 5683 C C . LEU B 1 143 ? 14.461 19.875 -9.523 1 97.06 143 LEU B C 1
ATOM 5685 O O . LEU B 1 143 ? 14.5 21.078 -9.289 1 97.06 143 LEU B O 1
ATOM 5689 N N . ALA B 1 144 ? 13.336 19.172 -9.516 1 95.56 144 ALA B N 1
ATOM 5690 C CA . ALA B 1 144 ? 12.055 19.812 -9.219 1 95.56 144 ALA B CA 1
ATOM 5691 C C . ALA B 1 144 ? 12.031 20.359 -7.797 1 95.56 144 ALA B C 1
ATOM 5693 O O . ALA B 1 144 ? 11.617 21.5 -7.574 1 95.56 144 ALA B O 1
ATOM 5694 N N . MET B 1 145 ? 12.5 19.609 -6.844 1 95.56 145 MET B N 1
ATOM 5695 C CA . MET B 1 145 ? 12.516 20.031 -5.445 1 95.56 145 MET B CA 1
ATOM 5696 C C . MET B 1 145 ? 13.422 21.234 -5.242 1 95.56 145 MET B C 1
ATOM 5698 O O . MET B 1 145 ? 13.031 22.203 -4.594 1 95.56 145 MET B O 1
ATOM 5702 N N . ALA B 1 146 ? 14.609 21.156 -5.816 1 96.12 146 ALA B N 1
ATOM 5703 C CA . ALA B 1 146 ? 15.57 22.234 -5.672 1 96.12 146 ALA B CA 1
ATOM 5704 C C . ALA B 1 146 ? 15.07 23.5 -6.352 1 96.12 146 ALA B C 1
ATOM 5706 O O . ALA B 1 146 ? 15.195 24.609 -5.801 1 96.12 146 ALA B O 1
ATOM 5707 N N . GLN B 1 147 ? 14.523 23.359 -7.539 1 94.44 147 GLN B N 1
ATOM 5708 C CA . GLN B 1 147 ? 14.023 24.516 -8.289 1 94.44 147 GLN B CA 1
ATOM 5709 C C . GLN B 1 147 ? 12.852 25.172 -7.57 1 94.44 147 GLN B C 1
ATOM 5711 O O . GLN B 1 147 ? 12.68 26.391 -7.633 1 94.44 147 GLN B O 1
ATOM 5716 N N . ARG B 1 148 ? 11.984 24.406 -6.984 1 91.94 148 ARG B N 1
ATOM 5717 C CA . ARG B 1 148 ? 10.867 24.953 -6.227 1 91.94 148 ARG B CA 1
ATOM 5718 C C . ARG B 1 148 ? 11.367 25.781 -5.051 1 91.94 148 ARG B C 1
ATOM 5720 O O . ARG B 1 148 ? 10.812 26.844 -4.754 1 91.94 148 ARG B O 1
ATOM 5727 N N . LYS B 1 149 ? 12.352 25.281 -4.352 1 90.44 149 LYS B N 1
ATOM 5728 C CA . LYS B 1 149 ? 12.93 26.047 -3.254 1 90.44 149 LYS B CA 1
ATOM 5729 C C . LYS B 1 149 ? 13.469 27.391 -3.75 1 90.44 149 LYS B C 1
ATOM 5731 O O . LYS B 1 149 ? 13.258 28.422 -3.115 1 90.44 149 LYS B O 1
ATOM 5736 N N . ARG B 1 150 ? 14.117 27.375 -4.848 1 90.25 150 ARG B N 1
ATOM 5737 C CA . ARG B 1 150 ? 14.641 28.594 -5.434 1 90.25 150 ARG B CA 1
ATOM 5738 C C . ARG B 1 150 ? 13.508 29.547 -5.828 1 90.25 150 ARG B C 1
ATOM 5740 O O . ARG B 1 150 ? 13.648 30.766 -5.734 1 90.25 150 ARG B O 1
ATOM 5747 N N . ALA B 1 151 ? 12.484 28.984 -6.297 1 88.62 151 ALA B N 1
ATOM 5748 C CA . ALA B 1 151 ? 11.336 29.781 -6.711 1 88.62 151 ALA B CA 1
ATOM 5749 C C . ALA B 1 151 ? 10.75 30.547 -5.527 1 88.62 151 ALA B C 1
ATOM 5751 O O . ALA B 1 151 ? 10.289 31.688 -5.676 1 88.62 151 ALA B O 1
ATOM 5752 N N . GLU B 1 152 ? 10.742 29.938 -4.414 1 84.12 152 GLU B N 1
ATOM 5753 C CA . GLU B 1 152 ? 10.195 30.562 -3.215 1 84.12 152 GLU B CA 1
ATOM 5754 C C . GLU B 1 152 ? 11.062 31.75 -2.77 1 84.12 152 GLU B C 1
ATOM 5756 O O . GLU B 1 152 ? 10.57 32.656 -2.107 1 84.12 152 GLU B O 1
ATOM 5761 N N . GLU B 1 153 ? 12.305 31.734 -3.15 1 81.75 153 GLU B N 1
ATOM 5762 C CA . GLU B 1 153 ? 13.227 32.781 -2.748 1 81.75 153 GLU B CA 1
ATOM 5763 C C . GLU B 1 153 ? 13.477 33.781 -3.889 1 81.75 153 GLU B C 1
ATOM 5765 O O . GLU B 1 153 ? 14.133 34.812 -3.701 1 81.75 153 GLU B O 1
ATOM 5770 N N . SER B 1 154 ? 12.93 33.469 -4.973 1 82.62 154 SER B N 1
ATOM 5771 C CA . SER B 1 154 ? 13.203 34.25 -6.16 1 82.62 154 SER B CA 1
ATOM 5772 C C . SER B 1 154 ? 12.305 35.5 -6.215 1 82.62 154 SER B C 1
ATOM 5774 O O . SER B 1 154 ? 11.25 35.531 -5.586 1 82.62 154 SER B O 1
ATOM 5776 N N . SER B 1 155 ? 12.828 36.438 -6.961 1 78.31 155 SER B N 1
ATOM 5777 C CA . SER B 1 155 ? 12.078 37.656 -7.246 1 78.31 155 SER B CA 1
ATOM 5778 C C . SER B 1 155 ? 10.977 37.406 -8.266 1 78.31 155 SER B C 1
ATOM 5780 O O . SER B 1 155 ? 9.977 38.125 -8.305 1 78.31 155 SER B O 1
ATOM 5782 N N . ASN B 1 156 ? 11.172 36.531 -9.133 1 81.19 156 ASN B N 1
ATOM 5783 C CA . ASN B 1 156 ? 10.156 36.094 -10.086 1 81.19 156 ASN B CA 1
ATOM 5784 C C . ASN B 1 156 ? 9.656 34.688 -9.766 1 81.19 156 ASN B C 1
ATOM 5786 O O . ASN B 1 156 ? 9.938 33.75 -10.5 1 81.19 156 ASN B O 1
ATOM 5790 N N . PRO B 1 157 ? 8.875 34.594 -8.93 1 82.81 157 PRO B N 1
ATOM 5791 C CA . PRO B 1 157 ? 8.484 33.281 -8.391 1 82.81 157 PRO B CA 1
ATOM 5792 C C . PRO B 1 157 ? 7.656 32.469 -9.375 1 82.81 157 PRO B C 1
ATOM 5794 O O . PRO B 1 157 ? 7.789 31.25 -9.438 1 82.81 157 PRO B O 1
ATOM 5797 N N . GLN B 1 158 ? 7.055 33.094 -10.32 1 80.25 158 GLN B N 1
ATOM 5798 C CA . GLN B 1 158 ? 6.141 32.344 -11.18 1 80.25 158 GLN B CA 1
ATOM 5799 C C . GLN B 1 158 ? 6.906 31.547 -12.234 1 80.25 158 GLN B C 1
ATOM 5801 O O . GLN B 1 158 ? 6.609 30.375 -12.469 1 80.25 158 GLN B O 1
ATOM 5806 N N . GLU B 1 159 ? 7.844 32.188 -12.859 1 83.38 159 GLU B N 1
ATOM 5807 C CA . GLU B 1 159 ? 8.625 31.5 -13.891 1 83.38 159 GLU B CA 1
ATOM 5808 C C . GLU B 1 159 ? 9.453 30.359 -13.297 1 83.38 159 GLU B C 1
ATOM 5810 O O . GLU B 1 159 ? 9.562 29.281 -13.883 1 83.38 159 GLU B O 1
ATOM 5815 N N . ALA B 1 160 ? 10.023 30.625 -12.188 1 87.12 160 ALA B N 1
ATOM 5816 C CA . ALA B 1 160 ? 10.836 29.609 -11.508 1 87.12 160 ALA B CA 1
ATOM 5817 C C . ALA B 1 160 ? 9.977 28.438 -11.062 1 87.12 160 ALA B C 1
ATOM 5819 O O . ALA B 1 160 ? 10.422 27.281 -11.109 1 87.12 160 ALA B O 1
ATOM 5820 N N . LEU B 1 161 ? 8.844 28.766 -10.703 1 85.88 161 LEU B N 1
ATOM 5821 C CA . LEU B 1 161 ? 7.93 27.703 -10.273 1 85.88 161 LEU B CA 1
ATOM 5822 C C . LEU B 1 161 ? 7.484 26.859 -11.461 1 85.88 161 LEU B C 1
ATOM 5824 O O . LEU B 1 161 ? 7.312 25.641 -11.328 1 85.88 161 LEU B O 1
ATOM 5828 N N . GLU B 1 162 ? 7.281 27.453 -12.555 1 85.12 162 GLU B N 1
ATOM 5829 C CA . GLU B 1 162 ? 6.914 26.719 -13.758 1 85.12 162 GLU B CA 1
ATOM 5830 C C . GLU B 1 162 ? 8.016 25.75 -14.172 1 85.12 162 GLU B C 1
ATOM 5832 O O . GLU B 1 162 ? 7.738 24.641 -14.633 1 85.12 162 GLU B O 1
ATOM 5837 N N . LYS B 1 163 ? 9.172 26.172 -14.031 1 87.94 163 LYS B N 1
ATOM 5838 C CA . LYS B 1 163 ? 10.297 25.297 -14.328 1 87.94 163 LYS B CA 1
ATOM 5839 C C . LYS B 1 163 ? 10.32 24.094 -13.391 1 87.94 163 LYS B C 1
ATOM 5841 O O . LYS B 1 163 ? 10.648 22.984 -13.805 1 87.94 163 LYS B O 1
ATOM 5846 N N . ALA B 1 164 ? 10.023 24.344 -12.156 1 91.38 164 ALA B N 1
ATOM 5847 C CA . ALA B 1 164 ? 9.977 23.25 -11.18 1 91.38 164 ALA B CA 1
ATOM 5848 C C . ALA B 1 164 ? 8.898 22.234 -11.539 1 91.38 164 ALA B C 1
ATOM 5850 O O . ALA B 1 164 ? 9.133 21.031 -11.477 1 91.38 164 ALA B O 1
ATOM 5851 N N . TRP B 1 165 ? 7.781 22.734 -11.992 1 87.81 165 TRP B N 1
ATOM 5852 C CA . TRP B 1 165 ? 6.676 21.844 -12.359 1 87.81 165 TRP B CA 1
ATOM 5853 C C . TRP B 1 165 ? 7 21.078 -13.633 1 87.81 165 TRP B C 1
ATOM 5855 O O . TRP B 1 165 ? 6.582 19.922 -13.789 1 87.81 165 TRP B O 1
ATOM 5865 N N . ASN B 1 166 ? 7.719 21.703 -14.477 1 87.5 166 ASN B N 1
ATOM 5866 C CA . ASN B 1 166 ? 8.148 21 -15.68 1 87.5 166 ASN B CA 1
ATOM 5867 C C . ASN B 1 166 ? 9.031 19.797 -15.344 1 87.5 166 ASN B C 1
ATOM 5869 O O . ASN B 1 166 ? 8.906 18.734 -15.953 1 87.5 166 ASN B O 1
ATOM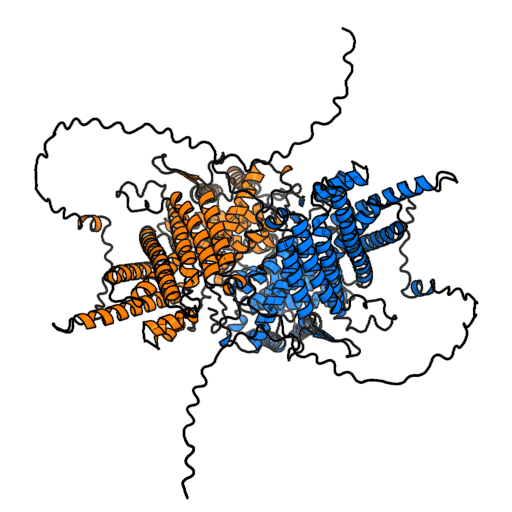 5873 N N . PHE B 1 167 ? 9.938 19.984 -14.422 1 91.56 167 PHE B N 1
ATOM 5874 C CA . PHE B 1 167 ? 10.766 18.875 -13.969 1 91.56 167 PHE B CA 1
ATOM 5875 C C . PHE B 1 167 ? 9.914 17.797 -13.328 1 91.56 167 PHE B C 1
ATOM 5877 O O . PHE B 1 167 ? 10.125 16.609 -13.578 1 91.56 167 PHE B O 1
ATOM 5884 N N . ALA B 1 168 ? 8.945 18.203 -12.547 1 91.62 168 ALA B N 1
ATOM 5885 C CA . ALA B 1 168 ? 8.086 17.25 -11.859 1 91.62 168 ALA B CA 1
ATOM 5886 C C . ALA B 1 168 ? 7.254 16.438 -12.852 1 91.62 168 ALA B C 1
ATOM 5888 O O . ALA B 1 168 ? 7.07 15.227 -12.68 1 91.62 168 ALA B O 1
ATOM 5889 N N . ASP B 1 169 ? 6.805 17.094 -13.859 1 87.62 169 ASP B N 1
ATOM 5890 C CA . ASP B 1 169 ? 6.004 16.422 -14.875 1 87.62 169 ASP B CA 1
ATOM 5891 C C . ASP B 1 169 ? 6.816 15.336 -15.586 1 87.62 169 ASP B C 1
ATOM 5893 O O . ASP B 1 169 ? 6.301 14.258 -15.875 1 87.62 169 ASP B O 1
ATOM 5897 N N . ARG B 1 170 ? 7.965 15.641 -15.797 1 88.19 170 ARG B N 1
ATOM 5898 C CA . ARG B 1 170 ? 8.844 14.664 -16.438 1 88.19 170 ARG B CA 1
ATOM 5899 C C . ARG B 1 170 ? 9.094 13.469 -15.523 1 88.19 170 ARG B C 1
ATOM 5901 O O . ARG B 1 170 ? 9.203 12.336 -15.992 1 88.19 170 ARG B O 1
ATOM 5908 N N . ALA B 1 171 ? 9.281 13.758 -14.297 1 91.88 171 ALA B N 1
ATOM 5909 C CA . ALA B 1 171 ? 9.453 12.672 -13.328 1 91.88 171 ALA B CA 1
ATOM 5910 C C . ALA B 1 171 ? 8.203 11.797 -13.258 1 91.88 171 ALA B C 1
ATOM 5912 O O . ALA B 1 171 ? 8.305 10.57 -13.203 1 91.88 171 ALA B O 1
ATOM 5913 N N . VAL B 1 172 ? 7.02 12.422 -13.305 1 89.81 172 VAL B N 1
ATOM 5914 C CA . VAL B 1 172 ? 5.75 11.711 -13.211 1 89.81 172 VAL B CA 1
ATOM 5915 C C . VAL B 1 172 ? 5.57 10.82 -14.438 1 89.81 172 VAL B C 1
ATOM 5917 O O . VAL B 1 172 ? 5.043 9.711 -14.336 1 89.81 172 VAL B O 1
ATOM 5920 N N . GLU B 1 173 ? 6.031 11.281 -15.5 1 83.94 173 GLU B N 1
ATOM 5921 C CA . GLU B 1 173 ? 5.914 10.531 -16.75 1 83.94 173 GLU B CA 1
ATOM 5922 C C . GLU B 1 173 ? 6.645 9.195 -16.641 1 83.94 173 GLU B C 1
ATOM 5924 O O . GLU B 1 173 ? 6.211 8.203 -17.234 1 83.94 173 GLU B O 1
ATOM 5929 N N . GLY B 1 174 ? 7.691 9.164 -15.938 1 85.62 174 GLY B N 1
ATOM 5930 C CA . GLY B 1 174 ? 8.484 7.953 -15.82 1 85.62 174 GLY B CA 1
ATOM 5931 C C . GLY B 1 174 ? 8.109 7.105 -14.625 1 85.62 174 GLY B C 1
ATOM 5932 O O . GLY B 1 174 ? 8.594 5.98 -14.469 1 85.62 174 GLY B O 1
ATOM 5933 N N . ALA B 1 175 ? 7.188 7.562 -13.844 1 90.12 175 ALA B N 1
ATOM 5934 C CA . ALA B 1 175 ? 6.902 6.914 -12.57 1 90.12 175 ALA B CA 1
ATOM 5935 C C . ALA B 1 175 ? 6.309 5.523 -12.781 1 90.12 175 ALA B C 1
ATOM 5937 O O . ALA B 1 175 ? 6.684 4.57 -12.094 1 90.12 175 ALA B O 1
ATOM 5938 N N . THR B 1 176 ? 5.41 5.359 -13.734 1 86.88 176 THR B N 1
ATOM 5939 C CA . THR B 1 176 ? 4.758 4.074 -13.961 1 86.88 176 THR B CA 1
ATOM 5940 C C . THR B 1 176 ? 5.762 3.039 -14.461 1 86.88 176 THR B C 1
ATOM 5942 O O . THR B 1 176 ? 5.703 1.873 -14.062 1 86.88 176 THR B O 1
ATOM 5945 N N . SER B 1 177 ? 6.648 3.473 -15.297 1 83.81 177 SER B N 1
ATOM 5946 C CA . SER B 1 177 ? 7.684 2.568 -15.789 1 83.81 177 SER B CA 1
ATOM 5947 C C . SER B 1 177 ? 8.555 2.053 -14.641 1 83.81 177 SER B C 1
ATOM 5949 O O . SER B 1 177 ? 8.945 0.885 -14.633 1 83.81 177 SER B O 1
ATOM 5951 N N . VAL B 1 178 ? 8.844 2.912 -13.734 1 88.06 178 VAL B N 1
ATOM 5952 C CA . VAL B 1 178 ? 9.648 2.521 -12.586 1 88.06 178 VAL B CA 1
ATOM 5953 C C . VAL B 1 178 ? 8.883 1.501 -11.742 1 88.06 178 VAL B C 1
ATOM 5955 O O . VAL B 1 178 ? 9.469 0.532 -11.25 1 88.06 178 VAL B O 1
ATOM 5958 N N . LEU B 1 179 ? 7.617 1.617 -11.648 1 89 179 LEU B N 1
ATOM 5959 C CA . LEU B 1 179 ? 6.805 0.752 -10.805 1 89 179 LEU B CA 1
ATOM 5960 C C . LEU B 1 179 ? 6.613 -0.617 -11.445 1 89 179 LEU B C 1
ATOM 5962 O O . LEU B 1 179 ? 6.375 -1.607 -10.75 1 89 179 LEU B O 1
ATOM 5966 N N . MET B 1 180 ? 6.695 -0.659 -12.742 1 85.69 180 MET B N 1
ATOM 5967 C CA . MET B 1 180 ? 6.422 -1.905 -13.453 1 85.69 180 MET B CA 1
ATOM 5968 C C . MET B 1 180 ? 7.711 -2.666 -13.742 1 85.69 180 MET B C 1
ATOM 5970 O O . MET B 1 180 ? 7.676 -3.844 -14.102 1 85.69 180 MET B O 1
ATOM 5974 N N . SER B 1 181 ? 8.828 -1.952 -13.523 1 78.44 181 SER B N 1
ATOM 5975 C CA . SER B 1 181 ? 10.109 -2.562 -13.867 1 78.44 181 SER B CA 1
ATOM 5976 C C . SER B 1 181 ? 10.758 -3.221 -12.656 1 78.44 181 SER B C 1
ATOM 5978 O O . SER B 1 181 ? 10.164 -3.266 -11.578 1 78.44 181 SER B O 1
ATOM 5980 N N . SER B 1 182 ? 11.867 -3.695 -12.977 1 71.12 182 SER B N 1
ATOM 5981 C CA . SER B 1 182 ? 12.625 -4.27 -11.867 1 71.12 182 SER B CA 1
ATOM 5982 C C . SER B 1 182 ? 12.969 -3.215 -10.82 1 71.12 182 SER B C 1
ATOM 5984 O O . SER B 1 182 ? 13.18 -2.047 -11.156 1 71.12 182 SER B O 1
ATOM 5986 N N . VAL B 1 183 ? 13.062 -3.695 -9.617 1 82.94 183 VAL B N 1
ATOM 5987 C CA . VAL B 1 183 ? 13.219 -2.756 -8.508 1 82.94 183 VAL B CA 1
ATOM 5988 C C . VAL B 1 183 ? 14.703 -2.592 -8.18 1 82.94 183 VAL B C 1
ATOM 5990 O O . VAL B 1 183 ? 15.445 -3.576 -8.117 1 82.94 183 VAL B O 1
ATOM 5993 N N . SER B 1 184 ? 15.164 -1.399 -8.219 1 82.88 184 SER B N 1
ATOM 5994 C CA . SER B 1 184 ? 16.5 -1.001 -7.777 1 82.88 184 SER B CA 1
ATOM 5995 C C . SER B 1 184 ? 16.422 0.03 -6.656 1 82.88 184 SER B C 1
ATOM 5997 O O . SER B 1 184 ? 15.336 0.511 -6.32 1 82.88 184 SER B O 1
ATOM 5999 N N . MET B 1 185 ? 17.578 0.273 -6.055 1 89.62 185 MET B N 1
ATOM 6000 C CA . MET B 1 185 ? 17.609 1.317 -5.031 1 89.62 185 MET B CA 1
ATOM 6001 C C . MET B 1 185 ? 17.172 2.66 -5.613 1 89.62 185 MET B C 1
ATOM 6003 O O . MET B 1 185 ? 16.5 3.443 -4.941 1 89.62 185 MET B O 1
ATOM 6007 N N . LEU B 1 186 ? 17.562 2.854 -6.855 1 91.19 186 LEU B N 1
ATOM 6008 C CA . LEU B 1 186 ? 17.234 4.102 -7.535 1 91.19 186 LEU B CA 1
ATOM 6009 C C . LEU B 1 186 ? 15.727 4.223 -7.746 1 91.19 186 LEU B C 1
ATOM 6011 O O . LEU B 1 186 ? 15.18 5.328 -7.711 1 91.19 186 LEU B O 1
ATOM 6015 N N . SER B 1 187 ? 15.047 3.064 -7.973 1 92.06 187 SER B N 1
ATOM 6016 C CA . SER B 1 187 ? 13.594 3.078 -8.109 1 92.06 187 SER B CA 1
ATOM 6017 C C . SER B 1 187 ? 12.93 3.635 -6.855 1 92.06 187 SER B C 1
ATOM 6019 O O . SER B 1 187 ? 12.023 4.469 -6.945 1 92.06 187 SER B O 1
ATOM 6021 N N . VAL B 1 188 ? 13.43 3.172 -5.676 1 95.81 188 VAL B N 1
ATOM 6022 C CA . VAL B 1 188 ? 12.883 3.631 -4.406 1 95.81 188 VAL B CA 1
ATOM 6023 C C . VAL B 1 188 ? 13.219 5.105 -4.199 1 95.81 188 VAL B C 1
ATOM 6025 O O . VAL B 1 188 ? 12.352 5.898 -3.824 1 95.81 188 VAL B O 1
ATOM 6028 N N . GLN B 1 189 ? 14.445 5.453 -4.5 1 97.56 189 GLN B N 1
ATOM 6029 C CA . GLN B 1 189 ? 14.906 6.828 -4.324 1 97.56 189 GLN B CA 1
ATOM 6030 C C . GLN B 1 189 ? 14.125 7.789 -5.215 1 97.56 189 GLN B C 1
ATOM 6032 O O . GLN B 1 189 ? 13.734 8.867 -4.773 1 97.56 189 GLN B O 1
ATOM 6037 N N . GLY B 1 190 ? 13.953 7.406 -6.43 1 97 190 GLY B N 1
ATOM 6038 C CA . GLY B 1 190 ? 13.211 8.25 -7.359 1 97 190 GLY B CA 1
ATOM 6039 C C . GLY B 1 190 ? 11.781 8.5 -6.934 1 97 190 GLY B C 1
ATOM 6040 O O . GLY B 1 190 ? 11.328 9.641 -6.891 1 97 190 GLY B O 1
ATOM 6041 N N . ILE B 1 191 ? 11.039 7.438 -6.559 1 97.75 191 ILE B N 1
ATOM 6042 C CA . ILE B 1 191 ? 9.625 7.555 -6.211 1 97.75 191 ILE B CA 1
ATOM 6043 C C . ILE B 1 191 ? 9.484 8.281 -4.879 1 97.75 191 ILE B C 1
ATOM 6045 O O . ILE B 1 191 ? 8.539 9.055 -4.684 1 97.75 191 ILE B O 1
ATOM 6049 N N . LEU B 1 192 ? 10.398 8.094 -3.949 1 98.62 192 LEU B N 1
ATOM 6050 C CA . LEU B 1 192 ? 10.367 8.812 -2.68 1 98.62 192 LEU B CA 1
ATOM 6051 C C . LEU B 1 192 ? 10.555 10.312 -2.896 1 98.62 192 LEU B C 1
ATOM 6053 O O . LEU B 1 192 ? 9.852 11.125 -2.291 1 98.62 192 LEU B O 1
ATOM 6057 N N . THR B 1 193 ? 11.547 10.641 -3.734 1 98.56 193 THR B N 1
ATOM 6058 C CA . THR B 1 193 ? 11.797 12.055 -3.986 1 98.56 193 THR B CA 1
ATOM 6059 C C . THR B 1 193 ? 10.609 12.695 -4.703 1 98.56 193 THR B C 1
ATOM 6061 O O . THR B 1 193 ? 10.266 13.844 -4.43 1 98.56 193 THR B O 1
ATOM 6064 N N . LEU B 1 194 ? 10.055 11.969 -5.594 1 97.19 194 LEU B N 1
ATOM 6065 C CA . LEU B 1 194 ? 8.852 12.445 -6.27 1 97.19 194 LEU B CA 1
ATOM 6066 C C . LEU B 1 194 ? 7.715 12.656 -5.273 1 97.19 194 LEU B C 1
ATOM 6068 O O . LEU B 1 194 ? 7 13.656 -5.344 1 97.19 194 LEU B O 1
ATOM 6072 N N . ALA B 1 195 ? 7.523 11.711 -4.375 1 97.31 195 ALA B N 1
ATOM 6073 C CA . ALA B 1 195 ? 6.527 11.852 -3.32 1 97.31 195 ALA B CA 1
ATOM 6074 C C . ALA B 1 195 ? 6.789 13.109 -2.488 1 97.31 195 ALA B C 1
ATOM 6076 O O . ALA B 1 195 ? 5.855 13.828 -2.133 1 97.31 195 ALA B O 1
ATOM 6077 N N . TRP B 1 196 ? 8.023 13.305 -2.227 1 97.06 196 TRP B N 1
ATOM 6078 C CA . TRP B 1 196 ? 8.398 14.461 -1.425 1 97.06 196 TRP B CA 1
ATOM 6079 C C . TRP B 1 196 ? 7.992 15.766 -2.115 1 97.06 196 TRP B C 1
ATOM 6081 O O . TRP B 1 196 ? 7.543 16.703 -1.461 1 97.06 196 TRP B O 1
ATOM 6091 N N . PHE B 1 197 ? 8.188 15.859 -3.365 1 94.88 197 PHE B N 1
ATOM 6092 C CA . PHE B 1 197 ? 7.77 17.031 -4.121 1 94.88 197 PHE B CA 1
ATOM 6093 C C . PHE B 1 197 ? 6.277 17.297 -3.932 1 94.88 197 PHE B C 1
ATOM 6095 O O . PHE B 1 197 ? 5.871 18.438 -3.695 1 94.88 197 PHE B O 1
ATOM 6102 N N . PHE B 1 198 ? 5.469 16.25 -3.965 1 91.56 198 PHE B N 1
ATOM 6103 C CA . PHE B 1 198 ? 4.02 16.391 -3.912 1 91.56 198 PHE B CA 1
ATOM 6104 C C . PHE B 1 198 ? 3.551 16.594 -2.477 1 91.56 198 PHE B C 1
ATOM 6106 O O . PHE B 1 198 ? 2.412 17 -2.244 1 91.56 198 PHE B O 1
ATOM 6113 N N . TYR B 1 199 ? 4.363 16.312 -1.537 1 91.69 199 TYR B N 1
ATOM 6114 C CA . TYR B 1 199 ? 4.043 16.594 -0.144 1 91.69 199 TYR B CA 1
ATOM 6115 C C . TYR B 1 199 ? 3.801 18.078 0.063 1 91.69 199 TYR B C 1
ATOM 6117 O O . TYR B 1 199 ? 2.977 18.469 0.892 1 91.69 199 TYR B O 1
ATOM 6125 N N . GLY B 1 200 ? 4.516 18.875 -0.751 1 86 200 GLY B N 1
ATOM 6126 C CA . GLY B 1 200 ? 4.406 20.328 -0.624 1 86 200 GLY B CA 1
ATOM 6127 C C . GLY B 1 200 ? 3.34 20.922 -1.521 1 86 200 GLY B C 1
ATOM 6128 O O . GLY B 1 200 ? 3.402 22.109 -1.865 1 86 200 GLY B O 1
ATOM 6129 N N . THR B 1 201 ? 2.391 20.109 -1.91 1 82.62 201 THR B N 1
ATOM 6130 C CA . THR B 1 201 ? 1.314 20.594 -2.77 1 82.62 201 THR B CA 1
ATOM 6131 C C . THR B 1 201 ? -0.033 20.484 -2.062 1 82.62 201 THR B C 1
ATOM 6133 O O . THR B 1 201 ? -0.168 19.734 -1.087 1 82.62 201 THR B O 1
ATOM 6136 N N . PRO B 1 202 ? -0.988 21.203 -2.5 1 76.38 202 PRO B N 1
ATOM 6137 C CA . PRO B 1 202 ? -2.287 21.219 -1.824 1 76.38 202 PRO B CA 1
ATOM 6138 C C . PRO B 1 202 ? -3.025 19.891 -1.921 1 76.38 202 PRO B C 1
ATOM 6140 O O . PRO B 1 202 ? -3.682 19.469 -0.963 1 76.38 202 PRO B O 1
ATOM 6143 N N . ASN B 1 203 ? -2.965 19.172 -2.984 1 77.5 203 ASN B N 1
ATOM 6144 C CA . ASN B 1 203 ? -3.654 17.891 -3.168 1 77.5 203 ASN B CA 1
ATOM 6145 C C . ASN B 1 203 ? -2.914 16.75 -2.479 1 77.5 203 ASN B C 1
ATOM 6147 O O . ASN B 1 203 ? -1.776 16.438 -2.836 1 77.5 203 ASN B O 1
ATOM 6151 N N . PRO B 1 204 ? -3.533 16.156 -1.524 1 82.19 204 PRO B N 1
ATOM 6152 C CA . PRO B 1 204 ? -2.828 15.094 -0.791 1 82.19 204 PRO B CA 1
ATOM 6153 C C . PRO B 1 204 ? -2.775 13.781 -1.559 1 82.19 204 PRO B C 1
ATOM 6155 O O . PRO B 1 204 ? -2.014 12.875 -1.196 1 82.19 204 PRO B O 1
ATOM 6158 N N . GLN B 1 205 ? -3.527 13.609 -2.637 1 86.25 205 GLN B N 1
ATOM 6159 C CA . GLN B 1 205 ? -3.693 12.312 -3.293 1 86.25 205 GLN B CA 1
ATOM 6160 C C . GLN B 1 205 ? -2.387 11.852 -3.932 1 86.25 205 GLN B C 1
ATOM 6162 O O . GLN B 1 205 ? -2.012 10.68 -3.812 1 86.25 205 GLN B O 1
ATOM 6167 N N . PRO B 1 206 ? -1.676 12.781 -4.672 1 89.38 206 PRO B N 1
ATOM 6168 C CA . PRO B 1 206 ? -0.421 12.305 -5.258 1 89.38 206 PRO B CA 1
ATOM 6169 C C . PRO B 1 206 ? 0.59 11.859 -4.203 1 89.38 206 PRO B C 1
ATOM 6171 O O . PRO B 1 206 ? 1.246 10.828 -4.371 1 89.38 206 PRO B O 1
ATOM 6174 N N . PHE B 1 207 ? 0.703 12.711 -3.141 1 92.94 207 PHE B N 1
ATOM 6175 C CA . PHE B 1 207 ? 1.615 12.32 -2.074 1 92.94 207 PHE B CA 1
ATOM 6176 C C . PHE B 1 207 ? 1.189 10.984 -1.463 1 92.94 207 PHE B C 1
ATOM 6178 O O . PHE B 1 207 ? 2.027 10.117 -1.206 1 92.94 207 PHE B O 1
ATOM 6185 N N . PHE B 1 208 ? -0.099 10.75 -1.228 1 93.31 208 PHE B N 1
ATOM 6186 C CA . PHE B 1 208 ? -0.645 9.516 -0.679 1 93.31 208 PHE B CA 1
ATOM 6187 C C . PHE B 1 208 ? -0.307 8.336 -1.574 1 93.31 208 PHE B C 1
ATOM 6189 O O . PHE B 1 208 ? 0.155 7.297 -1.093 1 93.31 208 PHE B O 1
ATOM 6196 N N . SER B 1 209 ? -0.468 8.508 -2.812 1 94.06 209 SER B N 1
ATOM 6197 C CA . SER B 1 209 ? -0.268 7.43 -3.775 1 94.06 209 SER B CA 1
ATOM 6198 C C . SER B 1 209 ? 1.21 7.086 -3.92 1 94.06 209 SER B C 1
ATOM 6200 O O . SER B 1 209 ? 1.587 5.914 -3.879 1 94.06 209 SER B O 1
ATOM 6202 N N . PHE B 1 210 ? 2.049 8.07 -4.07 1 96.5 210 PHE B N 1
ATOM 6203 C CA . PHE B 1 210 ? 3.461 7.809 -4.328 1 96.5 210 PHE B CA 1
ATOM 6204 C C . PHE B 1 210 ? 4.156 7.312 -3.064 1 96.5 210 PHE B C 1
ATOM 6206 O O . PHE B 1 210 ? 5.078 6.5 -3.137 1 96.5 210 PHE B O 1
ATOM 6213 N N . SER B 1 211 ? 3.734 7.836 -1.88 1 97.81 211 SER B N 1
ATOM 6214 C CA . SER B 1 211 ? 4.301 7.305 -0.644 1 97.81 211 SER B CA 1
ATOM 6215 C C . SER B 1 211 ? 4 5.82 -0.488 1 97.81 211 SER B C 1
ATOM 6217 O O . SER B 1 211 ? 4.875 5.039 -0.099 1 97.81 211 SER B O 1
ATOM 6219 N N . ALA B 1 212 ? 2.791 5.457 -0.812 1 97.81 212 ALA B N 1
ATOM 6220 C CA . ALA B 1 212 ? 2.42 4.043 -0.745 1 97.81 212 ALA B CA 1
ATOM 6221 C C . ALA B 1 212 ? 3.201 3.223 -1.766 1 97.81 212 ALA B C 1
ATOM 6223 O O . ALA B 1 212 ? 3.627 2.102 -1.475 1 97.81 212 ALA B O 1
ATOM 6224 N N . ALA B 1 213 ? 3.316 3.768 -2.947 1 97.38 213 ALA B N 1
ATOM 6225 C CA . ALA B 1 213 ? 4.082 3.082 -3.984 1 97.38 213 ALA B CA 1
ATOM 6226 C C . ALA B 1 213 ? 5.531 2.873 -3.547 1 97.38 213 ALA B C 1
ATOM 6228 O O . ALA B 1 213 ? 6.129 1.835 -3.84 1 97.38 213 ALA B O 1
ATOM 6229 N N . ALA B 1 214 ? 6.082 3.855 -2.887 1 98 214 ALA B N 1
ATOM 6230 C CA . ALA B 1 214 ? 7.453 3.734 -2.396 1 98 214 ALA B CA 1
ATOM 6231 C C . ALA B 1 214 ? 7.574 2.609 -1.373 1 98 214 ALA B C 1
ATOM 6233 O O . ALA B 1 214 ? 8.555 1.862 -1.376 1 98 214 ALA B O 1
ATOM 6234 N N . VAL B 1 215 ? 6.609 2.48 -0.48 1 98.19 215 VAL B N 1
ATOM 6235 C CA . VAL B 1 215 ? 6.629 1.414 0.516 1 98.19 215 VAL B CA 1
ATOM 6236 C C . VAL B 1 215 ? 6.574 0.056 -0.179 1 98.19 215 VAL B C 1
ATOM 6238 O O . VAL B 1 215 ? 7.266 -0.882 0.221 1 98.19 215 VAL B O 1
ATOM 6241 N N . ARG B 1 216 ? 5.785 -0.048 -1.186 1 96.75 216 ARG B N 1
ATOM 6242 C CA . ARG B 1 216 ? 5.691 -1.316 -1.901 1 96.75 216 ARG B CA 1
ATOM 6243 C C . ARG B 1 216 ? 6.992 -1.635 -2.627 1 96.75 216 ARG B C 1
ATOM 6245 O O . ARG B 1 216 ? 7.379 -2.801 -2.738 1 96.75 216 ARG B O 1
ATOM 6252 N N . LEU B 1 217 ? 7.648 -0.6 -3.162 1 95 217 LEU B N 1
ATOM 6253 C CA . LEU B 1 217 ? 8.961 -0.813 -3.768 1 95 217 LEU B CA 1
ATOM 6254 C C . LEU B 1 217 ? 9.969 -1.276 -2.727 1 95 217 LEU B C 1
ATOM 6256 O O . LEU B 1 217 ? 10.836 -2.109 -3.018 1 95 217 LEU B O 1
ATOM 6260 N N . VAL B 1 218 ? 9.852 -0.733 -1.539 1 95.31 218 VAL B N 1
ATOM 6261 C CA . VAL B 1 218 ? 10.703 -1.142 -0.427 1 95.31 218 VAL B CA 1
ATOM 6262 C C . VAL B 1 218 ? 10.484 -2.621 -0.123 1 95.31 218 VAL B C 1
ATOM 6264 O O . VAL B 1 218 ? 11.438 -3.357 0.136 1 95.31 218 VAL B O 1
ATOM 6267 N N . HIS B 1 219 ? 9.258 -3.072 -0.132 1 93.81 219 HIS B N 1
ATOM 6268 C CA . HIS B 1 219 ? 8.945 -4.484 0.066 1 93.81 219 HIS B CA 1
ATOM 6269 C C . HIS B 1 219 ? 9.523 -5.34 -1.057 1 93.81 219 HIS B C 1
ATOM 6271 O O . HIS B 1 219 ? 10.086 -6.406 -0.803 1 93.81 219 HIS B O 1
ATOM 6277 N N . ALA B 1 220 ? 9.328 -4.816 -2.271 1 90.69 220 ALA B N 1
ATOM 6278 C CA . ALA B 1 220 ? 9.805 -5.559 -3.434 1 90.69 220 ALA B CA 1
ATOM 6279 C C . ALA B 1 220 ? 11.328 -5.695 -3.41 1 90.69 220 ALA B C 1
ATOM 6281 O O . ALA B 1 220 ? 11.875 -6.688 -3.898 1 90.69 220 ALA B O 1
ATOM 6282 N N . ALA B 1 221 ? 12 -4.691 -2.811 1 89.06 221 ALA B N 1
ATOM 6283 C CA . ALA B 1 221 ? 13.453 -4.699 -2.725 1 89.06 221 ALA B CA 1
ATOM 6284 C C . ALA B 1 221 ? 13.93 -5.441 -1.479 1 89.06 221 ALA B C 1
ATOM 6286 O O . ALA B 1 221 ? 15.125 -5.672 -1.302 1 89.06 221 ALA B O 1
ATOM 6287 N N . GLY B 1 222 ? 13.016 -5.801 -0.593 1 88.88 222 GLY B N 1
ATOM 6288 C CA . GLY B 1 222 ? 13.359 -6.516 0.625 1 88.88 222 GLY B CA 1
ATOM 6289 C C . GLY B 1 222 ? 14.039 -5.641 1.658 1 88.88 222 GLY B C 1
ATOM 6290 O O . GLY B 1 222 ? 14.812 -6.129 2.484 1 88.88 222 GLY B O 1
ATOM 6291 N N . MET B 1 223 ? 13.75 -4.324 1.624 1 92.31 223 MET B N 1
ATOM 6292 C CA . MET B 1 223 ? 14.43 -3.387 2.512 1 92.31 223 MET B CA 1
ATOM 6293 C C . MET B 1 223 ? 13.805 -3.398 3.902 1 92.31 223 MET B C 1
ATOM 6295 O O . MET B 1 223 ? 14.367 -2.842 4.848 1 92.31 223 MET B O 1
ATOM 6299 N N . HIS B 1 224 ? 12.68 -4.047 4.102 1 92.56 224 HIS B N 1
ATOM 6300 C CA . HIS B 1 224 ? 12.047 -4.168 5.41 1 92.56 224 HIS B CA 1
ATOM 6301 C C . HIS B 1 224 ? 12.602 -5.355 6.188 1 92.56 224 HIS B C 1
ATOM 6303 O O . HIS B 1 224 ? 12.164 -5.637 7.301 1 92.56 224 HIS B O 1
ATOM 6309 N N . ARG B 1 225 ? 13.562 -6.016 5.523 1 88.62 225 ARG B N 1
ATOM 6310 C CA . ARG B 1 225 ? 14.258 -7.148 6.133 1 88.62 225 ARG B CA 1
ATOM 6311 C C . ARG B 1 225 ? 15.773 -6.938 6.102 1 88.62 225 ARG B C 1
ATOM 6313 O O . ARG B 1 225 ? 16.281 -6.152 5.301 1 88.62 225 ARG B O 1
ATOM 6320 N N . THR B 1 226 ? 16.453 -7.656 6.91 1 81.56 226 THR B N 1
ATOM 6321 C CA . THR B 1 226 ? 17.922 -7.602 6.902 1 81.56 226 THR B CA 1
ATOM 6322 C C . THR B 1 226 ? 18.5 -8.852 6.246 1 81.56 226 THR B C 1
ATOM 6324 O O . THR B 1 226 ? 19.719 -8.961 6.09 1 81.56 226 THR B O 1
ATOM 6327 N N . THR B 1 227 ? 17.609 -9.617 5.836 1 64.62 227 THR B N 1
ATOM 6328 C CA . THR B 1 227 ? 18.062 -10.891 5.285 1 64.62 227 THR B CA 1
ATOM 6329 C C . THR B 1 227 ? 18.766 -10.68 3.943 1 64.62 227 THR B C 1
ATOM 6331 O O . THR B 1 227 ? 18.297 -9.914 3.104 1 64.62 227 THR B O 1
ATOM 6334 N N . GLY B 1 228 ? 19.859 -11.234 3.736 1 60.94 228 GLY B N 1
ATOM 6335 C CA . GLY B 1 228 ? 20.578 -11.25 2.473 1 60.94 228 GLY B CA 1
ATOM 6336 C C . GLY B 1 228 ? 21.547 -10.094 2.33 1 60.94 228 GLY B C 1
ATOM 6337 O O . GLY B 1 228 ? 22.094 -9.867 1.251 1 60.94 228 GLY B O 1
ATOM 6338 N N . HIS B 1 229 ? 21.703 -9.438 3.34 1 62.59 229 HIS B N 1
ATOM 6339 C CA . HIS B 1 229 ? 22.547 -8.25 3.348 1 62.59 229 HIS B CA 1
ATOM 6340 C C . HIS B 1 229 ? 24.031 -8.617 3.318 1 62.59 229 HIS B C 1
ATOM 6342 O O . HIS B 1 229 ? 24.891 -7.754 3.096 1 62.59 229 HIS B O 1
ATOM 6348 N N . SER B 1 230 ? 24.156 -9.758 3.455 1 62 230 SER B N 1
ATOM 6349 C CA . SER B 1 230 ? 25.562 -10.109 3.6 1 62 230 SER B CA 1
ATOM 6350 C C . SER B 1 230 ? 26.359 -9.781 2.332 1 62 230 SER B C 1
ATOM 6352 O O . SER B 1 230 ? 27.547 -9.469 2.396 1 62 230 SER B O 1
ATOM 6354 N N . LEU B 1 231 ? 25.719 -9.664 1.287 1 67 231 LEU B N 1
ATOM 6355 C CA . LEU B 1 231 ? 26.422 -9.445 0.027 1 67 231 LEU B CA 1
ATOM 6356 C C . LEU B 1 231 ? 26.406 -7.969 -0.354 1 67 231 LEU B C 1
ATOM 6358 O O . LEU B 1 231 ? 27.031 -7.57 -1.334 1 67 231 LEU B O 1
ATOM 6362 N N . LEU B 1 232 ? 25.922 -7.207 0.47 1 76.69 232 LEU B N 1
ATOM 6363 C CA . LEU B 1 232 ? 25.781 -5.793 0.134 1 76.69 232 LEU B CA 1
ATOM 6364 C C . LEU B 1 232 ? 26.922 -4.98 0.738 1 76.69 232 LEU B C 1
ATOM 6366 O O . LEU B 1 232 ? 27.484 -5.352 1.777 1 76.69 232 LEU B O 1
ATOM 6370 N N . SER B 1 233 ? 27.328 -3.916 0.059 1 82.69 233 SER B N 1
ATOM 6371 C CA . SER B 1 233 ? 28.312 -2.982 0.598 1 82.69 233 SER B CA 1
ATOM 6372 C C . SER B 1 233 ? 27.781 -2.275 1.84 1 82.69 233 SER B C 1
ATOM 6374 O O . SER B 1 233 ? 26.562 -2.146 2.016 1 82.69 233 SER B O 1
ATOM 6376 N N . PRO B 1 234 ? 28.703 -1.884 2.678 1 84.69 234 PRO B N 1
ATOM 6377 C CA . PRO B 1 234 ? 28.266 -1.155 3.869 1 84.69 234 PRO B CA 1
ATOM 6378 C C . PRO B 1 234 ? 27.453 0.1 3.529 1 84.69 234 PRO B C 1
ATOM 6380 O O . PRO B 1 234 ? 26.5 0.433 4.23 1 84.69 234 PRO B O 1
ATOM 6383 N N . THR B 1 235 ? 27.875 0.751 2.496 1 88.56 235 THR B N 1
ATOM 6384 C CA . THR B 1 235 ? 27.156 1.947 2.07 1 88.56 235 THR B CA 1
ATOM 6385 C C . THR B 1 235 ? 25.734 1.598 1.644 1 88.56 235 THR B C 1
ATOM 6387 O O . THR B 1 235 ? 24.781 2.32 1.965 1 88.56 235 THR B O 1
ATOM 6390 N N . ASP B 1 236 ? 25.609 0.455 0.972 1 87.81 236 ASP B N 1
ATOM 6391 C CA . ASP B 1 236 ? 24.281 0.025 0.52 1 87.81 236 ASP B CA 1
ATOM 6392 C C . ASP B 1 236 ? 23.406 -0.388 1.699 1 87.81 236 ASP B C 1
ATOM 6394 O O . ASP B 1 236 ? 22.203 -0.173 1.682 1 87.81 236 ASP B O 1
ATOM 6398 N N . LYS B 1 237 ? 24.047 -0.973 2.641 1 88.44 237 LYS B N 1
ATOM 6399 C CA . LYS B 1 237 ? 23.297 -1.386 3.824 1 88.44 237 LYS B CA 1
ATOM 6400 C C . LYS B 1 237 ? 22.719 -0.179 4.555 1 88.44 237 LYS B C 1
ATOM 6402 O O . LYS B 1 237 ? 21.547 -0.19 4.945 1 88.44 237 LYS B O 1
ATOM 6407 N N . VAL B 1 238 ? 23.547 0.877 4.684 1 92.44 238 VAL B N 1
ATOM 6408 C CA . VAL B 1 238 ? 23.109 2.086 5.371 1 92.44 238 VAL B CA 1
ATOM 6409 C C . VAL B 1 238 ? 22.016 2.775 4.555 1 92.44 238 VAL B C 1
ATOM 6411 O O . VAL B 1 238 ? 21.016 3.225 5.109 1 92.44 238 VAL B O 1
ATOM 6414 N N . GLN B 1 239 ? 22.234 2.807 3.283 1 93.44 239 GLN B N 1
ATOM 6415 C CA . GLN B 1 239 ? 21.281 3.482 2.412 1 93.44 239 GLN B CA 1
ATOM 6416 C C . GLN B 1 239 ? 19.953 2.73 2.363 1 93.44 239 GLN B C 1
ATOM 6418 O O . GLN B 1 239 ? 18.875 3.346 2.311 1 93.44 239 GLN B O 1
ATOM 6423 N N . ARG B 1 240 ? 19.969 1.436 2.33 1 93.06 240 ARG B N 1
ATOM 6424 C CA . ARG B 1 240 ? 18.766 0.627 2.334 1 93.06 240 ARG B CA 1
ATOM 6425 C C . ARG B 1 240 ? 17.953 0.858 3.607 1 93.06 240 ARG B C 1
ATOM 6427 O O . ARG B 1 240 ? 16.734 0.967 3.559 1 93.06 240 ARG B O 1
ATOM 6434 N N . ASN B 1 241 ? 18.672 0.894 4.707 1 95.44 241 ASN B N 1
ATOM 6435 C CA . ASN B 1 241 ? 18.016 1.17 5.98 1 95.44 241 ASN B CA 1
ATOM 6436 C C . ASN B 1 241 ? 17.344 2.539 5.977 1 95.44 241 ASN B C 1
ATOM 6438 O O . ASN B 1 241 ? 16.188 2.664 6.371 1 95.44 241 ASN B O 1
ATOM 6442 N N . ARG B 1 242 ? 18.078 3.504 5.531 1 97.56 242 ARG B N 1
ATOM 6443 C CA . ARG B 1 242 ? 17.531 4.859 5.469 1 97.56 242 ARG B CA 1
ATOM 6444 C C . ARG B 1 242 ? 16.297 4.918 4.594 1 97.56 242 ARG B C 1
ATOM 6446 O O . ARG B 1 242 ? 15.297 5.547 4.957 1 97.56 242 ARG B O 1
ATOM 6453 N N . LEU B 1 243 ? 16.359 4.266 3.459 1 97.38 243 LEU B N 1
ATOM 6454 C CA . LEU B 1 243 ? 15.258 4.309 2.506 1 97.38 243 LEU B CA 1
ATOM 6455 C C . LEU B 1 243 ? 14.008 3.664 3.09 1 97.38 243 LEU B C 1
ATOM 6457 O O . LEU B 1 243 ? 12.898 4.152 2.875 1 97.38 243 LEU B O 1
ATOM 6461 N N . PHE B 1 244 ? 14.164 2.553 3.846 1 97.69 244 PHE B N 1
ATOM 6462 C CA . PHE B 1 244 ? 13.008 1.941 4.492 1 97.69 244 PHE B CA 1
ATOM 6463 C C . PHE B 1 244 ? 12.344 2.922 5.449 1 97.69 244 PHE B C 1
ATOM 6465 O O . PHE B 1 244 ? 11.125 3.096 5.414 1 97.69 244 PHE B O 1
ATOM 6472 N N . TRP B 1 245 ? 13.102 3.562 6.238 1 98.62 245 TRP B N 1
ATOM 6473 C CA . TRP B 1 245 ? 12.555 4.438 7.27 1 98.62 245 TRP B CA 1
ATOM 6474 C C . TRP B 1 245 ? 11.969 5.703 6.656 1 98.62 245 TRP B C 1
ATOM 6476 O O . TRP B 1 245 ? 10.938 6.203 7.109 1 98.62 245 TRP B O 1
ATOM 6486 N N . ILE B 1 246 ? 12.641 6.254 5.652 1 98.81 246 ILE B N 1
ATOM 6487 C CA . ILE B 1 246 ? 12.094 7.434 4.988 1 98.81 246 ILE B CA 1
ATOM 6488 C C . ILE B 1 246 ? 10.766 7.082 4.328 1 98.81 246 ILE B C 1
ATOM 6490 O O . ILE B 1 246 ? 9.828 7.883 4.344 1 98.81 246 ILE B O 1
ATOM 6494 N N . ALA B 1 247 ? 10.688 5.875 3.748 1 98.75 247 ALA B N 1
ATOM 6495 C CA . ALA B 1 247 ? 9.406 5.43 3.189 1 98.75 247 ALA B CA 1
ATOM 6496 C C . ALA B 1 247 ? 8.336 5.363 4.266 1 98.75 247 ALA B C 1
ATOM 6498 O O . ALA B 1 247 ? 7.188 5.758 4.035 1 98.75 247 ALA B O 1
ATOM 6499 N N . LEU B 1 248 ? 8.695 4.855 5.422 1 98.69 248 LEU B N 1
ATOM 6500 C CA . LEU B 1 248 ? 7.742 4.777 6.523 1 98.69 248 LEU B CA 1
ATOM 6501 C C . LEU B 1 248 ? 7.32 6.172 6.98 1 98.69 248 LEU B C 1
ATOM 6503 O O . LEU B 1 248 ? 6.156 6.395 7.316 1 98.69 248 LEU B O 1
ATOM 6507 N N . ILE B 1 249 ? 8.289 7.094 7.035 1 98.69 249 ILE B N 1
ATOM 6508 C CA . ILE B 1 249 ? 8.008 8.469 7.434 1 98.69 249 ILE B CA 1
ATOM 6509 C C . ILE B 1 249 ? 6.973 9.078 6.484 1 98.69 249 ILE B C 1
ATOM 6511 O O . ILE B 1 249 ? 5.996 9.68 6.93 1 98.69 249 ILE B O 1
ATOM 6515 N N . PHE B 1 250 ? 7.176 8.898 5.207 1 98.5 250 PHE B N 1
ATOM 6516 C CA . PHE B 1 250 ? 6.238 9.445 4.234 1 98.5 250 PHE B CA 1
ATOM 6517 C C . PHE B 1 250 ? 4.887 8.742 4.332 1 98.5 250 PHE B C 1
ATOM 6519 O O . PHE B 1 250 ? 3.84 9.391 4.234 1 98.5 250 PHE B O 1
ATOM 6526 N N . ASP B 1 251 ? 4.914 7.449 4.523 1 98 251 ASP B N 1
ATOM 6527 C CA . ASP B 1 251 ? 3.699 6.656 4.656 1 98 251 ASP B CA 1
ATOM 6528 C C . ASP B 1 251 ? 2.875 7.109 5.859 1 98 251 ASP B C 1
ATOM 6530 O O . ASP B 1 251 ? 1.666 7.324 5.742 1 98 251 ASP B O 1
ATOM 6534 N N . SER B 1 252 ? 3.5 7.234 6.973 1 97.5 252 SER B N 1
ATOM 6535 C CA . SER B 1 252 ? 2.816 7.641 8.195 1 97.5 252 SER B CA 1
ATOM 6536 C C . SER B 1 252 ? 2.299 9.07 8.094 1 97.5 252 SER B C 1
ATOM 6538 O O . SER B 1 252 ? 1.232 9.391 8.617 1 97.5 252 SER B O 1
ATOM 6540 N N . THR B 1 253 ? 3.09 9.938 7.449 1 96.06 253 THR B N 1
ATOM 6541 C CA . THR B 1 253 ? 2.662 11.32 7.25 1 96.06 253 THR B CA 1
ATOM 6542 C C . THR B 1 253 ? 1.411 11.375 6.375 1 96.06 253 THR B C 1
ATOM 6544 O O . THR B 1 253 ? 0.475 12.125 6.672 1 96.06 253 THR B O 1
ATOM 6547 N N . ALA B 1 254 ? 1.42 10.602 5.301 1 94.69 254 ALA B N 1
ATOM 6548 C CA . ALA B 1 254 ? 0.247 10.539 4.434 1 94.69 254 ALA B CA 1
ATOM 6549 C C . ALA B 1 254 ? -0.968 10.008 5.188 1 94.69 254 ALA B C 1
ATOM 6551 O O . ALA B 1 254 ? -2.08 10.516 5.027 1 94.69 254 ALA B O 1
ATOM 6552 N N . ALA B 1 255 ? -0.745 9.031 5.98 1 94.06 255 ALA B N 1
ATOM 6553 C CA . ALA B 1 255 ? -1.822 8.438 6.77 1 94.06 255 ALA B CA 1
ATOM 6554 C C . ALA B 1 255 ? -2.365 9.438 7.789 1 94.06 255 ALA B C 1
ATOM 6556 O O . ALA B 1 255 ? -3.58 9.539 7.98 1 94.06 255 ALA B O 1
ATOM 6557 N N . ALA B 1 256 ? -1.495 10.164 8.414 1 91.5 256 ALA B N 1
ATOM 6558 C CA . ALA B 1 256 ? -1.898 11.148 9.422 1 91.5 256 ALA B CA 1
ATOM 6559 C C . ALA B 1 256 ? -2.684 12.289 8.781 1 91.5 256 ALA B C 1
ATOM 6561 O O . ALA B 1 256 ? -3.621 12.82 9.391 1 91.5 256 ALA B O 1
ATOM 6562 N N . ARG B 1 257 ? -2.285 12.648 7.633 1 88 257 ARG B N 1
ATOM 6563 C CA . ARG B 1 257 ? -2.92 13.766 6.934 1 88 257 ARG B CA 1
ATOM 6564 C C . ARG B 1 257 ? -4.312 13.375 6.441 1 88 257 ARG B C 1
ATOM 6566 O O . ARG B 1 257 ? -5.219 14.211 6.422 1 88 257 ARG B O 1
ATOM 6573 N N . THR B 1 258 ? -4.52 12.141 6.094 1 87.44 258 THR B N 1
ATOM 6574 C CA . THR B 1 258 ? -5.758 11.727 5.445 1 87.44 258 THR B CA 1
ATOM 6575 C C . THR B 1 258 ? -6.621 10.906 6.395 1 87.44 258 THR B C 1
ATOM 6577 O O . THR B 1 258 ? -7.828 10.758 6.184 1 87.44 258 THR B O 1
ATOM 6580 N N . GLY B 1 259 ? -6.031 10.359 7.434 1 89.69 259 GLY B N 1
ATOM 6581 C CA . GLY B 1 259 ? -6.746 9.461 8.32 1 89.69 259 GLY B CA 1
ATOM 6582 C C . GLY B 1 259 ? -6.945 8.078 7.738 1 89.69 259 GLY B C 1
ATOM 6583 O O . GLY B 1 259 ? -7.867 7.359 8.133 1 89.69 259 GLY B O 1
ATOM 6584 N N . ARG B 1 260 ? -6.133 7.75 6.77 1 92.81 260 ARG B N 1
ATOM 6585 C CA . ARG B 1 260 ? -6.168 6.445 6.117 1 92.81 260 ARG B CA 1
ATOM 6586 C C . ARG B 1 260 ? -5.098 5.52 6.691 1 92.81 260 ARG B C 1
ATOM 6588 O O . ARG B 1 260 ? -4.195 5.969 7.398 1 92.81 260 ARG B O 1
ATOM 6595 N N . PRO B 1 261 ? -5.238 4.227 6.5 1 95.06 261 PRO B N 1
ATOM 6596 C CA . PRO B 1 261 ? -4.273 3.295 7.09 1 95.06 261 PRO B CA 1
ATOM 6597 C C . PRO B 1 261 ? -2.879 3.422 6.48 1 95.06 261 PRO B C 1
ATOM 6599 O O . PRO B 1 261 ? -2.744 3.812 5.316 1 95.06 261 PRO B O 1
ATOM 6602 N N . CYS B 1 262 ? -1.92 3.092 7.266 1 96.56 262 CYS B N 1
ATOM 6603 C CA . CYS B 1 262 ? -0.559 2.984 6.754 1 96.56 262 CYS B CA 1
ATOM 6604 C C . CYS B 1 262 ? -0.407 1.758 5.863 1 96.56 262 CYS B C 1
ATOM 6606 O O . CYS B 1 262 ? -1.144 0.781 6.016 1 96.56 262 CYS B O 1
ATOM 6608 N N . THR B 1 263 ? 0.474 1.853 4.945 1 97.25 263 THR B N 1
ATOM 6609 C CA . THR B 1 263 ? 0.773 0.722 4.07 1 97.25 263 THR B CA 1
ATOM 6610 C C . THR B 1 263 ? 1.654 -0.296 4.789 1 97.25 263 THR B C 1
ATOM 6612 O O . THR B 1 263 ? 1.428 -1.503 4.688 1 97.25 263 THR B O 1
ATOM 6615 N N . GLN B 1 264 ? 2.623 0.176 5.488 1 96.94 264 GLN B N 1
ATOM 6616 C CA . GLN B 1 264 ? 3.555 -0.695 6.199 1 96.94 264 GLN B CA 1
ATOM 6617 C C . GLN B 1 264 ? 2.932 -1.238 7.484 1 96.94 264 GLN B C 1
ATOM 6619 O O . GLN B 1 264 ? 2.352 -0.482 8.266 1 96.94 264 GLN B O 1
ATOM 6624 N N . ASP B 1 265 ? 2.975 -2.488 7.621 1 94.75 265 ASP B N 1
ATOM 6625 C CA . ASP B 1 265 ? 2.58 -3.119 8.875 1 94.75 265 ASP B CA 1
ATOM 6626 C C . ASP B 1 265 ? 3.66 -2.951 9.945 1 94.75 265 ASP B C 1
ATOM 6628 O O . ASP B 1 265 ? 4.789 -3.418 9.766 1 94.75 265 ASP B O 1
ATOM 6632 N N . ILE B 1 266 ? 3.285 -2.375 11.016 1 93 266 ILE B N 1
ATOM 6633 C CA . ILE B 1 266 ? 4.242 -2.055 12.07 1 93 266 ILE B CA 1
ATOM 6634 C C . ILE B 1 266 ? 4.77 -3.342 12.703 1 93 266 ILE B C 1
ATOM 6636 O O . ILE B 1 266 ? 5.848 -3.352 13.297 1 93 266 ILE B O 1
ATOM 6640 N N . ASN B 1 267 ? 4.074 -4.375 12.547 1 92.12 267 ASN B N 1
ATOM 6641 C CA . ASN B 1 267 ? 4.5 -5.648 13.117 1 92.12 267 ASN B CA 1
ATOM 6642 C C . ASN B 1 267 ? 5.441 -6.395 12.18 1 92.12 267 ASN B C 1
ATOM 6644 O O . ASN B 1 267 ? 5.973 -7.449 12.531 1 92.12 267 ASN B O 1
ATOM 6648 N N . ASP B 1 268 ? 5.652 -5.848 11.023 1 93.94 268 ASP B N 1
ATOM 6649 C CA . ASP B 1 268 ? 6.492 -6.508 10.031 1 93.94 268 ASP B CA 1
ATOM 6650 C C . ASP B 1 268 ? 7.719 -5.66 9.688 1 93.94 268 ASP B C 1
ATOM 6652 O O . ASP B 1 268 ? 8.008 -5.41 8.516 1 93.94 268 ASP B O 1
ATOM 6656 N N . ILE B 1 269 ? 8.32 -5.129 10.633 1 95.5 269 ILE B N 1
ATOM 6657 C CA . ILE B 1 269 ? 9.555 -4.371 10.469 1 95.5 269 ILE B CA 1
ATOM 6658 C C . ILE B 1 269 ? 10.734 -5.172 11.031 1 95.5 269 ILE B C 1
ATOM 6660 O O . ILE B 1 269 ? 10.812 -5.406 12.234 1 95.5 269 ILE B O 1
ATOM 6664 N N . GLY B 1 270 ? 11.594 -5.586 10.156 1 92.25 270 GLY B N 1
ATOM 6665 C CA . GLY B 1 270 ? 12.727 -6.402 10.562 1 92.25 270 GLY B CA 1
ATOM 6666 C C . GLY B 1 270 ? 14.047 -5.66 10.508 1 92.25 270 GLY B C 1
ATOM 6667 O O . GLY B 1 270 ? 15.117 -6.281 10.5 1 92.25 270 GLY B O 1
ATOM 6668 N N . VAL B 1 271 ? 14.031 -4.336 10.445 1 94.25 271 VAL B N 1
ATOM 6669 C CA . VAL B 1 271 ? 15.25 -3.537 10.359 1 94.25 271 VAL B CA 1
ATOM 6670 C C . VAL B 1 271 ? 15.352 -2.617 11.578 1 94.25 271 VAL B C 1
ATOM 6672 O O . VAL B 1 271 ? 14.336 -2.145 12.086 1 94.25 271 VAL B O 1
ATOM 6675 N N . PRO B 1 272 ? 16.531 -2.391 12.023 1 94.25 272 PRO B N 1
ATOM 6676 C CA . PRO B 1 272 ? 16.703 -1.479 13.156 1 94.25 272 PRO B CA 1
ATOM 6677 C C . PRO B 1 272 ? 16.5 -0.015 12.773 1 94.25 272 PRO B C 1
ATOM 6679 O O . PRO B 1 272 ? 16.453 0.314 11.586 1 94.25 272 PRO B O 1
ATOM 6682 N N . LEU B 1 273 ? 16.328 0.82 13.766 1 96.38 273 LEU B N 1
ATOM 6683 C CA . LEU B 1 273 ? 16.281 2.258 13.523 1 96.38 273 LEU B CA 1
ATOM 6684 C C . LEU B 1 273 ? 17.562 2.732 12.844 1 96.38 273 LEU B C 1
ATOM 6686 O O . LEU B 1 273 ? 18.594 2.068 12.93 1 96.38 273 LEU B O 1
ATOM 6690 N N . PRO B 1 274 ? 17.453 3.855 12.102 1 95.62 274 PRO B N 1
ATOM 6691 C CA . PRO B 1 274 ? 18.688 4.391 11.516 1 95.62 274 PRO B CA 1
ATOM 6692 C C . PRO B 1 274 ? 19.766 4.648 12.555 1 95.62 274 PRO B C 1
ATOM 6694 O O . PRO B 1 274 ? 19.469 4.828 13.734 1 95.62 274 PRO B O 1
ATOM 6697 N N . ALA B 1 275 ? 20.984 4.703 12.078 1 91.38 275 ALA B N 1
ATOM 6698 C CA . ALA B 1 275 ? 22.125 4.879 12.969 1 91.38 275 ALA B CA 1
ATOM 6699 C C . ALA B 1 275 ? 22.047 6.203 13.719 1 91.38 275 ALA B C 1
ATOM 6701 O O . ALA B 1 275 ? 21.656 7.223 13.148 1 91.38 275 ALA B O 1
ATOM 6702 N N . LEU B 1 276 ? 22.422 6.195 14.977 1 90.06 276 LEU B N 1
ATOM 6703 C CA . LEU B 1 276 ? 22.375 7.391 15.805 1 90.06 276 LEU B CA 1
ATOM 6704 C C . LEU B 1 276 ? 23.516 8.352 15.438 1 90.06 276 LEU B C 1
ATOM 6706 O O . LEU B 1 276 ? 23.344 9.57 15.516 1 90.06 276 LEU B O 1
ATOM 6710 N N . SER B 1 277 ? 24.641 7.742 15.141 1 88.94 277 SER B N 1
ATOM 6711 C CA . SER B 1 277 ? 25.781 8.539 14.734 1 88.94 277 SER B CA 1
ATOM 6712 C C . SER B 1 277 ? 26.406 8 13.445 1 88.94 277 SER B C 1
ATOM 6714 O O . SER B 1 277 ? 27.5 7.434 13.469 1 88.94 277 SER B O 1
ATOM 6716 N N . PRO B 1 278 ? 25.703 8.32 12.398 1 91.25 278 PRO B N 1
ATOM 6717 C CA . PRO B 1 278 ? 26.266 7.84 11.141 1 91.25 278 PRO B CA 1
ATOM 6718 C C . PRO B 1 278 ? 27.594 8.508 10.789 1 91.25 278 PRO B C 1
ATOM 6720 O O . PRO B 1 278 ? 27.781 9.695 11.086 1 91.25 278 PRO B O 1
ATOM 6723 N N . ARG B 1 279 ? 28.422 7.844 10.086 1 89.81 279 ARG B N 1
ATOM 6724 C CA . ARG B 1 279 ? 29.75 8.328 9.734 1 89.81 279 ARG B CA 1
ATOM 6725 C C . ARG B 1 279 ? 29.672 9.531 8.797 1 89.81 279 ARG B C 1
ATOM 6727 O O . ARG B 1 279 ? 30.531 10.414 8.844 1 89.81 279 ARG B O 1
ATOM 6734 N N . ASP B 1 280 ? 28.656 9.57 7.984 1 92.06 280 ASP B N 1
ATOM 6735 C CA . ASP B 1 280 ? 28.547 10.641 7.008 1 92.06 280 ASP B CA 1
ATOM 6736 C C . ASP B 1 280 ? 27.75 11.812 7.57 1 92.06 280 ASP B C 1
ATOM 6738 O O . ASP B 1 280 ? 27.484 12.797 6.867 1 92.06 280 ASP B O 1
ATOM 6742 N N . ASN B 1 281 ? 27.219 11.75 8.758 1 90.62 281 ASN B N 1
ATOM 6743 C CA . ASN B 1 281 ? 26.516 12.789 9.5 1 90.62 281 ASN B CA 1
ATOM 6744 C C . ASN B 1 281 ? 25.203 13.172 8.82 1 90.62 281 ASN B C 1
ATOM 6746 O O . ASN B 1 281 ? 24.625 14.227 9.109 1 90.62 281 ASN B O 1
ATOM 6750 N N . LEU B 1 282 ? 24.797 12.359 7.887 1 94.56 282 LEU B N 1
ATOM 6751 C CA . LEU B 1 282 ? 23.5 12.609 7.266 1 94.56 282 LEU B CA 1
ATOM 6752 C C . LEU B 1 282 ? 22.359 12.242 8.211 1 94.56 282 LEU B C 1
ATOM 6754 O O . LEU B 1 282 ? 22.453 11.258 8.945 1 94.56 282 LEU B O 1
ATOM 6758 N N . GLY B 1 283 ? 21.344 13 8.25 1 95.19 283 GLY B N 1
ATOM 6759 C CA . GLY B 1 283 ? 20.203 12.789 9.133 1 95.19 283 GLY B CA 1
ATOM 6760 C C . GLY B 1 283 ? 20.328 13.531 10.453 1 95.19 283 GLY B C 1
ATOM 6761 O O . GLY B 1 283 ? 19.438 13.453 11.297 1 95.19 283 GLY B O 1
ATOM 6762 N N . ILE B 1 284 ? 21.469 14.258 10.594 1 93.81 284 ILE B N 1
ATOM 6763 C CA . ILE B 1 284 ? 21.719 15.039 11.805 1 93.81 284 ILE B CA 1
ATOM 6764 C C . ILE B 1 284 ? 21.766 16.531 11.453 1 93.81 284 ILE B C 1
ATOM 6766 O O . ILE B 1 284 ? 22.531 16.938 10.578 1 93.81 284 ILE B O 1
ATOM 6770 N N . LEU B 1 285 ? 20.922 17.297 12.039 1 91.44 285 LEU B N 1
ATOM 6771 C CA . LEU B 1 285 ? 20.953 18.75 11.867 1 91.44 285 LEU B CA 1
ATOM 6772 C C . LEU B 1 285 ? 21.688 19.422 13.023 1 91.44 285 LEU B C 1
ATOM 6774 O O . LEU B 1 285 ? 21.391 19.156 14.188 1 91.44 285 LEU B O 1
ATOM 6778 N N . LEU B 1 286 ? 22.641 20.188 12.688 1 86 286 LEU B N 1
ATOM 6779 C CA . LEU B 1 286 ? 23.453 20.875 13.688 1 86 286 LEU B CA 1
ATOM 6780 C C . LEU B 1 286 ? 23 22.328 13.852 1 86 286 LEU B C 1
ATOM 6782 O O . LEU B 1 286 ? 22.656 22.984 12.875 1 86 286 LEU B O 1
ATOM 6786 N N . GLY B 1 287 ? 22.922 22.766 15.078 1 81.44 287 GLY B N 1
ATOM 6787 C CA . GLY B 1 287 ? 22.656 24.172 15.336 1 81.44 287 GLY B CA 1
ATOM 6788 C C . GLY B 1 287 ? 23.797 25.078 14.906 1 81.44 287 GLY B C 1
ATOM 6789 O O . GLY B 1 287 ? 24.922 24.625 14.719 1 81.44 287 GLY B O 1
ATOM 6790 N N . LEU B 1 288 ? 23.5 26.297 14.711 1 78.25 288 LEU B N 1
ATOM 6791 C CA . LEU B 1 288 ? 24.484 27.266 14.258 1 78.25 288 LEU B CA 1
ATOM 6792 C C . LEU B 1 288 ? 25.594 27.438 15.297 1 78.25 288 LEU B C 1
ATOM 6794 O O . LEU B 1 288 ? 26.75 27.703 14.945 1 78.25 288 LEU B O 1
ATOM 6798 N N . SER B 1 289 ? 25.25 27.344 16.609 1 74.12 289 SER B N 1
ATOM 6799 C CA . SER B 1 289 ? 26.25 27.469 17.656 1 74.12 289 SER B CA 1
ATOM 6800 C C . SER B 1 289 ? 27.094 26.203 17.766 1 74.12 289 SER B C 1
ATOM 6802 O O . SER B 1 289 ? 28.188 26.234 18.344 1 74.12 289 SER B O 1
ATOM 6804 N N . GLY B 1 290 ? 26.625 25.094 17.141 1 71.75 290 GLY B N 1
ATOM 6805 C CA . GLY B 1 290 ? 27.359 23.828 17.141 1 71.75 290 GLY B CA 1
ATOM 6806 C C . GLY B 1 290 ? 27.062 22.984 18.375 1 71.75 290 GLY B C 1
ATOM 6807 O O . GLY B 1 290 ? 27.469 21.828 18.453 1 71.75 290 GLY B O 1
ATOM 6808 N N . ASP B 1 291 ? 26.453 23.516 19.359 1 73.31 291 ASP B N 1
ATOM 6809 C CA . ASP B 1 291 ? 26.25 22.828 20.625 1 73.31 291 ASP B CA 1
ATOM 6810 C C . ASP B 1 291 ? 25.031 21.922 20.578 1 73.31 291 ASP B C 1
ATOM 6812 O O . ASP B 1 291 ? 24.859 21.047 21.438 1 73.31 291 ASP B O 1
ATOM 6816 N N . ARG B 1 292 ? 24.25 22.172 19.578 1 78.81 292 ARG B N 1
ATOM 6817 C CA . ARG B 1 292 ? 23.016 21.391 19.516 1 78.81 292 ARG B CA 1
ATOM 6818 C C . ARG B 1 292 ? 22.969 20.562 18.234 1 78.81 292 ARG B C 1
ATOM 6820 O O . ARG B 1 292 ? 23.406 21 17.172 1 78.81 292 ARG B O 1
ATOM 6827 N N . ALA B 1 293 ? 22.625 19.328 18.484 1 86.62 293 ALA B N 1
ATOM 6828 C CA . ALA B 1 293 ? 22.453 18.422 17.359 1 86.62 293 ALA B CA 1
ATOM 6829 C C . ALA B 1 293 ? 21.156 17.625 17.469 1 86.62 293 ALA B C 1
ATOM 6831 O O . ALA B 1 293 ? 20.781 17.203 18.562 1 86.62 293 ALA B O 1
ATOM 6832 N N . LEU B 1 294 ? 20.391 17.625 16.438 1 90.38 294 LEU B N 1
ATOM 6833 C CA . LEU B 1 294 ? 19.172 16.828 16.375 1 90.38 294 LEU B CA 1
ATOM 6834 C C . LEU B 1 294 ? 19.266 15.758 15.297 1 90.38 294 LEU B C 1
ATOM 6836 O O . LEU B 1 294 ? 19.469 16.078 14.117 1 90.38 294 LEU B O 1
ATOM 6840 N N . ASN B 1 295 ? 19.25 14.539 15.742 1 94 295 ASN B N 1
ATOM 6841 C CA . ASN B 1 295 ? 19.109 13.469 14.758 1 94 295 ASN B CA 1
ATOM 6842 C C . ASN B 1 295 ? 17.688 13.383 14.234 1 94 295 ASN B C 1
ATOM 6844 O O . ASN B 1 295 ? 16.891 12.562 14.711 1 94 295 ASN B O 1
ATOM 6848 N N . ILE B 1 296 ? 17.422 14.141 13.266 1 95.75 296 ILE B N 1
ATOM 6849 C CA . ILE B 1 296 ? 16.062 14.336 12.789 1 95.75 296 ILE B CA 1
ATOM 6850 C C . ILE B 1 296 ? 15.562 13.055 12.125 1 95.75 296 ILE B C 1
ATOM 6852 O O . ILE B 1 296 ? 14.375 12.734 12.203 1 95.75 296 ILE B O 1
ATOM 6856 N N . LEU B 1 297 ? 16.406 12.289 11.445 1 97.88 297 LEU B N 1
ATOM 6857 C CA . LEU B 1 297 ? 15.977 11.055 10.797 1 97.88 297 LEU B CA 1
ATOM 6858 C C . LEU B 1 297 ? 15.461 10.055 11.836 1 97.88 297 LEU B C 1
ATOM 6860 O O . LEU B 1 297 ? 14.414 9.438 11.641 1 97.88 297 LEU B O 1
ATOM 6864 N N . VAL B 1 298 ? 16.172 9.883 12.906 1 97.38 298 VAL B N 1
ATOM 6865 C CA . VAL B 1 298 ? 15.758 8.953 13.961 1 97.38 298 VAL B CA 1
ATOM 6866 C C . VAL B 1 298 ? 14.484 9.469 14.625 1 97.38 298 VAL B C 1
ATOM 6868 O O . VAL B 1 298 ? 13.562 8.688 14.898 1 97.38 298 VAL B O 1
ATOM 6871 N N . ALA B 1 299 ? 14.445 10.758 14.914 1 96.62 299 ALA B N 1
ATOM 6872 C CA . ALA B 1 299 ? 13.266 11.336 15.547 1 96.62 299 ALA B CA 1
ATOM 6873 C C . ALA B 1 299 ? 12.023 11.141 14.68 1 96.62 299 ALA B C 1
ATOM 6875 O O . ALA B 1 299 ? 10.969 10.742 15.18 1 96.62 299 ALA B O 1
ATOM 6876 N N . LYS B 1 300 ? 12.164 11.453 13.398 1 97.81 300 LYS B N 1
ATOM 6877 C CA . LYS B 1 300 ? 11.039 11.289 12.477 1 97.81 300 LYS B CA 1
ATOM 6878 C C . LYS B 1 300 ? 10.656 9.82 12.344 1 97.81 300 LYS B C 1
ATOM 6880 O O . LYS B 1 300 ? 9.477 9.492 12.188 1 97.81 300 LYS B O 1
ATOM 6885 N N . SER B 1 301 ? 11.641 8.906 12.344 1 98.25 301 SER B N 1
ATOM 6886 C CA . SER B 1 301 ? 11.367 7.477 12.266 1 98.25 301 SER B CA 1
ATOM 6887 C C . SER B 1 301 ? 10.57 7 13.469 1 98.25 301 SER B C 1
ATOM 6889 O O . SER B 1 301 ? 9.617 6.23 13.328 1 98.25 301 SER B O 1
ATOM 6891 N N . ARG B 1 302 ? 10.961 7.465 14.617 1 97.38 302 ARG B N 1
ATOM 6892 C CA . ARG B 1 302 ? 10.242 7.102 15.836 1 97.38 302 ARG B CA 1
ATOM 6893 C C . ARG B 1 302 ? 8.812 7.637 15.812 1 97.38 302 ARG B C 1
ATOM 6895 O O . ARG B 1 302 ? 7.879 6.938 16.203 1 97.38 302 ARG B O 1
ATOM 6902 N N . LEU B 1 303 ? 8.719 8.875 15.414 1 97.94 303 LEU B N 1
ATOM 6903 C CA . LEU B 1 303 ? 7.387 9.453 15.32 1 97.94 303 LEU B CA 1
ATOM 6904 C C . LEU B 1 303 ? 6.535 8.688 14.312 1 97.94 303 LEU B C 1
ATOM 6906 O O . LEU B 1 303 ? 5.344 8.469 14.539 1 97.94 303 LEU B O 1
ATOM 6910 N N . ALA B 1 304 ? 7.152 8.336 13.188 1 98.31 304 ALA B N 1
ATOM 6911 C CA . ALA B 1 304 ? 6.438 7.566 12.172 1 98.31 304 ALA B CA 1
ATOM 6912 C C . ALA B 1 304 ? 5.918 6.25 12.734 1 98.31 304 ALA B C 1
ATOM 6914 O O . ALA B 1 304 ? 4.789 5.848 12.453 1 98.31 304 ALA B O 1
ATOM 6915 N N . MET B 1 305 ? 6.684 5.582 13.547 1 97.5 305 MET B N 1
ATOM 6916 C CA . MET B 1 305 ? 6.273 4.336 14.188 1 97.5 305 MET B CA 1
ATOM 6917 C C . MET B 1 305 ? 5.086 4.566 15.117 1 97.5 305 MET B C 1
ATOM 6919 O O . MET B 1 305 ? 4.137 3.783 15.125 1 97.5 305 MET B O 1
ATOM 6923 N N . ILE B 1 306 ? 5.145 5.602 15.82 1 97.75 306 ILE B N 1
ATOM 6924 C CA . ILE B 1 306 ? 4.078 5.898 16.766 1 97.75 306 ILE B CA 1
ATOM 6925 C C . ILE B 1 306 ? 2.789 6.215 16.016 1 97.75 306 ILE B C 1
ATOM 6927 O O . ILE B 1 306 ? 1.707 5.777 16.406 1 97.75 306 ILE B O 1
ATOM 6931 N N . GLN B 1 307 ? 2.912 7.004 14.977 1 96.81 307 GLN B N 1
ATOM 6932 C CA . GLN B 1 307 ? 1.743 7.371 14.188 1 96.81 307 GLN B CA 1
ATOM 6933 C C . GLN B 1 307 ? 1.058 6.137 13.609 1 96.81 307 GLN B C 1
ATOM 6935 O O . GLN B 1 307 ? -0.168 6.016 13.664 1 96.81 307 GLN B O 1
ATOM 6940 N N . CYS B 1 308 ? 1.837 5.234 13.016 1 96.5 308 CYS B N 1
ATOM 6941 C CA . CYS B 1 308 ? 1.262 4.02 12.453 1 96.5 308 CYS B CA 1
ATOM 6942 C C . CYS B 1 308 ? 0.687 3.127 13.547 1 96.5 308 CYS B C 1
ATOM 6944 O O . CYS B 1 308 ? -0.368 2.516 13.367 1 96.5 308 CYS B O 1
ATOM 6946 N N . LYS B 1 309 ? 1.367 3.07 14.664 1 95.81 309 LYS B N 1
ATOM 6947 C CA . LYS B 1 309 ? 0.879 2.301 15.805 1 95.81 309 LYS B CA 1
ATOM 6948 C C . LYS B 1 309 ? -0.438 2.867 16.328 1 95.81 309 LYS B C 1
ATOM 6950 O O . LYS B 1 309 ? -1.327 2.115 16.734 1 95.81 309 LYS B O 1
ATOM 6955 N N . ALA B 1 310 ? -0.487 4.176 16.375 1 95.81 310 ALA B N 1
ATOM 6956 C CA . ALA B 1 310 ? -1.708 4.828 16.828 1 95.81 310 ALA B CA 1
ATOM 6957 C C . ALA B 1 310 ? -2.898 4.453 15.953 1 95.81 310 ALA B C 1
ATOM 6959 O O . ALA B 1 310 ? -3.979 4.148 16.453 1 95.81 310 ALA B O 1
ATOM 6960 N N . TYR B 1 311 ? -2.713 4.484 14.648 1 94.5 311 TYR B N 1
ATOM 6961 C CA . TYR B 1 311 ? -3.809 4.105 13.758 1 94.5 311 TYR B CA 1
ATOM 6962 C C . TYR B 1 311 ? -4.227 2.66 14 1 94.5 311 TYR B C 1
ATOM 6964 O O . TYR B 1 311 ? -5.422 2.361 14.094 1 94.5 311 TYR B O 1
ATOM 6972 N N . THR B 1 312 ? -3.268 1.765 14.086 1 92.69 312 THR B N 1
ATOM 6973 C CA . THR B 1 312 ? -3.529 0.333 14.195 1 92.69 312 THR B CA 1
ATOM 6974 C C . THR B 1 312 ? -4.195 0.003 15.523 1 92.69 312 THR B C 1
ATOM 6976 O O . THR B 1 312 ? -5.098 -0.836 15.578 1 92.69 312 THR B O 1
ATOM 6979 N N . ARG B 1 313 ? -3.877 0.704 16.547 1 92.94 313 ARG B N 1
ATOM 6980 C CA . ARG B 1 313 ? -4.336 0.355 17.891 1 92.94 313 ARG B CA 1
ATOM 6981 C C . ARG B 1 313 ? -5.629 1.083 18.234 1 92.94 313 ARG B C 1
ATOM 6983 O O . ARG B 1 313 ? -6.418 0.606 19.047 1 92.94 313 ARG B O 1
ATOM 6990 N N . LEU B 1 314 ? -5.82 2.211 17.594 1 93.31 314 LEU B N 1
ATOM 6991 C CA . LEU B 1 314 ? -6.902 3.047 18.094 1 93.31 314 LEU B CA 1
ATOM 6992 C C . LEU B 1 314 ? -7.984 3.238 17.047 1 93.31 314 LEU B C 1
ATOM 6994 O O . LEU B 1 314 ? -9.133 3.543 17.375 1 93.31 314 LEU B O 1
ATOM 6998 N N . PHE B 1 315 ? -7.676 3.064 15.812 1 90.81 315 PHE B N 1
ATOM 6999 C CA . PHE B 1 315 ? -8.617 3.588 14.828 1 90.81 315 PHE B CA 1
ATOM 7000 C C . PHE B 1 315 ? -9.023 2.504 13.836 1 90.81 315 PHE B C 1
ATOM 7002 O O . PHE B 1 315 ? -9.883 2.729 12.984 1 90.81 315 PHE B O 1
ATOM 7009 N N . THR B 1 316 ? -8.422 1.301 13.875 1 91.31 316 THR B N 1
ATOM 7010 C CA . THR B 1 316 ? -8.836 0.214 12.992 1 91.31 316 THR B CA 1
ATOM 7011 C C . THR B 1 316 ? -10.227 -0.289 13.383 1 91.31 316 THR B C 1
ATOM 7013 O O . THR B 1 316 ? -10.742 0.044 14.453 1 91.31 316 THR B O 1
ATOM 7016 N N . THR B 1 317 ? -10.82 -1.052 12.508 1 89.5 317 THR B N 1
ATOM 7017 C CA . THR B 1 317 ? -12.133 -1.626 12.781 1 89.5 317 THR B CA 1
ATOM 7018 C C . THR B 1 317 ? -12.086 -2.537 14.008 1 89.5 317 THR B C 1
ATOM 7020 O O . THR B 1 317 ? -12.984 -2.498 14.852 1 89.5 317 THR B O 1
ATOM 7023 N N . SER B 1 318 ? -11.055 -3.309 14.094 1 88.31 318 SER B N 1
ATOM 7024 C CA . SER B 1 318 ? -10.891 -4.188 15.25 1 88.31 318 SER B CA 1
ATOM 7025 C C . SER B 1 318 ? -10.711 -3.383 16.531 1 88.31 318 SER B C 1
ATOM 7027 O O . SER B 1 318 ? -11.172 -3.797 17.594 1 88.31 318 SER B O 1
ATOM 7029 N N . ALA B 1 319 ? -10.086 -2.25 16.453 1 86.62 319 ALA B N 1
ATOM 7030 C CA . ALA B 1 319 ? -9.883 -1.389 17.625 1 86.62 319 ALA B CA 1
ATOM 7031 C C . ALA B 1 319 ? -11.188 -0.734 18.047 1 86.62 319 ALA B C 1
ATOM 7033 O O . ALA B 1 319 ? -11.422 -0.53 19.25 1 86.62 319 ALA B O 1
ATOM 7034 N N . SER B 1 320 ? -12 -0.396 17.078 1 79.56 320 SER B N 1
ATOM 7035 C CA . SER B 1 320 ? -13.266 0.254 17.391 1 79.56 320 SER B CA 1
ATOM 7036 C C . SER B 1 320 ? -14.211 -0.693 18.125 1 79.56 320 SER B C 1
ATOM 7038 O O . SER B 1 320 ? -15.133 -0.249 18.812 1 79.56 320 SER B O 1
ATOM 7040 N N . ALA B 1 321 ? -13.953 -1.975 17.984 1 83.06 321 ALA B N 1
ATOM 7041 C CA . ALA B 1 321 ? -14.789 -2.977 18.641 1 83.06 321 ALA B CA 1
ATOM 7042 C C . ALA B 1 321 ? -14.312 -3.236 20.062 1 83.06 321 ALA B C 1
ATOM 7044 O O . ALA B 1 321 ? -15.047 -3.807 20.875 1 83.06 321 ALA B O 1
ATOM 7045 N N . LYS B 1 322 ? -13.219 -2.678 20.406 1 84.81 322 LYS B N 1
ATOM 7046 C CA . LYS B 1 322 ? -12.672 -2.885 21.75 1 84.81 322 LYS B CA 1
ATOM 7047 C C . LYS B 1 322 ? -13.375 -1.997 22.766 1 84.81 322 LYS B C 1
ATOM 7049 O O . LYS B 1 322 ? -14.047 -1.028 22.406 1 84.81 322 LYS B O 1
ATOM 7054 N N . SER B 1 323 ? -13.211 -2.332 24.031 1 83.25 323 SER B N 1
ATOM 7055 C CA . SER B 1 323 ? -13.781 -1.545 25.109 1 83.25 323 SER B CA 1
ATOM 7056 C C . SER B 1 323 ? -13.047 -0.219 25.281 1 83.25 323 SER B C 1
ATOM 7058 O O . SER B 1 323 ? -11.914 -0.068 24.828 1 83.25 323 SER B O 1
ATOM 7060 N N . ILE B 1 324 ? -13.703 0.724 25.844 1 82.56 324 ILE B N 1
ATOM 7061 C CA . ILE B 1 324 ? -13.117 2.039 26.078 1 82.56 324 ILE B CA 1
ATOM 7062 C C . ILE B 1 324 ? -11.883 1.903 26.969 1 82.56 324 ILE B C 1
ATOM 7064 O O . ILE B 1 324 ? -10.906 2.635 26.812 1 82.56 324 ILE B O 1
ATOM 7068 N N . GLU B 1 325 ? -11.938 0.947 27.844 1 84.38 325 GLU B N 1
ATOM 7069 C CA . GLU B 1 325 ? -10.812 0.718 28.734 1 84.38 325 GLU B CA 1
ATOM 7070 C C . GLU B 1 325 ? -9.57 0.279 27.969 1 84.38 325 GLU B C 1
ATOM 7072 O O . GLU B 1 325 ? -8.453 0.708 28.266 1 84.38 325 GLU B O 1
ATOM 7077 N N . ASP B 1 326 ? -9.82 -0.54 26.984 1 88.62 326 ASP B N 1
ATOM 7078 C CA . ASP B 1 326 ? -8.711 -1.008 26.156 1 88.62 326 ASP B CA 1
ATOM 7079 C C . ASP B 1 326 ? -8.117 0.133 25.328 1 88.62 326 ASP B C 1
ATOM 7081 O O . ASP B 1 326 ? -6.902 0.193 25.125 1 88.62 326 ASP B O 1
ATOM 7085 N N . ILE B 1 327 ? -8.984 0.97 24.891 1 88.75 327 ILE B N 1
ATOM 7086 C CA . ILE B 1 327 ? -8.531 2.109 24.094 1 88.75 327 ILE B CA 1
ATOM 7087 C C . ILE B 1 327 ? -7.75 3.076 24.984 1 88.75 327 ILE B C 1
ATOM 7089 O O . ILE B 1 327 ? -6.73 3.631 24.562 1 88.75 327 ILE B O 1
ATOM 7093 N N . GLU B 1 328 ? -8.227 3.227 26.25 1 89.56 328 GLU B N 1
ATOM 7094 C CA . GLU B 1 328 ? -7.539 4.102 27.188 1 89.56 328 GLU B CA 1
ATOM 7095 C C . GLU B 1 328 ? -6.152 3.564 27.531 1 89.56 328 GLU B C 1
ATOM 7097 O O . GLU B 1 328 ? -5.215 4.34 27.734 1 89.56 328 GLU B O 1
ATOM 7102 N N . PHE B 1 329 ? -6.141 2.307 27.594 1 91.81 329 PHE B N 1
ATOM 7103 C CA . PHE B 1 329 ? -4.836 1.696 27.812 1 91.81 329 PHE B CA 1
ATOM 7104 C C . PHE B 1 329 ? -3.896 1.989 26.641 1 91.81 329 PHE B C 1
ATOM 7106 O O . PHE B 1 329 ? -2.715 2.275 26.859 1 91.81 329 PHE B O 1
ATOM 7113 N N . GLY B 1 330 ? -4.383 1.853 25.438 1 93.25 330 GLY B N 1
ATOM 7114 C CA . GLY B 1 330 ? -3.6 2.184 24.266 1 93.25 330 GLY B CA 1
ATOM 7115 C C . GLY B 1 330 ? -3.162 3.635 24.234 1 93.25 330 GLY B C 1
ATOM 7116 O O . GLY B 1 330 ? -2.021 3.936 23.859 1 93.25 330 GLY B O 1
ATOM 7117 N N . ILE B 1 331 ? -4.043 4.566 24.625 1 94.38 331 ILE B N 1
ATOM 7118 C CA . ILE B 1 331 ? -3.721 5.988 24.672 1 94.38 331 ILE B CA 1
ATOM 7119 C C . ILE B 1 331 ? -2.598 6.227 25.688 1 94.38 331 ILE B C 1
ATOM 7121 O O . ILE B 1 331 ? -1.687 7.02 25.438 1 94.38 331 ILE B O 1
ATOM 7125 N N . GLY B 1 332 ? -2.697 5.504 26.812 1 94.62 332 GLY B N 1
ATOM 7126 C CA . GLY B 1 332 ? -1.667 5.645 27.828 1 94.62 332 GLY B CA 1
ATOM 7127 C C . GLY B 1 332 ? -0.295 5.207 27.344 1 94.62 332 GLY B C 1
ATOM 7128 O O . GLY B 1 332 ? 0.699 5.895 27.594 1 94.62 332 GLY B O 1
ATOM 7129 N N . GLU B 1 333 ? -0.26 4.109 26.641 1 95.81 333 GLU B N 1
ATOM 7130 C CA . GLU B 1 333 ? 1.006 3.596 26.125 1 95.81 333 GLU B CA 1
ATOM 7131 C C . GLU B 1 333 ? 1.592 4.527 25.062 1 95.81 333 GLU B C 1
ATOM 7133 O O . GLU B 1 333 ? 2.779 4.855 25.109 1 95.81 333 GLU B O 1
ATOM 7138 N N . LEU B 1 334 ? 0.809 4.91 24.188 1 97.19 334 LEU B N 1
ATOM 7139 C CA . LEU B 1 334 ? 1.253 5.797 23.109 1 97.19 334 LEU B CA 1
ATOM 7140 C C . LEU B 1 334 ? 1.608 7.176 23.656 1 97.19 334 LEU B C 1
ATOM 7142 O O . LEU B 1 334 ? 2.545 7.816 23.188 1 97.19 334 LEU B O 1
ATOM 7146 N N . GLY B 1 335 ? 0.829 7.613 24.672 1 96.06 335 GLY B N 1
ATOM 7147 C CA . GLY B 1 335 ? 1.135 8.875 25.328 1 96.06 335 GLY B CA 1
ATOM 7148 C C . GLY B 1 335 ? 2.516 8.906 25.953 1 96.06 335 GLY B C 1
ATOM 7149 O O . GLY B 1 335 ? 3.23 9.906 25.859 1 96.06 335 GLY B O 1
ATOM 7150 N N . THR B 1 336 ? 2.836 7.82 26.547 1 96.31 336 THR B N 1
ATOM 7151 C CA . THR B 1 336 ? 4.152 7.719 27.172 1 96.31 336 THR B CA 1
ATOM 7152 C C . THR B 1 336 ? 5.254 7.773 26.109 1 96.31 336 THR B C 1
ATOM 7154 O O . THR B 1 336 ? 6.281 8.422 26.312 1 96.31 336 THR B O 1
ATOM 7157 N N . GLU B 1 337 ? 5.055 7.094 25.031 1 96.56 337 GLU B N 1
ATOM 7158 C CA . GLU B 1 337 ? 6.023 7.117 23.953 1 96.56 337 GLU B CA 1
ATOM 7159 C C . GLU B 1 337 ? 6.172 8.523 23.375 1 96.56 337 GLU B C 1
ATOM 7161 O O . GLU B 1 337 ? 7.277 8.945 23.031 1 96.56 337 GLU B O 1
ATOM 7166 N N . LEU B 1 338 ? 5.086 9.211 23.234 1 97.25 338 LEU B N 1
ATOM 7167 C CA . LEU B 1 338 ? 5.102 10.57 22.719 1 97.25 338 LEU B CA 1
ATOM 7168 C C . LEU B 1 338 ? 5.809 11.516 23.688 1 97.25 338 LEU B C 1
ATOM 7170 O O . LEU B 1 338 ? 6.527 12.422 23.25 1 97.25 338 LEU B O 1
ATOM 7174 N N . ASP B 1 339 ? 5.609 11.312 24.938 1 95.19 339 ASP B N 1
ATOM 7175 C CA . ASP B 1 339 ? 6.285 12.133 25.938 1 95.19 339 ASP B CA 1
ATOM 7176 C C . ASP B 1 339 ? 7.797 11.93 25.875 1 95.19 339 ASP B C 1
ATOM 7178 O O . ASP B 1 339 ? 8.562 12.898 25.984 1 95.19 339 ASP B O 1
ATOM 7182 N N . GLU B 1 340 ? 8.156 10.719 25.688 1 94.94 340 GLU B N 1
ATOM 7183 C CA . GLU B 1 340 ? 9.578 10.422 25.562 1 94.94 340 GLU B CA 1
ATOM 7184 C C . GLU B 1 340 ? 10.164 11.086 24.312 1 94.94 340 GLU B C 1
ATOM 7186 O O . GLU B 1 340 ? 11.289 11.602 24.344 1 94.94 340 GLU B O 1
ATOM 7191 N N . LEU B 1 341 ? 9.438 11.016 23.281 1 95.69 341 LEU B N 1
ATOM 7192 C CA . LEU B 1 341 ? 9.898 11.633 22.047 1 95.69 341 LEU B CA 1
ATOM 7193 C C . LEU B 1 341 ? 9.945 13.148 22.172 1 95.69 341 LEU B C 1
ATOM 7195 O O . LEU B 1 341 ? 10.812 13.797 21.578 1 95.69 341 LEU B O 1
ATOM 7199 N N . SER B 1 342 ? 9.023 13.773 22.922 1 93.31 342 SER B N 1
ATOM 7200 C CA . SER B 1 342 ? 8.945 15.219 23.094 1 93.31 342 SER B CA 1
ATOM 7201 C C . SER B 1 342 ? 10.188 15.758 23.812 1 93.31 342 SER B C 1
ATOM 7203 O O . SER B 1 342 ? 10.539 16.922 23.656 1 93.31 342 SER B O 1
ATOM 7205 N N . LEU B 1 343 ? 10.883 14.891 24.516 1 89.56 343 LEU B N 1
ATOM 7206 C CA . LEU B 1 343 ? 12.094 15.289 25.234 1 89.56 343 LEU B CA 1
ATOM 7207 C C . LEU B 1 343 ? 13.258 15.477 24.266 1 89.56 343 LEU B C 1
ATOM 7209 O O . LEU B 1 343 ? 14.18 16.25 24.531 1 89.56 343 LEU B O 1
ATOM 7213 N N . VAL B 1 344 ? 13.141 14.797 23.172 1 85.62 344 VAL B N 1
ATOM 7214 C CA . VAL B 1 344 ? 14.227 14.82 22.203 1 85.62 344 VAL B CA 1
ATOM 7215 C C . VAL B 1 344 ? 13.992 15.938 21.188 1 85.62 344 VAL B C 1
ATOM 7217 O O . VAL B 1 344 ? 14.938 16.516 20.656 1 85.62 344 VAL B O 1
ATOM 7220 N N . ILE B 1 345 ? 12.781 16.297 20.953 1 83.56 345 ILE B N 1
ATOM 7221 C CA . ILE B 1 345 ? 12.414 17.281 19.922 1 83.56 345 ILE B CA 1
ATOM 7222 C C . ILE B 1 345 ? 12.336 18.672 20.547 1 83.56 345 ILE B C 1
ATOM 7224 O O . ILE B 1 345 ? 11.617 18.875 21.531 1 83.56 345 ILE B O 1
ATOM 7228 N N . PRO B 1 346 ? 13.117 19.531 20.109 1 74 346 PRO B N 1
ATOM 7229 C CA . PRO B 1 346 ? 13.164 20.859 20.703 1 74 346 PRO B CA 1
ATOM 7230 C C . PRO B 1 346 ? 11.93 21.703 20.375 1 74 346 PRO B C 1
ATOM 7232 O O . PRO B 1 346 ? 12.039 22.766 19.766 1 74 346 PRO B O 1
ATOM 7235 N N . SER B 1 347 ? 10.844 21.328 20.719 1 69.5 347 SER B N 1
ATOM 7236 C CA . SER B 1 347 ? 9.602 22.031 20.391 1 69.5 347 SER B CA 1
ATOM 7237 C C . SER B 1 347 ? 9.422 23.266 21.266 1 69.5 347 SER B C 1
ATOM 7239 O O . SER B 1 347 ? 9.039 24.328 20.766 1 69.5 347 SER B O 1
ATOM 7241 N N . SER B 1 348 ? 9.664 23.188 22.516 1 57.66 348 SER B N 1
ATOM 7242 C CA . SER B 1 348 ? 9.367 24.25 23.469 1 57.66 348 SER B CA 1
ATOM 7243 C C . SER B 1 348 ? 10.336 25.422 23.312 1 57.66 348 SER B C 1
ATOM 7245 O O . SER B 1 348 ? 10.016 26.562 23.656 1 57.66 348 SER B O 1
ATOM 7247 N N . ARG B 1 349 ? 11.258 25.062 22.656 1 58.81 349 ARG B N 1
ATOM 7248 C CA . ARG B 1 349 ? 12.281 26.094 22.594 1 58.81 349 ARG B CA 1
ATOM 7249 C C . ARG B 1 349 ? 12.188 26.891 21.297 1 58.81 349 ARG B C 1
ATOM 7251 O O . ARG B 1 349 ? 12.703 28 21.219 1 58.81 349 ARG B O 1
ATOM 7258 N N . LEU B 1 350 ? 11.367 26.297 20.547 1 59.47 350 LEU B N 1
ATOM 7259 C CA . LEU B 1 350 ? 11.305 26.953 19.234 1 59.47 350 LEU B CA 1
ATOM 7260 C C . LEU B 1 350 ? 10.547 28.266 19.328 1 59.47 350 LEU B C 1
ATOM 7262 O O . LEU B 1 350 ? 9.406 28.297 19.797 1 59.47 350 LEU B O 1
ATOM 7266 N N . GLY B 1 351 ? 11.023 29.422 19.062 1 48.69 351 GLY B N 1
ATOM 7267 C CA . GLY B 1 351 ? 10.398 30.734 19.016 1 48.69 351 GLY B CA 1
ATOM 7268 C C . GLY B 1 351 ? 10.422 31.453 20.344 1 48.69 351 GLY B C 1
ATOM 7269 O O . GLY B 1 351 ? 10.031 32.625 20.438 1 48.69 351 GLY B O 1
ATOM 7270 N N . ARG B 1 352 ? 10.375 30.734 21.609 1 50.19 352 ARG B N 1
ATOM 7271 C CA . ARG B 1 352 ? 10.32 31.375 22.922 1 50.19 352 ARG B CA 1
ATOM 7272 C C . ARG B 1 352 ? 11.664 32 23.281 1 50.19 352 ARG B C 1
ATOM 7274 O O . ARG B 1 352 ? 11.719 32.969 24.031 1 50.19 352 ARG B O 1
ATOM 7281 N N . ASP B 1 353 ? 12.695 31.281 23.188 1 46.94 353 ASP B N 1
ATOM 7282 C CA . ASP B 1 353 ? 13.945 31.906 23.641 1 46.94 353 ASP B CA 1
ATOM 7283 C C . ASP B 1 353 ? 14.172 33.25 22.953 1 46.94 353 ASP B C 1
ATOM 7285 O O . ASP B 1 353 ? 13.57 33.531 21.922 1 46.94 353 ASP B O 1
ATOM 7289 N N . THR B 1 354 ? 14.984 34.188 23.547 1 40.28 354 THR B N 1
ATOM 7290 C CA . THR B 1 354 ? 15.336 35.531 23.109 1 40.28 354 THR B CA 1
ATOM 7291 C C . THR B 1 354 ? 15.422 35.594 21.578 1 40.28 354 THR B C 1
ATOM 7293 O O . THR B 1 354 ? 15.719 34.625 20.922 1 40.28 354 THR B O 1
ATOM 7296 N N . PRO B 1 355 ? 14.914 36.75 20.969 1 40.84 355 PRO B N 1
ATOM 7297 C CA . PRO B 1 355 ? 15.016 37.062 19.531 1 40.84 355 PRO B CA 1
ATOM 7298 C C . PRO B 1 355 ? 16.219 36.406 18.875 1 40.84 355 PRO B C 1
ATOM 7300 O O . PRO B 1 355 ? 16.188 36.156 17.656 1 40.84 355 PRO B O 1
ATOM 7303 N N . SER B 1 356 ? 17.266 36.281 19.562 1 39.97 356 SER B N 1
ATOM 7304 C CA . SER B 1 356 ? 18.594 35.906 19.125 1 39.97 356 SER B CA 1
ATOM 7305 C C . SER B 1 356 ? 18.672 34.375 18.906 1 39.97 356 SER B C 1
ATOM 7307 O O . SER B 1 356 ? 19.578 33.906 18.234 1 39.97 356 SER B O 1
ATOM 7309 N N . ASP B 1 357 ? 18 33.531 19.703 1 42.91 357 ASP B N 1
ATOM 7310 C CA . ASP B 1 357 ? 18.219 32.062 19.781 1 42.91 357 ASP B CA 1
ATOM 7311 C C . ASP B 1 357 ? 17.375 31.328 18.75 1 42.91 357 ASP B C 1
ATOM 7313 O O . ASP B 1 357 ? 17.375 30.094 18.703 1 42.91 357 ASP B O 1
ATOM 7317 N N . THR B 1 358 ? 16.109 31.625 18.438 1 47.12 358 THR B N 1
ATOM 7318 C CA . THR B 1 358 ? 15.281 31.062 17.359 1 47.12 358 THR B CA 1
ATOM 7319 C C . THR B 1 358 ? 16.156 30.516 16.234 1 47.12 358 THR B C 1
ATOM 7321 O O . THR B 1 358 ? 15.781 29.547 15.578 1 47.12 358 THR B O 1
ATOM 7324 N N . LEU B 1 359 ? 17.188 31.359 15.922 1 54.59 359 LEU B N 1
ATOM 7325 C CA . LEU B 1 359 ? 17.906 31.344 14.656 1 54.59 359 LEU B CA 1
ATOM 7326 C C . LEU B 1 359 ? 19.141 30.453 14.742 1 54.59 359 LEU B C 1
ATOM 7328 O O . LEU B 1 359 ? 20.109 30.656 14 1 54.59 359 LEU B O 1
ATOM 7332 N N . ASP B 1 360 ? 18.938 29.531 15.82 1 64.56 360 ASP B N 1
ATOM 7333 C CA . ASP B 1 360 ? 20.172 28.766 15.938 1 64.56 360 ASP B CA 1
ATOM 7334 C C . ASP B 1 360 ? 20.266 27.703 14.852 1 64.56 360 ASP B C 1
ATOM 7336 O O . ASP B 1 360 ? 21.266 26.969 14.773 1 64.56 360 ASP B O 1
ATOM 7340 N N . TRP B 1 361 ? 19.266 27.609 14.086 1 76.31 361 TRP B N 1
ATOM 7341 C CA . TRP B 1 361 ? 19.375 26.609 13.039 1 76.31 361 TRP B CA 1
ATOM 7342 C C . TRP B 1 361 ? 19.562 27.25 11.672 1 76.31 361 TRP B C 1
ATOM 7344 O O . TRP B 1 361 ? 19.156 28.406 11.469 1 76.31 361 TRP B O 1
ATOM 7354 N N . HIS B 1 362 ? 20.281 26.531 10.914 1 74.69 362 HIS B N 1
ATOM 7355 C CA . HIS B 1 362 ? 20.359 27 9.531 1 74.69 362 HIS B CA 1
ATOM 7356 C C . HIS B 1 362 ? 18.969 27.203 8.938 1 74.69 362 HIS B C 1
ATOM 7358 O O . HIS B 1 362 ? 18.078 26.391 9.141 1 74.69 362 HIS B O 1
ATOM 7364 N N . PRO B 1 363 ? 18.766 28.344 8.383 1 70.38 363 PRO B N 1
ATOM 7365 C CA . PRO B 1 363 ? 17.438 28.656 7.844 1 70.38 363 PRO B CA 1
ATOM 7366 C C . PRO B 1 363 ? 16.875 27.562 6.949 1 70.38 363 PRO B C 1
ATOM 7368 O O . PRO B 1 363 ? 15.664 27.328 6.926 1 70.38 363 PRO B O 1
ATOM 7371 N N . GLY B 1 364 ? 17.766 26.953 6.312 1 74.62 364 GLY B N 1
ATOM 7372 C CA . GLY B 1 364 ? 17.297 25.859 5.461 1 74.62 364 GLY B CA 1
ATOM 7373 C C . GLY B 1 364 ? 16.859 24.641 6.238 1 74.62 364 GLY B C 1
ATOM 7374 O O . GLY B 1 364 ? 16.078 23.828 5.738 1 74.62 364 GLY B O 1
ATOM 7375 N N . HIS B 1 365 ? 17.25 24.531 7.422 1 83.81 365 HIS B N 1
ATOM 7376 C CA . HIS B 1 365 ? 16.969 23.344 8.219 1 83.81 365 HIS B CA 1
ATOM 7377 C C . HIS B 1 365 ? 15.812 23.594 9.188 1 83.81 365 HIS B C 1
ATOM 7379 O O . HIS B 1 365 ? 15.211 22.641 9.703 1 83.81 365 HIS B O 1
ATOM 7385 N N . TYR B 1 366 ? 15.539 24.812 9.32 1 81.25 366 TYR B N 1
ATOM 7386 C CA . TYR B 1 366 ? 14.531 25.234 10.297 1 81.25 366 TYR B CA 1
ATOM 7387 C C . TYR B 1 366 ? 13.156 24.703 9.914 1 81.25 366 TYR B C 1
ATOM 7389 O O . TYR B 1 366 ? 12.367 24.328 10.781 1 81.25 366 TYR B O 1
ATOM 7397 N N . SER B 1 367 ? 12.93 24.609 8.648 1 84.56 367 SER B N 1
ATOM 7398 C CA . SER B 1 367 ? 11.641 24.125 8.18 1 84.56 367 SER B CA 1
ATOM 7399 C C . SER B 1 367 ? 11.422 22.672 8.562 1 84.56 367 SER B C 1
ATOM 7401 O O . SER B 1 367 ? 10.305 22.266 8.891 1 84.56 367 SER B O 1
ATOM 7403 N N . HIS B 1 368 ? 12.445 21.875 8.539 1 89.81 368 HIS B N 1
ATOM 7404 C CA . HIS B 1 368 ? 12.336 20.469 8.891 1 89.81 368 HIS B CA 1
ATOM 7405 C C . HIS B 1 368 ? 12.023 20.297 10.375 1 89.81 368 HIS B C 1
ATOM 7407 O O . HIS B 1 368 ? 11.273 19.391 10.75 1 89.81 368 HIS B O 1
ATOM 7413 N N . ILE B 1 369 ? 12.578 21.172 11.188 1 89.62 369 ILE B N 1
ATOM 7414 C CA . ILE B 1 369 ? 12.414 21.078 12.633 1 89.62 369 ILE B CA 1
ATOM 7415 C C . ILE B 1 369 ? 10.992 21.5 13.016 1 89.62 369 ILE B C 1
ATOM 7417 O O . ILE B 1 369 ? 10.344 20.844 13.836 1 89.62 369 ILE B O 1
ATOM 7421 N N . ILE B 1 370 ? 10.531 22.594 12.414 1 89.25 370 ILE B N 1
ATOM 7422 C CA . ILE B 1 370 ? 9.164 23.047 12.672 1 89.25 370 ILE B CA 1
ATOM 7423 C C . ILE B 1 370 ? 8.172 21.969 12.242 1 89.25 370 ILE B C 1
ATOM 7425 O O . ILE B 1 370 ? 7.199 21.703 12.945 1 89.25 370 ILE B O 1
ATOM 7429 N N . GLY B 1 371 ? 8.469 21.359 11.023 1 91.31 371 GLY B N 1
ATOM 7430 C CA . GLY B 1 371 ? 7.609 20.281 10.547 1 91.31 371 GLY B CA 1
ATOM 7431 C C . GLY B 1 371 ? 7.551 19.109 11.492 1 91.31 371 GLY B C 1
ATOM 7432 O O . GLY B 1 371 ? 6.484 18.531 11.703 1 91.31 371 GLY B O 1
ATOM 7433 N N . LEU B 1 372 ? 8.633 18.734 12.023 1 94.38 372 LEU B N 1
ATOM 7434 C CA . LEU B 1 372 ? 8.703 17.625 12.969 1 94.38 372 LEU B CA 1
ATOM 7435 C C . LEU B 1 372 ? 7.945 17.953 14.25 1 94.38 372 LEU B C 1
ATOM 7437 O O . LEU B 1 372 ? 7.211 17.125 14.781 1 94.38 372 LEU B O 1
ATOM 7441 N N . ALA B 1 373 ? 8.148 19.156 14.758 1 93.69 373 ALA B N 1
ATOM 7442 C CA . ALA B 1 373 ? 7.477 19.578 15.984 1 93.69 373 ALA B CA 1
ATOM 7443 C C . ALA B 1 373 ? 5.961 19.609 15.797 1 93.69 373 ALA B C 1
ATOM 7445 O O . ALA B 1 373 ? 5.215 19.172 16.672 1 93.69 373 ALA B O 1
ATOM 7446 N N . MET B 1 374 ? 5.527 20.125 14.68 1 94.25 374 MET B N 1
ATOM 7447 C CA . MET B 1 374 ? 4.094 20.172 14.398 1 94.25 374 MET B CA 1
ATOM 7448 C C . MET B 1 374 ? 3.52 18.766 14.281 1 94.25 374 MET B C 1
ATOM 7450 O O . MET B 1 374 ? 2.418 18.484 14.758 1 94.25 374 MET B O 1
ATOM 7454 N N . ALA B 1 375 ? 4.266 17.922 13.617 1 95.25 375 ALA B N 1
ATOM 7455 C CA . ALA B 1 375 ? 3.818 16.547 13.477 1 95.25 375 ALA B CA 1
ATOM 7456 C C . ALA B 1 375 ? 3.707 15.852 14.836 1 95.25 375 ALA B C 1
ATOM 7458 O O . ALA B 1 375 ? 2.811 15.039 15.055 1 95.25 375 ALA B O 1
ATOM 7459 N N . LEU B 1 376 ? 4.668 16.141 15.719 1 96.75 376 LEU B N 1
ATOM 7460 C CA . LEU B 1 376 ? 4.629 15.586 17.062 1 96.75 376 LEU B CA 1
ATOM 7461 C C . LEU B 1 376 ? 3.355 16 17.797 1 96.75 376 LEU B C 1
ATOM 7463 O O . LEU B 1 376 ? 2.629 15.164 18.328 1 96.75 376 LEU B O 1
ATOM 7467 N N . HIS B 1 377 ? 3.094 17.297 17.797 1 96.06 377 HIS B N 1
ATOM 7468 C CA . HIS B 1 377 ? 1.91 17.797 18.484 1 96.06 377 HIS B CA 1
ATOM 7469 C C . HIS B 1 377 ? 0.631 17.328 17.797 1 96.06 377 HIS B C 1
ATOM 7471 O O . HIS B 1 377 ? -0.377 17.078 18.453 1 96.06 377 HIS B O 1
ATOM 7477 N N . GLY B 1 378 ? 0.659 17.281 16.469 1 95.38 378 GLY B N 1
ATOM 7478 C CA . GLY B 1 378 ? -0.473 16.688 15.766 1 95.38 378 GLY B CA 1
ATOM 7479 C C . GLY B 1 378 ? -0.76 15.266 16.188 1 95.38 378 GLY B C 1
ATOM 7480 O O . GLY B 1 378 ? -1.921 14.867 16.312 1 95.38 378 GLY B O 1
ATOM 7481 N N . CYS B 1 379 ? 0.267 14.5 16.359 1 96.5 379 CYS B N 1
ATOM 7482 C CA . CYS B 1 379 ? 0.119 13.109 16.766 1 96.5 379 CYS B CA 1
ATOM 7483 C C . CYS B 1 379 ? -0.424 13.023 18.188 1 96.5 379 CYS B C 1
ATOM 7485 O O . CYS B 1 379 ? -1.219 12.133 18.5 1 96.5 379 CYS B O 1
ATOM 7487 N N . ILE B 1 380 ? -0.007 13.922 19.078 1 96.62 380 ILE B N 1
ATOM 7488 C CA . ILE B 1 380 ? -0.511 13.961 20.453 1 96.62 380 ILE B CA 1
ATOM 7489 C C . ILE B 1 380 ? -2.02 14.195 20.438 1 96.62 380 ILE B C 1
ATOM 7491 O O . ILE B 1 380 ? -2.768 13.516 21.141 1 96.62 380 ILE B O 1
ATOM 7495 N N . ILE B 1 381 ? -2.473 15.102 19.609 1 95.75 381 ILE B N 1
ATOM 7496 C CA . ILE B 1 381 ? -3.9 15.383 19.516 1 95.75 381 ILE B CA 1
ATOM 7497 C C . ILE B 1 381 ? -4.641 14.148 19.016 1 95.75 381 ILE B C 1
ATOM 7499 O O . ILE B 1 381 ? -5.691 13.789 19.547 1 95.75 381 ILE B O 1
ATOM 7503 N N . THR B 1 382 ? -4.109 13.477 18 1 94.69 382 THR B N 1
ATOM 7504 C CA . THR B 1 382 ? -4.75 12.297 17.422 1 94.69 382 THR B CA 1
ATOM 7505 C C . THR B 1 382 ? -4.887 11.195 18.469 1 94.69 382 THR B C 1
ATOM 7507 O O . THR B 1 382 ? -5.941 10.562 18.578 1 94.69 382 THR B O 1
ATOM 7510 N N . VAL B 1 383 ? -3.861 10.984 19.234 1 95.88 383 VAL B N 1
ATOM 7511 C CA . VAL B 1 383 ? -3.846 9.891 20.203 1 95.88 383 VAL B CA 1
ATOM 7512 C C . VAL B 1 383 ? -4.797 10.211 21.359 1 95.88 383 VAL B C 1
ATOM 7514 O O . VAL B 1 383 ? -5.633 9.383 21.719 1 95.88 383 VAL B O 1
ATOM 7517 N N . HIS B 1 384 ? -4.781 11.375 21.828 1 93.94 384 HIS B N 1
ATOM 7518 C CA . HIS B 1 384 ? -5.539 11.727 23.031 1 93.94 384 HIS B CA 1
ATOM 7519 C C . HIS B 1 384 ? -6.992 12.047 22.688 1 93.94 384 HIS B C 1
ATOM 7521 O O . HIS B 1 384 ? -7.848 12.094 23.562 1 93.94 384 HIS B O 1
ATOM 7527 N N . SER B 1 385 ? -7.32 12.211 21.453 1 90.56 385 SER B N 1
ATOM 7528 C CA . SER B 1 385 ? -8.703 12.469 21.062 1 90.56 385 SER B CA 1
ATOM 7529 C C . SER B 1 385 ? -9.383 11.188 20.578 1 90.56 385 SER B C 1
ATOM 7531 O O . SER B 1 385 ? -10.516 11.234 20.078 1 90.56 385 SER B O 1
ATOM 7533 N N . ALA B 1 386 ? -8.805 10.047 20.641 1 89.38 386 ALA B N 1
ATOM 7534 C CA . ALA B 1 386 ? -9.258 8.805 20.016 1 89.38 386 ALA B CA 1
ATOM 7535 C C . ALA B 1 386 ? -10.625 8.391 20.562 1 89.38 386 ALA B C 1
ATOM 7537 O O . ALA B 1 386 ? -11.398 7.719 19.875 1 89.38 386 ALA B O 1
ATOM 7538 N N . THR B 1 387 ? -11.008 8.812 21.812 1 83.38 387 THR B N 1
ATOM 7539 C CA . THR B 1 387 ? -12.25 8.352 22.422 1 83.38 387 THR B CA 1
ATOM 7540 C C . THR B 1 387 ? -13.344 9.406 22.297 1 83.38 387 THR B C 1
ATOM 7542 O O . THR B 1 387 ? -14.477 9.195 22.734 1 83.38 387 THR B O 1
ATOM 7545 N N . TRP B 1 388 ? -13.086 10.539 21.75 1 79.19 388 TRP B N 1
ATOM 7546 C CA . TRP B 1 388 ? -13.984 11.688 21.812 1 79.19 388 TRP B CA 1
ATOM 7547 C C . TRP B 1 388 ? -15.289 11.398 21.062 1 79.19 388 TRP B C 1
ATOM 7549 O O . TRP B 1 388 ? -16.359 11.82 21.484 1 79.19 388 TRP B O 1
ATOM 7559 N N . TYR B 1 389 ? -15.141 10.711 20.016 1 71 389 TYR B N 1
ATOM 7560 C CA . TYR B 1 389 ? -16.312 10.594 19.156 1 71 389 TYR B CA 1
ATOM 7561 C C . TYR B 1 389 ? -16.922 9.195 19.25 1 71 389 TYR B C 1
ATOM 7563 O O . TYR B 1 389 ? -17.781 8.836 18.453 1 71 389 TYR B O 1
ATOM 7571 N N . ARG B 1 390 ? -16.406 8.469 20.156 1 68.75 390 ARG B N 1
ATOM 7572 C CA . ARG B 1 390 ? -16.969 7.137 20.359 1 68.75 390 ARG B CA 1
ATOM 7573 C C . ARG B 1 390 ? -18.188 7.191 21.266 1 68.75 390 ARG B C 1
ATOM 7575 O O . ARG B 1 390 ? -18.25 8.008 22.188 1 68.75 390 ARG B O 1
ATOM 7582 N N . ASP B 1 391 ? -19.25 6.648 20.828 1 56.94 391 ASP B N 1
ATOM 7583 C CA . ASP B 1 391 ? -20.516 6.594 21.547 1 56.94 391 ASP B CA 1
ATOM 7584 C C . ASP B 1 391 ? -20.375 5.895 22.891 1 56.94 391 ASP B C 1
ATOM 7586 O O . ASP B 1 391 ? -20.078 4.695 22.953 1 56.94 391 ASP B O 1
ATOM 7590 N N . SER B 1 392 ? -19.734 6.469 23.734 1 52.34 392 SER B N 1
ATOM 7591 C CA . SER B 1 392 ? -19.625 5.785 25.016 1 52.34 392 SER B CA 1
ATOM 7592 C C . SER B 1 392 ? -20.938 5.809 25.766 1 52.34 392 SER B C 1
ATOM 7594 O O . SER B 1 392 ? -21.5 6.879 26.016 1 52.34 392 SER B O 1
ATOM 7596 N N . LYS B 1 393 ? -21.781 4.727 25.609 1 50.69 393 LYS B N 1
ATOM 7597 C CA . LYS B 1 393 ? -22.859 4.574 26.594 1 50.69 393 LYS B CA 1
ATOM 7598 C C . LYS B 1 393 ? -22.359 4.836 28 1 50.69 393 LYS B C 1
ATOM 7600 O O . LYS B 1 393 ? -21.375 4.223 28.438 1 50.69 393 LYS B O 1
ATOM 7605 N N . SER B 1 394 ? -22.625 6.035 28.391 1 53.66 394 SER B N 1
ATOM 7606 C CA . SER B 1 394 ? -22.219 6.414 29.75 1 53.66 394 SER B CA 1
ATOM 7607 C C . SER B 1 394 ? -22.516 5.301 30.75 1 53.66 394 SER B C 1
ATOM 7609 O O . SER B 1 394 ? -23.562 4.648 30.656 1 53.66 394 SER B O 1
ATOM 7611 N N . SER B 1 395 ? -21.438 4.789 31.281 1 56.91 395 SER B N 1
ATOM 7612 C CA . SER B 1 395 ? -21.625 3.789 32.312 1 56.91 395 SER B CA 1
ATOM 7613 C C . SER B 1 395 ? -22.766 4.164 33.25 1 56.91 395 SER B C 1
ATOM 7615 O O . SER B 1 395 ? -22.938 5.336 33.594 1 56.91 395 SER B O 1
ATOM 7617 N N . PRO B 1 396 ? -23.594 3.291 33.469 1 64.31 396 PRO B N 1
ATOM 7618 C CA . PRO B 1 396 ? -24.656 3.588 34.438 1 64.31 396 PRO B CA 1
ATOM 7619 C C . PRO B 1 396 ? -24.125 3.941 35.812 1 64.31 396 PRO B C 1
ATOM 7621 O O . PRO B 1 396 ? -24.828 4.562 36.625 1 64.31 396 PRO B O 1
ATOM 7624 N N . ASN B 1 397 ? -22.953 3.641 36.062 1 66.94 397 ASN B N 1
ATOM 7625 C CA . ASN B 1 397 ? -22.344 3.908 37.344 1 66.94 397 ASN B CA 1
ATOM 7626 C C . ASN B 1 397 ? -21.812 5.336 37.438 1 66.94 397 ASN B C 1
ATOM 7628 O O . ASN B 1 397 ? -21 5.75 36.625 1 66.94 397 ASN B O 1
ATOM 7632 N N . ARG B 1 398 ? -22.297 6.02 38.469 1 66.44 398 ARG B N 1
ATOM 7633 C CA . ARG B 1 398 ? -21.953 7.422 38.656 1 66.44 398 ARG B CA 1
ATOM 7634 C C . ARG B 1 398 ? -20.438 7.598 38.781 1 66.44 398 ARG B C 1
ATOM 7636 O O . ARG B 1 398 ? -19.875 8.539 38.219 1 66.44 398 ARG B O 1
ATOM 7643 N N . ASP B 1 399 ? -19.844 6.688 39.531 1 67.88 399 ASP B N 1
ATOM 7644 C CA . ASP B 1 399 ? -18.406 6.797 39.75 1 67.88 399 ASP B CA 1
ATOM 7645 C C . ASP B 1 399 ? -17.641 6.562 38.438 1 67.88 399 ASP B C 1
ATOM 7647 O O . ASP B 1 399 ? -16.625 7.223 38.188 1 67.88 399 ASP B O 1
ATOM 7651 N N . ALA B 1 400 ? -18.109 5.738 37.688 1 66.94 400 ALA B N 1
ATOM 7652 C CA . ALA B 1 400 ? -17.484 5.449 36.406 1 66.94 400 ALA B CA 1
ATOM 7653 C C . ALA B 1 400 ? -17.641 6.625 35.438 1 66.94 400 ALA B C 1
ATOM 7655 O O . ALA B 1 400 ? -16.719 6.941 34.688 1 66.94 400 ALA B O 1
ATOM 7656 N N . ARG B 1 401 ? -18.719 7.324 35.719 1 68.88 401 ARG B N 1
ATOM 7657 C CA . ARG B 1 401 ? -18.953 8.484 34.844 1 68.88 401 ARG B CA 1
ATOM 7658 C C . ARG B 1 401 ? -18.031 9.633 35.25 1 68.88 401 ARG B C 1
ATOM 7660 O O . ARG B 1 401 ? -17.531 10.352 34.375 1 68.88 401 ARG B O 1
ATOM 7667 N N . ARG B 1 402 ? -17.906 9.758 36.531 1 70 402 ARG B N 1
ATOM 7668 C CA . ARG B 1 402 ? -17.016 10.812 37 1 70 402 ARG B CA 1
ATOM 7669 C C . ARG B 1 402 ? -15.578 10.547 36.594 1 70 402 ARG B C 1
ATOM 7671 O O . ARG B 1 402 ? -14.852 11.469 36.219 1 70 402 ARG B O 1
ATOM 7678 N N . ALA B 1 403 ? -15.156 9.328 36.719 1 69.88 403 ALA B N 1
ATOM 7679 C CA . ALA B 1 403 ? -13.805 8.953 36.312 1 69.88 403 ALA B CA 1
ATOM 7680 C C . ALA B 1 403 ? -13.609 9.156 34.812 1 69.88 403 ALA B C 1
ATOM 7682 O O . ALA B 1 403 ? -12.547 9.609 34.406 1 69.88 403 ALA B O 1
ATOM 7683 N N . GLU B 1 404 ? -14.555 8.859 34.125 1 72.06 404 GLU B N 1
ATOM 7684 C CA . GLU B 1 404 ? -14.516 9.047 32.656 1 72.06 404 GLU B CA 1
ATOM 7685 C C . GLU B 1 404 ? -14.422 10.531 32.312 1 72.06 404 GLU B C 1
ATOM 7687 O O . GLU B 1 404 ? -13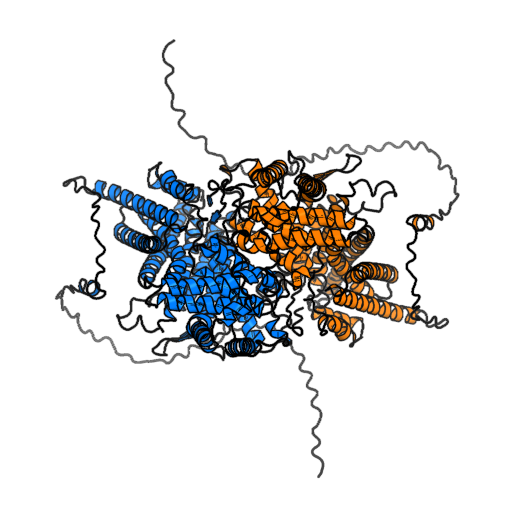.703 10.898 31.375 1 72.06 404 GLU B O 1
ATOM 7692 N N . THR B 1 405 ? -15.102 11.305 33.062 1 72.75 405 THR B N 1
ATOM 7693 C CA . THR B 1 405 ? -15.094 12.734 32.812 1 72.75 405 THR B CA 1
ATOM 7694 C C . THR B 1 405 ? -13.734 13.336 33.156 1 72.75 405 THR B C 1
ATOM 7696 O O . THR B 1 405 ? -13.242 14.211 32.406 1 72.75 405 THR B O 1
ATOM 7699 N N . LYS B 1 406 ? -13.203 12.859 34.25 1 75.94 406 LYS B N 1
ATOM 7700 C CA . LYS B 1 406 ? -11.883 13.352 34.625 1 75.94 406 LYS B CA 1
ATOM 7701 C C . LYS B 1 406 ? -10.828 12.977 33.594 1 75.94 406 LYS B C 1
ATOM 7703 O O . LYS B 1 406 ? -9.945 13.773 33.281 1 75.94 406 LYS B O 1
ATOM 7708 N N . MET B 1 407 ? -10.938 11.812 33.156 1 79.06 407 MET B N 1
ATOM 7709 C CA . MET B 1 407 ? -9.992 11.359 32.125 1 79.06 407 MET B CA 1
ATOM 7710 C C . MET B 1 407 ? -10.156 12.148 30.828 1 79.06 407 MET B C 1
ATOM 7712 O O . MET B 1 407 ? -9.172 12.492 30.172 1 79.06 407 MET B O 1
ATOM 7716 N N . ARG B 1 408 ? -11.312 12.398 30.562 1 78.31 408 ARG B N 1
ATOM 7717 C CA . ARG B 1 408 ? -11.609 13.18 29.359 1 78.31 408 ARG B CA 1
ATOM 7718 C C . ARG B 1 408 ? -11.039 14.586 29.469 1 78.31 408 ARG B C 1
ATOM 7720 O O . ARG B 1 408 ? -10.547 15.148 28.484 1 78.31 408 ARG B O 1
ATOM 7727 N N . PHE B 1 409 ? -11.07 15.047 30.688 1 80.75 409 PHE B N 1
ATOM 7728 C CA . PHE B 1 409 ? -10.547 16.391 30.906 1 80.75 409 PHE B CA 1
ATOM 7729 C C . PHE B 1 409 ? -9.031 16.406 30.75 1 80.75 409 PHE B C 1
ATOM 7731 O O . PHE B 1 409 ? -8.469 17.359 30.203 1 80.75 409 PHE B O 1
ATOM 7738 N N . ARG B 1 410 ? -8.422 15.398 31.172 1 87 410 ARG B N 1
ATOM 7739 C CA . ARG B 1 410 ? -6.973 15.312 31.047 1 87 410 ARG B CA 1
ATOM 7740 C C . ARG B 1 410 ? -6.543 15.211 29.594 1 87 410 ARG B C 1
ATOM 7742 O O . ARG B 1 410 ? -5.562 15.836 29.188 1 87 410 ARG B O 1
ATOM 7749 N N . HIS B 1 411 ? -7.246 14.453 28.859 1 90.88 411 HIS B N 1
ATOM 7750 C CA . HIS B 1 411 ? -6.949 14.32 27.438 1 90.88 411 HIS B CA 1
ATOM 7751 C C . HIS B 1 411 ? -7.168 15.641 26.703 1 90.88 411 HIS B C 1
ATOM 7753 O O . HIS B 1 411 ? -6.375 16.016 25.844 1 90.88 411 HIS B O 1
ATOM 7759 N N . LEU B 1 412 ? -8.188 16.297 27.078 1 91.5 412 LEU B N 1
ATOM 7760 C CA . LEU B 1 412 ? -8.484 17.578 26.438 1 91.5 412 LEU B CA 1
ATOM 7761 C C . LEU B 1 412 ? -7.402 18.609 26.734 1 91.5 412 LEU B C 1
ATOM 7763 O O . LEU B 1 412 ? -7.008 19.375 25.844 1 91.5 412 LEU B O 1
ATOM 7767 N N . GLU B 1 413 ? -6.938 18.594 27.969 1 92.5 413 GLU B N 1
ATOM 7768 C CA . GLU B 1 413 ? -5.883 19.531 28.344 1 92.5 413 GLU B CA 1
ATOM 7769 C C . GLU B 1 413 ? -4.613 19.297 27.531 1 92.5 413 GLU B C 1
ATOM 7771 O O . GLU B 1 413 ? -3.957 20.25 27.109 1 92.5 413 GLU B O 1
ATOM 7776 N N . ARG B 1 414 ? -4.293 18.047 27.359 1 94.44 414 ARG B N 1
ATOM 7777 C CA . ARG B 1 414 ? -3.117 17.719 26.562 1 94.44 414 ARG B CA 1
ATOM 7778 C C . ARG B 1 414 ? -3.291 18.156 25.109 1 94.44 414 ARG B C 1
ATOM 7780 O O . ARG B 1 414 ? -2.354 18.656 24.484 1 94.44 414 ARG B O 1
ATOM 7787 N N . CYS B 1 415 ? -4.434 17.953 24.609 1 95.12 415 CYS B N 1
ATOM 7788 C CA . CYS B 1 415 ? -4.734 18.359 23.25 1 95.12 415 CYS B CA 1
ATOM 7789 C C . CYS B 1 415 ? -4.688 19.875 23.094 1 95.12 415 CYS B C 1
ATOM 7791 O O . CYS B 1 415 ? -4.18 20.391 22.094 1 95.12 415 CYS B O 1
ATOM 7793 N N . LEU B 1 416 ? -5.203 20.609 24.094 1 95.5 416 LEU B N 1
ATOM 7794 C CA . LEU B 1 416 ? -5.215 22.062 24.047 1 95.5 416 LEU B CA 1
ATOM 7795 C C . LEU B 1 416 ? -3.797 22.625 24.078 1 95.5 416 LEU B C 1
ATOM 7797 O O . LEU B 1 416 ? -3.484 23.578 23.375 1 95.5 416 LEU B O 1
ATOM 7801 N N . HIS B 1 417 ? -3 21.984 24.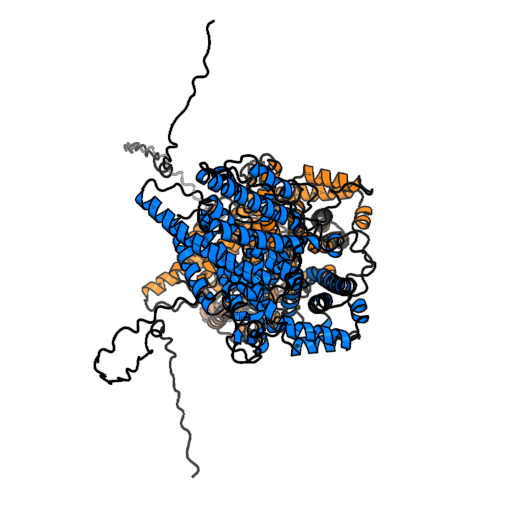922 1 94.56 417 HIS B N 1
ATOM 7802 C CA . HIS B 1 417 ? -1.603 22.406 24.953 1 94.56 417 HIS B CA 1
ATOM 7803 C C . HIS B 1 417 ? -0.95 22.25 23.578 1 94.56 417 HIS B C 1
ATOM 7805 O O . HIS B 1 417 ? -0.241 23.156 23.125 1 94.56 417 HIS B O 1
ATOM 7811 N N . SER B 1 418 ? -1.174 21.141 22.984 1 96 418 SER B N 1
ATOM 7812 C CA . SER B 1 418 ? -0.609 20.891 21.656 1 96 418 SER B CA 1
ATOM 7813 C C . SER B 1 418 ? -1.189 21.828 20.609 1 96 418 SER B C 1
ATOM 7815 O O . SER B 1 418 ? -0.499 22.219 19.672 1 96 418 SER B O 1
ATOM 7817 N N . SER B 1 419 ? -2.451 22.203 20.719 1 96.06 419 SER B N 1
ATOM 7818 C CA . SER B 1 419 ? -3.066 23.141 19.797 1 96.06 419 SER B CA 1
ATOM 7819 C C . SER B 1 419 ? -2.391 24.516 19.875 1 96.06 419 SER B C 1
ATOM 7821 O O . SER B 1 419 ? -2.131 25.141 18.844 1 96.06 419 SER B O 1
ATOM 7823 N N . VAL B 1 420 ? -2.107 24.938 21.062 1 95.19 420 VAL B N 1
ATOM 7824 C CA . VAL B 1 420 ? -1.455 26.234 21.266 1 95.19 420 VAL B CA 1
ATOM 7825 C C . VAL B 1 420 ? -0.041 26.188 20.688 1 95.19 420 VAL B C 1
ATOM 7827 O O . VAL B 1 420 ? 0.418 27.156 20.078 1 95.19 420 VAL B O 1
ATOM 7830 N N . GLU B 1 421 ? 0.592 25.047 20.922 1 94.44 421 GLU B N 1
ATOM 7831 C CA . GLU B 1 421 ? 1.939 24.906 20.375 1 94.44 421 GLU B CA 1
ATOM 7832 C C . GLU B 1 421 ? 1.923 24.922 18.844 1 94.44 421 GLU B C 1
ATOM 7834 O O . GLU B 1 421 ? 2.809 25.5 18.219 1 94.44 421 GLU B O 1
ATOM 7839 N N . ILE B 1 422 ? 0.997 24.25 18.203 1 94.75 422 ILE B N 1
ATOM 7840 C CA . ILE B 1 422 ? 0.884 24.219 16.75 1 94.75 422 ILE B CA 1
ATOM 7841 C C . ILE B 1 422 ? 0.628 25.641 16.234 1 94.75 422 ILE B C 1
ATOM 7843 O O . ILE B 1 422 ? 1.184 26.031 15.203 1 94.75 422 ILE B O 1
ATOM 7847 N N . GLU B 1 423 ? -0.229 26.391 16.922 1 94.25 423 GLU B N 1
ATOM 7848 C CA . GLU B 1 423 ? -0.484 27.781 16.547 1 94.25 423 GLU B CA 1
ATOM 7849 C C . GLU B 1 423 ? 0.795 28.609 16.578 1 94.25 423 GLU B C 1
ATOM 7851 O O . GLU B 1 423 ? 1.077 29.375 15.664 1 94.25 423 GLU B O 1
ATOM 7856 N N . ARG B 1 424 ? 1.509 28.453 17.656 1 91.12 424 ARG B N 1
ATOM 7857 C CA . ARG B 1 424 ? 2.773 29.156 17.812 1 91.12 424 ARG B CA 1
ATOM 7858 C C . ARG B 1 424 ? 3.734 28.812 16.688 1 91.12 424 ARG B C 1
ATOM 7860 O O . ARG B 1 424 ? 4.367 29.688 16.094 1 91.12 424 ARG B O 1
ATOM 7867 N N . LEU B 1 425 ? 3.887 27.578 16.375 1 90.38 425 LEU B N 1
ATOM 7868 C CA . LEU B 1 425 ? 4.793 27.109 15.336 1 90.38 425 LEU B CA 1
ATOM 7869 C C . LEU B 1 425 ? 4.336 27.594 13.961 1 90.38 425 LEU B C 1
ATOM 7871 O O . LEU B 1 425 ? 5.16 27.922 13.102 1 90.38 425 LEU B O 1
ATOM 7875 N N . ALA B 1 426 ? 3.012 27.562 13.742 1 89.25 426 ALA B N 1
ATOM 7876 C CA . ALA B 1 426 ? 2.463 28.047 12.477 1 89.25 426 ALA B CA 1
ATOM 7877 C C . ALA B 1 426 ? 2.855 29.5 12.234 1 89.25 426 ALA B C 1
ATOM 7879 O O . ALA B 1 426 ? 3.078 29.906 11.086 1 89.25 426 ALA B O 1
ATOM 7880 N N . CYS B 1 427 ? 2.992 30.25 13.258 1 84.69 427 CYS B N 1
ATOM 7881 C CA . CYS B 1 427 ? 3.348 31.656 13.156 1 84.69 427 CYS B CA 1
ATOM 7882 C C . CYS B 1 427 ? 4.812 31.828 12.773 1 84.69 427 CYS B C 1
ATOM 7884 O O . CYS B 1 427 ? 5.215 32.875 12.289 1 84.69 427 CYS B O 1
ATOM 7886 N N . LEU B 1 428 ? 5.598 30.781 12.984 1 82.69 428 LEU B N 1
ATOM 7887 C CA . LEU B 1 428 ? 7.023 30.844 12.672 1 82.69 428 LEU B CA 1
ATOM 7888 C C . LEU B 1 428 ? 7.277 30.5 11.211 1 82.69 428 LEU B C 1
ATOM 7890 O O . LEU B 1 428 ? 8.375 30.75 10.695 1 82.69 428 LEU B O 1
ATOM 7894 N N . ILE B 1 429 ? 6.281 30.016 10.469 1 84.44 429 ILE B N 1
ATOM 7895 C CA . ILE B 1 429 ? 6.453 29.656 9.062 1 84.44 429 ILE B CA 1
ATOM 7896 C C . ILE B 1 429 ? 6.379 30.906 8.203 1 84.44 429 ILE B C 1
ATOM 7898 O O . ILE B 1 429 ? 5.383 31.641 8.227 1 84.44 429 ILE B O 1
ATOM 7902 N N . PRO B 1 430 ? 7.473 31.109 7.457 1 77.81 430 PRO B N 1
ATOM 7903 C CA . PRO B 1 430 ? 7.418 32.281 6.574 1 77.81 430 PRO B CA 1
ATOM 7904 C C . PRO B 1 430 ? 6.316 32.156 5.523 1 77.81 430 PRO B C 1
ATOM 7906 O O . PRO B 1 430 ? 6.141 31.109 4.914 1 77.81 430 PRO B O 1
ATOM 7909 N N . ARG B 1 431 ? 5.715 33.219 5.148 1 72.81 431 ARG B N 1
ATOM 7910 C CA . ARG B 1 431 ? 4.516 33.219 4.312 1 72.81 431 ARG B CA 1
ATOM 7911 C C . ARG B 1 431 ? 4.867 32.969 2.85 1 72.81 431 ARG B C 1
ATOM 7913 O O . ARG B 1 431 ? 4.016 32.562 2.068 1 72.81 431 ARG B O 1
ATOM 7920 N N . HIS B 1 432 ? 6.137 33.188 2.551 1 72.69 432 HIS B N 1
ATOM 7921 C CA . HIS B 1 432 ? 6.496 33 1.15 1 72.69 432 HIS B CA 1
ATOM 7922 C C . HIS B 1 432 ? 6.844 31.547 0.863 1 72.69 432 HIS B C 1
ATOM 7924 O O . HIS B 1 432 ? 7.023 31.156 -0.295 1 72.69 432 HIS B O 1
ATOM 7930 N N . ARG B 1 433 ? 6.867 30.781 1.971 1 76 433 ARG B N 1
ATOM 7931 C CA . ARG B 1 433 ? 7.176 29.359 1.789 1 76 433 ARG B CA 1
ATOM 7932 C C . ARG B 1 433 ? 5.902 28.531 1.723 1 76 433 ARG B C 1
ATOM 7934 O O . ARG B 1 433 ? 5.562 27.828 2.682 1 76 433 ARG B O 1
ATOM 7941 N N . ASN B 1 434 ? 5.371 28.484 0.591 1 68.19 434 ASN B N 1
ATOM 7942 C CA . ASN B 1 434 ? 4.082 27.828 0.392 1 68.19 434 ASN B CA 1
ATOM 7943 C C . ASN B 1 434 ? 4.191 26.312 0.572 1 68.19 434 ASN B C 1
ATOM 7945 O O . ASN B 1 434 ? 3.258 25.688 1.062 1 68.19 434 ASN B O 1
ATOM 7949 N N . ASN B 1 435 ? 5.316 25.891 0.224 1 75.88 435 ASN B N 1
ATOM 7950 C CA . ASN B 1 435 ? 5.461 24.438 0.334 1 75.88 435 ASN B CA 1
ATOM 7951 C C . ASN B 1 435 ? 5.406 23.984 1.787 1 75.88 435 ASN B C 1
ATOM 7953 O O . ASN B 1 435 ? 4.789 22.953 2.098 1 75.88 435 ASN B O 1
ATOM 7957 N N . LEU B 1 436 ? 6.012 24.703 2.602 1 76.44 436 LEU B N 1
ATOM 7958 C CA . LEU B 1 436 ? 5.977 24.375 4.023 1 76.44 436 LEU B CA 1
ATOM 7959 C C . LEU B 1 436 ? 4.586 24.609 4.602 1 76.44 436 LEU B C 1
ATOM 7961 O O . LEU B 1 436 ? 4.148 23.875 5.496 1 76.44 436 LEU B O 1
ATOM 7965 N N . MET B 1 437 ? 3.959 25.531 4.043 1 77.12 437 MET B N 1
ATOM 7966 C CA . MET B 1 437 ? 2.604 25.828 4.508 1 77.12 437 MET B CA 1
ATOM 7967 C C . MET B 1 437 ? 1.664 24.672 4.18 1 77.12 437 MET B C 1
ATOM 7969 O O . MET B 1 437 ? 0.833 24.281 5.008 1 77.12 437 MET B O 1
ATOM 7973 N N . TRP B 1 438 ? 1.859 24.094 3.102 1 79.44 438 TRP B N 1
ATOM 7974 C CA . TRP B 1 438 ? 1.014 22.969 2.711 1 79.44 438 TRP B CA 1
ATOM 7975 C C . TRP B 1 438 ? 1.265 21.75 3.609 1 79.44 438 TRP B C 1
ATOM 7977 O O . TRP B 1 438 ? 0.343 21 3.908 1 79.44 438 TRP B O 1
ATOM 7987 N N . GLU B 1 439 ? 2.412 21.672 4.055 1 83.12 439 GLU B N 1
ATOM 7988 C CA . GLU B 1 439 ? 2.752 20.578 4.957 1 83.12 439 GLU B CA 1
ATOM 7989 C C . GLU B 1 439 ? 2.139 20.797 6.34 1 83.12 439 GLU B C 1
ATOM 7991 O O . GLU B 1 439 ? 1.822 19.828 7.039 1 83.12 439 GLU B O 1
ATOM 7996 N N . ALA B 1 440 ? 1.927 22.047 6.645 1 87.31 440 ALA B N 1
ATOM 7997 C CA . ALA B 1 440 ? 1.512 22.406 7.996 1 87.31 440 ALA B CA 1
ATOM 7998 C C . ALA B 1 440 ? -0.009 22.5 8.102 1 87.31 440 ALA B C 1
ATOM 8000 O O . ALA B 1 440 ? -0.567 22.453 9.195 1 87.31 440 ALA B O 1
ATOM 8001 N N . VAL B 1 441 ? -0.692 22.594 7.027 1 86.69 441 VAL B N 1
ATOM 8002 C CA . VAL B 1 441 ? -2.113 22.922 7.016 1 86.69 441 VAL B CA 1
ATOM 8003 C C . VAL B 1 441 ? -2.904 21.828 7.73 1 86.69 441 VAL B C 1
ATOM 8005 O O . VAL B 1 441 ? -3.844 22.125 8.477 1 86.69 441 VAL B O 1
ATOM 8008 N N . SER B 1 442 ? -2.535 20.609 7.512 1 87.81 442 SER B N 1
ATOM 8009 C CA . SER B 1 442 ? -3.281 19.516 8.133 1 87.81 442 SER B CA 1
ATOM 8010 C C . SER B 1 442 ? -3.182 19.578 9.656 1 87.81 442 SER B C 1
ATOM 8012 O O . SER B 1 442 ? -4.145 19.266 10.359 1 87.81 442 SER B O 1
ATOM 8014 N N . HIS B 1 443 ? -2.08 20.016 10.164 1 91.94 443 HIS B N 1
ATOM 8015 C CA . HIS B 1 443 ? -1.895 20.125 11.609 1 91.94 443 HIS B CA 1
ATOM 8016 C C . HIS B 1 443 ? -2.674 21.312 12.172 1 91.94 443 HIS B C 1
ATOM 8018 O O . HIS B 1 443 ? -3.186 21.25 13.297 1 91.94 443 HIS B O 1
ATOM 8024 N N . ALA B 1 444 ? -2.701 22.406 11.406 1 91.06 444 ALA B N 1
ATOM 8025 C CA . ALA B 1 444 ? -3.473 23.562 11.836 1 91.06 444 ALA B CA 1
ATOM 8026 C C . ALA B 1 444 ? -4.953 23.219 11.977 1 91.06 444 ALA B C 1
ATOM 8028 O O . ALA B 1 444 ? -5.598 23.625 12.953 1 91.06 444 ALA B O 1
ATOM 8029 N N . HIS B 1 445 ? -5.453 22.5 11.086 1 89.25 445 HIS B N 1
ATOM 8030 C CA . HIS B 1 445 ? -6.848 22.094 11.148 1 89.25 445 HIS B CA 1
ATOM 8031 C C . HIS B 1 445 ? -7.086 21.141 12.32 1 89.25 445 HIS B C 1
ATOM 8033 O O . HIS B 1 445 ? -8.141 21.188 12.961 1 89.25 445 HIS B O 1
ATOM 8039 N N . LYS B 1 446 ? -6.191 20.281 12.523 1 91.38 446 LYS B N 1
ATOM 8040 C CA . LYS B 1 446 ? -6.297 19.359 13.648 1 91.38 446 LYS B CA 1
ATOM 8041 C C . LYS B 1 446 ? -6.297 20.094 14.984 1 91.38 446 LYS B C 1
ATOM 8043 O O . LYS B 1 446 ? -6.996 19.703 15.914 1 91.38 446 LYS B O 1
ATOM 8048 N N . ALA B 1 447 ? -5.527 21.125 15.039 1 94.69 447 ALA B N 1
ATOM 8049 C CA . ALA B 1 447 ? -5.398 21.906 16.266 1 94.69 447 ALA B CA 1
ATOM 8050 C C . ALA B 1 447 ? -6.68 22.672 16.578 1 94.69 447 ALA B C 1
ATOM 8052 O O . ALA B 1 447 ? -6.934 23.047 17.719 1 94.69 447 ALA B O 1
ATOM 8053 N N . LEU B 1 448 ? -7.488 22.906 15.625 1 93.19 448 LEU B N 1
ATOM 8054 C CA . LEU B 1 448 ? -8.727 23.656 15.797 1 93.19 448 LEU B CA 1
ATOM 8055 C C . LEU B 1 448 ? -9.766 22.844 16.547 1 93.19 448 LEU B C 1
ATOM 8057 O O . LEU B 1 448 ? -10.586 23.406 17.281 1 93.19 448 LEU B O 1
ATOM 8061 N N . MET B 1 449 ? -9.719 21.562 16.484 1 90.81 449 MET B N 1
ATOM 8062 C CA . MET B 1 449 ? -10.789 20.703 16.969 1 90.81 449 MET B CA 1
ATOM 8063 C C . MET B 1 449 ? -10.852 20.719 18.5 1 90.81 449 MET B C 1
ATOM 8065 O O . MET B 1 449 ? -11.914 20.953 19.078 1 90.81 449 MET B O 1
ATOM 8069 N N . PRO B 1 450 ? -9.734 20.5 19.109 1 93.12 450 PRO B N 1
ATOM 8070 C CA . PRO B 1 450 ? -9.805 20.578 20.578 1 93.12 450 PRO B CA 1
ATOM 8071 C C . PRO B 1 450 ? -10.234 21.953 21.078 1 93.12 450 PRO B C 1
ATOM 8073 O O . PRO B 1 450 ? -10.898 22.047 22.109 1 93.12 450 PRO B O 1
ATOM 8076 N N . LEU B 1 451 ? -9.898 23 20.391 1 95 451 LEU B N 1
ATOM 8077 C CA . LEU B 1 451 ? -10.266 24.359 20.781 1 95 451 LEU B CA 1
ATOM 8078 C C . LEU B 1 451 ? -11.773 24.562 20.688 1 95 451 LEU B C 1
ATOM 8080 O O . LEU B 1 451 ? -12.391 25.125 21.594 1 95 451 LEU B O 1
ATOM 8084 N N . VAL B 1 452 ? -12.328 24.031 19.672 1 92.69 452 VAL B N 1
ATOM 8085 C CA . VAL B 1 452 ? -13.773 24.125 19.484 1 92.69 452 VAL B CA 1
ATOM 8086 C C . VAL B 1 452 ? -14.484 23.344 20.578 1 92.69 452 VAL B C 1
ATOM 8088 O O . VAL B 1 452 ? -15.453 23.828 21.156 1 92.69 452 VAL B O 1
ATOM 8091 N N . ILE B 1 453 ? -14.008 22.172 20.797 1 90 453 ILE B N 1
ATOM 8092 C CA . ILE B 1 453 ? -14.625 21.312 21.797 1 90 453 ILE B CA 1
ATOM 8093 C C . ILE B 1 453 ? -14.523 21.953 23.172 1 90 453 ILE B C 1
ATOM 8095 O O . ILE B 1 453 ? -15.469 21.906 23.969 1 90 453 ILE B O 1
ATOM 8099 N N . ALA B 1 454 ? -13.422 22.516 23.469 1 92.38 454 ALA B N 1
ATOM 8100 C CA . ALA B 1 454 ? -13.211 23.156 24.766 1 92.38 454 ALA B CA 1
ATOM 8101 C C . ALA B 1 454 ? -14.164 24.328 24.969 1 92.38 454 ALA B C 1
ATOM 8103 O O . ALA B 1 454 ? -14.789 24.453 26.016 1 92.38 454 ALA B O 1
ATOM 8104 N N . VAL B 1 455 ? -14.352 25.156 24.016 1 93.88 455 VAL B N 1
ATOM 8105 C CA . VAL B 1 455 ? -15.18 26.344 24.109 1 93.88 455 VAL B CA 1
ATOM 8106 C C . VAL B 1 455 ? -16.656 25.938 24.156 1 93.88 455 VAL B C 1
ATOM 8108 O O . VAL B 1 455 ? -17.422 26.5 24.953 1 93.88 455 VAL B O 1
ATOM 8111 N N . LEU B 1 456 ? -17.047 24.953 23.359 1 90.94 456 LEU B N 1
ATOM 8112 C CA . LEU B 1 456 ? -18.453 24.547 23.312 1 90.94 456 LEU B CA 1
ATOM 8113 C C . LEU B 1 456 ? -18.844 23.766 24.562 1 90.94 456 LEU B C 1
ATOM 8115 O O . LEU B 1 456 ? -19.984 23.812 24.984 1 90.94 456 LEU B O 1
ATOM 8119 N N . SER B 1 457 ? -17.906 23.031 25.141 1 87.88 457 SER B N 1
ATOM 8120 C CA . SER B 1 457 ? -18.203 22.281 26.359 1 87.88 457 SER B CA 1
ATOM 8121 C C . SER B 1 457 ? -18.359 23.203 27.562 1 87.88 457 SER B C 1
ATOM 8123 O O . SER B 1 457 ? -19.156 22.922 28.469 1 87.88 457 SER B O 1
ATOM 8125 N N . ASP B 1 458 ? -17.547 24.281 27.578 1 89.81 458 ASP B N 1
ATOM 8126 C CA . ASP B 1 458 ? -17.656 25.266 28.641 1 89.81 458 ASP B CA 1
ATOM 8127 C C . ASP B 1 458 ? -17.422 26.688 28.125 1 89.81 458 ASP B C 1
ATOM 8129 O O . ASP B 1 458 ? -16.359 27.266 28.359 1 89.81 458 ASP B O 1
ATOM 8133 N N . PRO B 1 459 ? -18.438 27.266 27.547 1 90.81 459 PRO B N 1
ATOM 8134 C CA . PRO B 1 459 ? -18.297 28.594 26.938 1 90.81 459 PRO B CA 1
ATOM 8135 C C . PRO B 1 459 ? -18.047 29.688 27.969 1 90.81 459 PRO B C 1
ATOM 8137 O O . PRO B 1 459 ? -17.578 30.781 27.625 1 90.81 459 PRO B O 1
ATOM 8140 N N . SER B 1 460 ? -18.406 29.422 29.234 1 89.69 460 SER B N 1
ATOM 8141 C CA . SER B 1 460 ? -18.297 30.438 30.266 1 89.69 460 SER B CA 1
ATOM 8142 C C . SER B 1 460 ? -16.922 30.375 30.938 1 89.69 460 SER B C 1
ATOM 8144 O O . SER B 1 460 ? -16.625 31.203 31.797 1 89.69 460 SER B O 1
ATOM 8146 N N . SER B 1 461 ? -16.156 29.547 30.5 1 89.62 461 SER B N 1
ATOM 8147 C CA . SER B 1 461 ? -14.828 29.391 31.109 1 89.62 461 SER B CA 1
ATOM 8148 C C . SER B 1 461 ? -13.984 30.641 30.906 1 89.62 461 SER B C 1
ATOM 8150 O O . SER B 1 461 ? -14.125 31.344 29.906 1 89.62 461 SER B O 1
ATOM 8152 N N . GLU B 1 462 ? -13.047 30.938 31.812 1 89.06 462 GLU B N 1
ATOM 8153 C CA . GLU B 1 462 ? -12.141 32.094 31.719 1 89.06 462 GLU B CA 1
ATOM 8154 C C . GLU B 1 462 ? -11.164 31.922 30.562 1 89.06 462 GLU B C 1
ATOM 8156 O O . GLU B 1 462 ? -10.695 32.938 30 1 89.06 462 GLU B O 1
ATOM 8161 N N . ASP B 1 463 ? -10.922 30.703 30.203 1 91.19 463 ASP B N 1
ATOM 8162 C CA . ASP B 1 463 ? -9.945 30.422 29.156 1 91.19 463 ASP B CA 1
ATOM 8163 C C . ASP B 1 463 ? -10.586 30.5 27.766 1 91.19 463 ASP B C 1
ATOM 8165 O O . ASP B 1 463 ? -9.883 30.469 26.75 1 91.19 463 ASP B O 1
ATOM 8169 N N . ALA B 1 464 ? -11.836 30.609 27.688 1 92.44 464 ALA B N 1
ATOM 8170 C CA . ALA B 1 464 ? -12.57 30.531 26.438 1 92.44 464 ALA B CA 1
ATOM 8171 C C . ALA B 1 464 ? -12.133 31.625 25.469 1 92.44 464 ALA B C 1
ATOM 8173 O O . ALA B 1 464 ? -12.047 31.406 24.25 1 92.44 464 ALA B O 1
ATOM 8174 N N . GLU B 1 465 ? -11.859 32.781 26.047 1 91.12 465 GLU B N 1
ATOM 8175 C CA . GLU B 1 465 ? -11.453 33.906 25.172 1 91.12 465 GLU B CA 1
ATOM 8176 C C . GLU B 1 465 ? -10.086 33.625 24.547 1 91.12 465 GLU B C 1
ATOM 8178 O O . GLU B 1 465 ? -9.867 33.938 23.375 1 91.12 465 GLU B O 1
ATOM 8183 N N . GLY B 1 466 ? -9.172 33.156 25.406 1 92.25 466 GLY B N 1
ATOM 8184 C CA . GLY B 1 466 ? -7.863 32.781 24.875 1 92.25 466 GLY B CA 1
ATOM 8185 C C . GLY B 1 466 ? -7.93 31.703 23.828 1 92.25 466 GLY B C 1
ATOM 8186 O O . GLY B 1 466 ? -7.199 31.734 22.844 1 92.25 466 GLY B O 1
ATOM 8187 N N . GLN B 1 467 ? -8.758 30.766 24.047 1 94.56 467 GLN B N 1
ATOM 8188 C CA . GLN B 1 467 ? -8.945 29.672 23.109 1 94.56 467 GLN B CA 1
ATOM 8189 C C . GLN B 1 467 ? -9.555 30.172 21.797 1 94.56 467 GLN B C 1
ATOM 8191 O O . GLN B 1 467 ? -9.164 29.734 20.719 1 94.56 467 GLN B O 1
ATOM 8196 N N . LEU B 1 468 ? -10.43 31.078 21.844 1 94 468 LEU B N 1
ATOM 8197 C CA . LEU B 1 468 ? -11.055 31.656 20.656 1 94 468 LEU B CA 1
ATOM 8198 C C . LEU B 1 468 ? -10.031 32.438 19.844 1 94 468 LEU B C 1
ATOM 8200 O O . LEU B 1 468 ? -10.039 32.375 18.609 1 94 468 LEU B O 1
ATOM 8204 N N . ARG B 1 469 ? -9.195 33.156 20.5 1 93.12 469 ARG B N 1
ATOM 8205 C CA . ARG B 1 469 ? -8.148 33.875 19.797 1 93.12 469 ARG B CA 1
ATOM 8206 C C . ARG B 1 469 ? -7.215 32.938 19.062 1 93.12 469 ARG B C 1
ATOM 8208 O O . ARG B 1 469 ? -6.812 33.188 17.922 1 93.12 469 ARG B O 1
ATOM 8215 N N . CYS B 1 470 ? -6.895 31.891 19.766 1 94.31 470 CYS B N 1
ATOM 8216 C CA . CYS B 1 470 ? -6.059 30.859 19.156 1 94.31 470 CYS B CA 1
ATOM 8217 C C . CYS B 1 470 ? -6.727 30.281 17.906 1 94.31 470 CYS B C 1
ATOM 8219 O O . CYS B 1 470 ? -6.074 30.109 16.875 1 94.31 470 CYS B O 1
ATOM 8221 N N . MET B 1 471 ? -7.953 30.016 17.984 1 94.25 471 MET B N 1
ATOM 8222 C CA . MET B 1 471 ? -8.727 29.484 16.859 1 94.25 471 MET B CA 1
ATOM 8223 C C . MET B 1 471 ? -8.703 30.453 15.688 1 94.25 471 MET B C 1
ATOM 8225 O O . MET B 1 471 ? -8.5 30.031 14.547 1 94.25 471 MET B O 1
ATOM 8229 N N . GLU B 1 472 ? -8.859 31.641 15.984 1 92.62 472 GLU B N 1
ATOM 8230 C CA . GLU B 1 472 ? -8.914 32.656 14.938 1 92.62 472 GLU B CA 1
ATOM 8231 C C . GLU B 1 472 ? -7.566 32.781 14.227 1 92.62 472 GLU B C 1
ATOM 8233 O O . GLU B 1 472 ? -7.516 32.969 13.008 1 92.62 472 GLU B O 1
ATOM 8238 N N . ARG B 1 473 ? -6.578 32.719 15 1 92.06 473 ARG B N 1
ATOM 8239 C CA . ARG B 1 473 ? -5.246 32.781 14.406 1 92.06 473 ARG B CA 1
ATOM 8240 C C . ARG B 1 473 ? -4.98 31.578 13.508 1 92.06 473 ARG B C 1
ATOM 8242 O O . ARG B 1 473 ? -4.348 31.703 12.461 1 92.06 473 ARG B O 1
ATOM 8249 N N . LEU B 1 474 ? -5.43 30.453 13.922 1 93.06 474 LEU B N 1
ATOM 8250 C CA . LEU B 1 474 ? -5.281 29.25 13.102 1 93.06 474 LEU B CA 1
ATOM 8251 C C . LEU B 1 474 ? -6.09 29.375 11.82 1 93.06 474 LEU B C 1
ATOM 8253 O O . LEU B 1 474 ? -5.621 28.984 10.742 1 93.06 474 LEU B O 1
ATOM 8257 N N . VAL B 1 475 ? -7.266 29.875 11.938 1 92.5 475 VAL B N 1
ATOM 8258 C CA . VAL B 1 475 ? -8.109 30.078 10.766 1 92.5 475 VAL B CA 1
ATOM 8259 C C . VAL B 1 475 ? -7.469 31.109 9.836 1 92.5 475 VAL B C 1
ATOM 8261 O O . VAL B 1 475 ? -7.5 30.953 8.617 1 92.5 475 VAL B O 1
ATOM 8264 N N . LEU B 1 476 ? -6.883 32.094 10.406 1 89.12 476 LEU B N 1
ATOM 8265 C CA . LEU B 1 476 ? -6.203 33.125 9.609 1 89.12 476 LEU B CA 1
ATOM 8266 C C . LEU B 1 476 ? -5.02 32.531 8.859 1 89.12 476 LEU B C 1
ATOM 8268 O O . LEU B 1 476 ? -4.789 32.844 7.691 1 89.12 476 LEU B O 1
ATOM 8272 N N . PHE B 1 477 ? -4.332 31.734 9.508 1 87.62 477 PHE B N 1
ATOM 8273 C CA . PHE B 1 477 ? -3.191 31.062 8.898 1 87.62 477 PHE B CA 1
ATOM 8274 C C . PHE B 1 477 ? -3.623 30.281 7.656 1 87.62 477 PHE B C 1
ATOM 8276 O O . PHE B 1 477 ? -3.006 30.406 6.598 1 87.62 477 PHE B O 1
ATOM 8283 N N . THR B 1 478 ? -4.648 29.5 7.754 1 86.31 478 THR B N 1
ATOM 8284 C CA . THR B 1 478 ? -5.113 28.672 6.645 1 86.31 478 THR B CA 1
ATOM 8285 C C . THR B 1 478 ? -5.781 29.531 5.574 1 86.31 478 THR B C 1
ATOM 8287 O O . THR B 1 478 ? -5.703 29.219 4.383 1 86.31 478 THR B O 1
ATOM 8290 N N . SER B 1 479 ? -6.379 30.625 5.988 1 85 479 SER B N 1
ATOM 8291 C CA . SER B 1 479 ? -7.043 31.516 5.039 1 85 479 SER B CA 1
ATOM 8292 C C . SER B 1 479 ? -6.031 32.25 4.18 1 85 479 SER B C 1
ATOM 8294 O O . SER B 1 479 ? -6.297 32.562 3.01 1 85 479 SER B O 1
ATOM 8296 N N . GLU B 1 480 ? -4.953 32.562 4.75 1 83.06 480 GLU B N 1
ATOM 8297 C CA . GLU B 1 480 ? -3.902 33.25 3.992 1 83.06 480 GLU B CA 1
ATOM 8298 C C . GLU B 1 480 ? -3.348 32.344 2.895 1 83.06 480 GLU B C 1
ATOM 8300 O O . GLU B 1 480 ? -3.068 32.812 1.786 1 83.06 480 GLU B O 1
ATOM 8305 N N . LEU B 1 481 ? -3.17 31.156 3.246 1 79.5 481 LEU B N 1
ATOM 8306 C CA . LEU B 1 481 ? -2.697 30.203 2.25 1 79.5 481 LEU B CA 1
ATOM 8307 C C . LEU B 1 481 ? -3.725 30.016 1.137 1 79.5 481 LEU B C 1
ATOM 8309 O O . LEU B 1 481 ? -3.361 29.922 -0.037 1 79.5 481 LEU B O 1
ATOM 8313 N N . MET B 1 482 ? -4.945 30.062 1.484 1 78.5 482 MET B N 1
ATOM 8314 C CA . MET B 1 482 ? -6.031 29.906 0.521 1 78.5 482 MET B CA 1
ATOM 8315 C C . MET B 1 482 ? -6.07 31.078 -0.449 1 78.5 482 MET B C 1
ATOM 8317 O O . MET B 1 482 ? -6.375 30.906 -1.63 1 78.5 482 MET B O 1
ATOM 8321 N N . ALA B 1 483 ? -5.793 32.188 0.029 1 74.5 483 ALA B N 1
ATOM 8322 C CA . ALA B 1 483 ? -5.824 33.375 -0.798 1 74.5 483 ALA B CA 1
ATOM 8323 C C . ALA B 1 483 ? -4.754 33.344 -1.886 1 74.5 483 ALA B C 1
ATOM 8325 O O . ALA B 1 483 ? -4.969 33.812 -3.002 1 74.5 483 ALA B O 1
ATOM 8326 N N . SER B 1 484 ? -3.703 32.719 -1.583 1 69.88 484 SER B N 1
ATOM 8327 C CA . SER B 1 484 ? -2.615 32.625 -2.553 1 69.88 484 SER B CA 1
ATOM 8328 C C . SER B 1 484 ? -2.859 31.5 -3.555 1 69.88 484 SER B C 1
ATOM 8330 O O . SER B 1 484 ? -2.365 31.547 -4.684 1 69.88 484 SER B O 1
ATOM 8332 N N . GLN B 1 485 ? -3.525 30.531 -3.131 1 70 485 GLN B N 1
ATOM 8333 C CA . GLN B 1 485 ? -3.797 29.375 -3.98 1 70 485 GLN B CA 1
ATOM 8334 C C . GLN B 1 485 ? -5.297 29.109 -4.082 1 70 485 GLN B C 1
ATOM 8336 O O . GLN B 1 485 ? -5.828 28.266 -3.371 1 70 485 GLN B O 1
ATOM 8341 N N . GLN B 1 486 ? -5.883 29.781 -5.062 1 62.47 486 GLN B N 1
ATOM 8342 C CA . GLN B 1 486 ? -7.336 29.703 -5.172 1 62.47 486 GLN B CA 1
ATOM 8343 C C . GLN B 1 486 ? -7.781 28.406 -5.832 1 62.47 486 GLN B C 1
ATOM 8345 O O . GLN B 1 486 ? -6.996 27.766 -6.531 1 62.47 486 GLN B O 1
ATOM 8350 N N . ASP B 1 487 ? -8.883 27.891 -5.406 1 63.81 487 ASP B N 1
ATOM 8351 C CA . ASP B 1 487 ? -9.57 26.781 -6.043 1 63.81 487 ASP B CA 1
ATOM 8352 C C . ASP B 1 487 ? -8.938 25.438 -5.656 1 63.81 487 ASP B C 1
ATOM 8354 O O . ASP B 1 487 ? -8.68 24.594 -6.52 1 63.81 487 ASP B O 1
ATOM 8358 N N . THR B 1 488 ? -8.453 25.484 -4.477 1 70.94 488 THR B N 1
ATOM 8359 C CA . THR B 1 488 ? -7.93 24.234 -3.953 1 70.94 488 THR B CA 1
ATOM 8360 C C . THR B 1 488 ? -8.875 23.656 -2.9 1 70.94 488 THR B C 1
ATOM 8362 O O . THR B 1 488 ? -9.914 24.234 -2.604 1 70.94 488 THR B O 1
ATOM 8365 N N . TYR B 1 489 ? -8.586 22.516 -2.496 1 69.94 489 TYR B N 1
ATOM 8366 C CA . TYR B 1 489 ? -9.383 21.828 -1.487 1 69.94 489 TYR B CA 1
ATOM 8367 C C . TYR B 1 489 ? -9.398 22.609 -0.18 1 69.94 489 TYR B C 1
ATOM 8369 O O . TYR B 1 489 ? -10.25 22.375 0.68 1 69.94 489 TYR B O 1
ATOM 8377 N N . LEU B 1 490 ? -8.57 23.641 -0.181 1 76.31 490 LEU B N 1
ATOM 8378 C CA . LEU B 1 490 ? -8.453 24.406 1.052 1 76.31 490 LEU B CA 1
ATOM 8379 C C . LEU B 1 490 ? -9.688 25.281 1.267 1 76.31 490 LEU B C 1
ATOM 8381 O O . LEU B 1 490 ? -10.023 25.625 2.404 1 76.31 490 LEU B O 1
ATOM 8385 N N . LYS B 1 491 ? -10.297 25.578 0.175 1 79.06 491 LYS B N 1
ATOM 8386 C CA . LYS B 1 491 ? -11.43 26.5 0.292 1 79.06 491 LYS B CA 1
ATOM 8387 C C . LYS B 1 491 ? -12.539 25.906 1.151 1 79.06 491 LYS B C 1
ATOM 8389 O O . LYS B 1 491 ? -12.969 26.516 2.131 1 79.06 491 LYS B O 1
ATOM 8394 N N . PRO B 1 492 ? -12.969 24.672 0.826 1 79.81 492 PRO B N 1
ATOM 8395 C CA . PRO B 1 492 ? -14 24.109 1.7 1 79.81 492 PRO B CA 1
ATOM 8396 C C . PRO B 1 492 ? -13.516 23.906 3.133 1 79.81 492 PRO B C 1
ATOM 8398 O O . PRO B 1 492 ? -14.289 24.047 4.078 1 79.81 492 PRO B O 1
ATOM 8401 N N . LEU B 1 493 ? -12.305 23.656 3.355 1 81.75 493 LEU B N 1
ATOM 8402 C CA . LEU B 1 493 ? -11.781 23.406 4.695 1 81.75 493 LEU B CA 1
ATOM 8403 C C . LEU B 1 493 ? -11.734 24.703 5.5 1 81.75 493 LEU B C 1
ATOM 8405 O O . LEU B 1 493 ? -11.992 24.703 6.703 1 81.75 493 LEU B O 1
ATOM 8409 N N . VAL B 1 494 ? -11.328 25.734 4.84 1 86 494 VAL B N 1
ATOM 8410 C CA . VAL B 1 494 ? -11.289 27.031 5.508 1 86 494 VAL B CA 1
ATOM 8411 C C . VAL B 1 494 ? -12.703 27.469 5.863 1 86 494 VAL B C 1
ATOM 8413 O O . VAL B 1 494 ? -12.938 28.031 6.938 1 86 494 VAL B O 1
ATOM 8416 N N . GLN B 1 495 ? -13.594 27.156 4.969 1 86.06 495 GLN B N 1
ATOM 8417 C CA . GLN B 1 495 ? -14.977 27.516 5.23 1 86.06 495 GLN B CA 1
ATOM 8418 C C . GLN B 1 495 ? -15.531 26.766 6.43 1 86.06 495 GLN B C 1
ATOM 8420 O O . GLN B 1 495 ? -16.25 27.328 7.258 1 86.06 495 GLN B O 1
ATOM 8425 N N . VAL B 1 496 ? -15.234 25.531 6.492 1 86.88 496 VAL B N 1
ATOM 8426 C CA . VAL B 1 496 ? -15.664 24.719 7.621 1 86.88 496 VAL B CA 1
ATOM 8427 C C . VAL B 1 496 ? -15.039 25.25 8.906 1 86.88 496 VAL B C 1
ATOM 8429 O O . VAL B 1 496 ? -15.703 25.344 9.938 1 86.88 496 VAL B O 1
ATOM 8432 N N . SER B 1 497 ? -13.781 25.594 8.867 1 89.38 497 SER B N 1
ATOM 8433 C CA . SER B 1 497 ? -13.07 26.094 10.039 1 89.38 497 SER B CA 1
ATOM 8434 C C . SER B 1 497 ? -13.648 27.438 10.492 1 89.38 497 SER B C 1
ATOM 8436 O O . SER B 1 497 ? -13.75 27.703 11.688 1 89.38 497 SER B O 1
ATOM 8438 N N . GLN B 1 498 ? -14.016 28.188 9.555 1 91.19 498 GLN B N 1
ATOM 8439 C CA . GLN B 1 498 ? -14.617 29.484 9.867 1 91.19 498 GLN B CA 1
ATOM 8440 C C . GLN B 1 498 ? -15.984 29.297 10.531 1 91.19 498 GLN B C 1
ATOM 8442 O O . GLN B 1 498 ? -16.312 30 11.484 1 91.19 498 GLN B O 1
ATOM 8447 N N . GLU B 1 499 ? -16.703 28.359 10.023 1 91.81 499 GLU B N 1
ATOM 8448 C CA . GLU B 1 499 ? -18.016 28.094 10.602 1 91.81 499 GLU B CA 1
ATOM 8449 C C . GLU B 1 499 ? -17.891 27.562 12.023 1 91.81 499 GLU B C 1
ATOM 8451 O O . GLU B 1 499 ? -18.719 27.875 12.891 1 91.81 499 GLU B O 1
ATOM 8456 N N . LEU B 1 500 ? -17 26.766 12.219 1 91.69 500 LEU B N 1
ATOM 8457 C CA . LEU B 1 500 ? -16.766 26.219 13.555 1 91.69 500 LEU B CA 1
ATOM 8458 C C . LEU B 1 500 ? -16.344 27.328 14.516 1 91.69 500 LEU B C 1
ATOM 8460 O O . LEU B 1 500 ? -16.812 27.375 15.664 1 91.69 500 LEU B O 1
ATOM 8464 N N . ALA B 1 501 ? -15.469 28.188 14.055 1 91.38 501 ALA B N 1
ATOM 8465 C CA . ALA B 1 501 ? -15.031 29.312 14.883 1 91.38 501 ALA B CA 1
ATOM 8466 C C . ALA B 1 501 ? -16.203 30.234 15.195 1 91.38 501 ALA B C 1
ATOM 8468 O O . ALA B 1 501 ? -16.312 30.766 16.312 1 91.38 501 ALA B O 1
ATOM 8469 N N . ARG B 1 502 ? -17 30.422 14.242 1 92.19 502 ARG B N 1
ATOM 8470 C CA . ARG B 1 502 ? -18.188 31.266 14.445 1 92.19 502 ARG B CA 1
ATOM 8471 C C . ARG B 1 502 ? -19.125 30.641 15.469 1 92.19 502 ARG B C 1
ATOM 8473 O O . ARG B 1 502 ? -19.656 31.328 16.344 1 92.19 502 ARG B O 1
ATOM 8480 N N . ALA B 1 503 ? -19.344 29.391 15.312 1 92.19 503 ALA B N 1
ATOM 8481 C CA . ALA B 1 503 ? -20.219 28.688 16.25 1 92.19 503 ALA B CA 1
ATOM 8482 C C . ALA B 1 503 ? -19.672 28.781 17.672 1 92.19 503 ALA B C 1
ATOM 8484 O O . ALA B 1 503 ? -20.438 28.938 18.625 1 92.19 503 ALA B O 1
ATOM 8485 N N . ALA B 1 504 ? -18.422 28.656 17.828 1 93.06 504 ALA B N 1
ATOM 8486 C CA . ALA B 1 504 ? -17.797 28.75 19.156 1 93.06 504 ALA B CA 1
ATOM 8487 C C . ALA B 1 504 ? -17.938 30.156 19.719 1 93.06 504 ALA B C 1
ATOM 8489 O O . ALA B 1 504 ? -18.203 30.328 20.922 1 93.06 504 ALA B O 1
ATOM 8490 N N . ARG B 1 505 ? -17.797 31.141 18.906 1 92.06 505 ARG B N 1
ATOM 8491 C CA . ARG B 1 505 ? -17.938 32.531 19.328 1 92.06 505 ARG B CA 1
ATOM 8492 C C . ARG B 1 505 ? -19.375 32.812 19.766 1 92.06 505 ARG B C 1
ATOM 8494 O O . ARG B 1 505 ? -19.594 33.531 20.75 1 92.06 505 ARG B O 1
ATOM 8501 N N . GLU B 1 506 ? -20.25 32.281 18.984 1 92.06 506 GLU B N 1
ATOM 8502 C CA . GLU B 1 506 ? -21.672 32.469 19.312 1 92.06 506 GLU B CA 1
ATOM 8503 C C . GLU B 1 506 ? -22.016 31.812 20.641 1 92.06 506 GLU B C 1
ATOM 8505 O O . GLU B 1 506 ? -22.781 32.375 21.422 1 92.06 506 GLU B O 1
ATOM 8510 N N . ALA B 1 507 ? -21.5 30.688 20.859 1 90.75 507 ALA B N 1
ATOM 8511 C CA . ALA B 1 507 ? -21.75 30 22.125 1 90.75 507 ALA B CA 1
ATOM 8512 C C . ALA B 1 507 ? -21.188 30.781 23.297 1 90.75 507 ALA B C 1
ATOM 8514 O O . ALA B 1 507 ? -21.812 30.859 24.359 1 90.75 507 ALA B O 1
ATOM 8515 N N . ARG B 1 508 ? -20.062 31.359 23.141 1 90.88 508 ARG B N 1
ATOM 8516 C CA . ARG B 1 508 ? -19.453 32.156 24.188 1 90.88 508 ARG B CA 1
ATOM 8517 C C . ARG B 1 508 ? -20.25 33.438 24.453 1 90.88 508 ARG B C 1
ATOM 8519 O O . ARG B 1 508 ? -20.422 33.812 25.609 1 90.88 508 ARG B O 1
ATOM 8526 N N . CYS B 1 509 ? -20.734 34.062 23.406 1 87.81 509 CYS B N 1
ATOM 8527 C CA . CYS B 1 509 ? -21.531 35.25 23.547 1 87.81 509 CYS B CA 1
ATOM 8528 C C . CYS B 1 509 ? -22.844 34.969 24.266 1 87.81 509 CYS B C 1
ATOM 8530 O O . CYS B 1 509 ? -23.281 35.781 25.094 1 87.81 509 CYS B O 1
ATOM 8532 N N . LYS B 1 510 ? -23.359 33.906 23.953 1 85.25 510 LYS B N 1
ATOM 8533 C CA . LYS B 1 510 ? -24.594 33.5 24.609 1 85.25 510 LYS B CA 1
ATOM 8534 C C . LYS B 1 510 ? -24.375 33.25 26.094 1 85.25 510 LYS B C 1
ATOM 8536 O O . LYS B 1 510 ? -25.219 33.562 26.922 1 85.25 510 LYS B O 1
ATOM 8541 N N . ALA B 1 511 ? -23.266 32.75 26.438 1 83.81 511 ALA B N 1
ATOM 8542 C CA . ALA B 1 511 ? -22.938 32.469 27.828 1 83.81 511 ALA B CA 1
ATOM 8543 C C . ALA B 1 511 ? -22.562 33.75 28.578 1 83.81 511 ALA B C 1
ATOM 8545 O O . ALA B 1 511 ? -22.828 33.875 29.781 1 83.81 511 ALA B O 1
ATOM 8546 N N . GLY B 1 512 ? -21.875 34.719 28 1 71.12 512 GLY B N 1
ATOM 8547 C CA . GLY B 1 512 ? -21.516 35.969 28.625 1 71.12 512 GLY B CA 1
ATOM 8548 C C . GLY B 1 512 ? -22.688 36.906 28.781 1 71.12 512 GLY B C 1
ATOM 8549 O O . GLY B 1 512 ? -22.75 37.688 29.766 1 71.12 512 GLY B O 1
ATOM 8550 N N . SER B 1 513 ? -23.562 37.031 27.797 1 62.53 513 SER B N 1
ATOM 8551 C CA . SER B 1 513 ? -24.75 37.875 27.906 1 62.53 513 SER B CA 1
ATOM 8552 C C . SER B 1 513 ? -25.656 37.375 29.047 1 62.53 513 SER B C 1
ATOM 8554 O O . SER B 1 513 ? -26.312 38.188 29.703 1 62.53 513 SER B O 1
ATOM 8556 N N . VAL B 1 514 ? -25.656 36.219 29.375 1 51.94 514 VAL B N 1
ATOM 8557 C CA . VAL B 1 514 ? -26.484 35.75 30.484 1 51.94 514 VAL B CA 1
ATOM 8558 C C . VAL B 1 514 ? -25.891 36.188 31.812 1 51.94 514 VAL B C 1
ATOM 8560 O O . VAL B 1 514 ? -26.609 36.469 32.75 1 51.94 514 VAL B O 1
ATOM 8563 N N . ALA B 1 515 ? -24.609 36.469 31.984 1 49.84 515 ALA B N 1
ATOM 8564 C CA . ALA B 1 515 ? -24.062 36.969 33.25 1 49.84 515 ALA B CA 1
ATOM 8565 C C . ALA B 1 515 ? -24.297 38.469 33.375 1 49.84 515 ALA B C 1
ATOM 8567 O O . ALA B 1 515 ? -24.484 38.969 34.5 1 49.84 515 ALA B O 1
ATOM 8568 N N . GLU B 1 516 ? -24.156 39.156 32.25 1 43.66 516 GLU B N 1
ATOM 8569 C CA . GLU B 1 516 ? -24.344 40.625 32.375 1 43.66 516 GLU B CA 1
ATOM 8570 C C . GLU B 1 516 ? -25.812 41 32.312 1 43.66 516 GLU B C 1
ATOM 8572 O O . GLU B 1 516 ? -26.156 42.156 32.156 1 43.66 516 GLU B O 1
ATOM 8577 N N . GLY B 1 517 ? -26.781 40.25 32.5 1 39 517 GLY B N 1
ATOM 8578 C CA . GLY B 1 517 ? -28.125 40.812 32.562 1 39 517 GLY B CA 1
ATOM 8579 C C . GLY B 1 517 ? -28.266 41.969 33.531 1 39 517 GLY B C 1
ATOM 8580 O O . GLY B 1 517 ? -29.359 42.5 33.719 1 39 517 GLY B O 1
ATOM 8581 N N . ASP B 1 518 ? -27.688 42.188 34.719 1 37.22 518 ASP B N 1
ATOM 8582 C CA . ASP B 1 518 ? -28.156 43.406 35.344 1 37.22 518 ASP B CA 1
ATOM 8583 C C . ASP B 1 518 ? -27.672 44.656 34.562 1 37.22 518 ASP B C 1
ATOM 8585 O O . ASP B 1 518 ? -28.219 45.75 34.719 1 37.22 518 ASP B O 1
ATOM 8589 N N . ALA B 1 519 ? -26.359 45.062 34.344 1 34.94 519 ALA B N 1
ATOM 8590 C CA . ALA B 1 519 ? -26.125 46.375 33.719 1 34.94 519 ALA B CA 1
ATOM 8591 C C . ALA B 1 519 ? -26.344 46.312 32.219 1 34.94 519 ALA B C 1
ATOM 8593 O O . ALA B 1 519 ? -26.422 45.25 31.625 1 34.94 519 ALA B O 1
ATOM 8594 N N . GLY B 1 520 ? -26.188 47.438 31.312 1 33.16 520 GLY B N 1
ATOM 8595 C CA . GLY B 1 520 ? -26.469 47.906 29.953 1 33.16 520 GLY B CA 1
ATOM 8596 C C . GLY B 1 520 ? -25.969 46.938 28.891 1 33.16 520 GLY B C 1
ATOM 8597 O O . GLY B 1 520 ? -25.094 46.125 29.141 1 33.16 520 GLY B O 1
ATOM 8598 N N . GLY B 1 521 ? -26.734 46.719 27.75 1 33.5 521 GLY B N 1
ATOM 8599 C CA . GLY B 1 521 ? -26.766 45.875 26.578 1 33.5 521 GLY B CA 1
ATOM 8600 C C . GLY B 1 521 ? -25.484 45.906 25.766 1 33.5 521 GLY B C 1
ATOM 8601 O O . GLY B 1 521 ? -25.359 46.688 24.844 1 33.5 521 GLY B O 1
ATOM 8602 N N . ALA B 1 522 ? -24.281 45.844 26.203 1 34.66 522 ALA B N 1
ATOM 8603 C CA . ALA B 1 522 ? -23.172 45.875 25.234 1 34.66 522 ALA B CA 1
ATOM 8604 C C . ALA B 1 522 ? -23.406 44.844 24.141 1 34.66 522 ALA B C 1
ATOM 8606 O O . ALA B 1 522 ? -23.578 43.656 24.422 1 34.66 522 ALA B O 1
ATOM 8607 N N . SER B 1 523 ? -23.938 45.219 22.891 1 34.84 523 SER B N 1
ATOM 8608 C CA . SER B 1 523 ? -24.156 44.562 21.594 1 34.84 523 SER B CA 1
ATOM 8609 C C . SER B 1 523 ? -22.969 43.719 21.188 1 34.84 523 SER B C 1
ATOM 8611 O O . SER B 1 523 ? -21.828 44.219 21.188 1 34.84 523 SER B O 1
ATOM 8613 N N . CYS B 1 524 ? -22.844 42.562 21.562 1 41.25 524 CYS B N 1
ATOM 8614 C CA . CYS B 1 524 ? -21.953 41.562 20.953 1 41.25 524 CYS B CA 1
ATOM 8615 C C . CYS B 1 524 ? -21.906 41.75 19.438 1 41.25 524 CYS B C 1
ATOM 8617 O O . CYS B 1 524 ? -22.594 41.031 18.703 1 41.25 524 CYS B O 1
ATOM 8619 N N . GLY B 1 525 ? -22.156 43.125 18.844 1 34.66 525 GLY B N 1
ATOM 8620 C CA . GLY B 1 525 ? -22.109 43.344 17.422 1 34.66 525 GLY B CA 1
ATOM 8621 C C . GLY B 1 525 ? -20.844 42.812 16.766 1 34.66 525 GLY B C 1
ATOM 8622 O O . GLY B 1 525 ? -19.812 42.656 17.422 1 34.66 525 GLY B O 1
ATOM 8623 N N . ALA B 1 526 ? -21.078 42.281 15.547 1 36.5 526 ALA B N 1
ATOM 8624 C CA . ALA B 1 526 ? -20.141 41.938 14.492 1 36.5 526 ALA B CA 1
ATOM 8625 C C . ALA B 1 526 ? -19.094 43.031 14.281 1 36.5 526 ALA B C 1
ATOM 8627 O O . ALA B 1 526 ? -19.391 44.062 13.719 1 36.5 526 ALA B O 1
ATOM 8628 N N . SER B 1 527 ? -18.406 43.594 15.109 1 29.47 527 SER B N 1
ATOM 8629 C CA . SER B 1 527 ? -17.375 44.469 14.539 1 29.47 527 SER B CA 1
ATOM 8630 C C . SER B 1 527 ? -16.703 43.781 13.344 1 29.47 527 SER B C 1
ATOM 8632 O O . SER B 1 527 ? -16.078 42.719 13.492 1 29.47 527 SER B O 1
ATOM 8634 N N . SER B 1 528 ? -17.359 43.906 12.148 1 29.33 528 SER B N 1
ATOM 8635 C CA . SER B 1 528 ? -16.672 43.75 10.875 1 29.33 528 SER B CA 1
ATOM 8636 C C . SER B 1 528 ? -15.367 44.531 10.844 1 29.33 528 SER B C 1
ATOM 8638 O O . SER B 1 528 ? -15.219 45.469 10.047 1 29.33 528 SER B O 1
ATOM 8640 N N . GLU B 1 529 ? -14.891 45.125 11.828 1 26.47 529 GLU B N 1
ATOM 8641 C CA . GLU B 1 529 ? -13.633 45.812 11.5 1 26.47 529 GLU B CA 1
ATOM 8642 C C . GLU B 1 529 ? -12.688 44.875 10.742 1 26.47 529 GLU B C 1
ATOM 8644 O O . GLU B 1 529 ? -12.406 43.781 11.203 1 26.47 529 GLU B O 1
ATOM 8649 N N . ASN B 1 530 ? -12.734 45.125 9.398 1 27.09 530 ASN B N 1
ATOM 8650 C CA . ASN B 1 530 ? -11.641 44.75 8.492 1 27.09 530 ASN B CA 1
ATOM 8651 C C . ASN B 1 530 ? -10.281 45 9.141 1 27.09 530 ASN B C 1
ATOM 8653 O O . ASN B 1 530 ? -9.719 46.094 9.016 1 27.09 530 ASN B O 1
ATOM 8657 N N . SER B 1 531 ? -10.102 44.906 10.328 1 25.09 531 SER B N 1
ATOM 8658 C CA . SER B 1 531 ? -8.734 45.125 10.797 1 25.09 531 SER B CA 1
ATOM 8659 C C . SER B 1 531 ? -7.727 44.469 9.867 1 25.09 531 SER B C 1
ATOM 8661 O O . SER B 1 531 ? -7.73 43.25 9.695 1 25.09 531 SER B O 1
ATOM 8663 N N . VAL B 1 532 ? -7.469 45.281 8.828 1 26.25 532 VAL B N 1
ATOM 8664 C CA . VAL B 1 532 ? -6.238 45.062 8.086 1 26.25 532 VAL B CA 1
ATOM 8665 C C . VAL B 1 532 ? -5.129 44.625 9.047 1 26.25 532 VAL B C 1
ATOM 8667 O O . VAL B 1 532 ? -4.863 45.312 10.039 1 26.25 532 VAL B O 1
ATOM 8670 N N . PHE B 1 533 ? -4.961 43.469 9.156 1 25.88 533 PHE B N 1
ATOM 8671 C CA . PHE B 1 533 ? -3.748 42.938 9.766 1 25.88 533 PHE B CA 1
ATOM 8672 C C . PHE B 1 533 ? -2.535 43.781 9.359 1 25.88 533 PHE B C 1
ATOM 8674 O O . PHE B 1 533 ? -2.1 43.719 8.211 1 25.88 533 PHE B O 1
ATOM 8681 N N . VAL B 1 534 ? -2.574 45.062 9.883 1 25.75 534 VAL B N 1
ATOM 8682 C CA . VAL B 1 534 ? -1.24 45.656 9.75 1 25.75 534 VAL B CA 1
ATOM 8683 C C . VAL B 1 534 ? -0.206 44.719 10.359 1 25.75 534 VAL B C 1
ATOM 8685 O O . VAL B 1 534 ? -0.428 44.156 11.438 1 25.75 534 VAL B O 1
ATOM 8688 N N . GLN B 1 535 ? 0.595 44.344 9.555 1 24.42 535 GLN B N 1
ATOM 8689 C CA . GLN B 1 535 ? 1.748 43.531 9.898 1 24.42 535 GLN B CA 1
ATOM 8690 C C . GLN B 1 535 ? 2.445 44.062 11.148 1 24.42 535 GLN B C 1
ATOM 8692 O O . GLN B 1 535 ? 3.008 45.156 11.141 1 24.42 535 GLN B O 1
ATOM 8697 N N . PRO B 1 536 ? 1.883 43.969 12.367 1 26.03 536 PRO B N 1
ATOM 8698 C CA . PRO B 1 536 ? 2.756 44.562 13.391 1 26.03 536 PRO B CA 1
ATOM 8699 C C . PRO B 1 536 ? 4.23 44.219 13.164 1 26.03 536 PRO B C 1
ATOM 8701 O O . PRO B 1 536 ? 4.551 43.188 12.578 1 26.03 536 PRO B O 1
ATOM 8704 N N . SER B 1 537 ? 5.055 45.25 12.93 1 23.89 537 SER B N 1
ATOM 8705 C CA . SER B 1 537 ? 6.496 45.031 12.875 1 23.89 537 SER B CA 1
ATOM 8706 C C . SER B 1 537 ? 6.957 44.094 13.992 1 23.89 537 SER B C 1
ATOM 8708 O O . SER B 1 537 ? 6.312 44.031 15.047 1 23.89 537 SER B O 1
ATOM 8710 N N . PHE B 1 538 ? 7.73 43.125 13.664 1 24.09 538 PHE B N 1
ATOM 8711 C CA . PHE B 1 538 ? 8.328 42.156 14.562 1 24.09 538 PHE B CA 1
ATOM 8712 C C . PHE B 1 538 ? 8.695 42.812 15.898 1 24.09 538 PHE B C 1
ATOM 8714 O O . PHE B 1 538 ? 8.719 42.125 16.938 1 24.09 538 PHE B O 1
ATOM 8721 N N . THR B 1 539 ? 8.914 44.219 15.938 1 24.69 539 THR B N 1
ATOM 8722 C CA . THR B 1 539 ? 9.516 44.844 17.109 1 24.69 539 THR B CA 1
ATOM 8723 C C . THR B 1 539 ? 8.469 45.094 18.188 1 24.69 539 THR B C 1
ATOM 8725 O O . THR B 1 539 ? 8.789 45.094 19.375 1 24.69 539 THR B O 1
ATOM 8728 N N . ALA B 1 540 ? 7.258 45.531 17.844 1 25.31 540 ALA B N 1
ATOM 8729 C CA . ALA B 1 540 ? 6.418 46.219 18.844 1 25.31 540 ALA B CA 1
ATOM 8730 C C . ALA B 1 540 ? 5.793 45.188 19.797 1 25.31 540 ALA B C 1
ATOM 8732 O O . ALA B 1 540 ? 5.508 45.531 20.953 1 25.31 540 ALA B O 1
ATOM 8733 N N . TYR B 1 541 ? 5.355 44.125 19.25 1 24.61 541 TYR B N 1
ATOM 8734 C CA . TYR B 1 541 ? 4.605 43.281 20.188 1 24.61 541 TYR B CA 1
ATOM 8735 C C . TYR B 1 541 ? 5.5 42.781 21.312 1 24.61 541 TYR B C 1
ATOM 8737 O O . TYR B 1 541 ? 5.031 42.094 22.234 1 24.61 541 TYR B O 1
ATOM 8745 N N . LEU B 1 542 ? 6.855 42.938 21.109 1 23.48 542 LEU B N 1
ATOM 8746 C CA . LEU B 1 542 ? 7.742 42.594 22.219 1 23.48 542 LEU B CA 1
ATOM 8747 C C . LEU B 1 542 ? 7.574 43.594 23.359 1 23.48 542 LEU B C 1
ATOM 8749 O O . LEU B 1 542 ? 8.062 43.375 24.469 1 23.48 542 LEU B O 1
ATOM 8753 N N . ARG B 1 543 ? 7.109 44.875 23.047 1 23.81 543 ARG B N 1
ATOM 8754 C CA . ARG B 1 543 ? 7.293 45.938 24.047 1 23.81 543 ARG B CA 1
ATOM 8755 C C . ARG B 1 543 ? 6.23 45.844 25.125 1 23.81 543 ARG B C 1
ATOM 8757 O O . ARG B 1 543 ? 6.395 46.406 26.219 1 23.81 543 ARG B O 1
ATOM 8764 N N . ALA B 1 544 ? 5.023 45.438 24.781 1 24.78 544 ALA B N 1
ATOM 8765 C CA . ALA B 1 544 ? 4.066 45.938 25.766 1 24.78 544 ALA B CA 1
ATOM 8766 C C . ALA B 1 544 ? 4.207 45.219 27.094 1 24.78 544 ALA B C 1
ATOM 8768 O O . ALA B 1 544 ? 3.801 45.75 28.141 1 24.78 544 ALA B O 1
ATOM 8769 N N . THR B 1 545 ? 4.422 43.969 27.125 1 22.08 545 THR B N 1
ATOM 8770 C CA . THR B 1 545 ? 4.094 43.406 28.438 1 22.08 545 THR B CA 1
ATOM 8771 C C . THR B 1 545 ? 5.18 43.75 29.453 1 22.08 545 THR B C 1
ATOM 8773 O O . THR B 1 545 ? 5.203 43.188 30.547 1 22.08 545 THR B O 1
ATOM 8776 N N . HIS B 1 546 ? 6.133 44.719 29.094 1 20.59 546 HIS B N 1
ATOM 8777 C CA . HIS B 1 546 ? 7.176 44.906 30.094 1 20.59 546 HIS B CA 1
ATOM 8778 C C . HIS B 1 546 ? 6.648 45.656 31.297 1 20.59 546 HIS B C 1
ATOM 8780 O O . HIS B 1 546 ? 7.43 46.188 32.094 1 20.59 546 HIS B O 1
ATOM 8786 N N . THR B 1 547 ? 5.398 46.062 31.391 1 20.73 547 THR B N 1
ATOM 8787 C CA . THR B 1 547 ? 5.305 46.969 32.531 1 20.73 547 THR B CA 1
ATOM 8788 C C . THR B 1 547 ? 5.637 46.219 33.844 1 20.73 547 THR B C 1
ATOM 8790 O O . THR B 1 547 ? 4.891 45.312 34.25 1 20.73 547 THR B O 1
ATOM 8793 N N . GLY B 1 548 ? 6.98 46.094 34.125 1 18.61 548 GLY B N 1
ATOM 8794 C CA . GLY B 1 548 ? 7.641 45.625 35.344 1 18.61 548 GLY B CA 1
ATOM 8795 C C . GLY B 1 548 ? 7.148 46.344 36.594 1 18.61 548 GLY B C 1
ATOM 8796 O O . GLY B 1 548 ? 7.305 47.531 36.75 1 18.61 548 GLY B O 1
ATOM 8797 N N . SER B 1 549 ? 5.938 46.156 37.125 1 18.02 549 SER B N 1
ATOM 8798 C CA . SER B 1 549 ? 5.734 46.781 38.406 1 18.02 549 SER B CA 1
ATOM 8799 C C . SER B 1 549 ? 6.906 46.5 39.344 1 18.02 549 SER B C 1
ATOM 8801 O O . SER B 1 549 ? 7.344 45.344 39.469 1 18.02 549 SER B O 1
ATOM 8803 N N . ALA B 1 550 ? 7.746 47.531 39.656 1 19.25 550 ALA B N 1
ATOM 8804 C CA . ALA B 1 550 ? 8.914 47.75 40.5 1 19.25 550 ALA B CA 1
ATOM 8805 C C . ALA B 1 550 ? 8.609 47.406 41.969 1 19.25 550 ALA B C 1
ATOM 8807 O O . ALA B 1 550 ? 9.344 47.812 42.875 1 19.25 550 ALA B O 1
ATOM 8808 N N . HIS B 1 551 ? 7.832 46.406 42.438 1 17.95 551 HIS B N 1
ATOM 8809 C CA . HIS B 1 551 ? 7.699 46.5 43.875 1 17.95 551 HIS B CA 1
ATOM 8810 C C . HIS B 1 551 ? 9.062 46.562 44.562 1 17.95 551 HIS B C 1
ATOM 8812 O O . HIS B 1 551 ? 10.031 45.969 44.094 1 17.95 551 HIS B O 1
ATOM 8818 N N . ALA B 1 552 ? 9.289 47.562 45.531 1 17.17 552 ALA B N 1
ATOM 8819 C CA . ALA B 1 552 ? 10.219 48.219 46.406 1 17.17 552 ALA B CA 1
ATOM 8820 C C . ALA B 1 552 ? 10.938 47.219 47.312 1 17.17 552 ALA B C 1
ATOM 8822 O O . ALA B 1 552 ? 12.133 47.344 47.562 1 17.17 552 ALA B O 1
ATOM 8823 N N . ASP B 1 553 ? 10.195 46.406 48.156 1 17.77 553 ASP B N 1
ATOM 8824 C CA . ASP B 1 553 ? 10.625 46.375 49.562 1 17.77 553 ASP B CA 1
ATOM 8825 C C . ASP B 1 553 ? 11.992 45.719 49.688 1 17.77 553 ASP B C 1
ATOM 8827 O O . ASP B 1 553 ? 12.297 44.75 48.969 1 17.77 553 ASP B O 1
ATOM 8831 N N . GLY B 1 554 ? 13.047 46.406 50.25 1 17.11 554 GLY B N 1
ATOM 8832 C CA . GLY B 1 554 ? 14.453 46.406 50.625 1 17.11 554 GLY B CA 1
ATOM 8833 C C . GLY B 1 554 ? 14.867 45.188 51.438 1 17.11 554 GLY B C 1
ATOM 8834 O O . GLY B 1 554 ? 16.062 44.938 51.625 1 17.11 554 GLY B O 1
ATOM 8835 N N . SER B 1 555 ? 13.906 44.719 52.344 1 17.48 555 SER B N 1
ATOM 8836 C CA . SER B 1 555 ? 14.453 44.406 53.656 1 17.48 555 SER B CA 1
ATOM 8837 C C . SER B 1 555 ? 15.5 43.312 53.562 1 17.48 555 SER B C 1
ATOM 8839 O O . SER B 1 555 ? 15.398 42.406 52.719 1 17.48 555 SER B O 1
ATOM 8841 N N . VAL B 1 556 ? 16.688 43.531 54.188 1 18.52 556 VAL B N 1
ATOM 8842 C CA . VAL B 1 556 ? 18.062 43.125 54.438 1 18.52 556 VAL B CA 1
ATOM 8843 C C . VAL B 1 556 ? 18.047 41.75 55.125 1 18.52 556 VAL B C 1
ATOM 8845 O O . VAL B 1 556 ? 17.953 41.656 56.344 1 18.52 556 VAL B O 1
ATOM 8848 N N . LEU B 1 557 ? 17.109 40.906 54.719 1 16.75 557 LEU B N 1
ATOM 8849 C CA . LEU B 1 557 ? 16.969 39.812 55.688 1 16.75 557 LEU B CA 1
ATOM 8850 C C . LEU B 1 557 ? 18.328 39.281 56.125 1 16.75 557 LEU B C 1
ATOM 8852 O O . LEU B 1 557 ? 19.188 39.031 55.25 1 16.75 557 LEU B O 1
ATOM 8856 N N . GLU B 1 558 ? 18.641 39.469 57.344 1 17.75 558 GLU B N 1
ATOM 8857 C CA . GLU B 1 558 ? 19.688 39.156 58.312 1 17.75 558 GLU B CA 1
ATOM 8858 C C . GLU B 1 558 ? 20.203 37.75 58.188 1 17.75 558 GLU B C 1
ATOM 8860 O O . GLU B 1 558 ? 19.438 36.844 57.844 1 17.75 558 GLU B O 1
ATOM 8865 N N . THR B 1 559 ? 21.531 37.625 58.062 1 18.03 559 THR B N 1
ATOM 8866 C CA . THR B 1 559 ? 22.562 36.625 57.812 1 18.03 559 THR B CA 1
ATOM 8867 C C . THR B 1 559 ? 22.469 35.5 58.844 1 18.03 559 THR B C 1
ATOM 8869 O O . THR B 1 559 ? 23.328 34.594 58.875 1 18.03 559 THR B O 1
ATOM 8872 N N . SER B 1 560 ? 21.391 35.562 59.688 1 16.81 560 SER B N 1
ATOM 8873 C CA . SER B 1 560 ? 21.875 34.906 60.906 1 16.81 560 SER B CA 1
ATOM 8874 C C . SER B 1 560 ? 22.484 33.531 60.625 1 16.81 560 SER B C 1
ATOM 8876 O O . SER B 1 560 ? 22.156 32.938 59.594 1 16.81 560 SER B O 1
ATOM 8878 N N . GLU B 1 561 ? 23.469 33.094 61.5 1 18.48 561 GLU B N 1
ATOM 8879 C CA . GLU B 1 561 ? 24.578 32.188 61.75 1 18.48 561 GLU B CA 1
ATOM 8880 C C . GLU B 1 561 ? 24.078 30.75 61.875 1 18.48 561 GLU B C 1
ATOM 8882 O O . GLU B 1 561 ? 24.859 29.828 62.094 1 18.48 561 GLU B O 1
ATOM 8887 N N . ALA B 1 562 ? 22.828 30.609 61.719 1 17.38 562 ALA B N 1
ATOM 8888 C CA . ALA B 1 562 ? 22.359 29.531 62.594 1 17.38 562 ALA B CA 1
ATOM 8889 C C . ALA B 1 562 ? 23.141 28.234 62.344 1 17.38 562 ALA B C 1
ATOM 8891 O O . ALA B 1 562 ? 23.375 27.875 61.188 1 17.38 562 ALA B O 1
ATOM 8892 N N . GLU B 1 563 ? 23.688 27.562 63.312 1 17.83 563 GLU B N 1
ATOM 8893 C CA . GLU B 1 563 ? 24.656 26.547 63.75 1 17.83 563 GLU B CA 1
ATOM 8894 C C . GLU B 1 563 ? 24.281 25.172 63.188 1 17.83 563 GLU B C 1
ATOM 8896 O O . GLU B 1 563 ? 25.156 24.391 62.812 1 17.83 563 GLU B O 1
ATOM 8901 N N . THR B 1 564 ? 22.938 24.922 63.312 1 17.7 564 THR B N 1
ATOM 8902 C CA . THR B 1 564 ? 22.703 23.656 64 1 17.7 564 THR B CA 1
ATOM 8903 C C . THR B 1 564 ? 23.203 22.484 63.156 1 17.7 564 THR B C 1
ATOM 8905 O O . THR B 1 564 ? 23.281 22.594 61.938 1 17.7 564 THR B O 1
ATOM 8908 N N . ASN B 1 565 ? 23.375 21.281 63.719 1 17.38 565 ASN B N 1
ATOM 8909 C CA . ASN B 1 565 ? 24.188 20.078 63.844 1 17.38 565 ASN B CA 1
ATOM 8910 C C . ASN B 1 565 ? 23.797 19.016 62.812 1 17.38 565 ASN B C 1
ATOM 8912 O O . ASN B 1 565 ? 24.578 18.125 62.5 1 17.38 565 ASN B O 1
ATOM 8916 N N . ASN B 1 566 ? 22.453 19.016 62.469 1 17.27 566 ASN B N 1
ATOM 8917 C CA . ASN B 1 566 ? 21.922 17.656 62.562 1 17.27 566 ASN B CA 1
ATOM 8918 C C . ASN B 1 566 ? 22.516 16.766 61.469 1 17.27 566 ASN B C 1
ATOM 8920 O O . ASN B 1 566 ? 22.781 17.234 60.344 1 17.27 566 ASN B O 1
ATOM 8924 N N . ASP B 1 567 ? 22.766 15.461 61.656 1 17.86 567 ASP B N 1
ATOM 8925 C CA . ASP B 1 567 ? 23.578 14.297 61.281 1 17.86 567 ASP B CA 1
ATOM 8926 C C . ASP B 1 567 ? 23.094 13.672 60 1 17.86 567 ASP B C 1
ATOM 8928 O O . ASP B 1 567 ? 23.453 12.531 59.656 1 17.86 567 ASP B O 1
ATOM 8932 N N . LEU B 1 568 ? 22.578 14.383 59.094 1 16.94 568 LEU B N 1
ATOM 8933 C CA . LEU B 1 568 ? 21.781 13.711 58.062 1 16.94 568 LEU B CA 1
ATOM 8934 C C . LEU B 1 568 ? 22.594 12.641 57.344 1 16.94 568 LEU B C 1
ATOM 8936 O O . LEU B 1 568 ? 23.656 12.93 56.812 1 16.94 568 LEU B O 1
ATOM 8940 N N . GLY B 1 569 ? 22.406 11.367 57.719 1 17.33 569 GLY B N 1
ATOM 8941 C CA . GLY B 1 569 ? 23.031 10.102 57.406 1 17.33 569 GLY B CA 1
ATOM 8942 C C . GLY B 1 569 ? 23.156 9.867 55.906 1 17.33 569 GLY B C 1
ATOM 8943 O O . GLY B 1 569 ? 22.344 10.375 55.125 1 17.33 569 GLY B O 1
ATOM 8944 N N . VAL B 1 570 ? 24.266 9.516 55.312 1 17.8 570 VAL B N 1
ATOM 8945 C CA . VAL B 1 570 ? 25.016 9.383 54.062 1 17.8 570 VAL B CA 1
ATOM 8946 C C . VAL B 1 570 ? 24.344 8.344 53.156 1 17.8 570 VAL B C 1
ATOM 8948 O O . VAL B 1 570 ? 24.875 8.023 52.094 1 17.8 570 VAL B O 1
ATOM 8951 N N . GLY B 1 571 ? 23.031 7.938 53.312 1 17.05 571 GLY B N 1
ATOM 8952 C CA . GLY B 1 571 ? 22.781 6.578 52.875 1 17.05 571 GLY B CA 1
ATOM 8953 C C . GLY B 1 571 ? 23.016 6.379 51.375 1 17.05 571 GLY B C 1
ATOM 8954 O O . GLY B 1 571 ? 22.609 7.203 50.562 1 17.05 571 GLY B O 1
ATOM 8955 N N . ALA B 1 572 ? 24.078 5.672 50.906 1 17.72 572 ALA B N 1
ATOM 8956 C CA . ALA B 1 572 ? 24.797 5.305 49.688 1 17.72 572 ALA B CA 1
ATOM 8957 C C . ALA B 1 572 ? 23.859 4.633 48.688 1 17.72 572 ALA B C 1
ATOM 8959 O O . ALA B 1 572 ? 23.422 3.504 48.906 1 17.72 572 ALA B O 1
ATOM 8960 N N . CYS B 1 573 ? 22.812 5.129 48.219 1 16.91 573 CYS B N 1
ATOM 8961 C CA . CYS B 1 573 ? 21.781 4.395 47.5 1 16.91 573 CYS B CA 1
ATOM 8962 C C . CYS B 1 573 ? 22.359 3.691 46.281 1 16.91 573 CYS B C 1
ATOM 8964 O O . CYS B 1 573 ? 22.859 4.344 45.375 1 16.91 573 CYS B O 1
ATOM 8966 N N . GLN B 1 574 ? 22.859 2.385 46.312 1 16.95 574 GLN B N 1
ATOM 8967 C CA . GLN B 1 574 ? 23.484 1.399 45.438 1 16.95 574 GLN B CA 1
ATOM 8968 C C . GLN B 1 574 ? 22.641 1.141 44.219 1 16.95 574 GLN B C 1
ATOM 8970 O O . GLN B 1 574 ? 21.562 0.542 44.312 1 16.95 574 GLN B O 1
ATOM 8975 N N . THR B 1 575 ? 22.406 1.973 43.438 1 17.38 575 THR B N 1
ATOM 8976 C CA . THR B 1 575 ? 21.531 1.938 42.281 1 17.38 575 THR B CA 1
ATOM 8977 C C . THR B 1 575 ? 21.984 0.881 41.281 1 17.38 575 THR B C 1
ATOM 8979 O O . THR B 1 575 ? 21.625 0.937 40.094 1 17.38 575 THR B O 1
ATOM 8982 N N . ASP B 1 576 ? 22.719 -0.25 41.625 1 18.28 576 ASP B N 1
ATOM 8983 C CA . ASP B 1 576 ? 23.406 -1.231 40.812 1 18.28 576 ASP B CA 1
ATOM 8984 C C . ASP B 1 576 ? 22.438 -1.853 39.781 1 18.28 576 ASP B C 1
ATOM 8986 O O . ASP B 1 576 ? 22.797 -2.057 38.625 1 18.28 576 ASP B O 1
ATOM 8990 N N . ASP B 1 577 ? 21.422 -2.658 40.25 1 19.12 577 ASP B N 1
ATOM 8991 C CA . ASP B 1 577 ? 20.984 -3.996 39.844 1 19.12 577 ASP B CA 1
ATOM 8992 C C . ASP B 1 577 ? 20.172 -3.949 38.562 1 19.12 577 ASP B C 1
ATOM 8994 O O . ASP B 1 577 ? 19.688 -4.98 38.094 1 19.12 577 ASP B O 1
ATOM 8998 N N . LEU B 1 578 ? 19.469 -2.953 38.312 1 17.97 578 LEU B N 1
ATOM 8999 C CA . LEU B 1 578 ? 18.297 -3.328 37.531 1 17.97 578 LEU B CA 1
ATOM 9000 C C . LEU B 1 578 ? 18.703 -3.818 36.125 1 17.97 578 LEU B C 1
ATOM 9002 O O . LEU B 1 578 ? 17.844 -4.223 35.344 1 17.97 578 LEU B O 1
ATOM 9006 N N . ILE B 1 579 ? 19.891 -3.514 35.656 1 18.27 579 ILE B N 1
ATOM 9007 C CA . ILE B 1 579 ? 20.078 -3.686 34.219 1 18.27 579 ILE B CA 1
ATOM 9008 C C . ILE B 1 579 ? 20.188 -5.172 33.875 1 18.27 579 ILE B C 1
ATOM 9010 O O . ILE B 1 579 ? 20.312 -5.547 32.719 1 18.27 579 ILE B O 1
ATOM 9014 N N . SER B 1 580 ? 20.453 -6.043 34.812 1 18.23 580 SER B N 1
ATOM 9015 C CA . SER B 1 580 ? 21.125 -7.332 34.625 1 18.23 580 SER B CA 1
ATOM 9016 C C . SER B 1 580 ? 20.312 -8.219 33.688 1 18.23 580 SER B C 1
ATOM 9018 O O . SER B 1 580 ? 20.891 -8.977 32.906 1 18.23 580 SER B O 1
ATOM 9020 N N . SER B 1 581 ? 19.156 -8.688 34.125 1 19.55 581 SER B N 1
ATOM 9021 C CA . SER B 1 581 ? 18.75 -10.086 34.062 1 19.55 581 SER B CA 1
ATOM 9022 C C . SER B 1 581 ? 18.406 -10.523 32.656 1 19.55 581 SER B C 1
ATOM 9024 O O . SER B 1 581 ? 17.953 -11.656 32.438 1 19.55 581 SER B O 1
ATOM 9026 N N . LEU B 1 582 ? 18.062 -9.68 31.859 1 17.56 582 LEU B N 1
ATOM 9027 C CA . LEU B 1 582 ? 17.438 -10.281 30.688 1 17.56 582 LEU B CA 1
ATOM 9028 C C . LEU B 1 582 ? 18.469 -11.031 29.844 1 17.56 582 LEU B C 1
ATOM 9030 O O . LEU B 1 582 ? 18.219 -11.344 28.688 1 17.56 582 LEU B O 1
ATOM 9034 N N . LEU B 1 583 ? 19.781 -11.242 30.422 1 18.36 583 LEU B N 1
ATOM 9035 C CA . LEU B 1 583 ? 20.875 -11.836 29.672 1 18.36 583 LEU B CA 1
ATOM 9036 C C . LEU B 1 583 ? 20.625 -13.32 29.422 1 18.36 583 LEU B C 1
ATOM 9038 O O . LEU B 1 583 ? 21.531 -14.047 29.016 1 18.36 583 LEU B O 1
ATOM 9042 N N . TRP B 1 584 ? 19.547 -13.977 29.25 1 18.5 584 TRP B N 1
ATOM 9043 C CA . TRP B 1 584 ? 19.719 -15.414 29.453 1 18.5 584 TRP B CA 1
ATOM 9044 C C . TRP B 1 584 ? 20.938 -15.93 28.688 1 18.5 584 TRP B C 1
ATOM 9046 O O . TRP B 1 584 ? 21.281 -15.398 27.625 1 18.5 584 TRP B O 1
ATOM 9056 N N . ASP B 1 585 ? 21.797 -16.75 29.281 1 18.69 585 ASP B N 1
ATOM 9057 C CA . ASP B 1 585 ? 23.016 -17.547 29.188 1 18.69 585 ASP B CA 1
ATOM 9058 C C . ASP B 1 585 ? 22.922 -18.547 28.031 1 18.69 585 ASP B C 1
ATOM 9060 O O . ASP B 1 585 ? 22.438 -19.656 28.203 1 18.69 585 ASP B O 1
ATOM 9064 N N . TRP B 1 586 ? 22.422 -18.312 26.875 1 18.08 586 TRP B N 1
ATOM 9065 C CA . TRP B 1 586 ? 22.422 -19.516 26.062 1 18.08 586 TRP B CA 1
ATOM 9066 C C . TRP B 1 586 ? 23.828 -20.031 25.844 1 18.08 586 TRP B C 1
ATOM 9068 O O . TRP B 1 586 ? 24.703 -19.297 25.359 1 18.08 586 TRP B O 1
ATOM 9078 N N . GLN B 1 587 ? 24.312 -20.922 26.781 1 17.53 587 GLN B N 1
ATOM 9079 C CA . GLN B 1 587 ? 25.547 -21.703 26.859 1 17.53 587 GLN B CA 1
ATOM 9080 C C . GLN B 1 587 ? 25.812 -22.469 25.578 1 17.53 587 GLN B C 1
ATOM 9082 O O . GLN B 1 587 ? 24.984 -23.266 25.141 1 17.53 587 GLN B O 1
ATOM 9087 N N . GLY B 1 588 ? 26.406 -21.812 24.578 1 17.84 588 GLY B N 1
ATOM 9088 C CA . GLY B 1 588 ? 27 -22.562 23.484 1 17.84 588 GLY B CA 1
ATOM 9089 C C . GLY B 1 588 ? 27.859 -23.719 23.938 1 17.84 588 GLY B C 1
ATOM 9090 O O . GLY B 1 588 ? 28.562 -23.625 24.953 1 17.84 588 GLY B O 1
ATOM 9091 N N . PRO B 1 589 ? 27.391 -25 23.875 1 17 589 PRO B N 1
ATOM 9092 C CA . PRO B 1 589 ? 28.281 -26.094 24.234 1 17 589 PRO B CA 1
ATOM 9093 C C . PRO B 1 589 ? 29.656 -25.969 23.609 1 17 589 PRO B C 1
ATOM 9095 O O . PRO B 1 589 ? 29.828 -25.297 22.594 1 17 589 PRO B O 1
ATOM 9098 N N . SER B 1 590 ? 30.781 -26.156 24.328 1 18.22 590 SER B N 1
ATOM 9099 C CA . SER B 1 590 ? 32.219 -26.312 24.281 1 18.22 590 SER B CA 1
ATOM 9100 C C . SER B 1 590 ? 32.656 -27.375 23.266 1 18.22 590 SER B C 1
ATOM 9102 O O . SER B 1 590 ? 33.844 -27.672 23.125 1 18.22 590 SER B O 1
ATOM 9104 N N . GLY B 1 591 ? 31.797 -28.234 22.609 1 17.06 591 GLY B N 1
ATOM 9105 C CA . GLY B 1 591 ? 32.531 -29.484 22.453 1 17.06 591 GLY B CA 1
ATOM 9106 C C . GLY B 1 591 ? 33.812 -29.328 21.688 1 17.06 591 GLY B C 1
ATOM 9107 O O . GLY B 1 591 ? 34.375 -28.234 21.609 1 17.06 591 GLY B O 1
ATOM 9108 N N . TYR B 1 592 ? 34.031 -30.172 20.609 1 16.73 592 TYR B N 1
ATOM 9109 C CA . TYR B 1 592 ? 35.094 -31.156 20.422 1 16.73 592 TYR B CA 1
ATOM 9110 C C . TYR B 1 592 ? 36.344 -30.516 19.844 1 16.73 592 TYR B C 1
ATOM 9112 O O . TYR B 1 592 ? 37.406 -30.484 20.484 1 16.73 592 TYR B O 1
ATOM 9120 N N . PHE B 1 593 ? 36.688 -30.922 18.547 1 17.38 593 PHE B N 1
ATOM 9121 C CA . PHE B 1 593 ? 37.812 -31.781 18.141 1 17.38 593 PHE B CA 1
ATOM 9122 C C . PHE B 1 593 ? 38.969 -30.953 17.656 1 17.38 593 PHE B C 1
ATOM 9124 O O . PHE B 1 593 ? 38.875 -30.266 16.641 1 17.38 593 PHE B O 1
ATOM 9131 N N . LEU B 1 594 ? 39.656 -30.344 18.625 1 16.7 594 LEU B N 1
ATOM 9132 C CA . LEU B 1 594 ? 41.031 -29.828 18.469 1 16.7 594 LEU B CA 1
ATOM 9133 C C . LEU B 1 594 ? 41.906 -30.844 17.75 1 16.7 594 LEU B C 1
ATOM 9135 O O . LEU B 1 594 ? 42.281 -31.859 18.344 1 16.7 594 LEU B O 1
ATOM 9139 N N . GLY B 1 595 ? 41.531 -31.484 16.578 1 17.97 595 GLY B N 1
ATOM 9140 C CA . GLY B 1 595 ? 42.594 -32.375 16.109 1 17.97 595 GLY B CA 1
ATOM 9141 C C . GLY B 1 595 ? 43.938 -31.719 16.125 1 17.97 595 GLY B C 1
ATOM 9142 O O . GLY B 1 595 ? 44.062 -30.484 16.094 1 17.97 595 GLY B O 1
ATOM 9143 N N . GLY B 1 596 ? 44.969 -32.469 16.703 1 18.25 596 GLY B N 1
ATOM 9144 C CA . GLY B 1 596 ? 46.375 -32.531 17 1 18.25 596 GLY B CA 1
ATOM 9145 C C . GLY B 1 596 ? 47.281 -32.281 15.789 1 18.25 596 GLY B C 1
ATOM 9146 O O . GLY B 1 596 ? 47.375 -33.156 14.906 1 18.25 596 GLY B O 1
ATOM 9147 N N . LEU B 1 597 ? 47.125 -31.312 14.859 1 19.31 597 LEU B N 1
ATOM 9148 C CA . LEU B 1 597 ? 48.219 -31.438 13.922 1 19.31 597 LEU B CA 1
ATOM 9149 C C . LEU B 1 597 ? 49.562 -31.547 14.68 1 19.31 597 LEU B C 1
ATOM 9151 O O . LEU B 1 597 ? 49.75 -30.891 15.711 1 19.31 597 LEU B O 1
ATOM 9155 N N . ASP B 1 598 ? 50.469 -32.688 14.453 1 19.56 598 ASP B N 1
ATOM 9156 C CA . ASP B 1 598 ? 51.75 -33.312 14.672 1 19.56 598 ASP B CA 1
ATOM 9157 C C . ASP B 1 598 ? 52.875 -32.312 14.461 1 19.56 598 ASP B C 1
ATOM 9159 O O . ASP B 1 598 ? 53.062 -31.766 13.367 1 19.56 598 ASP B O 1
ATOM 9163 N N . THR B 1 599 ? 53.125 -31.359 15.359 1 19.08 599 THR B N 1
ATOM 9164 C CA . THR B 1 599 ? 54.5 -30.844 15.438 1 19.08 599 THR B CA 1
ATOM 9165 C C . THR B 1 599 ? 55.5 -31.984 15.555 1 19.08 599 THR B C 1
ATOM 9167 O O . THR B 1 599 ? 55.406 -32.781 16.484 1 19.08 599 THR B O 1
ATOM 9170 N N . ASP B 1 600 ? 56.125 -32.531 14.547 1 21.59 600 ASP B N 1
ATOM 9171 C CA . ASP B 1 600 ? 57.438 -33.156 14.391 1 21.59 600 ASP B CA 1
ATOM 9172 C C . ASP B 1 600 ? 58.469 -32.5 15.328 1 21.59 600 ASP B C 1
ATOM 9174 O O . ASP B 1 600 ? 58.25 -31.391 15.805 1 21.59 600 ASP B O 1
ATOM 9178 N N . GLU B 1 601 ? 59.906 -33 15.32 1 21.92 601 GLU B N 1
ATOM 9179 C CA . GLU B 1 601 ? 61.25 -33.125 15.906 1 21.92 601 GLU B CA 1
ATOM 9180 C C . GLU B 1 601 ? 61.969 -31.812 15.914 1 21.92 601 GLU B C 1
ATOM 9182 O O . GLU B 1 601 ? 62.781 -31.547 16.812 1 21.92 601 GLU B O 1
ATOM 9187 N N . GLY B 1 602 ? 62.281 -30.688 15.234 1 20.56 602 GLY B N 1
ATOM 9188 C CA . GLY B 1 602 ? 63.344 -30.047 15.977 1 20.56 602 GLY B CA 1
ATOM 9189 C C . GLY B 1 602 ? 62.875 -29.438 17.297 1 20.56 602 GLY B C 1
ATOM 9190 O O . GLY B 1 602 ? 61.688 -29.141 17.453 1 20.56 602 GLY B O 1
#

InterPro domains:
  IPR007219 Xylanolytic transcriptional activator, regulatory domain [PF04082] (94-276)
  IPR007219 Xylanolytic transcriptional activator, regulatory domain [SM00906] (207-280)
  IPR050987 ABC-transporter-regulating transcription factor-like [PTHR46910] (22-505)

pLDDT: mean 73.22, std 26.6, range [15.29, 98.81]

Solvent-accessible surface area (backbone atoms only — not comparable to full-atom values): 65660 Å² total; per-residue (Å²): 75,46,43,50,81,62,66,34,28,39,30,41,28,77,59,15,48,64,32,56,68,27,73,56,27,41,51,50,48,32,67,61,61,72,35,86,61,50,60,54,63,50,47,45,47,63,48,36,74,79,50,41,62,55,38,40,63,53,65,68,65,66,38,38,30,66,70,53,51,52,62,77,74,63,52,40,72,63,48,60,52,66,67,49,53,68,68,57,50,49,50,29,49,49,48,28,46,70,48,44,29,33,50,57,44,66,62,59,65,72,58,52,54,50,50,52,52,47,57,69,67,38,80,60,96,74,68,66,78,82,64,38,53,23,51,60,20,30,51,24,16,43,43,15,46,25,33,37,56,48,15,51,72,41,92,56,36,64,66,35,36,51,54,14,48,53,28,37,51,55,14,56,68,23,44,60,47,31,51,47,38,65,34,31,73,51,33,37,38,10,38,43,42,39,18,54,50,31,45,36,36,83,45,58,42,38,19,41,43,30,20,45,51,23,42,52,43,30,48,39,37,33,36,45,39,60,71,62,47,83,81,50,53,72,66,51,52,54,46,38,45,38,45,40,42,52,28,42,32,44,24,24,51,38,15,51,61,33,21,44,80,47,53,73,55,83,58,47,57,50,54,76,78,60,72,89,75,46,91,81,48,58,18,44,50,58,30,68,85,62,82,42,73,41,50,47,41,49,52,45,38,53,50,20,50,48,50,42,47,45,43,60,56,52,64,22,46,57,32,64,71,46,54,69,67,58,44,50,50,50,34,52,55,52,47,51,54,49,52,58,50,51,72,72,46,72,51,82,52,57,70,65,46,60,94,75,55,56,63,32,39,48,76,64,50,42,59,59,52,53,51,50,39,37,50,52,33,41,49,49,32,44,49,52,48,61,64,71,61,50,83,65,76,71,54,88,43,66,66,56,41,51,52,49,49,52,50,50,49,54,31,48,51,54,26,41,52,29,23,54,49,42,49,54,52,57,70,68,53,59,84,64,41,54,40,60,46,40,58,44,45,53,42,47,48,38,34,40,49,50,43,43,52,51,24,49,74,39,31,72,44,87,59,29,62,61,40,49,50,52,43,49,51,39,49,47,54,54,44,53,54,32,70,75,45,72,69,30,56,50,53,38,51,45,50,33,48,49,50,49,53,48,51,34,51,51,48,26,49,58,43,50,54,64,70,45,64,82,65,84,82,79,74,87,62,81,73,74,69,77,68,68,75,64,73,72,58,90,66,56,83,70,56,66,83,60,78,69,78,70,85,74,89,62,84,78,76,82,78,76,76,78,80,74,82,70,83,72,78,77,79,79,79,81,82,72,66,87,77,54,75,88,58,76,80,76,78,70,84,71,88,73,83,71,86,80,82,86,78,54,99,112,79,46,42,54,85,72,64,35,28,42,30,42,28,77,58,16,50,63,32,55,68,28,74,56,28,42,52,50,49,32,67,62,62,72,36,84,61,50,61,54,63,51,46,43,48,65,52,37,89,77,54,40,62,53,39,37,59,50,68,71,62,64,40,39,30,64,69,54,50,52,63,76,74,62,52,40,74,62,47,59,51,67,67,49,52,67,68,59,50,51,52,28,47,49,46,26,47,69,47,46,28,32,50,56,46,66,61,59,65,71,59,52,54,49,52,50,51,47,56,69,68,45,79,68,95,74,67,64,77,83,63,37,54,22,51,60,18,29,51,24,16,43,44,14,48,23,33,38,57,48,14,53,71,40,92,58,35,65,65,36,36,50,53,13,48,51,28,38,50,56,14,57,69,24,45,58,45,31,51,47,39,64,34,32,73,52,35,36,40,11,37,43,41,40,16,53,52,32,45,36,35,82,40,60,42,38,20,40,44,30,19,44,50,22,42,51,43,31,48,39,39,31,35,44,41,60,70,61,47,83,81,49,52,71,68,52,52,53,46,38,44,38,45,38,41,52,29,42,31,45,23,25,50,40,15,52,59,33,21,43,79,45,54,72,55,84,57,46,57,50,55,77,78,60,72,88,77,44,93,82,50,58,16,45,49,58,28,68,83,63,83,42,73,41,51,47,40,49,52,44,37,53,50,23,52,48,50,41,48,45,44,60,57,53,65,22,45,57,34,66,71,48,53,70,67,58,44,49,50,51,36,51,55,51,47,51,53,49,54,57,49,52,73,71,45,72,49,81,52,57,70,65,48,60,94,77,57,56,65,32,39,48,75,64,50,41,58,59,52,52,51,51,42,37,50,51,32,41,47,49,33,44,48,52,48,62,65,72,61,51,84,63,76,70,55,87,44,66,67,56,41,52,52,50,49,53,52,50,48,53,31,49,51,55,25,41,53,30,23,54,50,40,48,55,51,57,69,69,54,59,83,64,42,54,40,61,46,40,59,44,46,52,43,46,50,38,32,39,48,50,42,43,51,51,24,50,75,39,30,72,43,87,60,30,61,60,41,50,52,51,43,49,51,40,48,47,55,54,45,54,54,32,69,76,46,71,71,31,55,51,53,38,51,45,51,34,48,49,51,50,51,48,52,35,51,51,46,26,50,58,45,51,55,65,71,46,66,82,66,82,83,78,73,87,61,77,76,72,69,76,68,69,78,65,72,72,58,88,67,57,80,70,55,64,81,58,78,67,80,70,86,71,89,73,81,73,79,74,77,77,76,81,76,81,78,82,74,79,75,77,80,76,79,80,78,75,70,82,80,59,76,84,57,76,78,82,75,73,81,74,78,82,84,74,76,74,81,81,78,78,77,133

Sequence (1204 aa):
MVVEDTGELRYFGPSASLAILSPGGLEWLELHTNDSTLRQRLLSPLTARGNSWAKWAHSHASTQSPASLNCSSCSTAASATQSLPLEEASSLVDEFLENFNIALPIFHPPTLTSLLEKHYATNLQTDRASTEPAWPVALFSVLAMAQRKRAEESSNPQEALEKAWNFADRAVEGATSVLMSSVSMLSVQGILTLAWFFYGTPNPQPFFSFSAAAVRLVHAAGMHRTTGHSLLSPTDKVQRNRLFWIALIFDSTAAARTGRPCTQDINDIGVPLPALSPRDNLGILLGLSGDRALNILVAKSRLAMIQCKAYTRLFTTSASAKSIEDIEFGIGELGTELDELSLVIPSSRLGRDTPSDTLDWHPGHYSHIIGLAMALHGCIITVHSATWYRDSKSSPNRDARRAETKMRFRHLERCLHSSVEIERLACLIPRHRNNLMWEAVSHAHKALMPLVIAVLSDPSSEDAEGQLRCMERLVLFTSELMASQQDTYLKPLVQVSQELARAAREARCKAGSVAEGDAGGASCGASSENSVFVQPSFTAYLRATHTGSAHADGSVLETSEAETNNDLGVGACQTDDLISSLLWDWQGPSGYFLGGLDTDEGMVVEDTGELRYFGPSASLAILSPGGLEWLELHTNDSTLRQRLLSPLTARGNSWAKWAHSHASTQSPASLNCSSCSTAASATQSLPLEEASSLVDEFLENFNIALPIFHPPTLTSLLEKHYATNLQTDRASTEPAWPVALFSVLAMAQRKRAEESSNPQEALEKAWNFADRAVEGATSVLMSSVSMLSVQGILTLAWFFYGTPNPQPFFSFSAAAVRLVHAAGMHRTTGHSLLSPTDKVQRNRLFWIALIFDSTAAARTGRPCTQDINDIGVPLPALSPRDNLGILLGLSGDRALNILVAKSRLAMIQCKAYTRLFTTSASAKSIEDIEFGIGELGTELDELSLVIPSSRLGRDTPSDTLDWHPGHYSHIIGLAMALHGCIITVHSATWYRDSKSSPNRDARRAETKMRFRHLERCLHSSVEIERLACLIPRHRNNLMWEAVSHAHKALMPLVIAVLSDPSSEDAEGQLRCMERLVLFTSELMASQQDTYLKPLVQVSQELARAAREARCKAGSVAEGDAGGASCGASSENSVFVQPSFTAYLRATHTGSAHADGSVLETSEAETNNDLGVGACQTDDLISSLLWDWQGPSGYFLGGLDTDEG

Organism: Metarhizium robertsii (strain ARSEF 23 / ATCC MYA-3075) (NCBI:txid655844)

Secondary structure (DSSP, 8-state):
-EE-TTS--EE--TTSGGGGGSHHHHHHHHHHHT-TTHHHHHHHHHH-TT--TT--S-HHHHS-STTTS-GGG---HHHHHHTS-HHHHHHHHHHHIIIIITTS--S-HHHHHHHHHHHHH--SS--GGGG-THHHHHHHHHHHHHHHHHHHHSSSHHHHHHHHHHHHHHHHHHHHHHHHS-B-HHHHHHHHHHHHHHHTSS-HHHHHHHHHHHHHHHHHHTTT--TTGGGS-HHHHHHHHHHHHHHHHHHHHHHHHHTPPPSS-TT---SPPPPSS-TT-TTEEEBTTSS-EEEHHHHHHHHHHHHHHHIIIIISHHHHTS-HHHHHHHHHHHHHHHHHHHHHS-TTTTTTS-TTTGGGB-HHHHHHHHHHHHHHHHHHHHHHTTTTTS-----SSHHHHHHHHHHHHHHHHHHHHHHHHHHHHHHHS-TT-HHHHHHHHHHHHHHHHHHHHHHHH-TTSTTHHHHHHHHHHHHHHHHHHHHHS-SSTHHHHHHHHHHHHHHHHHHHHHHHHHHTTTS------------------TTGGGTGGG------------------------------GGG-TT--------------------/-B--TTS-B-B--TTSGGGGGSHHHHHHHHHHHT-TTHHHHHHHHHH-TT--TT--S-HHHHS-STTTS-GGG---HHHHHHHS-HHHHHHHHHHHIIIIITTS--S-HHHHHHHHHHHHH--SS--TTTT-THHHHHHHHHHHHHHHHHHHHSSSHHHHHHHHHHHHHHHHHHHHHHHHS---HHHHHHHHHHHHHHHTSS-HHHHHHHHHHHHHHHHHHTTT--TTGGGS-HHHHHHHHHHHHHHHHHHHHHHHHHTPPPSS-TT---SPPPPSS-TT-TTEEEBTTSS-EEEHHHHHHHHHHHHHHHIIIIISHHHHTS-HHHHHHHHHHHHHHHHHHHHHS-TTTTTTS-TTTTT-B-HHHHHHHHHHHHHHHHHHHHHHTTTTTS-----S-HHHHHHHHHHHHHHHHHHHHHHHHHHHHHHHS-TT-HHHHHHHHHHHHHHHHHHHHHHHH-TTSTTHHHHHHHHHHHHHHHHHHHHHS-SSTHHHHHHHHHHHHHHHHHHHHHHHHHHTTTS------------------TTGGGTGGG------------------------------GGG-GGG-------------------

Nearest PDB structures (foldseek):
  8f6q-assembly1_A  TM=3.191E-01  e=1.101E+00  synthetic construct
  5mk2-assembly1_A  TM=2.682E-01  e=6.840E+00  Homo sapiens
  6fn9-assembly1_A  TM=2.157E-01  e=9.334E+00  Homo sapiens
  8f6q-assembly1_A  TM=3.192E-01  e=1.016E+00  synthetic construct
  6w2q-assembly1_A  TM=3.571E-01  e=1.334E+00  synthetic construct

Radius of gyration: 34.39 Å; Cα contacts (8 Å, |Δi|>4): 1533; chains: 2; bounding box: 136×116×100 Å